Protein 9M26 (pdb70)

Secondary structure (DSSP, 8-state):
--B-THHHHHHHHHHHHHHHHS-TT-GGGHHHHHHHHTT-SGGG-SS--HHHHHHHHHT--HHHHHHHHHHHHSSTT-SS--BGGGTSTT--HHHHHHHHHHTT----SS-TTBHHHHHHHHHHHHH---HHHHHHHHHHHHTHHHHHHHHHHHHHH--SHHHHHHHHHHHHHHHHHHHHHHHHHT-/--B-THHHHHHHHHHHHHHHHS-TT-GGGHHHHHHHHTT-SGGG-SS--HHHHHHHHHT--HHHHHHHHHHHHSSTT-SS--BGGGTSTT--HHHHHHHHHHTT----SS-TTBHHHHHHHHHHHHH---HHHHHHHHHHHHTHHHHHHHHHHHHHH--SHHHHHHHHHHHHHHHHHHHHHHHHHT-/--GGGHHHHHHHHHHHHS-TT-GGGHHHHHHHHTT-SGGG-SB--HHHHHHHHHT--HHHHHHHHHHHHSSTT-SS--BGGGTSTT--HHHHHHHHHHTT----SS-TTBHHHHHHHHHHHHH---HHHHHHHHHHHHTHHHHHHHHHHHHHH--SHHHHHHHHHHHHHHHHHHHHHHH-/--GGGHHHHHHHHHHHHS-TT-GGGHHHHHHHHTT-SGGG-SB--HHHHHHHHHT--HHHHHHHHHHHHSSTT-SS--BGGGTSTT--HHHHHHHHHHTT----SS-TTBHHHHHHHHHHHHH---HHHHHHHHHHHTTTTHHHHHHHHHHH--STTHHHHHHHHHHHHHHHHHHHHHH-

B-factor: mean 25.74, std 10.4, range [3.56, 90.51]

Structure (mmCIF, N/CA/C/O backbone):
data_9M26
#
_entry.id   9M26
#
_cell.length_a   65.257
_cell.length_b   88.690
_cell.length_c   82.250
_cell.angle_alpha   90.000
_cell.angle_beta   103.685
_cell.angle_gamma   90.000
#
_symmetry.space_group_name_H-M   'P 1 21 1'
#
loop_
_entity.id
_entity.type
_entity.pdbx_description
1 polymer 'Cytoplasmic chaperone TorD family protein'
2 non-polymer 'CALCIUM ION'
3 water water
#
loop_
_atom_site.group_PDB
_atom_site.id
_atom_site.type_symbol
_atom_site.label_atom_id
_atom_site.label_alt_id
_atom_site.label_comp_id
_atom_site.label_asym_id
_atom_site.label_entity_id
_atom_site.label_seq_id
_atom_site.pdbx_PDB_ins_code
_atom_site.Cartn_x
_atom_site.Cartn_y
_atom_site.Cartn_z
_atom_site.occupancy
_atom_site.B_iso_or_equiv
_atom_site.auth_seq_id
_atom_site.auth_comp_id
_atom_site.auth_asym_id
_atom_site.auth_atom_id
_atom_site.pdbx_PDB_model_num
ATOM 1 N N . SER A 1 1 ? 14.57974 -4.39818 31.79324 1.000 22.53747 -4 SER A N 1
ATOM 2 C CA . SER A 1 1 ? 15.53184 -4.60910 32.87479 1.000 27.19439 -4 SER A CA 1
ATOM 3 C C . SER A 1 1 ? 15.45037 -3.45560 33.86357 1.000 28.52612 -4 SER A C 1
ATOM 4 O O . SER A 1 1 ? 15.43262 -2.29335 33.46851 1.000 32.70937 -4 SER A O 1
ATOM 6 N N . ALA A 1 2 ? 15.40265 -3.78380 35.15015 1.000 27.54313 -3 ALA A N 1
ATOM 7 C CA . ALA A 1 2 ? 15.24969 -2.77326 36.18512 1.000 23.42870 -3 ALA A CA 1
ATOM 8 C C . ALA A 1 2 ? 16.53858 -1.97371 36.39137 1.000 20.33802 -3 ALA A C 1
ATOM 9 O O . ALA A 1 2 ? 17.62998 -2.36123 35.96819 1.000 21.09397 -3 ALA A O 1
ATOM 11 N N . LYS A 1 3 ? 16.39538 -0.83654 37.05842 1.000 17.69378 -2 LYS A N 1
ATOM 12 C CA . LYS A 1 3 ? 17.54930 -0.06184 37.47651 1.000 19.21081 -2 LYS A CA 1
ATOM 13 C C . LYS A 1 3 ? 18.12163 -0.64922 38.76628 1.000 21.88878 -2 LYS A C 1
ATOM 14 O O . LYS A 1 3 ? 17.38176 -1.14183 39.62376 1.000 23.23867 -2 LYS A O 1
ATOM 20 N N . ASP A 1 4 ? 19.45001 -0.59959 38.89502 1.000 24.47413 -1 ASP A N 1
ATOM 21 C CA . ASP A 1 4 ? 20.16613 -0.94546 40.12245 1.000 27.54782 -1 ASP A CA 1
ATOM 22 C C . ASP A 1 4 ? 20.77958 0.33179 40.69724 1.000 25.37799 -1 ASP A C 1
ATOM 23 O O . ASP A 1 4 ? 21.97952 0.58087 40.51737 1.000 22.62337 -1 ASP A O 1
ATOM 28 N N . PRO A 1 5 ? 19.99601 1.18679 41.36139 1.000 23.13178 0 PRO A N 1
ATOM 29 C CA . PRO A 1 5 ? 20.54761 2.49009 41.76779 1.000 17.27446 0 PRO A CA 1
ATOM 30 C C . PRO A 1 5 ? 21.61747 2.36516 42.83351 1.000 16.69959 0 PRO A C 1
ATOM 31 O O . PRO A 1 5 ? 22.59448 3.12557 42.81067 1.000 13.83953 0 PRO A O 1
ATOM 35 N N . MET A 1 6 ? 21.47295 1.40592 43.75073 1.000 16.51741 1 MET A N 1
ATOM 36 C CA . MET A 1 6 ? 22.53392 1.10060 44.70653 1.000 17.26101 1 MET A CA 1
ATOM 37 C C . MET A 1 6 ? 23.88503 0.85044 44.04386 1.000 15.93270 1 MET A C 1
ATOM 38 O O . MET A 1 6 ? 24.91035 0.94174 44.72285 1.000 21.13746 1 MET A O 1
ATOM 43 N N . ASN A 1 7 ? 23.92984 0.54816 42.74454 1.000 16.51443 2 ASN A N 1
ATOM 44 C CA . ASN A 1 7 ? 25.23496 0.42419 42.10239 1.000 19.08702 2 ASN A CA 1
ATOM 45 C C . ASN A 1 7 ? 25.99711 1.73864 42.15343 1.000 19.41452 2 ASN A C 1
ATOM 46 O O . ASN A 1 7 ? 27.22241 1.74662 42.31720 1.000 24.31007 2 ASN A O 1
ATOM 51 N N . GLU A 1 8 ? 25.29111 2.86109 42.03381 1.000 16.25872 3 GLU A N 1
ATOM 52 C CA . GLU A 1 8 ? 25.94111 4.15769 42.13181 1.000 14.43781 3 GLU A CA 1
ATOM 53 C C . GLU A 1 8 ? 25.90925 4.72830 43.54302 1.000 18.69207 3 GLU A C 1
ATOM 54 O O . GLU A 1 8 ? 26.82149 5.47146 43.91903 1.000 21.63591 3 GLU A O 1
ATOM 60 N N . PHE A 1 9 ? 24.92572 4.34285 44.35924 1.000 20.20488 4 PHE A N 1
ATOM 61 C CA . PHE A 1 9 ? 24.75704 4.91933 45.69105 1.000 19.95379 4 PHE A CA 1
ATOM 62 C C . PHE A 1 9 ? 25.57382 4.21914 46.76555 1.000 19.00098 4 PHE A C 1
ATOM 63 O O . PHE A 1 9 ? 25.61256 4.70139 47.90425 1.000 17.40740 4 PHE A O 1
ATOM 71 N N . SER A 1 10 ? 26.21004 3.09669 46.43574 1.000 17.72721 5 SER A N 1
ATOM 72 C CA . SER A 1 10 ? 26.98668 2.35729 47.42197 1.000 19.98732 5 SER A CA 1
ATOM 73 C C . SER A 1 10 ? 28.06558 3.24036 48.04724 1.000 17.65356 5 SER A C 1
ATOM 74 O O . SER A 1 10 ? 28.16524 3.34629 49.27459 1.000 14.18040 5 SER A O 1
ATOM 77 N N . ILE A 1 11 ? 28.82988 3.94615 47.21347 1.000 16.94282 6 ILE A N 1
ATOM 78 C CA . ILE A 1 11 ? 29.95042 4.73112 47.72067 1.000 24.88296 6 ILE A CA 1
ATOM 79 C C . ILE A 1 11 ? 29.45722 5.87171 48.59936 1.000 24.51538 6 ILE A C 1
ATOM 80 O O . ILE A 1 11 ? 30.07829 6.19550 49.61832 1.000 23.52058 6 ILE A O 1
ATOM 85 N N . LEU A 1 12 ? 28.33278 6.49372 48.22860 1.000 23.96642 7 LEU A N 1
ATOM 86 C CA . LEU A 1 12 ? 27.78531 7.57844 49.03687 1.000 19.85686 7 LEU A CA 1
ATOM 87 C C . LEU A 1 12 ? 27.39308 7.08260 50.41987 1.000 16.28574 7 LEU A C 1
ATOM 88 O O . LEU A 1 12 ? 27.62808 7.76265 51.42935 1.000 14.56388 7 LEU A O 1
ATOM 93 N N . CYS A 1 13 ? 26.79304 5.89697 50.48434 1.000 15.34494 8 CYS A N 1
ATOM 94 C CA . CYS A 1 13 ? 26.42390 5.32688 51.77289 1.000 15.74408 8 CYS A CA 1
ATOM 95 C C . CYS A 1 13 ? 27.65621 5.00710 52.60658 1.000 16.07059 8 CYS A C 1
ATOM 96 O O . CYS A 1 13 ? 27.66473 5.21854 53.82476 1.000 14.94003 8 CYS A O 1
ATOM 99 N N . ARG A 1 14 ? 28.71802 4.52169 51.96474 1.000 16.56065 9 ARG A N 1
ATOM 100 C CA . ARG A 1 14 ? 29.93243 4.21613 52.70772 1.000 17.62806 9 ARG A CA 1
ATOM 101 C C . ARG A 1 14 ? 30.62555 5.48699 53.19343 1.000 13.70385 9 ARG A C 1
ATOM 102 O O . ARG A 1 14 ? 31.14489 5.52056 54.31406 1.000 12.88164 9 ARG A O 1
ATOM 110 N N . VAL A 1 15 ? 30.64102 6.53988 52.36811 1.000 12.18251 10 VAL A N 1
ATOM 111 C CA . VAL A 1 15 ? 31.24601 7.81199 52.76969 1.000 19.36870 10 VAL A CA 1
ATOM 112 C C . VAL A 1 15 ? 30.49045 8.41980 53.94889 1.000 18.01295 10 VAL A C 1
ATOM 113 O O . VAL A 1 15 ? 31.08883 8.79036 54.96626 1.000 18.72423 10 VAL A O 1
ATOM 117 N N . LEU A 1 16 ? 29.16247 8.53536 53.83225 1.000 18.66919 11 LEU A N 1
ATOM 118 C CA . LEU A 1 16 ? 28.39533 9.15801 54.90958 1.000 14.22195 11 LEU A CA 1
ATOM 119 C C . LEU A 1 16 ? 28.40691 8.29558 56.16729 1.000 10.44070 11 LEU A C 1
ATOM 120 O O . LEU A 1 16 ? 28.60130 8.80957 57.27756 1.000 9.71416 11 LEU A O 1
ATOM 125 N N . GLY A 1 17 ? 28.21198 6.98022 56.00872 1.000 10.74919 12 GLY A N 1
ATOM 126 C CA . GLY A 1 17 ? 28.26988 6.08220 57.15137 1.000 11.44043 12 GLY A CA 1
ATOM 127 C C . GLY A 1 17 ? 29.60137 6.14476 57.87519 1.000 13.16844 12 GLY A C 1
ATOM 128 O O . GLY A 1 17 ? 29.66140 6.01435 59.09729 1.000 23.91414 12 GLY A O 1
ATOM 129 N N . THR A 1 18 ? 30.68590 6.34647 57.13317 1.000 11.83247 13 THR A N 1
ATOM 130 C CA . THR A 1 18 ? 31.99456 6.45829 57.76418 1.000 14.06110 13 THR A CA 1
ATOM 131 C C . THR A 1 18 ? 32.09163 7.72066 58.61608 1.000 16.94776 13 THR A C 1
ATOM 132 O O . THR A 1 18 ? 32.66635 7.69632 59.71255 1.000 11.46950 13 THR A O 1
ATOM 136 N N . LEU A 1 19 ? 31.52524 8.82959 58.12365 1.000 18.87797 14 LEU A N 1
ATOM 137 C CA . LEU A 1 19 ? 31.62494 10.10576 58.81685 1.000 9.71282 14 LEU A CA 1
ATOM 138 C C . LEU A 1 19 ? 30.77306 10.13833 60.07570 1.000 9.45344 14 LEU A C 1
ATOM 139 O O . LEU A 1 19 ? 31.14605 10.80985 61.04430 1.000 17.36328 14 LEU A O 1
ATOM 144 N N . TYR A 1 20 ? 29.64872 9.40957 60.10853 1.000 9.63086 15 TYR A N 1
ATOM 145 C CA . TYR A 1 20 ? 28.88703 9.35338 61.35639 1.000 11.37058 15 TYR A CA 1
ATOM 146 C C . TYR A 1 20 ? 29.42447 8.32398 62.33415 1.000 11.76945 15 TYR A C 1
ATOM 147 O O . TYR A 1 20 ? 29.21838 8.48213 63.54170 1.000 10.60234 15 TYR A O 1
ATOM 156 N N . TYR A 1 21 ? 30.11495 7.28827 61.85150 1.000 13.96892 16 TYR A N 1
ATOM 157 C CA . TYR A 1 21 ? 30.49452 6.18858 62.72717 1.000 15.71974 16 TYR A CA 1
ATOM 158 C C . TYR A 1 21 ? 31.80719 6.41482 63.45891 1.000 12.49948 16 TYR A C 1
ATOM 159 O O . TYR A 1 21 ? 31.94588 5.96026 64.59683 1.000 13.14797 16 TYR A O 1
ATOM 168 N N . ARG A 1 22 ? 32.76187 7.12513 62.86743 1.000 17.45513 17 ARG A N 1
ATOM 169 C CA . ARG A 1 22 ? 34.12130 7.14562 63.38898 1.000 21.20123 17 ARG A CA 1
ATOM 170 C C . ARG A 1 22 ? 34.57736 8.56667 63.70293 1.000 23.09419 17 ARG A C 1
ATOM 171 O O . ARG A 1 22 ? 34.20682 9.52155 63.01916 1.000 17.66806 17 ARG A O 1
ATOM 179 N N . GLN A 1 23 ? 35.39590 8.68567 64.74677 1.000 26.11663 18 GLN A N 1
ATOM 180 C CA . GLN A 1 23 ? 36.03936 9.94570 65.08801 1.000 26.41753 18 GLN A CA 1
ATOM 181 C C . GLN A 1 23 ? 36.73286 10.55184 63.87526 1.000 22.30885 18 GLN A C 1
ATOM 182 O O . GLN A 1 23 ? 37.54005 9.87119 63.22668 1.000 23.88450 18 GLN A O 1
ATOM 188 N N . PRO A 1 24 ? 36.46594 11.81816 63.55159 1.000 18.80842 19 PRO A N 1
ATOM 189 C CA . PRO A 1 24 ? 37.11902 12.43577 62.38192 1.000 21.98824 19 PRO A CA 1
ATOM 190 C C . PRO A 1 24 ? 38.64093 12.38838 62.41587 1.000 19.35271 19 PRO A C 1
ATOM 191 O O . PRO A 1 24 ? 39.26359 12.34445 61.34920 1.000 19.31709 19 PRO A O 1
ATOM 195 N N . GLN A 1 25 ? 39.26654 12.39331 63.59312 1.000 20.05462 20 GLN A N 1
ATOM 196 C CA . GLN A 1 25 ? 40.72215 12.41510 63.66747 1.000 26.57661 20 GLN A CA 1
ATOM 197 C C . GLN A 1 25 ? 41.34505 11.02373 63.63537 1.000 29.26936 20 GLN A C 1
ATOM 198 O O . GLN A 1 25 ? 42.51970 10.87408 63.98010 1.000 31.14745 20 GLN A O 1
ATOM 204 N N . ASP A 1 26 ? 40.59557 10.02185 63.20485 1.000 30.90147 21 ASP A N 1
ATOM 205 C CA . ASP A 1 26 ? 41.15270 8.69731 62.97679 1.000 27.02098 21 ASP A CA 1
ATOM 206 C C . ASP A 1 26 ? 42.11659 8.76395 61.79832 1.000 26.66218 21 ASP A C 1
ATOM 207 O O . ASP A 1 26 ? 41.74285 9.26353 60.72603 1.000 19.89671 21 ASP A O 1
ATOM 212 N N . PRO A 1 27 ? 43.36341 8.29855 61.96228 1.000 25.83167 22 PRO A N 1
ATOM 213 C CA . PRO A 1 27 ? 44.31376 8.31021 60.83599 1.000 23.33256 22 PRO A CA 1
ATOM 214 C C . PRO A 1 27 ? 43.81551 7.56625 59.61112 1.000 20.75744 22 PRO A C 1
ATOM 215 O O . PRO A 1 27 ? 44.23182 7.88436 58.49194 1.000 20.97906 22 PRO A O 1
ATOM 219 N N . LEU A 1 28 ? 42.92947 6.58240 59.78474 1.000 20.37077 23 LEU A N 1
ATOM 220 C CA . LEU A 1 28 ? 42.35347 5.89028 58.63602 1.000 20.14670 23 LEU A CA 1
ATOM 221 C C . LEU A 1 28 ? 41.46916 6.79340 57.78622 1.000 19.66243 23 LEU A C 1
ATOM 222 O O . LEU A 1 28 ? 41.16137 6.42681 56.64975 1.000 19.95559 23 LEU A O 1
ATOM 227 N N . LEU A 1 29 ? 41.03764 7.94716 58.30308 1.000 19.36705 24 LEU A N 1
ATOM 228 C CA . LEU A 1 29 ? 40.15042 8.83442 57.56248 1.000 18.96478 24 LEU A CA 1
ATOM 229 C C . LEU A 1 29 ? 40.89630 9.94583 56.84268 1.000 26.18146 24 LEU A C 1
ATOM 230 O O . LEU A 1 29 ? 40.25389 10.74804 56.15491 1.000 26.46534 24 LEU A O 1
ATOM 235 N N . VAL A 1 30 ? 42.23327 10.00755 56.98156 1.000 24.07023 25 VAL A N 1
ATOM 236 C CA . VAL A 1 30 ? 42.99926 11.11209 56.39121 1.000 22.90235 25 VAL A CA 1
ATOM 237 C C . VAL A 1 30 ? 42.80243 11.21374 54.88217 1.000 23.15201 25 VAL A C 1
ATOM 238 O O . VAL A 1 30 ? 42.54670 12.32627 54.39062 1.000 25.80904 25 VAL A O 1
ATOM 242 N N . PRO A 1 31 ? 42.88043 10.12873 54.09892 1.000 23.76908 26 PRO A N 1
ATOM 243 C CA . PRO A 1 31 ? 42.62683 10.27070 52.65380 1.000 25.00797 26 PRO A CA 1
ATOM 244 C C . PRO A 1 31 ? 41.21255 10.71599 52.33595 1.000 28.23927 26 PRO A C 1
ATOM 245 O O . PRO A 1 31 ? 40.99111 11.33605 51.28544 1.000 31.43496 26 PRO A O 1
ATOM 249 N N . LEU A 1 32 ? 40.24516 10.41834 53.20816 1.000 25.45472 27 LEU A N 1
ATOM 250 C CA . LEU A 1 32 ? 38.88139 10.87636 52.96815 1.000 24.21981 27 LEU A CA 1
ATOM 251 C C . LEU A 1 32 ? 38.75523 12.38432 53.17839 1.000 24.86130 27 LEU A C 1
ATOM 252 O O . LEU A 1 32 ? 38.12490 13.07712 52.37462 1.000 19.55980 27 LEU A O 1
ATOM 257 N N . PHE A 1 33 ? 39.35434 12.91524 54.24383 1.000 25.74917 28 PHE A N 1
ATOM 258 C CA . PHE A 1 33 ? 39.28685 14.35254 54.48045 1.000 23.09160 28 PHE A CA 1
ATOM 259 C C . PHE A 1 33 ? 40.15564 15.12207 53.50810 1.000 23.57834 28 PHE A C 1
ATOM 260 O O . PHE A 1 33 ? 39.90590 16.30796 53.27815 1.000 24.26367 28 PHE A O 1
ATOM 268 N N . THR A 1 34 ? 41.17357 14.47084 52.94411 1.000 28.89783 29 THR A N 1
ATOM 269 C CA . THR A 1 34 ? 41.95182 15.08471 51.87398 1.000 27.47641 29 THR A CA 1
ATOM 270 C C . THR A 1 34 ? 41.10200 15.29337 50.62770 1.000 25.27277 29 THR A C 1
ATOM 271 O O . THR A 1 34 ? 41.19278 16.34189 49.97925 1.000 23.76235 29 THR A O 1
ATOM 275 N N . LEU A 1 35 ? 40.25517 14.31438 50.28508 1.000 25.03741 30 LEU A N 1
ATOM 276 C CA . LEU A 1 35 ? 39.33935 14.50144 49.16513 1.000 22.98237 30 LEU A CA 1
ATOM 277 C C . LEU A 1 35 ? 38.34636 15.61024 49.45065 1.000 24.41083 30 LEU A C 1
ATOM 278 O O . LEU A 1 35 ? 38.04452 16.42681 48.57281 1.000 24.99999 30 LEU A O 1
ATOM 283 N N . ILE A 1 36 ? 37.82650 15.65725 50.67498 1.000 25.16914 31 ILE A N 1
ATOM 284 C CA . ILE A 1 36 ? 36.85771 16.68736 51.01277 1.000 26.15683 31 ILE A CA 1
ATOM 285 C C . ILE A 1 36 ? 37.52403 18.05602 50.97587 1.000 27.05863 31 ILE A C 1
ATOM 286 O O . ILE A 1 36 ? 37.03596 18.98472 50.32040 1.000 27.22553 31 ILE A O 1
ATOM 291 N N . ARG A 1 37 ? 38.67695 18.18472 51.64137 1.000 24.11180 32 ARG A N 1
ATOM 292 C CA . ARG A 1 37 ? 39.33033 19.48480 51.76013 1.000 23.32248 32 ARG A CA 1
ATOM 293 C C . ARG A 1 37 ? 39.88490 19.96060 50.41855 1.000 28.63117 32 ARG A C 1
ATOM 294 O O . ARG A 1 37 ? 39.99900 21.16924 50.18817 1.000 33.61184 32 ARG A O 1
ATOM 297 N N . GLU A 1 38 ? 40.21433 19.03850 49.51916 1.000 26.37108 33 GLU A N 1
ATOM 298 C CA . GLU A 1 38 ? 40.65373 19.38631 48.17628 1.000 28.36752 33 GLU A CA 1
ATOM 299 C C . GLU A 1 38 ? 39.50983 19.46572 47.16908 1.000 28.88674 33 GLU A C 1
ATOM 300 O O . GLU A 1 38 ? 39.76417 19.70064 45.98332 1.000 31.46808 33 GLU A O 1
ATOM 306 N N . GLY A 1 39 ? 38.26651 19.26352 47.59789 1.000 27.14444 34 GLY A N 1
ATOM 307 C CA . GLY A 1 39 ? 37.15272 19.32623 46.67000 1.000 24.69267 34 GLY A CA 1
ATOM 308 C C . GLY A 1 39 ? 37.15902 18.23146 45.62634 1.000 26.11024 34 GLY A C 1
ATOM 309 O O . GLY A 1 39 ? 36.62595 18.42653 44.52922 1.000 28.89653 34 GLY A O 1
ATOM 310 N N . LYS A 1 40 ? 37.77519 17.09113 45.92803 1.000 28.55689 35 LYS A N 1
ATOM 311 C CA . LYS A 1 40 ? 37.86923 15.97122 45.00177 1.000 27.33426 35 LYS A CA 1
ATOM 312 C C . LYS A 1 40 ? 36.71974 14.98767 45.14730 1.000 23.80480 35 LYS A C 1
ATOM 313 O O . LYS A 1 40 ? 36.69102 13.98238 44.43759 1.000 26.51221 35 LYS A O 1
ATOM 316 N N . LEU A 1 41 ? 35.78336 15.24497 46.05379 1.000 24.44424 36 LEU A N 1
ATOM 317 C CA . LEU A 1 41 ? 34.68149 14.31879 46.29518 1.000 25.65659 36 LEU A CA 1
ATOM 318 C C . LEU A 1 41 ? 33.54277 14.49948 45.30008 1.000 30.18737 36 LEU A C 1
ATOM 319 O O . LEU A 1 41 ? 32.89561 13.51624 44.92617 1.000 30.53962 36 LEU A O 1
ATOM 324 N N . ALA A 1 42 ? 33.31704 15.72694 44.82596 1.000 32.61249 37 ALA A N 1
ATOM 325 C CA . ALA A 1 42 ? 32.15202 16.00437 43.99516 1.000 34.32852 37 ALA A CA 1
ATOM 326 C C . ALA A 1 42 ? 32.26931 15.42067 42.59360 1.000 37.47693 37 ALA A C 1
ATOM 327 O O . ALA A 1 42 ? 31.24649 15.20750 41.93512 1.000 38.91818 37 ALA A O 1
ATOM 329 N N . GLN A 1 43 ? 33.48519 15.13527 42.13513 1.000 40.75158 38 GLN A N 1
ATOM 330 C CA . GLN A 1 43 ? 33.66922 14.57428 40.80087 1.000 48.57998 38 GLN A CA 1
ATOM 331 C C . GLN A 1 43 ? 33.28122 13.10006 40.74493 1.000 54.98450 38 GLN A C 1
ATOM 332 O O . GLN A 1 43 ? 32.89679 12.59753 39.68294 1.000 57.84012 38 GLN A O 1
ATOM 338 N N . ASN A 1 44 ? 33.35167 12.40037 41.87262 1.000 55.99716 39 ASN A N 1
ATOM 339 C CA . ASN A 1 44 ? 32.88555 11.02544 41.93337 1.000 52.96631 39 ASN A CA 1
ATOM 340 C C . ASN A 1 44 ? 31.74194 10.94531 42.93546 1.000 52.26752 39 ASN A C 1
ATOM 341 O O . ASN A 1 44 ? 31.76288 10.12019 43.85428 1.000 57.22003 39 ASN A O 1
ATOM 343 N N . TRP A 1 45 ? 30.75116 11.81889 42.77963 1.000 37.15178 40 TRP A N 1
ATOM 344 C CA . TRP A 1 45 ? 29.61509 11.84488 43.67610 1.000 34.79923 40 TRP A CA 1
ATOM 345 C C . TRP A 1 45 ? 28.36347 11.48544 42.89268 1.000 30.53771 40 TRP A C 1
ATOM 346 O O . TRP A 1 45 ? 28.10333 12.08660 41.84309 1.000 32.02613 40 TRP A O 1
ATOM 357 N N . PRO A 1 46 ? 27.58404 10.50152 43.34713 1.000 27.12970 41 PRO A N 1
ATOM 358 C CA . PRO A 1 46 ? 26.42674 10.03507 42.57261 1.000 20.52297 41 PRO A CA 1
ATOM 359 C C . PRO A 1 46 ? 25.20389 10.93764 42.65742 1.000 24.71035 41 PRO A C 1
ATOM 360 O O . PRO A 1 46 ? 24.16470 10.59731 42.07772 1.000 22.63096 41 PRO A O 1
ATOM 364 N N . LEU A 1 47 ? 25.27331 12.02553 43.41934 1.000 24.98286 42 LEU A N 1
ATOM 365 C CA . LEU A 1 47 ? 24.23156 13.04079 43.47813 1.000 21.03791 42 LEU A CA 1
ATOM 366 C C . LEU A 1 47 ? 24.80678 14.36717 42.99708 1.000 22.89428 42 LEU A C 1
ATOM 367 O O . LEU A 1 47 ? 26.02295 14.52678 42.84311 1.000 24.29533 42 LEU A O 1
ATOM 372 N N . GLU A 1 48 ? 23.91288 15.32611 42.75084 1.000 21.81317 43 GLU A N 1
ATOM 373 C CA . GLU A 1 48 ? 24.30362 16.67668 42.35662 1.000 20.41794 43 GLU A CA 1
ATOM 374 C C . GLU A 1 48 ? 24.19620 17.57807 43.58481 1.000 21.63798 43 GLU A C 1
ATOM 375 O O . GLU A 1 48 ? 23.20705 18.28216 43.79440 1.000 25.02063 43 GLU A O 1
ATOM 377 N N . GLN A 1 49 ? 25.25152 17.56407 44.40060 1.000 20.48921 44 GLN A N 1
ATOM 378 C CA . GLN A 1 49 ? 25.28474 18.35800 45.62500 1.000 18.23042 44 GLN A CA 1
ATOM 379 C C . GLN A 1 49 ? 26.50956 19.26604 45.65373 1.000 19.11659 44 GLN A C 1
ATOM 380 O O . GLN A 1 49 ? 27.19747 19.35534 46.67438 1.000 20.61337 44 GLN A O 1
ATOM 386 N N . ASP A 1 50 ? 26.77560 19.95444 44.54194 1.000 27.56572 45 ASP A N 1
ATOM 387 C CA . ASP A 1 50 ? 28.03988 20.67149 44.38124 1.000 33.47065 45 ASP A CA 1
ATOM 388 C C . ASP A 1 50 ? 28.21695 21.78188 45.41849 1.000 27.00563 45 ASP A C 1
ATOM 389 O O . ASP A 1 50 ? 29.29601 21.92883 45.99804 1.000 27.03380 45 ASP A O 1
ATOM 394 N N . ASP A 1 51 ? 27.18513 22.59409 45.64858 1.000 28.33712 46 ASP A N 1
ATOM 395 C CA . ASP A 1 51 ? 27.34066 23.71098 46.58211 1.000 34.50529 46 ASP A CA 1
ATOM 396 C C . ASP A 1 51 ? 27.45925 23.25156 48.03506 1.000 30.75014 46 ASP A C 1
ATOM 397 O O . ASP A 1 51 ? 28.03825 23.96565 48.86414 1.000 32.93385 46 ASP A O 1
ATOM 402 N N . LEU A 1 52 ? 26.90640 22.09064 48.37337 1.000 21.71830 47 LEU A N 1
ATOM 403 C CA . LEU A 1 52 ? 27.08320 21.56606 49.71989 1.000 18.84676 47 LEU A CA 1
ATOM 404 C C . LEU A 1 52 ? 28.48177 20.98710 49.90943 1.000 18.47950 47 LEU A C 1
ATOM 405 O O . LEU A 1 52 ? 29.08662 21.14522 50.97740 1.000 16.96425 47 LEU A O 1
ATOM 410 N N . LEU A 1 53 ? 28.99091 20.27865 48.89858 1.000 18.73641 48 LEU A N 1
ATOM 411 C CA . LEU A 1 53 ? 30.33624 19.72563 48.98353 1.000 19.55514 48 LEU A CA 1
ATOM 412 C C . LEU A 1 53 ? 31.38686 20.82378 48.94017 1.000 22.61991 48 LEU A C 1
ATOM 413 O O . LEU A 1 53 ? 32.46514 20.66635 49.52145 1.000 22.60412 48 LEU A O 1
ATOM 418 N N . GLU A 1 54 ? 31.08169 21.94213 48.27088 1.000 24.78118 49 GLU A N 1
ATOM 419 C CA . GLU A 1 54 ? 31.97352 23.09895 48.28575 1.000 28.20037 49 GLU A CA 1
ATOM 420 C C . GLU A 1 54 ? 32.02979 23.72853 49.66796 1.000 27.09533 49 GLU A C 1
ATOM 421 O O . GLU A 1 54 ? 33.09947 24.14436 50.12465 1.000 29.73823 49 GLU A O 1
ATOM 427 N N . ARG A 1 55 ? 30.88775 23.80527 50.34896 1.000 22.94167 50 ARG A N 1
ATOM 428 C CA . ARG A 1 55 ? 30.88664 24.29762 51.71907 1.000 21.98130 50 ARG A CA 1
ATOM 429 C C . ARG A 1 55 ? 31.60451 23.32514 52.64154 1.000 19.52454 50 ARG A C 1
ATOM 430 O O . ARG A 1 55 ? 32.22421 23.74015 53.62359 1.000 20.17457 50 ARG A O 1
ATOM 438 N N . LEU A 1 56 ? 31.51778 22.03039 52.34457 1.000 21.82017 51 LEU A N 1
ATOM 439 C CA . LEU A 1 56 ? 32.25154 21.03174 53.10892 1.000 18.52150 51 LEU A CA 1
ATOM 440 C C . LEU A 1 56 ? 33.74961 21.21222 52.92404 1.000 17.10162 51 LEU A C 1
ATOM 441 O O . LEU A 1 56 ? 34.53119 21.02454 53.86067 1.000 16.79374 51 LEU A O 1
ATOM 446 N N . GLN A 1 57 ? 34.15175 21.59409 51.71228 1.000 18.84988 52 GLN A N 1
ATOM 447 C CA . GLN A 1 57 ? 35.55521 21.77698 51.38317 1.000 21.15065 52 GLN A CA 1
ATOM 448 C C . GLN A 1 57 ? 36.17118 22.91935 52.17785 1.000 27.33424 52 GLN A C 1
ATOM 449 O O . GLN A 1 57 ? 37.33236 22.83883 52.59406 1.000 32.52599 52 GLN A O 1
ATOM 455 N N . LYS A 1 58 ? 35.41623 23.99630 52.39110 1.000 29.05445 53 LYS A N 1
ATOM 456 C CA . LYS A 1 58 ? 35.94364 25.18684 53.04903 1.000 31.34666 53 LYS A CA 1
ATOM 457 C C . LYS A 1 58 ? 35.83081 25.13201 54.56167 1.000 30.35555 53 LYS A C 1
ATOM 458 O O . LYS A 1 58 ? 36.34295 26.03174 55.23640 1.000 36.84178 53 LYS A O 1
ATOM 464 N N . SER A 1 59 ? 35.18367 24.10903 55.11032 1.000 24.95801 54 SER A N 1
ATOM 465 C CA . SER A 1 59 ? 34.95089 24.02572 56.54600 1.000 25.55214 54 SER A CA 1
ATOM 466 C C . SER A 1 59 ? 35.75120 22.91480 57.21875 1.000 22.71922 54 SER A C 1
ATOM 467 O O . SER A 1 59 ? 35.43188 22.52752 58.34671 1.000 20.67258 54 SER A O 1
ATOM 470 N N . CYS A 1 60 ? 36.80124 22.41776 56.56385 1.000 21.55263 55 CYS A N 1
ATOM 471 C CA . CYS A 1 60 ? 37.59391 21.29294 57.07064 1.000 26.89452 55 CYS A CA 1
ATOM 472 C C . CYS A 1 60 ? 38.64834 21.73257 58.08922 1.000 24.39915 55 CYS A C 1
ATOM 473 O O . CYS A 1 60 ? 39.85363 21.68131 57.84345 1.000 23.61657 55 CYS A O 1
ATOM 476 N N . ASP A 1 61 ? 38.18247 22.17332 59.25694 1.000 21.98262 56 ASP A N 1
ATOM 477 C CA . ASP A 1 61 ? 39.07547 22.42569 60.38443 1.000 22.50224 56 ASP A CA 1
ATOM 478 C C . ASP A 1 61 ? 38.97026 21.21699 61.30696 1.000 21.22384 56 ASP A C 1
ATOM 479 O O . ASP A 1 61 ? 37.94249 21.00797 61.96256 1.000 18.92816 56 ASP A O 1
ATOM 484 N N . MET A 1 62 ? 40.02732 20.40833 61.33525 1.000 23.54467 57 MET A N 1
ATOM 485 C CA . MET A 1 62 ? 39.92832 19.09619 61.96346 1.000 25.48313 57 MET A CA 1
ATOM 486 C C . MET A 1 62 ? 39.69868 19.21286 63.46682 1.000 26.50694 57 MET A C 1
ATOM 487 O O . MET A 1 62 ? 38.99706 18.37821 64.05176 1.000 26.34556 57 MET A O 1
ATOM 492 N N . GLN A 1 63 ? 40.27045 20.23700 64.10499 1.000 28.11960 58 GLN A N 1
ATOM 493 C CA . GLN A 1 63 ? 40.02955 20.44476 65.52823 1.000 31.20363 58 GLN A CA 1
ATOM 494 C C . GLN A 1 63 ? 38.60348 20.92343 65.77189 1.000 26.00938 58 GLN A C 1
ATOM 495 O O . GLN A 1 63 ? 37.94526 20.48319 66.72400 1.000 19.78864 58 GLN A O 1
ATOM 501 N N . GLN A 1 64 ? 38.09402 21.78419 64.88673 1.000 25.57652 59 GLN A N 1
ATOM 502 C CA . GLN A 1 64 ? 36.70743 22.22538 64.98630 1.000 25.33923 59 GLN A CA 1
ATOM 503 C C . GLN A 1 64 ? 35.74565 21.07573 64.72292 1.000 23.91727 59 GLN A C 1
ATOM 504 O O . GLN A 1 64 ? 34.73842 20.92475 65.42180 1.000 21.59969 59 GLN A O 1
ATOM 510 N N . ILE A 1 65 ? 36.04724 20.25770 63.71542 1.000 26.55609 60 ILE A N 1
ATOM 511 C CA . ILE A 1 65 ? 35.20341 19.11864 63.37235 1.000 23.57035 60 ILE A CA 1
ATOM 512 C C . ILE A 1 65 ? 35.19421 18.09799 64.49785 1.000 20.84722 60 ILE A C 1
ATOM 513 O O . ILE A 1 65 ? 34.14127 17.55758 64.85790 1.000 16.58079 60 ILE A O 1
ATOM 518 N N . SER A 1 66 ? 36.36898 17.81567 65.06504 1.000 22.24785 61 SER A N 1
ATOM 519 C CA . SER A 1 66 ? 36.47530 16.79973 66.10428 1.000 15.92076 61 SER A CA 1
ATOM 520 C C . SER A 1 66 ? 35.70506 17.21269 67.34697 1.000 19.72319 61 SER A C 1
ATOM 521 O O . SER A 1 66 ? 34.97916 16.40526 67.94209 1.000 19.85811 61 SER A O 1
ATOM 524 N N . THR A 1 67 ? 35.84229 18.47761 67.74033 1.000 19.07696 62 THR A N 1
ATOM 525 C CA . THR A 1 67 ? 35.14080 18.97669 68.91043 1.000 17.34499 62 THR A CA 1
ATOM 526 C C . THR A 1 67 ? 33.63451 18.84757 68.73869 1.000 17.20170 62 THR A C 1
ATOM 527 O O . THR A 1 67 ? 32.93469 18.41086 69.65794 1.000 19.04343 62 THR A O 1
ATOM 531 N N . ASP A 1 68 ? 33.12065 19.20624 67.55839 1.000 14.51647 63 ASP A N 1
ATOM 532 C CA . ASP A 1 68 ? 31.68333 19.13287 67.31286 1.000 14.67712 63 ASP A CA 1
ATOM 533 C C . ASP A 1 68 ? 31.18914 17.68744 67.30763 1.000 17.18233 63 ASP A C 1
ATOM 534 O O . ASP A 1 68 ? 30.12726 17.38690 67.86437 1.000 18.57254 63 ASP A O 1
ATOM 539 N N . TYR A 1 69 ? 31.92838 16.78584 66.65791 1.000 16.13298 64 TYR A N 1
ATOM 540 C CA . TYR A 1 69 ? 31.54361 15.37981 66.63895 1.000 15.05497 64 TYR A CA 1
ATOM 541 C C . TYR A 1 69 ? 31.39564 14.82307 68.04912 1.000 18.54970 64 TYR A C 1
ATOM 542 O O . TYR A 1 69 ? 30.39212 14.17406 68.36954 1.000 13.94058 64 TYR A O 1
ATOM 551 N N . ASN A 1 70 ? 32.38713 15.07436 68.91091 1.000 21.65741 65 ASN A N 1
ATOM 552 C CA . ASN A 1 70 ? 32.36347 14.49402 70.24989 1.000 23.72552 65 ASN A CA 1
ATOM 553 C C . ASN A 1 70 ? 31.21037 15.03969 71.07184 1.000 24.11800 65 ASN A C 1
ATOM 554 O O . ASN A 1 70 ? 30.57365 14.29573 71.82922 1.000 26.65969 65 ASN A O 1
ATOM 559 N N . ALA A 1 71 ? 30.92508 16.33287 70.93598 1.000 19.80560 66 ALA A N 1
ATOM 560 C CA . ALA A 1 71 ? 29.81407 16.90653 71.67689 1.000 16.86779 66 ALA A CA 1
ATOM 561 C C . ALA A 1 71 ? 28.48138 16.34979 71.19219 1.000 14.35115 66 ALA A C 1
ATOM 562 O O . ALA A 1 71 ? 27.56116 16.14771 71.99679 1.000 15.04245 66 ALA A O 1
ATOM 564 N N . LEU A 1 72 ? 28.37899 16.05192 69.89590 1.000 12.88471 67 LEU A N 1
ATOM 565 C CA . LEU A 1 72 ? 27.12017 15.60220 69.31277 1.000 16.72522 67 LEU A CA 1
ATOM 566 C C . LEU A 1 72 ? 26.85678 14.12286 69.57446 1.000 17.70350 67 LEU A C 1
ATOM 567 O O . LEU A 1 72 ? 25.73436 13.74743 69.92217 1.000 17.96499 67 LEU A O 1
ATOM 572 N N . PHE A 1 73 ? 27.86095 13.25984 69.38353 1.000 19.89192 68 PHE A N 1
ATOM 573 C CA . PHE A 1 73 ? 27.60192 11.82717 69.25814 1.000 20.83985 68 PHE A CA 1
ATOM 574 C C . PHE A 1 73 ? 28.33474 10.90314 70.22037 1.000 23.59797 68 PHE A C 1
ATOM 575 O O . PHE A 1 73 ? 28.07739 9.69475 70.17542 1.000 27.24145 68 PHE A O 1
ATOM 583 N N . VAL A 1 74 ? 29.23324 11.38211 71.07183 1.000 27.26140 69 VAL A N 1
ATOM 584 C CA . VAL A 1 74 ? 30.10227 10.46431 71.80457 1.000 29.97847 69 VAL A CA 1
ATOM 585 C C . VAL A 1 74 ? 29.62699 10.33281 73.24499 1.000 34.12601 69 VAL A C 1
ATOM 586 O O . VAL A 1 74 ? 29.38671 11.33469 73.93444 1.000 39.48007 69 VAL A O 1
ATOM 590 N N . GLY A 1 75 ? 29.50455 9.08493 73.70076 1.000 32.37454 70 GLY A N 1
ATOM 591 C CA . GLY A 1 75 ? 29.14432 8.80385 75.06983 1.000 36.35891 70 GLY A CA 1
ATOM 592 C C . GLY A 1 75 ? 27.65091 8.74644 75.27492 1.000 40.57219 70 GLY A C 1
ATOM 593 O O . GLY A 1 75 ? 26.84091 8.92989 74.35878 1.000 41.41267 70 GLY A O 1
ATOM 594 N N . GLU A 1 76 ? 27.27865 8.48134 76.52718 1.000 43.89111 71 GLU A N 1
ATOM 595 C CA . GLU A 1 76 ? 25.87660 8.46345 76.91902 1.000 41.90043 71 GLU A CA 1
ATOM 596 C C . GLU A 1 76 ? 25.34608 9.87001 77.15970 1.000 49.71630 71 GLU A C 1
ATOM 597 O O . GLU A 1 76 ? 24.13024 10.06865 77.20648 1.000 51.40316 71 GLU A O 1
ATOM 599 N N . GLU A 1 77 ? 26.24363 10.84790 77.30626 1.000 53.11773 72 GLU A N 1
ATOM 600 C CA . GLU A 1 77 ? 25.88286 12.23631 77.55121 1.000 57.66721 72 GLU A CA 1
ATOM 601 C C . GLU A 1 77 ? 26.17868 13.11609 76.33744 1.000 55.58130 72 GLU A C 1
ATOM 602 O O . GLU A 1 77 ? 26.76504 14.19560 76.47295 1.000 59.70289 72 GLU A O 1
ATOM 608 N N . CYS A 1 78 ? 25.79502 12.66738 75.15165 1.000 45.95790 73 CYS A N 1
ATOM 609 C CA . CYS A 1 78 ? 25.97013 13.43152 73.92877 1.000 32.36003 73 CYS A CA 1
ATOM 610 C C . CYS A 1 78 ? 24.77232 14.35670 73.68771 1.000 29.19235 73 CYS A C 1
ATOM 611 O O . CYS A 1 78 ? 23.73695 14.27228 74.35652 1.000 28.25459 73 CYS A O 1
ATOM 614 N N . ARG A 1 79 ? 24.91890 15.25758 72.70561 1.000 25.54114 74 ARG A N 1
ATOM 615 C CA . ARG A 1 79 ? 23.86206 16.24184 72.47508 1.000 24.08749 74 ARG A CA 1
ATOM 616 C C . ARG A 1 79 ? 22.71371 15.66583 71.64769 1.000 22.56236 74 ARG A C 1
ATOM 617 O O . ARG A 1 79 ? 21.54766 16.00678 71.88695 1.000 20.66994 74 ARG A O 1
ATOM 625 N N . VAL A 1 80 ? 23.03054 14.81573 70.66242 1.000 19.02479 75 VAL A N 1
ATOM 626 C CA . VAL A 1 80 ? 22.05856 14.17824 69.77562 1.000 17.92577 75 VAL A CA 1
ATOM 627 C C . VAL A 1 80 ? 22.40030 12.69796 69.63352 1.000 17.80711 75 VAL A C 1
ATOM 628 O O . VAL A 1 80 ? 23.29810 12.32577 68.86687 1.000 16.53175 75 VAL A O 1
ATOM 632 N N . SER A 1 81 ? 21.67193 11.84589 70.34885 1.000 18.62180 76 SER A N 1
ATOM 633 C CA . SER A 1 81 ? 21.97322 10.42156 70.34725 1.000 17.35253 76 SER A CA 1
ATOM 634 C C . SER A 1 81 ? 21.85010 9.86263 68.93378 1.000 18.09197 76 SER A C 1
ATOM 635 O O . SER A 1 81 ? 20.83850 10.10575 68.26412 1.000 15.51129 76 SER A O 1
ATOM 638 N N . PRO A 1 82 ? 22.85324 9.12133 68.44099 1.000 19.70504 77 PRO A N 1
ATOM 639 C CA . PRO A 1 82 ? 22.83502 8.68960 67.03700 1.000 18.21740 77 PRO A CA 1
ATOM 640 C C . PRO A 1 82 ? 22.20648 7.32224 66.82031 1.000 16.08993 77 PRO A C 1
ATOM 641 O O . PRO A 1 82 ? 22.38461 6.72764 65.75042 1.000 13.66743 77 PRO A O 1
ATOM 645 N N . TYR A 1 83 ? 21.46493 6.81537 67.80339 1.000 14.57828 78 TYR A N 1
ATOM 646 C CA . TYR A 1 83 ? 20.89308 5.48200 67.71186 1.000 14.70418 78 TYR A CA 1
ATOM 647 C C . TYR A 1 83 ? 19.40951 5.54608 67.39611 1.000 17.37660 78 TYR A C 1
ATOM 648 O O . TYR A 1 83 ? 18.67689 6.36864 67.95049 1.000 19.32211 78 TYR A O 1
ATOM 657 N N . ARG A 1 84 ? 18.98090 4.65705 66.49645 1.000 20.62822 79 ARG A N 1
ATOM 658 C CA . ARG A 1 84 ? 17.57247 4.54330 66.14814 1.000 16.08327 79 ARG A CA 1
ATOM 659 C C . ARG A 1 84 ? 16.71289 4.39030 67.39215 1.000 18.11805 79 ARG A C 1
ATOM 660 O O . ARG A 1 84 ? 15.67222 5.04032 67.51845 1.000 23.88338 79 ARG A O 1
ATOM 668 N N . SER A 1 85 ? 17.15006 3.55480 68.33569 1.000 17.25403 80 SER A N 1
ATOM 669 C CA . SER A 1 85 ? 16.35260 3.26977 69.52238 1.000 18.91114 80 SER A CA 1
ATOM 670 C C . SER A 1 85 ? 16.12425 4.49759 70.39174 1.000 21.07768 80 SER A C 1
ATOM 671 O O . SER A 1 85 ? 15.19102 4.50291 71.19702 1.000 25.49368 80 SER A O 1
ATOM 674 N N . ALA A 1 86 ? 16.93932 5.54029 70.25434 1.000 19.00852 81 ALA A N 1
ATOM 675 C CA . ALA A 1 86 ? 16.67614 6.75698 71.00944 1.000 21.09044 81 ALA A CA 1
ATOM 676 C C . ALA A 1 86 ? 15.58439 7.61880 70.38123 1.000 22.24725 81 ALA A C 1
ATOM 677 O O . ALA A 1 86 ? 15.11001 8.55574 71.02892 1.000 20.24105 81 ALA A O 1
ATOM 679 N N . TRP A 1 87 ? 15.16294 7.31537 69.15749 1.000 24.17910 82 TRP A N 1
ATOM 680 C CA . TRP A 1 87 ? 14.24063 8.16918 68.42180 1.000 27.25426 82 TRP A CA 1
ATOM 681 C C . TRP A 1 87 ? 12.90732 7.51354 68.09286 1.000 28.92051 82 TRP A C 1
ATOM 682 O O . TRP A 1 87 ? 11.88416 8.19278 68.14558 1.000 28.74495 82 TRP A O 1
ATOM 693 N N . GLN A 1 88 ? 12.86946 6.21350 67.78873 1.000 31.65368 83 GLN A N 1
ATOM 694 C CA . GLN A 1 88 ? 11.61420 5.52359 67.49406 1.000 36.75081 83 GLN A CA 1
ATOM 695 C C . GLN A 1 88 ? 11.12671 4.78884 68.73568 1.000 38.02815 83 GLN A C 1
ATOM 696 O O . GLN A 1 88 ? 11.86167 3.98228 69.31561 1.000 36.63055 83 GLN A O 1
ATOM 702 N N . GLU A 1 89 ? 9.88274 5.05781 69.12590 1.000 40.84305 84 GLU A N 1
ATOM 703 C CA . GLU A 1 89 ? 9.29288 4.39897 70.28645 1.000 42.08369 84 GLU A CA 1
ATOM 704 C C . GLU A 1 89 ? 9.06939 2.91923 69.99903 1.000 36.41131 84 GLU A C 1
ATOM 705 O O . GLU A 1 89 ? 8.55566 2.55116 68.93952 1.000 37.06077 84 GLU A O 1
ATOM 711 N N . GLY A 1 90 ? 9.46879 2.07137 70.94294 1.000 33.18549 85 GLY A N 1
ATOM 712 C CA . GLY A 1 90 ? 9.38010 0.64324 70.79012 1.000 30.62545 85 GLY A CA 1
ATOM 713 C C . GLY A 1 90 ? 10.55726 0.00964 70.08148 1.000 41.63363 85 GLY A C 1
ATOM 714 O O . GLY A 1 90 ? 10.73918 -1.20742 70.18363 1.000 44.65262 85 GLY A O 1
ATOM 715 N N . ALA A 1 91 ? 11.34474 0.79404 69.34813 1.000 35.67820 86 ALA A N 1
ATOM 716 C CA . ALA A 1 91 ? 12.50522 0.25423 68.65182 1.000 37.22964 86 ALA A CA 1
ATOM 717 C C . ALA A 1 91 ? 13.51547 -0.31032 69.64728 1.000 34.40719 86 ALA A C 1
ATOM 718 O O . ALA A 1 91 ? 13.72723 0.24831 70.72717 1.000 32.10246 86 ALA A O 1
ATOM 720 N N . THR A 1 92 ? 14.12288 -1.44172 69.28879 1.000 33.99025 87 THR A N 1
ATOM 721 C CA . THR A 1 92 ? 15.18307 -2.05359 70.08153 1.000 33.77360 87 THR A CA 1
ATOM 722 C C . THR A 1 92 ? 16.40110 -2.29616 69.19363 1.000 30.41191 87 THR A C 1
ATOM 723 O O . THR A 1 92 ? 16.29385 -2.42919 67.97061 1.000 23.50460 87 THR A O 1
ATOM 727 N N . GLU A 1 93 ? 17.57558 -2.35430 69.82799 1.000 33.87725 88 GLU A N 1
ATOM 728 C CA . GLU A 1 93 ? 18.78687 -2.66212 69.07527 1.000 33.32218 88 GLU A CA 1
ATOM 729 C C . GLU A 1 93 ? 18.81303 -4.11535 68.62086 1.000 30.32253 88 GLU A C 1
ATOM 730 O O . GLU A 1 93 ? 19.36182 -4.41071 67.55317 1.000 27.60370 88 GLU A O 1
ATOM 736 N N . ALA A 1 94 ? 18.21238 -5.02463 69.39963 1.000 33.68342 89 ALA A N 1
ATOM 737 C CA . ALA A 1 94 ? 18.29459 -6.45001 69.08692 1.000 31.07301 89 ALA A CA 1
ATOM 738 C C . ALA A 1 94 ? 17.68369 -6.76277 67.72608 1.000 26.24544 89 ALA A C 1
ATOM 739 O O . ALA A 1 94 ? 18.21801 -7.58916 66.97668 1.000 24.76379 89 ALA A O 1
ATOM 741 N N . GLU A 1 95 ? 16.56905 -6.10674 67.38381 1.000 24.79699 90 GLU A N 1
ATOM 742 C CA . GLU A 1 95 ? 15.88533 -6.40645 66.12616 1.000 26.69902 90 GLU A CA 1
ATOM 743 C C . GLU A 1 95 ? 16.67647 -5.92350 64.90758 1.000 25.97022 90 GLU A C 1
ATOM 744 O O . GLU A 1 95 ? 16.59230 -6.54071 63.83640 1.000 24.35272 90 GLU A O 1
ATOM 750 N N . VAL A 1 96 ? 17.44627 -4.83657 65.04199 1.000 20.35415 91 VAL A N 1
ATOM 751 C CA . VAL A 1 96 ? 18.30031 -4.40153 63.93920 1.000 20.47290 91 VAL A CA 1
ATOM 752 C C . VAL A 1 96 ? 19.50961 -5.31708 63.81790 1.000 21.17844 91 VAL A C 1
ATOM 753 O O . VAL A 1 96 ? 19.91315 -5.69618 62.70880 1.000 19.09913 91 VAL A O 1
ATOM 757 N N . ARG A 1 97 ? 20.09409 -5.69934 64.95788 1.000 24.47655 92 ARG A N 1
ATOM 758 C CA . ARG A 1 97 ? 21.17848 -6.67670 64.96196 1.000 23.93602 92 ARG A CA 1
ATOM 759 C C . ARG A 1 97 ? 20.76580 -7.94874 64.23884 1.000 25.67906 92 ARG A C 1
ATOM 760 O O . ARG A 1 97 ? 21.46616 -8.41865 63.33498 1.000 26.68769 92 ARG A O 1
ATOM 768 N N . ALA A 1 98 ? 19.60515 -8.50203 64.60787 1.000 23.67225 93 ALA A N 1
ATOM 769 C CA . ALA A 1 98 ? 19.14925 -9.73994 63.98749 1.000 25.48735 93 ALA A CA 1
ATOM 770 C C . ALA A 1 98 ? 18.94772 -9.55413 62.49396 1.000 25.35691 93 ALA A C 1
ATOM 771 O O . ALA A 1 98 ? 19.34126 -10.41504 61.69838 1.000 23.89200 93 ALA A O 1
ATOM 773 N N . PHE A 1 99 ? 18.36342 -8.42136 62.09200 1.000 23.74802 94 PHE A N 1
ATOM 774 C CA . PHE A 1 99 ? 18.17739 -8.16112 60.66848 1.000 22.67588 94 PHE A CA 1
ATOM 775 C C . PHE A 1 99 ? 19.51689 -8.11645 59.94112 1.000 22.51816 94 PHE A C 1
ATOM 776 O O . PHE A 1 99 ? 19.66387 -8.71593 58.87171 1.000 24.81169 94 PHE A O 1
ATOM 784 N N . LEU A 1 100 ? 20.51087 -7.42657 60.51682 1.000 21.73240 95 LEU A N 1
ATOM 785 C CA . LEU A 1 100 ? 21.83210 -7.34672 59.89285 1.000 22.59455 95 LEU A CA 1
ATOM 786 C C . LEU A 1 100 ? 22.56476 -8.68930 59.94863 1.000 24.89586 95 LEU A C 1
ATOM 787 O O . LEU A 1 100 ? 23.28762 -9.04387 59.00860 1.000 24.67976 95 LEU A O 1
ATOM 792 N N . SER A 1 101 ? 22.40388 -9.44230 61.04301 1.000 25.88722 96 SER A N 1
ATOM 793 C CA . SER A 1 101 ? 23.04100 -10.75464 61.15157 1.000 25.90186 96 SER A CA 1
ATOM 794 C C . SER A 1 101 ? 22.57042 -11.70550 60.05419 1.000 27.58400 96 SER A C 1
ATOM 795 O O . SER A 1 101 ? 23.38725 -12.36463 59.39949 1.000 27.76046 96 SER A O 1
ATOM 798 N N . GLU A 1 102 ? 21.25175 -11.78561 59.83078 1.000 25.94549 97 GLU A N 1
ATOM 799 C CA . GLU A 1 102 ? 20.72863 -12.73286 58.85156 1.000 28.88444 97 GLU A CA 1
ATOM 800 C C . GLU A 1 102 ? 21.13295 -12.37625 57.43011 1.000 33.60856 97 GLU A C 1
ATOM 801 O O . GLU A 1 102 ? 21.14101 -13.25672 56.56450 1.000 39.30036 97 GLU A O 1
ATOM 803 N N . ARG A 1 103 ? 21.46808 -11.11521 57.16562 1.000 34.86515 98 ARG A N 1
ATOM 804 C CA . ARG A 1 103 ? 22.00852 -10.76593 55.86210 1.000 37.81552 98 ARG A CA 1
ATOM 805 C C . ARG A 1 103 ? 23.47174 -11.14122 55.72451 1.000 39.66410 98 ARG A C 1
ATOM 806 O O . ARG A 1 103 ? 24.01060 -11.06399 54.61668 1.000 44.05759 98 ARG A O 1
ATOM 814 N N . GLY A 1 104 ? 24.11511 -11.56180 56.80794 1.000 37.85045 99 GLY A N 1
ATOM 815 C CA . GLY A 1 104 ? 25.51197 -11.92743 56.76009 1.000 36.44092 99 GLY A CA 1
ATOM 816 C C . GLY A 1 104 ? 26.45093 -10.80631 57.12490 1.000 36.44673 99 GLY A C 1
ATOM 817 O O . GLY A 1 104 ? 27.65157 -10.90288 56.84694 1.000 42.70297 99 GLY A O 1
ATOM 818 N N . MET A 1 105 ? 25.95324 -9.75857 57.72930 1.000 32.93594 100 MET A N 1
ATOM 819 C CA . MET A 1 105 ? 26.79450 -8.59522 57.96498 1.000 38.15787 100 MET A CA 1
ATOM 820 C C . MET A 1 105 ? 27.57959 -8.76553 59.25962 1.000 42.28098 100 MET A C 1
ATOM 821 O O . MET A 1 105 ? 26.98510 -9.08760 60.30135 1.000 40.92250 100 MET A O 1
ATOM 826 N N . PRO A 1 106 ? 28.90145 -8.57882 59.22756 1.000 43.32683 101 PRO A N 1
ATOM 827 C CA . PRO A 1 106 ? 29.68064 -8.59452 60.47423 1.000 40.06062 101 PRO A CA 1
ATOM 828 C C . PRO A 1 106 ? 29.40642 -7.34893 61.30374 1.000 33.36200 101 PRO A C 1
ATOM 829 O O . PRO A 1 106 ? 29.40066 -6.22969 60.78620 1.000 36.72649 101 PRO A O 1
ATOM 833 N N . LEU A 1 107 ? 29.17590 -7.55333 62.59723 1.000 29.28028 102 LEU A N 1
ATOM 834 C CA . LEU A 1 107 ? 28.90664 -6.47732 63.53543 1.000 30.66899 102 LEU A CA 1
ATOM 835 C C . LEU A 1 107 ? 29.92077 -6.52525 64.67038 1.000 37.38137 102 LEU A C 1
ATOM 836 O O . LEU A 1 107 ? 30.64772 -7.50705 64.84118 1.000 44.48323 102 LEU A O 1
ATOM 841 N N . THR A 1 108 ? 29.97135 -5.43928 65.44228 1.000 36.80535 103 THR A N 1
ATOM 842 C CA . THR A 1 108 ? 30.82443 -5.31373 66.61613 1.000 38.74525 103 THR A CA 1
ATOM 843 C C . THR A 1 108 ? 29.97863 -5.40269 67.88123 1.000 39.11933 103 THR A C 1
ATOM 844 O O . THR A 1 108 ? 28.79585 -5.76583 67.83826 1.000 34.30475 103 THR A O 1
ATOM 846 N N . ASP A 1 109 ? 30.59985 -5.08136 69.02082 1.000 40.82294 104 ASP A N 1
ATOM 847 C CA . ASP A 1 109 ? 29.88372 -5.06006 70.28842 1.000 39.44563 104 ASP A CA 1
ATOM 848 C C . ASP A 1 109 ? 29.15817 -3.74373 70.51826 1.000 38.94801 104 ASP A C 1
ATOM 849 O O . ASP A 1 109 ? 28.33569 -3.66161 71.43935 1.000 40.01235 104 ASP A O 1
ATOM 851 N N . THR A 1 110 ? 29.41772 -2.72499 69.68510 1.000 28.45379 105 THR A N 1
ATOM 852 C CA . THR A 1 110 ? 28.65296 -1.49200 69.75070 1.000 34.64528 105 THR A CA 1
ATOM 853 C C . THR A 1 110 ? 27.27954 -1.69104 69.10529 1.000 30.84779 105 THR A C 1
ATOM 854 O O . THR A 1 110 ? 27.14794 -2.45750 68.14728 1.000 24.47218 105 THR A O 1
ATOM 858 N N . PRO A 1 111 ? 26.25143 -0.99701 69.60327 1.000 29.16460 106 PRO A N 1
ATOM 859 C CA . PRO A 1 111 ? 24.87695 -1.25151 69.13900 1.000 26.66236 106 PRO A CA 1
ATOM 860 C C . PRO A 1 111 ? 24.73161 -1.15300 67.62551 1.000 26.03397 106 PRO A C 1
ATOM 861 O O . PRO A 1 111 ? 25.23910 -0.22875 66.98691 1.000 26.89935 106 PRO A O 1
ATOM 865 N N . ALA A 1 112 ? 24.01876 -2.12828 67.05461 1.000 25.81241 107 ALA A N 1
ATOM 866 C CA . ALA A 1 112 ? 23.89752 -2.23990 65.60792 1.000 20.93048 107 ALA A CA 1
ATOM 867 C C . ALA A 1 112 ? 23.03827 -1.14424 64.98995 1.000 19.78235 107 ALA A C 1
ATOM 868 O O . ALA A 1 112 ? 23.10346 -0.94765 63.77230 1.000 26.74326 107 ALA A O 1
ATOM 870 N N . ASP A 1 113 ? 22.23382 -0.43233 65.77878 1.000 19.48716 108 ASP A N 1
ATOM 871 C CA . ASP A 1 113 ? 21.33238 0.58061 65.23552 1.000 19.40144 108 ASP A CA 1
ATOM 872 C C . ASP A 1 113 ? 21.95712 1.97604 65.20092 1.000 19.11725 108 ASP A C 1
ATOM 873 O O . ASP A 1 113 ? 21.22743 2.97232 65.16954 1.000 20.41385 108 ASP A O 1
ATOM 878 N N . HIS A 1 114 ? 23.28333 2.07159 65.22170 1.000 21.66725 109 HIS A N 1
ATOM 879 C CA . HIS A 1 114 ? 23.94483 3.35089 64.98603 1.000 23.94579 109 HIS A CA 1
ATOM 880 C C . HIS A 1 114 ? 23.70636 3.81264 63.54665 1.000 25.11689 109 HIS A C 1
ATOM 881 O O . HIS A 1 114 ? 23.69657 3.00406 62.60959 1.000 18.66894 109 HIS A O 1
ATOM 888 N N . ILE A 1 115 ? 23.50783 5.12603 63.37727 1.000 21.38930 110 ILE A N 1
ATOM 889 C CA . ILE A 1 115 ? 23.24786 5.69177 62.05164 1.000 18.50467 110 ILE A CA 1
ATOM 890 C C . ILE A 1 115 ? 24.36557 5.32882 61.07745 1.000 16.79717 110 ILE A C 1
ATOM 891 O O . ILE A 1 115 ? 24.11179 5.01944 59.90617 1.000 17.37787 110 ILE A O 1
ATOM 896 N N . GLY A 1 116 ? 25.61545 5.35182 61.54684 1.000 14.53690 111 GLY A N 1
ATOM 897 C CA . GLY A 1 116 ? 26.72854 4.97712 60.69101 1.000 12.11460 111 GLY A CA 1
ATOM 898 C C . GLY A 1 116 ? 26.63846 3.53862 60.23165 1.000 12.34071 111 GLY A C 1
ATOM 899 O O . GLY A 1 116 ? 26.79924 3.23913 59.04566 1.000 12.19296 111 GLY A O 1
ATOM 900 N N . THR A 1 117 ? 26.36881 2.62953 61.17053 1.000 12.93078 112 THR A N 1
ATOM 901 C CA . THR A 1 117 ? 26.26074 1.20826 60.84304 1.000 21.10562 112 THR A CA 1
ATOM 902 C C . THR A 1 117 ? 25.14956 0.93891 59.82299 1.000 24.45278 112 THR A C 1
ATOM 903 O O . THR A 1 117 ? 25.31518 0.11368 58.91327 1.000 19.10663 112 THR A O 1
ATOM 907 N N . LEU A 1 118 ? 23.99971 1.60129 59.97718 1.000 25.09659 113 LEU A N 1
ATOM 908 C CA . LEU A 1 118 ? 22.90279 1.40801 59.03392 1.000 20.97769 113 LEU A CA 1
ATOM 909 C C . LEU A 1 118 ? 23.30518 1.84258 57.63100 1.000 14.49307 113 LEU A C 1
ATOM 910 O O . LEU A 1 118 ? 22.98562 1.16275 56.64874 1.000 12.33726 113 LEU A O 1
ATOM 915 N N . LEU A 1 119 ? 24.02064 2.96911 57.52148 1.000 11.74495 114 LEU A N 1
ATOM 916 C CA . LEU A 1 119 ? 24.46161 3.44646 56.21471 1.000 11.49188 114 LEU A CA 1
ATOM 917 C C . LEU A 1 119 ? 25.54552 2.54938 55.63324 1.000 16.05498 114 LEU A C 1
ATOM 918 O O . LEU A 1 119 ? 25.54784 2.27592 54.42687 1.000 19.38027 114 LEU A O 1
ATOM 923 N N . LEU A 1 120 ? 26.47598 2.07913 56.47189 1.000 15.56887 115 LEU A N 1
ATOM 924 C CA . LEU A 1 120 ? 27.50095 1.16456 55.97655 1.000 18.54607 115 LEU A CA 1
ATOM 925 C C . LEU A 1 120 ? 26.89185 -0.14697 55.51271 1.000 18.59022 115 LEU A C 1
ATOM 926 O O . LEU A 1 120 ? 27.33955 -0.71528 54.50598 1.000 19.36203 115 LEU A O 1
ATOM 931 N N . ALA A 1 121 ? 25.83417 -0.60232 56.19282 1.000 16.94530 116 ALA A N 1
ATOM 932 C CA . ALA A 1 121 ? 25.16300 -1.83274 55.79019 1.000 17.86498 116 ALA A CA 1
ATOM 933 C C . ALA A 1 121 ? 24.58325 -1.71679 54.39289 1.000 19.54318 116 ALA A C 1
ATOM 934 O O . ALA A 1 121 ? 24.53262 -2.71232 53.65960 1.000 20.25405 116 ALA A O 1
ATOM 936 N N . ALA A 1 122 ? 24.14968 -0.51414 54.00400 1.000 20.86425 117 ALA A N 1
ATOM 937 C CA . ALA A 1 122 ? 23.56939 -0.34030 52.67849 1.000 20.40581 117 ALA A CA 1
ATOM 938 C C . ALA A 1 122 ? 24.59355 -0.62413 51.58746 1.000 20.06812 117 ALA A C 1
ATOM 939 O O . ALA A 1 122 ? 24.27916 -1.28357 50.59097 1.000 22.36897 117 ALA A O 1
ATOM 941 N N . SER A 1 123 ? 25.82565 -0.14266 51.75181 1.000 20.54090 118 SER A N 1
ATOM 942 C CA . SER A 1 123 ? 26.84526 -0.47275 50.76224 1.000 22.68881 118 SER A CA 1
ATOM 943 C C . SER A 1 123 ? 27.35075 -1.89964 50.92143 1.000 27.10325 118 SER A C 1
ATOM 944 O O . SER A 1 123 ? 27.70641 -2.53453 49.92063 1.000 32.72693 118 SER A O 1
ATOM 947 N N . TRP A 1 124 ? 27.37620 -2.43602 52.14566 1.000 25.35896 119 TRP A N 1
ATOM 948 C CA . TRP A 1 124 ? 27.76055 -3.83877 52.29627 1.000 26.09845 119 TRP A CA 1
ATOM 949 C C . TRP A 1 124 ? 26.74549 -4.75543 51.61699 1.000 27.80414 119 TRP A C 1
ATOM 950 O O . TRP A 1 124 ? 27.12760 -5.72486 50.94910 1.000 31.51440 119 TRP A O 1
ATOM 961 N N . ILE A 1 125 ? 25.44912 -4.46692 51.77894 1.000 23.39432 120 ILE A N 1
ATOM 962 C CA . ILE A 1 125 ? 24.41233 -5.27214 51.13592 1.000 18.47772 120 ILE A CA 1
ATOM 963 C C . ILE A 1 125 ? 24.51298 -5.15739 49.61955 1.000 19.34691 120 ILE A C 1
ATOM 964 O O . ILE A 1 125 ? 24.28487 -6.12950 48.89032 1.000 20.30108 120 ILE A O 1
ATOM 969 N N . GLU A 1 126 ? 24.86814 -3.97286 49.11918 1.000 18.00652 121 GLU A N 1
ATOM 970 C CA . GLU A 1 126 ? 25.02866 -3.80524 47.68091 1.000 22.40884 121 GLU A CA 1
ATOM 971 C C . GLU A 1 126 ? 26.17301 -4.65506 47.15076 1.000 31.06119 121 GLU A C 1
ATOM 972 O O . GLU A 1 126 ? 26.14328 -5.08744 45.99120 1.000 35.68786 121 GLU A O 1
ATOM 974 N N . ASP A 1 127 ? 27.17182 -4.93188 47.98809 1.000 33.11662 122 ASP A N 1
ATOM 975 C CA . ASP A 1 127 ? 28.38180 -5.59103 47.52163 1.000 38.29894 122 ASP A CA 1
ATOM 976 C C . ASP A 1 127 ? 28.35961 -7.10447 47.68206 1.000 44.49111 122 ASP A C 1
ATOM 977 O O . ASP A 1 127 ? 29.07856 -7.79189 46.94897 1.000 48.72394 122 ASP A O 1
ATOM 979 N N . HIS A 1 128 ? 27.55793 -7.65043 48.61113 1.000 52.71449 123 HIS A N 1
ATOM 980 C CA . HIS A 1 128 ? 27.54821 -9.08823 48.87394 1.000 56.83070 123 HIS A CA 1
ATOM 981 C C . HIS A 1 128 ? 26.11361 -9.56134 49.12121 1.000 57.87021 123 HIS A C 1
ATOM 982 O O . HIS A 1 128 ? 25.74075 -9.92912 50.23321 1.000 60.12210 123 HIS A O 1
ATOM 989 N N . ALA A 1 129 ? 25.30939 -9.60324 48.06135 1.000 56.25082 124 ALA A N 1
ATOM 990 C CA . ALA A 1 129 ? 23.94615 -10.12797 48.17284 1.000 49.50034 124 ALA A CA 1
ATOM 991 C C . ALA A 1 129 ? 23.36876 -10.53928 46.81832 1.000 43.82184 124 ALA A C 1
ATOM 992 O O . ALA A 1 129 ? 22.35791 -11.24328 46.75140 1.000 40.19756 124 ALA A O 1
ATOM 994 N N . ASP A 1 132 ? 18.41533 -11.17095 46.12461 1.000 37.81182 127 ASP A N 1
ATOM 995 C CA . ASP A 1 132 ? 17.80982 -10.71263 47.37807 1.000 37.14963 127 ASP A CA 1
ATOM 996 C C . ASP A 1 132 ? 18.26109 -9.29554 47.82180 1.000 42.93546 127 ASP A C 1
ATOM 997 O O . ASP A 1 132 ? 17.68217 -8.71414 48.74452 1.000 38.64841 127 ASP A O 1
ATOM 999 N N . GLU A 1 133 ? 19.28298 -8.74688 47.15238 1.000 47.17169 128 GLU A N 1
ATOM 1000 C CA . GLU A 1 133 ? 19.85646 -7.45877 47.54775 1.000 48.41230 128 GLU A CA 1
ATOM 1001 C C . GLU A 1 133 ? 18.80260 -6.36396 47.67193 1.000 48.32790 128 GLU A C 1
ATOM 1002 O O . GLU A 1 133 ? 18.75304 -5.64030 48.67413 1.000 50.15369 128 GLU A O 1
ATOM 1008 N N . ASN A 1 134 ? 17.94419 -6.23265 46.66126 1.000 47.59671 129 ASN A N 1
ATOM 1009 C CA . ASN A 1 134 ? 16.99941 -5.12184 46.64538 1.000 45.25637 129 ASN A CA 1
ATOM 1010 C C . ASN A 1 134 ? 15.90461 -5.30249 47.68525 1.000 40.76388 129 ASN A C 1
ATOM 1011 O O . ASN A 1 134 ? 15.40651 -4.31544 48.24056 1.000 39.48513 129 ASN A O 1
ATOM 1016 N N . GLU A 1 135 ? 15.51916 -6.54335 47.96649 1.000 38.26081 130 GLU A N 1
ATOM 1017 C CA . GLU A 1 135 ? 14.54626 -6.75949 49.02516 1.000 36.90901 130 GLU A CA 1
ATOM 1018 C C . GLU A 1 135 ? 15.15285 -6.38998 50.37552 1.000 30.69534 130 GLU A C 1
ATOM 1019 O O . GLU A 1 135 ? 14.44920 -5.88711 51.25920 1.000 27.98501 130 GLU A O 1
ATOM 1025 N N . ALA A 1 136 ? 16.46374 -6.60584 50.53500 1.000 29.61472 131 ALA A N 1
ATOM 1026 C CA . ALA A 1 136 ? 17.15371 -6.21881 51.76218 1.000 25.84592 131 ALA A CA 1
ATOM 1027 C C . ALA A 1 136 ? 17.27587 -4.70624 51.86929 1.000 22.67841 131 ALA A C 1
ATOM 1028 O O . ALA A 1 136 ? 17.17650 -4.14887 52.97018 1.000 21.88128 131 ALA A O 1
ATOM 1030 N N . ILE A 1 137 ? 17.49887 -4.02883 50.73480 1.000 22.23891 132 ILE A N 1
ATOM 1031 C CA . ILE A 1 137 ? 17.64569 -2.57323 50.73695 1.000 24.53897 132 ILE A CA 1
ATOM 1032 C C . ILE A 1 137 ? 16.33892 -1.89181 51.12573 1.000 25.18970 132 ILE A C 1
ATOM 1033 O O . ILE A 1 137 ? 16.33828 -0.92856 51.90343 1.000 19.02294 132 ILE A O 1
ATOM 1038 N N . GLU A 1 138 ? 15.20600 -2.38525 50.60653 1.000 22.92502 133 GLU A N 1
ATOM 1039 C CA . GLU A 1 138 ? 13.91923 -1.75760 50.90339 1.000 21.38261 133 GLU A CA 1
ATOM 1040 C C . GLU A 1 138 ? 13.57464 -1.87270 52.38030 1.000 21.72649 133 GLU A C 1
ATOM 1041 O O . GLU A 1 138 ? 13.06994 -0.91821 52.98400 1.000 21.80958 133 GLU A O 1
ATOM 1047 N N . THR A 1 139 ? 13.85374 -3.02806 52.98379 1.000 21.06427 134 THR A N 1
ATOM 1048 C CA . THR A 1 139 ? 13.56574 -3.19562 54.40012 1.000 21.29342 134 THR A CA 1
ATOM 1049 C C . THR A 1 139 ? 14.48366 -2.33046 55.26397 1.000 26.25592 134 THR A C 1
ATOM 1050 O O . THR A 1 139 ? 14.02692 -1.71576 56.23531 1.000 25.93401 134 THR A O 1
ATOM 1054 N N . LEU A 1 140 ? 15.77428 -2.25069 54.92474 1.000 19.99002 135 LEU A N 1
ATOM 1055 C CA . LEU A 1 140 ? 16.66762 -1.38538 55.68890 1.000 23.11022 135 LEU A CA 1
ATOM 1056 C C . LEU A 1 140 ? 16.15750 0.05495 55.72663 1.000 19.01509 135 LEU A C 1
ATOM 1057 O O . LEU A 1 140 ? 16.07496 0.66624 56.79765 1.000 17.86667 135 LEU A O 1
ATOM 1062 N N . PHE A 1 141 ? 15.74471 0.58882 54.57634 1.000 18.41889 136 PHE A N 1
ATOM 1063 C CA . PHE A 1 141 ? 15.27770 1.97323 54.51073 1.000 16.88405 136 PHE A CA 1
ATOM 1064 C C . PHE A 1 141 ? 13.88226 2.13806 55.10653 1.000 17.04621 136 PHE A C 1
ATOM 1065 O O . PHE A 1 141 ? 13.65730 3.02869 55.93178 1.000 18.47477 136 PHE A O 1
ATOM 1073 N N . GLU A 1 142 ? 12.93136 1.29165 54.69722 1.000 17.74644 137 GLU A N 1
ATOM 1074 C CA . GLU A 1 142 ? 11.54088 1.48672 55.10536 1.000 24.49039 137 GLU A CA 1
ATOM 1075 C C . GLU A 1 142 ? 11.35139 1.25036 56.59779 1.000 28.30157 137 GLU A C 1
ATOM 1076 O O . GLU A 1 142 ? 10.55248 1.94029 57.24270 1.000 31.77655 137 GLU A O 1
ATOM 1082 N N . MET A 1 143 ? 12.03927 0.26120 57.15837 1.000 26.13483 138 MET A N 1
ATOM 1083 C CA . MET A 1 143 ? 11.82615 -0.10255 58.55086 1.000 24.43815 138 MET A CA 1
ATOM 1084 C C . MET A 1 143 ? 12.81975 0.54225 59.51560 1.000 20.08801 138 MET A C 1
ATOM 1085 O O . MET A 1 143 ? 12.44007 0.86490 60.64452 1.000 21.83648 138 MET A O 1
ATOM 1090 N N . TYR A 1 144 ? 14.07285 0.76540 59.11282 1.000 19.19357 139 TYR A N 1
ATOM 1091 C CA . TYR A 1 144 ? 15.11885 1.11897 60.07156 1.000 20.11482 139 TYR A CA 1
ATOM 1092 C C . TYR A 1 144 ? 15.83548 2.43318 59.78417 1.000 18.33553 139 TYR A C 1
ATOM 1093 O O . TYR A 1 144 ? 16.84737 2.71913 60.42857 1.000 20.94470 139 TYR A O 1
ATOM 1102 N N . LEU A 1 145 ? 15.33361 3.25173 58.86595 1.000 19.82411 140 LEU A N 1
ATOM 1103 C CA . LEU A 1 145 ? 15.96978 4.52379 58.54280 1.000 17.91185 140 LEU A CA 1
ATOM 1104 C C . LEU A 1 145 ? 14.93629 5.63395 58.37195 1.000 20.76921 140 LEU A C 1
ATOM 1105 O O . LEU A 1 145 ? 14.82276 6.52929 59.21749 1.000 19.79817 140 LEU A O 1
ATOM 1110 N N . LEU A 1 146 ? 14.16872 5.57033 57.28833 1.000 19.27346 141 LEU A N 1
ATOM 1111 C CA . LEU A 1 146 ? 13.18111 6.60810 56.99187 1.000 18.40963 141 LEU A CA 1
ATOM 1112 C C . LEU A 1 146 ? 12.24531 6.97658 58.14192 1.000 13.93324 141 LEU A C 1
ATOM 1113 O O . LEU A 1 146 ? 11.93286 8.16681 58.27612 1.000 14.54349 141 LEU A O 1
ATOM 1118 N N . PRO A 1 147 ? 11.72803 6.05604 58.95576 1.000 16.64987 142 PRO A N 1
ATOM 1119 C CA . PRO A 1 147 ? 10.80599 6.48932 60.02258 1.000 13.77520 142 PRO A CA 1
ATOM 1120 C C . PRO A 1 147 ? 11.38547 7.50105 61.00790 1.000 18.87969 142 PRO A C 1
ATOM 1121 O O . PRO A 1 147 ? 10.62445 8.31178 61.54799 1.000 20.48325 142 PRO A O 1
ATOM 1125 N N . TRP A 1 148 ? 12.69449 7.48597 61.27956 1.000 13.81667 143 TRP A N 1
ATOM 1126 C CA . TRP A 1 148 ? 13.25710 8.30118 62.34850 1.000 13.85299 143 TRP A CA 1
ATOM 1127 C C . TRP A 1 148 ? 14.39131 9.23503 61.93193 1.000 17.29719 143 TRP A C 1
ATOM 1128 O O . TRP A 1 148 ? 14.66865 10.19578 62.66309 1.000 17.33734 143 TRP A O 1
ATOM 1139 N N . VAL A 1 149 ? 15.07075 8.96586 60.81219 1.000 14.77638 144 VAL A N 1
ATOM 1140 C CA . VAL A 1 149 ? 16.32756 9.63914 60.49361 1.000 17.87186 144 VAL A CA 1
ATOM 1141 C C . VAL A 1 149 ? 16.12933 11.11979 60.18917 1.000 20.24804 144 VAL A C 1
ATOM 1142 O O . VAL A 1 149 ? 17.04485 11.92553 60.39441 1.000 23.25676 144 VAL A O 1
ATOM 1146 N N . GLY A 1 150 ? 14.95724 11.51339 59.69191 1.000 18.86001 145 GLY A N 1
ATOM 1147 C CA . GLY A 1 150 ? 14.71159 12.93021 59.47004 1.000 14.65061 145 GLY A CA 1
ATOM 1148 C C . GLY A 1 150 ? 14.67419 13.72543 60.76434 1.000 16.78655 145 GLY A C 1
ATOM 1149 O O . GLY A 1 150 ? 15.15628 14.86146 60.82545 1.000 16.25223 145 GLY A O 1
ATOM 1150 N N . THR A 1 151 ? 14.12392 13.13632 61.82469 1.000 17.44582 146 THR A N 1
ATOM 1151 C CA . THR A 1 151 ? 14.08811 13.83990 63.09991 1.000 20.10269 146 THR A CA 1
ATOM 1152 C C . THR A 1 151 ? 15.49302 13.99496 63.66657 1.000 20.68600 146 THR A C 1
ATOM 1153 O O . THR A 1 151 ? 15.88221 15.08840 64.09739 1.000 18.71299 146 THR A O 1
ATOM 1157 N N . PHE A 1 152 ? 16.28132 12.91205 63.62703 1.000 19.75855 147 PHE A N 1
ATOM 1158 C CA . PHE A 1 152 ? 17.64636 12.93403 64.14380 1.000 14.55612 147 PHE A CA 1
ATOM 1159 C C . PHE A 1 152 ? 18.49491 13.96019 63.40470 1.000 14.00945 147 PHE A C 1
ATOM 1160 O O . PHE A 1 152 ? 19.16347 14.79443 64.02677 1.000 14.16834 147 PHE A O 1
ATOM 1168 N N . LEU A 1 153 ? 18.47136 13.91703 62.06755 1.000 14.86159 148 LEU A N 1
ATOM 1169 C CA . LEU A 1 153 ? 19.29201 14.83174 61.28083 1.000 15.40457 148 LEU A CA 1
ATOM 1170 C C . LEU A 1 153 ? 18.90395 16.28550 61.50562 1.000 19.99516 148 LEU A C 1
ATOM 1171 O O . LEU A 1 153 ? 19.76880 17.16894 61.45769 1.000 19.45469 148 LEU A O 1
ATOM 1176 N N . GLY A 1 154 ? 17.61998 16.55233 61.76177 1.000 22.05384 149 GLY A N 1
ATOM 1177 C CA . GLY A 1 154 ? 17.20694 17.91268 62.05400 1.000 14.57646 149 GLY A CA 1
ATOM 1178 C C . GLY A 1 154 ? 17.75393 18.39412 63.38154 1.000 14.78726 149 GLY A C 1
ATOM 1179 O O . GLY A 1 154 ? 18.14167 19.55782 63.51960 1.000 18.46959 149 GLY A O 1
ATOM 1180 N N . LYS A 1 155 ? 17.80654 17.50419 64.37325 1.000 18.33871 150 LYS A N 1
ATOM 1181 C CA . LYS A 1 155 ? 18.40068 17.87037 65.65519 1.000 19.78632 150 LYS A CA 1
ATOM 1182 C C . LYS A 1 155 ? 19.91051 18.02313 65.53869 1.000 20.81285 150 LYS A C 1
ATOM 1183 O O . LYS A 1 155 ? 20.50315 18.83288 66.26303 1.000 18.67978 150 LYS A O 1
ATOM 1185 N N . VAL A 1 156 ? 20.54378 17.25579 64.64024 1.000 22.19270 151 VAL A N 1
ATOM 1186 C CA . VAL A 1 156 ? 21.97973 17.40711 64.39891 1.000 23.02473 151 VAL A CA 1
ATOM 1187 C C . VAL A 1 156 ? 22.28262 18.80305 63.87075 1.000 21.35300 151 VAL A C 1
ATOM 1188 O O . VAL A 1 156 ? 23.23151 19.46101 64.31090 1.000 20.02835 151 VAL A O 1
ATOM 1192 N N . GLU A 1 157 ? 21.49382 19.25996 62.89332 1.000 18.51529 152 GLU A N 1
ATOM 1193 C CA . GLU A 1 157 ? 21.70319 20.58264 62.31840 1.000 17.93102 152 GLU A CA 1
ATOM 1194 C C . GLU A 1 157 ? 21.49383 21.68249 63.35250 1.000 16.17444 152 GLU A C 1
ATOM 1195 O O . GLU A 1 157 ? 22.16299 22.71969 63.30047 1.000 15.71672 152 GLU A O 1
ATOM 1201 N N . ALA A 1 158 ? 20.57755 21.48439 64.29806 1.000 15.53731 153 ALA A N 1
ATOM 1202 C CA . ALA A 1 158 ? 20.33280 22.54374 65.26729 1.000 18.44602 153 ALA A CA 1
ATOM 1203 C C . ALA A 1 158 ? 21.40644 22.58286 66.34852 1.000 17.26490 153 ALA A C 1
ATOM 1204 O O . ALA A 1 158 ? 21.75015 23.67104 66.82384 1.000 16.42628 153 ALA A O 1
ATOM 1206 N N . HIS A 1 159 ? 21.99020 21.42764 66.69511 1.000 18.90247 154 HIS A N 1
ATOM 1207 C CA . HIS A 1 159 ? 22.97677 21.32053 67.76444 1.000 15.87270 154 HIS A CA 1
ATOM 1208 C C . HIS A 1 159 ? 24.41633 21.37095 67.27758 1.000 21.21043 154 HIS A C 1
ATOM 1209 O O . HIS A 1 159 ? 25.32456 21.49409 68.10316 1.000 15.94014 154 HIS A O 1
ATOM 1216 N N . ALA A 1 160 ? 24.66327 21.23942 65.97910 1.000 26.85368 155 ALA A N 1
ATOM 1217 C CA . ALA A 1 160 ? 26.03760 21.30559 65.50510 1.000 15.53858 155 ALA A CA 1
ATOM 1218 C C . ALA A 1 160 ? 26.51053 22.74785 65.55935 1.000 23.34601 155 ALA A C 1
ATOM 1219 O O . ALA A 1 160 ? 25.84486 23.65056 65.04315 1.000 30.17187 155 ALA A O 1
ATOM 1221 N N . THR A 1 161 ? 27.66372 22.96313 66.18221 1.000 21.76477 156 THR A N 1
ATOM 1222 C CA . THR A 1 161 ? 28.23439 24.29757 66.26182 1.000 23.42487 156 THR A CA 1
ATOM 1223 C C . THR A 1 161 ? 29.20843 24.56432 65.13103 1.000 26.06846 156 THR A C 1
ATOM 1224 O O . THR A 1 161 ? 29.50989 25.72990 64.85247 1.000 26.45202 156 THR A O 1
ATOM 1228 N N . SER A 1 162 ? 29.66551 23.51573 64.44785 1.000 25.79374 157 SER A N 1
ATOM 1229 C CA . SER A 1 162 ? 30.66680 23.65845 63.40220 1.000 22.82336 157 SER A CA 1
ATOM 1230 C C . SER A 1 162 ? 29.99253 23.77910 62.04031 1.000 22.15958 157 SER A C 1
ATOM 1231 O O . SER A 1 162 ? 28.95237 23.15232 61.80354 1.000 21.95264 157 SER A O 1
ATOM 1234 N N . PRO A 1 163 ? 30.55656 24.57254 61.12808 1.000 21.79620 158 PRO A N 1
ATOM 1235 C CA . PRO A 1 163 ? 29.96719 24.64300 59.77936 1.000 21.87836 158 PRO A CA 1
ATOM 1236 C C . PRO A 1 163 ? 30.03751 23.32006 59.04077 1.000 23.15330 158 PRO A C 1
ATOM 1237 O O . PRO A 1 163 ? 29.18814 23.06275 58.17832 1.000 24.13603 158 PRO A O 1
ATOM 1241 N N . PHE A 1 164 ? 31.00617 22.46105 59.38580 1.000 22.12344 159 PHE A N 1
ATOM 1242 C CA . PHE A 1 164 ? 31.12848 21.15082 58.75108 1.000 18.93107 159 PHE A CA 1
ATOM 1243 C C . PHE A 1 164 ? 29.90753 20.27979 59.03718 1.000 18.59381 159 PHE A C 1
ATOM 1244 O O . PHE A 1 164 ? 29.28774 19.73072 58.11681 1.000 15.55589 159 PHE A O 1
ATOM 1252 N N . TRP A 1 165 ? 29.57655 20.10010 60.31322 1.000 15.15897 160 TRP A N 1
ATOM 1253 C CA . TRP A 1 165 ? 28.39640 19.32125 60.65548 1.000 14.88223 160 TRP A CA 1
ATOM 1254 C C . TRP A 1 165 ? 27.10930 20.08626 60.42451 1.000 17.43848 160 TRP A C 1
ATOM 1255 O O . TRP A 1 165 ? 26.05517 19.45797 60.28680 1.000 21.25723 160 TRP A O 1
ATOM 1266 N N . ARG A 1 166 ? 27.16172 21.41884 60.35672 1.000 16.63892 161 ARG A N 1
ATOM 1267 C CA . ARG A 1 166 ? 25.96692 22.13549 59.93930 1.000 18.65112 161 ARG A CA 1
ATOM 1268 C C . ARG A 1 166 ? 25.67839 21.92050 58.46664 1.000 19.21138 161 ARG A C 1
ATOM 1269 O O . ARG A 1 166 ? 24.53637 22.11623 58.04359 1.000 20.03849 161 ARG A O 1
ATOM 1277 N N . THR A 1 167 ? 26.67955 21.50050 57.68702 1.000 15.37445 162 THR A N 1
ATOM 1278 C CA . THR A 1 167 ? 26.49693 21.19562 56.27132 1.000 20.26742 162 THR A CA 1
ATOM 1279 C C . THR A 1 167 ? 26.20398 19.71660 56.05408 1.000 21.57341 162 THR A C 1
ATOM 1280 O O . THR A 1 167 ? 25.30985 19.36871 55.27166 1.000 20.25972 162 THR A O 1
ATOM 1284 N N . LEU A 1 168 ? 26.92504 18.84626 56.76956 1.000 17.40159 163 LEU A N 1
ATOM 1285 C CA . LEU A 1 168 ? 26.79335 17.40842 56.56186 1.000 18.30146 163 LEU A CA 1
ATOM 1286 C C . LEU A 1 168 ? 25.38918 16.91604 56.90074 1.000 14.23903 163 LEU A C 1
ATOM 1287 O O . LEU A 1 168 ? 24.84182 16.06027 56.19689 1.000 14.08169 163 LEU A O 1
ATOM 1292 N N . ALA A 1 169 ? 24.80191 17.42195 57.98895 1.000 14.27100 164 ALA A N 1
ATOM 1293 C CA . ALA A 1 169 ? 23.46555 16.97708 58.38085 1.000 14.12552 164 ALA A CA 1
ATOM 1294 C C . ALA A 1 169 ? 22.42446 17.18623 57.27794 1.000 14.34298 164 ALA A C 1
ATOM 1295 O O . ALA A 1 169 ? 21.76039 16.20460 56.89668 1.000 13.95700 164 ALA A O 1
ATOM 1297 N N . PRO A 1 170 ? 22.24814 18.38339 56.70128 1.000 14.42250 165 PRO A N 1
ATOM 1298 C CA . PRO A 1 170 ? 21.29586 18.49805 55.58167 1.000 15.56699 165 PRO A CA 1
ATOM 1299 C C . PRO A 1 170 ? 21.79370 17.81616 54.32256 1.000 16.83287 165 PRO A C 1
ATOM 1300 O O . PRO A 1 170 ? 20.97735 17.35046 53.51454 1.000 16.25680 165 PRO A O 1
ATOM 1304 N N . LEU A 1 171 ? 23.11250 17.74452 54.12110 1.000 17.62176 166 LEU A N 1
ATOM 1305 C CA . LEU A 1 171 ? 23.61572 16.98159 52.98653 1.000 18.21066 166 LEU A CA 1
ATOM 1306 C C . LEU A 1 171 ? 23.15464 15.53405 53.08233 1.000 20.93939 166 LEU A C 1
ATOM 1307 O O . LEU A 1 171 ? 22.74723 14.93588 52.07613 1.000 14.11667 166 LEU A O 1
ATOM 1312 N N . THR A 1 172 ? 23.23197 14.95494 54.28857 1.000 20.83023 167 THR A N 1
ATOM 1313 C CA . THR A 1 172 ? 22.75309 13.59391 54.50924 1.000 17.67024 167 THR A CA 1
ATOM 1314 C C . THR A 1 172 ? 21.25180 13.50986 54.28029 1.000 15.62115 167 THR A C 1
ATOM 1315 O O . THR A 1 172 ? 20.76731 12.59786 53.60022 1.000 13.54553 167 THR A O 1
ATOM 1319 N N . ARG A 1 173 ? 20.50369 14.47471 54.82936 1.000 17.29320 168 ARG A N 1
ATOM 1320 C CA . ARG A 1 173 ? 19.05341 14.51881 54.65613 1.000 16.49017 168 ARG A CA 1
ATOM 1321 C C . ARG A 1 173 ? 18.66009 14.50519 53.17975 1.000 18.13473 168 ARG A C 1
ATOM 1322 O O . ARG A 1 173 ? 17.83342 13.68865 52.75615 1.000 17.76469 168 ARG A O 1
ATOM 1330 N N . ASP A 1 174 ? 19.26302 15.38785 52.37225 1.000 18.84538 169 ASP A N 1
ATOM 1331 C CA . ASP A 1 174 ? 18.92918 15.42610 50.95000 1.000 15.76966 169 ASP A CA 1
ATOM 1332 C C . ASP A 1 174 ? 19.36326 14.14911 50.24722 1.000 14.07668 169 ASP A C 1
ATOM 1333 O O . ASP A 1 174 ? 18.66062 13.65852 49.35623 1.000 15.18112 169 ASP A O 1
ATOM 1338 N N . ALA A 1 175 ? 20.50331 13.58209 50.65290 1.000 13.97055 170 ALA A N 1
ATOM 1339 C CA . ALA A 1 175 ? 21.01796 12.39205 49.98653 1.000 13.92277 170 ALA A CA 1
ATOM 1340 C C . ALA A 1 175 ? 20.12792 11.18642 50.23538 1.000 16.80355 170 ALA A C 1
ATOM 1341 O O . ALA A 1 175 ? 19.87228 10.40106 49.31759 1.000 13.75227 170 ALA A O 1
ATOM 1343 N N . ILE A 1 176 ? 19.63752 11.02981 51.46555 1.000 14.70656 171 ILE A N 1
ATOM 1344 C CA . ILE A 1 176 ? 18.79973 9.88263 51.78340 1.000 15.23461 171 ILE A CA 1
ATOM 1345 C C . ILE A 1 176 ? 17.46332 9.97685 51.05688 1.000 22.64146 171 ILE A C 1
ATOM 1346 O O . ILE A 1 176 ? 16.96507 8.98600 50.50935 1.000 25.70374 171 ILE A O 1
ATOM 1351 N N . ALA A 1 177 ? 16.87071 11.16759 51.02000 1.000 23.24098 172 ALA A N 1
ATOM 1352 C CA . ALA A 1 177 ? 15.58816 11.31887 50.34353 1.000 20.96551 172 ALA A CA 1
ATOM 1353 C C . ALA A 1 177 ? 15.73874 11.14465 48.84022 1.000 17.78640 172 ALA A C 1
ATOM 1354 O O . ALA A 1 177 ? 14.84948 10.59541 48.18031 1.000 21.19451 172 ALA A O 1
ATOM 1356 N N . ALA A 1 178 ? 16.86147 11.60230 48.28296 1.000 16.09375 173 ALA A N 1
ATOM 1357 C CA . ALA A 1 178 ? 17.08754 11.46777 46.84838 1.000 16.56074 173 ALA A CA 1
ATOM 1358 C C . ALA A 1 178 ? 17.36395 10.01835 46.46634 1.000 21.15511 173 ALA A C 1
ATOM 1359 O O . ALA A 1 178 ? 16.92126 9.55183 45.40972 1.000 23.23190 173 ALA A O 1
ATOM 1361 N N . MET A 1 179 ? 18.08681 9.28848 47.31851 1.000 22.74925 174 MET A N 1
ATOM 1362 C CA . MET A 1 179 ? 18.31490 7.87373 47.05849 1.000 20.97591 174 MET A CA 1
ATOM 1363 C C . MET A 1 179 ? 17.02039 7.08510 47.15533 1.000 19.98995 174 MET A C 1
ATOM 1364 O O . MET A 1 179 ? 16.73911 6.23610 46.30141 1.000 17.28379 174 MET A O 1
ATOM 1369 N N . TRP A 1 180 ? 16.21608 7.37513 48.18360 1.000 20.15249 175 TRP A N 1
ATOM 1370 C CA . TRP A 1 180 ? 14.97980 6.63905 48.41539 1.000 19.95870 175 TRP A CA 1
ATOM 1371 C C . TRP A 1 180 ? 14.00396 6.79244 47.26072 1.000 23.22051 175 TRP A C 1
ATOM 1372 O O . TRP A 1 180 ? 13.33380 5.82212 46.87844 1.000 23.25928 175 TRP A O 1
ATOM 1383 N N . ASP A 1 181 ? 13.90344 8.00029 46.69583 1.000 19.01025 176 ASP A N 1
ATOM 1384 C CA . ASP A 1 181 ? 13.02465 8.19479 45.54801 1.000 14.09148 176 ASP A CA 1
ATOM 1385 C C . ASP A 1 181 ? 13.42587 7.29593 44.38788 1.000 14.25909 176 ASP A C 1
ATOM 1386 O O . ASP A 1 181 ? 12.56524 6.72466 43.71083 1.000 17.92150 176 ASP A O 1
ATOM 1391 N N . GLU A 1 182 ? 14.72827 7.12951 44.16577 1.000 14.30623 177 GLU A N 1
ATOM 1392 C CA . GLU A 1 182 ? 15.18747 6.33065 43.03495 1.000 21.87677 177 GLU A CA 1
ATOM 1393 C C . GLU A 1 182 ? 14.96590 4.83202 43.27432 1.000 20.11815 177 GLU A C 1
ATOM 1394 O O . GLU A 1 182 ? 14.60584 4.09102 42.34622 1.000 16.56809 177 GLU A O 1
ATOM 1400 N N . LEU A 1 183 ? 15.19806 4.37002 44.50885 1.000 14.20672 178 LEU A N 1
ATOM 1401 C CA . LEU A 1 183 ? 14.93010 2.97954 44.87647 1.000 14.17481 178 LEU A CA 1
ATOM 1402 C C . LEU A 1 183 ? 13.43687 2.66456 44.82264 1.000 14.82069 178 LEU A C 1
ATOM 1403 O O . LEU A 1 183 ? 13.02841 1.63876 44.26109 1.000 14.34169 178 LEU A O 1
ATOM 1408 N N . GLU A 1 184 ? 12.60684 3.51834 45.43357 1.000 17.65220 179 GLU A N 1
ATOM 1409 C CA . GLU A 1 184 ? 11.16966 3.26881 45.43518 1.000 14.07227 179 GLU A CA 1
ATOM 1410 C C . GLU A 1 184 ? 10.60849 3.22814 44.02894 1.000 14.32756 179 GLU A C 1
ATOM 1411 O O . GLU A 1 184 ? 9.67424 2.46461 43.76662 1.000 14.43185 179 GLU A O 1
ATOM 1417 N N . GLU A 1 185 ? 11.17238 4.01821 43.10470 1.000 14.70978 180 GLU A N 1
ATOM 1418 C CA . GLU A 1 185 ? 10.66069 4.00059 41.73821 1.000 17.02093 180 GLU A CA 1
ATOM 1419 C C . GLU A 1 185 ? 10.89365 2.64280 41.09258 1.000 17.96527 180 GLU A C 1
ATOM 1420 O O . GLU A 1 185 ? 10.13539 2.24231 40.20264 1.000 22.43395 180 GLU A O 1
ATOM 1426 N N . GLU A 1 186 ? 11.90423 1.90893 41.55779 1.000 14.88517 181 GLU A N 1
ATOM 1427 C CA . GLU A 1 186 ? 12.14348 0.54883 41.10318 1.000 15.16138 181 GLU A CA 1
ATOM 1428 C C . GLU A 1 186 ? 11.43568 -0.48428 41.97283 1.000 16.35691 181 GLU A C 1
ATOM 1429 O O . GLU A 1 186 ? 11.02010 -1.53006 41.46235 1.000 15.21250 181 GLU A O 1
ATOM 1435 N N . ASN A 1 187 ? 11.29650 -0.21063 43.27638 1.000 16.71729 182 ASN A N 1
ATOM 1436 C CA . ASN A 1 187 ? 10.60244 -1.13085 44.17086 1.000 14.64409 182 ASN A CA 1
ATOM 1437 C C . ASN A 1 187 ? 9.13772 -1.24965 43.80054 1.000 16.50777 182 ASN A C 1
ATOM 1438 O O . ASN A 1 187 ? 8.57513 -2.35104 43.78489 1.000 19.58915 182 ASN A O 1
ATOM 1443 N N . GLU A 1 188 ? 8.49869 -0.11445 43.53324 1.000 17.25978 183 GLU A N 1
ATOM 1444 C CA . GLU A 1 188 ? 7.07629 -0.03670 43.25435 1.000 17.41109 183 GLU A CA 1
ATOM 1445 C C . GLU A 1 188 ? 6.79428 0.11625 41.77239 1.000 15.08726 183 GLU A C 1
ATOM 1446 O O . GLU A 1 188 ? 5.70448 0.56178 41.40120 1.000 15.19347 183 GLU A O 1
ATOM 1452 N N . GLU A 1 189 ? 7.76107 -0.21492 40.92096 1.000 15.24987 184 GLU A N 1
ATOM 1453 C CA . GLU A 1 189 ? 7.55534 -0.12657 39.48287 1.000 15.58616 184 GLU A CA 1
ATOM 1454 C C . GLU A 1 189 ? 6.60831 -1.21030 39.00907 1.000 20.25198 184 GLU A C 1
ATOM 1455 O O . GLU A 1 189 ? 5.57209 -0.90935 38.42805 1.000 24.25444 184 GLU A O 1
ATOM 1461 N N . SER B 1 1 ? 63.77169 10.30188 31.62867 1.000 30.67003 -4 SER B N 1
ATOM 1462 C CA . SER B 1 1 ? 63.27045 10.81517 32.89870 1.000 34.80457 -4 SER B CA 1
ATOM 1463 C C . SER B 1 1 ? 63.16018 9.68056 33.90261 1.000 33.85968 -4 SER B C 1
ATOM 1464 O O . SER B 1 1 ? 63.20842 8.51154 33.52718 1.000 37.32582 -4 SER B O 1
ATOM 1467 N N . ALA B 1 2 ? 62.98667 10.02821 35.17379 1.000 33.32548 -3 ALA B N 1
ATOM 1468 C CA . ALA B 1 2 ? 63.08375 9.05144 36.24799 1.000 30.92182 -3 ALA B CA 1
ATOM 1469 C C . ALA B 1 2 ? 61.80464 8.23155 36.39187 1.000 29.01204 -3 ALA B C 1
ATOM 1470 O O . ALA B 1 2 ? 60.71336 8.63577 35.98847 1.000 25.07002 -3 ALA B O 1
ATOM 1472 N N . LYS B 1 3 ? 61.95754 7.06263 36.99497 1.000 24.39372 -2 LYS B N 1
ATOM 1473 C CA . LYS B 1 3 ? 60.80955 6.28729 37.42303 1.000 28.80442 -2 LYS B CA 1
ATOM 1474 C C . LYS B 1 3 ? 60.30636 6.81557 38.76242 1.000 25.34108 -2 LYS B C 1
ATOM 1475 O O . LYS B 1 3 ? 61.09312 7.26053 39.60519 1.000 22.66444 -2 LYS B O 1
ATOM 1481 N N . ASP B 1 4 ? 58.98604 6.75744 38.95045 1.000 22.67046 -1 ASP B N 1
ATOM 1482 C CA . ASP B 1 4 ? 58.28215 7.10314 40.18225 1.000 22.97783 -1 ASP B CA 1
ATOM 1483 C C . ASP B 1 4 ? 57.70586 5.81643 40.77587 1.000 23.47808 -1 ASP B C 1
ATOM 1484 O O . ASP B 1 4 ? 56.50778 5.54510 40.61375 1.000 22.95092 -1 ASP B O 1
ATOM 1489 N N . PRO B 1 5 ? 58.51673 4.98289 41.44314 1.000 24.97755 0 PRO B N 1
ATOM 1490 C CA . PRO B 1 5 ? 57.99076 3.68785 41.92447 1.000 21.07890 0 PRO B CA 1
ATOM 1491 C C . PRO B 1 5 ? 56.92492 3.81595 43.00394 1.000 19.41629 0 PRO B C 1
ATOM 1492 O O . PRO B 1 5 ? 56.01869 2.97079 43.06201 1.000 17.83881 0 PRO B O 1
ATOM 1496 N N . MET B 1 6 ? 56.98454 4.85373 43.84785 1.000 19.75988 1 MET B N 1
ATOM 1497 C CA . MET B 1 6 ? 55.91810 5.07389 44.82660 1.000 19.15984 1 MET B CA 1
ATOM 1498 C C . MET B 1 6 ? 54.54889 5.25003 44.17960 1.000 19.96564 1 MET B C 1
ATOM 1499 O O . MET B 1 6 ? 53.53201 5.08952 44.86255 1.000 17.16564 1 MET B O 1
ATOM 1504 N N . ASN B 1 7 ? 54.48897 5.54601 42.87994 1.000 18.13748 2 ASN B N 1
ATOM 1505 C CA . ASN B 1 7 ? 53.18331 5.66081 42.24475 1.000 23.19536 2 ASN B CA 1
ATOM 1506 C C . ASN B 1 7 ? 52.44009 4.32754 42.24885 1.000 20.83951 2 ASN B C 1
ATOM 1507 O O . ASN B 1 7 ? 51.20756 4.30596 42.36167 1.000 21.14198 2 ASN B O 1
ATOM 1512 N N . GLU B 1 8 ? 53.15562 3.20734 42.13662 1.000 18.68254 3 GLU B N 1
ATOM 1513 C CA . GLU B 1 8 ? 52.47888 1.91786 42.23092 1.000 16.74829 3 GLU B CA 1
ATOM 1514 C C . GLU B 1 8 ? 52.48665 1.33732 43.63633 1.000 21.26621 3 GLU B C 1
ATOM 1515 O O . GLU B 1 8 ? 51.54295 0.63065 43.99845 1.000 23.98195 3 GLU B O 1
ATOM 1521 N N . PHE B 1 9 ? 53.49420 1.66828 44.45709 1.000 23.18812 4 PHE B N 1
ATOM 1522 C CA . PHE B 1 9 ? 53.67116 1.04756 45.76966 1.000 18.61412 4 PHE B CA 1
ATOM 1523 C C . PHE B 1 9 ? 52.89033 1.75057 46.86492 1.000 15.44085 4 PHE B C 1
ATOM 1524 O O . PHE B 1 9 ? 52.77011 1.20439 47.96763 1.000 15.00663 4 PHE B O 1
ATOM 1532 N N . SER B 1 10 ? 52.32138 2.91493 46.56094 1.000 15.76910 5 SER B N 1
ATOM 1533 C CA . SER B 1 10 ? 51.56161 3.67869 47.54252 1.000 18.04784 5 SER B CA 1
ATOM 1534 C C . SER B 1 10 ? 50.42618 2.85327 48.14159 1.000 15.35273 5 SER B C 1
ATOM 1535 O O . SER B 1 10 ? 50.26125 2.80198 49.36538 1.000 15.15890 5 SER B O 1
ATOM 1538 N N . ILE B 1 11 ? 49.63947 2.18359 47.29754 1.00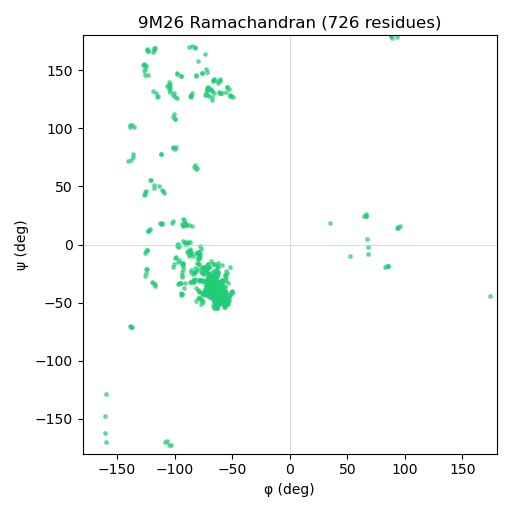0 15.29164 6 ILE B N 1
ATOM 1539 C CA . ILE B 1 11 ? 48.48791 1.45432 47.81870 1.000 18.11234 6 ILE B CA 1
ATOM 1540 C C . ILE B 1 11 ? 48.93741 0.27366 48.66739 1.000 20.58978 6 ILE B C 1
ATOM 1541 O O . ILE B 1 11 ? 48.32250 -0.02993 49.69624 1.000 25.79781 6 ILE B O 1
ATOM 1546 N N . LEU B 1 12 ? 50.01542 -0.40445 48.26057 1.000 17.12992 7 LEU B N 1
ATOM 1547 C CA . LEU B 1 12 ? 50.54518 -1.50813 49.05806 1.000 16.36406 7 LEU B CA 1
ATOM 1548 C C . LEU B 1 12 ? 50.97186 -1.01950 50.43716 1.000 15.61737 7 LEU B C 1
ATOM 1549 O O . LEU B 1 12 ? 50.70765 -1.67878 51.44959 1.000 13.88109 7 LEU B O 1
ATOM 1554 N N . CYS B 1 13 ? 51.61201 0.15238 50.49700 1.000 14.59984 8 CYS B N 1
ATOM 1555 C CA . CYS B 1 13 ? 51.98986 0.72400 51.78725 1.000 18.31204 8 CYS B CA 1
ATOM 1556 C C . CYS B 1 13 ? 50.76217 1.07868 52.61692 1.000 17.79196 8 CYS B C 1
ATOM 1557 O O . CYS B 1 13 ? 50.78412 0.97300 53.84945 1.000 14.24230 8 CYS B O 1
ATOM 1560 N N . ARG B 1 14 ? 49.69241 1.53491 51.96346 1.000 19.12412 9 ARG B N 1
ATOM 1561 C CA . ARG B 1 14 ? 48.47815 1.86792 52.70008 1.000 15.73510 9 ARG B CA 1
ATOM 1562 C C . ARG B 1 14 ? 47.78586 0.61395 53.21877 1.000 16.99115 9 ARG B C 1
ATOM 1563 O O . ARG B 1 14 ? 47.27929 0.59989 54.34743 1.000 14.74329 9 ARG B O 1
ATOM 1571 N N . VAL B 1 15 ? 47.75169 -0.44773 52.40645 1.000 14.37270 10 VAL B N 1
ATOM 1572 C CA . VAL B 1 15 ? 47.14834 -1.70776 52.83761 1.000 18.53019 10 VAL B CA 1
ATOM 1573 C C . VAL B 1 15 ? 47.93685 -2.30830 54.00240 1.000 16.43168 10 VAL B C 1
ATOM 1574 O O . VAL B 1 15 ? 47.37039 -2.64803 55.04972 1.000 14.14624 10 VAL B O 1
ATOM 1578 N N . LEU B 1 16 ? 49.26104 -2.42000 53.85296 1.000 13.85922 11 LEU B N 1
ATOM 1579 C CA . LEU B 1 16 ? 50.05763 -3.04194 54.91027 1.000 18.44491 11 LEU B CA 1
ATOM 1580 C C . LEU B 1 16 ? 50.05126 -2.20298 56.18384 1.000 16.75537 11 LEU B C 1
ATOM 1581 O O . LEU B 1 16 ? 49.88240 -2.74607 57.28314 1.000 13.85582 11 LEU B O 1
ATOM 1586 N N . GLY B 1 17 ? 50.21541 -0.87599 56.05466 1.000 14.37259 12 GLY B N 1
ATOM 1587 C CA . GLY B 1 17 ? 50.13655 -0.00009 57.21466 1.000 14.29382 12 GLY B CA 1
ATOM 1588 C C . GLY B 1 17 ? 48.79603 -0.07233 57.92343 1.000 23.48891 12 GLY B C 1
ATOM 1589 O O . GLY B 1 17 ? 48.72184 0.05951 59.14887 1.000 21.73178 12 GLY B O 1
ATOM 1590 N N . THR B 1 18 ? 47.71675 -0.26192 57.17002 1.000 14.65891 13 THR B N 1
ATOM 1591 C CA . THR B 1 18 ? 46.40650 -0.36457 57.79753 1.000 17.99162 13 THR B CA 1
ATOM 1592 C C . THR B 1 18 ? 46.28603 -1.64162 58.61831 1.000 18.08545 13 THR B C 1
ATOM 1593 O O . THR B 1 18 ? 45.67674 -1.63895 59.69623 1.000 16.31926 13 THR B O 1
ATOM 1597 N N . LEU B 1 19 ? 46.86249 -2.74146 58.12132 1.000 18.02860 14 LEU B N 1
ATOM 1598 C CA . LEU B 1 19 ? 46.76405 -4.02150 58.80949 1.000 14.36959 14 LEU B CA 1
ATOM 1599 C C . LEU B 1 19 ? 47.59189 -4.04717 60.08757 1.000 14.33124 14 LEU B C 1
ATOM 1600 O O . LEU B 1 19 ? 47.20338 -4.72340 61.04797 1.000 20.21329 14 LEU B O 1
ATOM 1605 N N . TYR B 1 20 ? 48.70788 -3.29960 60.14422 1.000 14.22044 15 TYR B N 1
ATOM 1606 C CA . TYR B 1 20 ? 49.48068 -3.23773 61.38800 1.000 15.13010 15 TYR B CA 1
ATOM 1607 C C . TYR B 1 20 ? 48.93882 -2.20211 62.36233 1.000 18.98889 15 TYR B C 1
ATOM 1608 O O . TYR B 1 20 ? 49.11618 -2.35726 63.57709 1.000 23.80399 15 TYR B O 1
ATOM 1617 N N . TYR B 1 21 ? 48.24651 -1.17073 61.86829 1.000 19.12633 16 TYR B N 1
ATOM 1618 C CA . TYR B 1 21 ? 47.85930 -0.05993 62.72948 1.000 18.07673 16 TYR B CA 1
ATOM 1619 C C . TYR B 1 21 ? 46.55377 -0.29190 63.47916 1.000 19.54138 16 TYR B C 1
ATOM 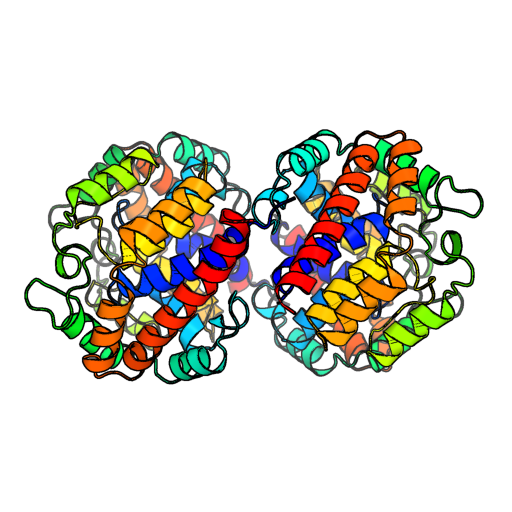1620 O O . TYR B 1 21 ? 46.41002 0.19134 64.60715 1.000 16.37430 16 TYR B O 1
ATOM 1629 N N . ARG B 1 22 ? 45.59851 -1.01567 62.89616 1.000 15.88194 17 ARG B N 1
ATOM 1630 C CA . ARG B 1 22 ? 44.25023 -1.06567 63.44838 1.000 21.35794 17 ARG B CA 1
ATOM 1631 C C . ARG B 1 22 ? 43.78502 -2.49823 63.69992 1.000 21.53012 17 ARG B C 1
ATOM 1632 O O . ARG B 1 22 ? 44.08780 -3.41805 62.93051 1.000 21.45507 17 ARG B O 1
ATOM 1640 N N . GLN B 1 23 ? 42.98781 -2.64839 64.75847 1.000 21.20291 18 GLN B N 1
ATOM 1641 C CA . GLN B 1 23 ? 42.30946 -3.89793 65.07104 1.000 23.50990 18 GLN B CA 1
ATOM 1642 C C . GLN B 1 23 ? 41.58324 -4.44450 63.84144 1.000 21.70707 18 GLN B C 1
ATOM 1643 O O . GLN B 1 23 ? 40.76395 -3.73036 63.24708 1.000 16.30172 18 GLN B O 1
ATOM 1649 N N . PRO B 1 24 ? 41.81916 -5.70325 63.45933 1.000 20.44637 19 PRO B N 1
ATOM 1650 C CA . PRO B 1 24 ? 41.12168 -6.27482 62.28685 1.000 19.28279 19 PRO B CA 1
ATOM 1651 C C . PRO B 1 24 ? 39.59588 -6.20148 62.34418 1.000 18.08318 19 PRO B C 1
ATOM 1652 O O . PRO B 1 24 ? 38.95629 -6.12950 61.28611 1.000 18.36252 19 PRO B O 1
ATOM 1656 N N . GLN B 1 25 ? 38.98151 -6.19347 63.52818 1.000 19.23598 20 GLN B N 1
ATOM 1657 C CA . GLN B 1 25 ? 37.52902 -6.18630 63.61089 1.000 20.62176 20 GLN B CA 1
ATOM 1658 C C . GLN B 1 25 ? 36.93070 -4.78183 63.51729 1.000 22.55353 20 GLN B C 1
ATOM 1659 O O . GLN B 1 25 ? 35.73228 -4.60830 63.77877 1.000 21.48766 20 GLN B O 1
ATOM 1665 N N . ASP B 1 26 ? 37.70942 -3.80236 63.06095 1.000 24.67928 21 ASP B N 1
ATOM 1666 C CA . ASP B 1 26 ? 37.18811 -2.46394 62.80746 1.000 19.96361 21 ASP B CA 1
ATOM 1667 C C . ASP B 1 26 ? 36.22505 -2.54810 61.63927 1.000 18.06890 21 ASP B C 1
ATOM 1668 O O . ASP B 1 26 ? 36.62594 -2.99634 60.55541 1.000 17.24615 21 ASP B O 1
ATOM 1673 N N . PRO B 1 27 ? 34.96983 -2.10879 61.79977 1.000 20.93487 22 PRO B N 1
ATOM 1674 C CA . PRO B 1 27 ? 34.01623 -2.16529 60.67759 1.000 18.60531 22 PRO B CA 1
ATOM 1675 C C . PRO B 1 27 ? 34.50709 -1.44021 59.44473 1.000 19.94075 22 PRO B C 1
ATOM 1676 O O . PRO B 1 27 ? 34.10848 -1.78777 58.32569 1.000 24.33915 22 PRO B O 1
ATOM 1680 N N . LEU B 1 28 ? 35.38074 -0.44738 59.61634 1.000 20.03241 23 LEU B N 1
ATOM 1681 C CA . LEU B 1 28 ? 35.96755 0.23611 58.47500 1.000 19.44062 23 LEU B CA 1
ATOM 1682 C C . LEU B 1 28 ? 36.88350 -0.67234 57.66783 1.000 18.91917 23 LEU B C 1
ATOM 1683 O O . LEU B 1 28 ? 37.25234 -0.30893 56.54994 1.000 21.15450 23 LEU B O 1
ATOM 1688 N N . LEU B 1 29 ? 37.31190 -1.80692 58.22746 1.000 20.01703 24 LEU B N 1
ATOM 1689 C CA . LEU B 1 29 ? 38.20990 -2.72638 57.53766 1.000 19.99371 24 LEU B CA 1
ATOM 1690 C C . LEU B 1 29 ? 37.47100 -3.87948 56.88410 1.000 25.63476 24 LEU B C 1
ATOM 1691 O O . LEU B 1 29 ? 38.11294 -4.73731 56.26010 1.000 29.42481 24 LEU B O 1
ATOM 1696 N N . VAL B 1 30 ? 36.14249 -3.92104 57.02380 1.000 22.62773 25 VAL B N 1
ATOM 1697 C CA . VAL B 1 30 ? 35.36718 -5.02621 56.46003 1.000 21.41115 25 VAL B CA 1
ATOM 1698 C C . VAL B 1 30 ? 35.58963 -5.15233 54.95705 1.000 18.91685 25 VAL B C 1
ATOM 1699 O O . VAL B 1 30 ? 35.79638 -6.28109 54.47903 1.000 19.55227 25 VAL B O 1
ATOM 1703 N N . PRO B 1 31 ? 35.56049 -4.07171 54.15940 1.000 18.91960 26 PRO B N 1
ATOM 1704 C CA . PRO B 1 31 ? 35.85191 -4.22456 52.72405 1.000 19.25354 26 PRO B CA 1
ATOM 1705 C C . PRO B 1 31 ? 37.26848 -4.67558 52.41894 1.000 19.14871 26 PRO B C 1
ATOM 1706 O O . PRO B 1 31 ? 37.48307 -5.32697 51.38877 1.000 23.04679 26 PRO B O 1
ATOM 1710 N N . LEU B 1 32 ? 38.24858 -4.35753 53.26907 1.000 17.46898 27 LEU B N 1
ATOM 1711 C CA . LEU B 1 32 ? 39.60451 -4.82403 52.99351 1.000 17.78724 27 LEU B CA 1
ATOM 1712 C C . LEU B 1 32 ? 39.72810 -6.32787 53.21948 1.000 17.30125 27 LEU B C 1
ATOM 1713 O O . LEU B 1 32 ? 40.32975 -7.03317 52.40788 1.000 16.86948 27 LEU B O 1
ATOM 1718 N N . PHE B 1 33 ? 39.13830 -6.84501 54.29467 1.000 22.98427 28 PHE B N 1
ATOM 1719 C CA . PHE B 1 33 ? 39.17557 -8.28461 54.52964 1.000 22.54822 28 PHE B CA 1
ATOM 1720 C C . PHE B 1 33 ? 38.31272 -9.04746 53.53428 1.000 27.20042 28 PHE B C 1
ATOM 1721 O O . PHE B 1 33 ? 38.57038 -10.22682 53.27448 1.000 27.75599 28 PHE B O 1
ATOM 1729 N N . THR B 1 34 ? 37.29924 -8.39574 52.97404 1.000 28.24515 29 THR B N 1
ATOM 1730 C CA . THR B 1 34 ? 36.52347 -9.00087 51.90054 1.000 27.61103 29 THR B CA 1
ATOM 1731 C C . THR B 1 34 ? 37.35604 -9.17163 50.63605 1.000 29.82434 29 THR B C 1
ATOM 1732 O O . THR B 1 34 ? 37.25141 -10.19760 49.95093 1.000 32.00382 29 THR B O 1
ATOM 1736 N N . LEU B 1 35 ? 38.18719 -8.17769 50.30907 1.000 27.14330 30 LEU B N 1
ATOM 1737 C CA . LEU B 1 35 ? 39.09062 -8.31638 49.17238 1.000 19.19852 30 LEU B CA 1
ATOM 1738 C C . LEU B 1 35 ? 40.09638 -9.43569 49.40564 1.000 24.95657 30 LEU B C 1
ATOM 1739 O O . LEU B 1 35 ? 40.41458 -10.20671 48.48961 1.000 26.38168 30 LEU B O 1
ATOM 1744 N N . ILE B 1 36 ? 40.61580 -9.52870 50.62759 1.000 22.32066 31 ILE B N 1
ATOM 1745 C CA . ILE B 1 36 ? 41.58230 -10.56613 50.95519 1.000 21.23306 31 ILE B CA 1
ATOM 1746 C C . ILE B 1 36 ? 40.92150 -11.93410 50.86346 1.000 24.06797 31 ILE B C 1
ATOM 1747 O O . ILE B 1 36 ? 41.41081 -12.84432 50.18292 1.000 22.74287 31 ILE B O 1
ATOM 1752 N N . ARG B 1 37 ? 39.76668 -12.07475 51.51567 1.000 23.02306 32 ARG B N 1
ATOM 1753 C CA . ARG B 1 37 ? 39.10197 -13.36342 51.63228 1.000 23.07557 32 ARG B CA 1
ATOM 1754 C C . ARG B 1 37 ? 38.54074 -13.83315 50.29711 1.000 28.42014 32 ARG B C 1
ATOM 1755 O O . ARG B 1 37 ? 38.42827 -15.04094 50.06060 1.000 27.76521 32 ARG B O 1
ATOM 1763 N N . GLU B 1 38 ? 38.20560 -12.90275 49.41065 1.000 30.21132 33 GLU B N 1
ATOM 1764 C CA . GLU B 1 38 ? 37.72538 -13.24384 48.08279 1.000 29.89141 33 GLU B CA 1
ATOM 1765 C C . GLU B 1 38 ? 38.85106 -13.36708 47.07309 1.000 26.24278 33 GLU B C 1
ATOM 1766 O O . GLU B 1 38 ? 38.58236 -13.63048 45.89717 1.000 28.20559 33 GLU B O 1
ATOM 1772 N N . GLY B 1 39 ? 40.09742 -13.17937 47.50069 1.000 21.48995 34 GLY B N 1
ATOM 1773 C CA . GLY B 1 39 ? 41.21079 -13.28332 46.58110 1.000 20.68151 34 GLY B CA 1
ATOM 1774 C C . GLY B 1 39 ? 41.20704 -12.23801 45.49427 1.000 22.42954 34 GLY B C 1
ATOM 1775 O O . GLY B 1 39 ? 41.79124 -12.46406 44.43049 1.000 21.89083 34 GLY B O 1
ATOM 1776 N N . LYS B 1 40 ? 40.55619 -11.09464 45.73116 1.000 20.81836 35 LYS B N 1
ATOM 1777 C CA . LYS B 1 40 ? 40.44745 -10.01405 44.76209 1.000 22.25184 35 LYS B CA 1
ATOM 1778 C C . LYS B 1 40 ? 41.55190 -8.97396 44.90402 1.000 24.38575 35 LYS B C 1
ATOM 1779 O O . LYS B 1 40 ? 41.52148 -7.96201 44.19570 1.000 28.14539 35 LYS B O 1
ATOM 1781 N N . LEU B 1 41 ? 42.49924 -9.18271 45.82211 1.000 19.03166 36 LEU B N 1
ATOM 1782 C CA . LEU B 1 41 ? 43.54725 -8.20489 46.10348 1.000 21.85620 36 LEU B CA 1
ATOM 1783 C C . LEU B 1 41 ? 44.73208 -8.30633 45.15086 1.000 27.87075 36 LEU B C 1
ATOM 1784 O O . LEU B 1 41 ? 45.38306 -7.29206 44.87655 1.000 30.87404 36 LEU B O 1
ATOM 1789 N N . ALA B 1 42 ? 45.03229 -9.51010 44.65019 1.000 30.84380 37 ALA B N 1
ATOM 1790 C CA . ALA B 1 42 ? 46.26317 -9.74829 43.89804 1.000 34.29203 37 ALA B CA 1
ATOM 1791 C C . ALA B 1 42 ? 46.25323 -9.14546 42.49680 1.000 33.37804 37 ALA B C 1
ATOM 1792 O O . ALA B 1 42 ? 47.32405 -8.93349 41.91525 1.000 27.72259 37 ALA B O 1
ATOM 1794 N N . GLN B 1 43 ? 45.07528 -8.86917 41.94783 1.000 38.92566 38 GLN B N 1
ATOM 1795 C CA . GLN B 1 43 ? 44.95082 -8.30941 40.60983 1.000 44.86467 38 GLN B CA 1
ATOM 1796 C C . GLN B 1 43 ? 45.29746 -6.82732 40.54328 1.000 48.27230 38 GLN B C 1
ATOM 1797 O O . GLN B 1 43 ? 45.68634 -6.34082 39.47614 1.000 52.52980 38 GLN B O 1
ATOM 1803 N N . ASN B 1 44 ? 45.18006 -6.09859 41.64620 1.000 48.57358 39 ASN B N 1
ATOM 1804 C CA . ASN B 1 44 ? 45.64779 -4.72111 41.65639 1.000 47.97533 39 ASN B CA 1
ATOM 1805 C C . ASN B 1 44 ? 46.76023 -4.59296 42.68910 1.000 43.79360 39 ASN B C 1
ATOM 1806 O O . ASN B 1 44 ? 46.77136 -3.65932 43.49803 1.000 51.13408 39 ASN B O 1
ATOM 1808 N N . TRP B 1 45 ? 47.72744 -5.50797 42.62886 1.000 38.12926 40 TRP B N 1
ATOM 1809 C CA . TRP B 1 45 ? 48.83279 -5.56363 43.56533 1.000 30.57600 40 TRP B CA 1
ATOM 1810 C C . TRP B 1 45 ? 50.11541 -5.27207 42.82370 1.000 25.09090 40 TRP B C 1
ATOM 1811 O O . TRP B 1 45 ? 50.41099 -5.93448 41.82082 1.000 18.05289 40 TRP B O 1
ATOM 1822 N N . PRO B 1 46 ? 50.91163 -4.31614 43.30373 1.000 22.80570 41 PRO B N 1
ATOM 1823 C CA . PRO B 1 46 ? 52.10348 -3.89215 42.56317 1.000 23.68878 41 PRO B CA 1
ATOM 1824 C C . PRO B 1 46 ? 53.28281 -4.85141 42.66039 1.000 28.33727 41 PRO B C 1
ATOM 1825 O O . PRO B 1 46 ? 54.31664 -4.58206 42.03654 1.000 31.54129 41 PRO B O 1
ATOM 1829 N N . LEU B 1 47 ? 53.17732 -5.93106 43.44135 1.000 27.12069 42 LEU B N 1
ATOM 1830 C CA . LEU B 1 47 ? 54.19821 -6.97154 43.51755 1.000 25.01887 42 LEU B CA 1
ATOM 1831 C C . LEU B 1 47 ? 53.61028 -8.30825 43.07277 1.000 27.72676 42 LEU B C 1
ATOM 1832 O O . LEU B 1 47 ? 52.39150 -8.49094 42.99900 1.000 30.89557 42 LEU B O 1
ATOM 1837 N N . GLU B 1 48 ? 54.49990 -9.26556 42.80643 1.000 25.53237 43 GLU B N 1
ATOM 1838 C CA . GLU B 1 48 ? 54.10946 -10.61518 42.39966 1.000 17.33076 43 GLU B CA 1
ATOM 1839 C C . GLU B 1 48 ? 54.22827 -11.53083 43.61613 1.000 17.42107 43 GLU B C 1
ATOM 1840 O O . GLU B 1 48 ? 55.22226 -12.22839 43.81188 1.000 24.04698 43 GLU B O 1
ATOM 1842 N N . GLN B 1 49 ? 53.18615 -11.52557 44.44376 1.000 16.01421 44 GLN B N 1
ATOM 1843 C CA . GLN B 1 49 ? 53.13780 -12.29790 45.67866 1.000 15.46946 44 GLN B CA 1
ATOM 1844 C C . GLN B 1 49 ? 51.89507 -13.18482 45.71875 1.000 20.86014 44 GLN B C 1
ATOM 1845 O O . GLN B 1 49 ? 51.20721 -13.28997 46.73665 1.000 15.67900 44 GLN B O 1
ATOM 1851 N N . ASP B 1 50 ? 51.61823 -13.86604 44.60037 1.000 27.80321 45 ASP B N 1
ATOM 1852 C CA . ASP B 1 50 ? 50.35462 -14.58367 44.44223 1.000 31.62142 45 ASP B CA 1
ATOM 1853 C C . ASP B 1 50 ? 50.19780 -15.71102 45.46294 1.000 29.04766 45 ASP B C 1
ATOM 1854 O O . ASP B 1 50 ? 49.12892 -15.86652 46.06404 1.000 27.45847 45 ASP B O 1
ATOM 1859 N N . ASP B 1 51 ? 51.23945 -16.52263 45.66727 1.000 28.59776 46 ASP B N 1
ATOM 1860 C CA . ASP B 1 51 ? 51.07908 -17.64083 46.59644 1.000 32.44184 46 ASP B CA 1
ATOM 1861 C C . ASP B 1 51 ? 50.93993 -17.17090 48.03985 1.000 26.36548 46 ASP B C 1
ATOM 1862 O O . ASP B 1 51 ? 50.23056 -17.81051 48.82708 1.000 26.91344 46 ASP B O 1
ATOM 1867 N N . LEU B 1 52 ? 51.53538 -16.02617 48.38471 1.000 23.49523 47 LEU B N 1
ATOM 1868 C CA . LEU B 1 52 ? 51.38141 -15.49130 49.73315 1.000 24.97809 47 LEU B CA 1
ATOM 1869 C C . LEU B 1 52 ? 49.98752 -14.91402 49.93908 1.000 20.92365 47 LEU B C 1
ATOM 1870 O O . LEU B 1 52 ? 49.37603 -15.12333 50.99343 1.000 20.87747 47 LEU B O 1
ATOM 1875 N N . LEU B 1 53 ? 49.47504 -14.17976 48.94325 1.000 21.47301 48 LEU B N 1
ATOM 1876 C CA . LEU B 1 53 ? 48.12096 -13.63556 49.02929 1.000 26.52106 48 LEU B CA 1
ATOM 1877 C C . LEU B 1 53 ? 47.07483 -14.74032 48.98662 1.000 24.46072 48 LEU B C 1
ATOM 1878 O O . LEU B 1 53 ? 45.99708 -14.60043 49.57468 1.000 25.57594 48 LEU B O 1
ATOM 1883 N N . GLU B 1 54 ? 47.38718 -15.84916 48.32280 1.000 23.66658 49 GLU B N 1
ATOM 1884 C CA . GLU B 1 54 ? 46.48270 -16.99090 48.31165 1.000 27.32239 49 GLU B CA 1
ATOM 1885 C C . GLU B 1 54 ? 46.37168 -17.61338 49.69293 1.000 29.93199 49 GLU B C 1
ATOM 1886 O O . GLU B 1 54 ? 45.28133 -18.01088 50.11573 1.000 37.44965 49 GLU B O 1
ATOM 1892 N N . ARG B 1 55 ? 47.48774 -17.70006 50.41136 1.000 27.34956 50 ARG B N 1
ATOM 1893 C CA . ARG B 1 55 ? 47.45794 -18.24764 51.76203 1.000 27.99864 50 ARG B CA 1
ATOM 1894 C C . ARG B 1 55 ? 46.73879 -17.31311 52.72693 1.000 23.45635 50 ARG B C 1
ATOM 1895 O O . ARG B 1 55 ? 46.04496 -17.76670 53.64458 1.000 25.87043 50 ARG B O 1
ATOM 1903 N N . LEU B 1 56 ? 46.88015 -16.00537 52.52398 1.000 22.18371 51 LEU B N 1
ATOM 1904 C CA . LEU B 1 56 ? 46.16945 -15.04140 53.34940 1.000 21.54354 51 LEU B CA 1
ATOM 1905 C C . LEU B 1 56 ? 44.67334 -15.17515 53.13137 1.000 25.81097 51 LEU B C 1
ATOM 1906 O O . LEU B 1 56 ? 43.88496 -15.04939 54.07451 1.000 22.75367 51 LEU B O 1
ATOM 1911 N N . GLN B 1 57 ? 44.28452 -15.48745 51.89522 1.000 24.35250 52 GLN B N 1
ATOM 1912 C CA . GLN B 1 57 ? 42.88287 -15.63781 51.53732 1.000 24.81889 52 GLN B CA 1
ATOM 1913 C C . GLN B 1 57 ? 42.23552 -16.78026 52.30549 1.000 30.43760 52 GLN B C 1
ATOM 1914 O O . GLN B 1 57 ? 41.08718 -16.66836 52.75453 1.000 31.65313 52 GLN B O 1
ATOM 1920 N N . LYS B 1 58 ? 42.96519 -17.87526 52.48969 1.000 30.17890 53 LYS B N 1
ATOM 1921 C CA . LYS B 1 58 ? 42.42796 -19.07685 53.11080 1.000 31.69020 53 LYS B CA 1
ATOM 1922 C C . LYS B 1 58 ? 42.53539 -19.05597 54.62797 1.000 30.71490 53 LYS B C 1
ATOM 1923 O O . LYS B 1 58 ? 42.06491 -19.99414 55.27778 1.000 32.13055 53 LYS B O 1
ATOM 1929 N N . SER B 1 59 ? 43.15846 -18.02429 55.20314 1.000 31.33936 54 SER B N 1
ATOM 1930 C CA . SER B 1 59 ? 43.32116 -17.90687 56.64730 1.000 35.92029 54 SER B CA 1
ATOM 1931 C C . SER B 1 59 ? 42.51780 -16.74986 57.24711 1.000 35.09429 54 SER B C 1
ATOM 1932 O O . SER B 1 59 ? 42.78926 -16.33485 58.37630 1.000 34.40392 54 SER B O 1
ATOM 1935 N N . CYS B 1 60 ? 41.51105 -16.24306 56.53714 1.000 35.62889 55 CYS B N 1
ATOM 1936 C CA . CYS B 1 60 ? 40.73272 -15.09539 57.01126 1.000 36.80750 55 CYS B CA 1
ATOM 1937 C C . CYS B 1 60 ? 39.67267 -15.52109 58.02790 1.000 41.14559 55 CYS B C 1
ATOM 1938 O O . CYS B 1 60 ? 38.46653 -15.38584 57.81657 1.000 45.38540 55 CYS B O 1
ATOM 1941 N N . ASP B 1 61 ? 40.13285 -16.00101 59.17421 1.000 37.95807 56 ASP B N 1
ATOM 1942 C CA . ASP B 1 61 ? 39.23154 -16.27428 60.28519 1.000 34.99586 56 ASP B CA 1
ATOM 1943 C C . ASP B 1 61 ? 39.33131 -15.09110 61.23489 1.000 31.71426 56 ASP B C 1
ATOM 1944 O O . ASP B 1 61 ? 40.34746 -14.91403 61.91539 1.000 28.55736 56 ASP B O 1
ATOM 1949 N N . MET B 1 62 ? 38.28044 -14.27149 61.26253 1.000 32.30454 57 MET B N 1
ATOM 1950 C CA . MET B 1 62 ? 38.37258 -12.98452 61.94200 1.000 31.18315 57 MET B CA 1
ATOM 1951 C C . MET B 1 62 ? 38.56144 -13.16145 63.44299 1.000 31.18748 57 MET B C 1
ATOM 1952 O O . MET B 1 62 ? 39.23634 -12.34593 64.08281 1.000 29.49135 57 MET B O 1
ATOM 1957 N N . GLN B 1 63 ? 37.98077 -14.21554 64.01737 1.000 35.00600 58 GLN B N 1
ATOM 1958 C CA . GLN B 1 63 ? 38.16281 -14.47755 65.43988 1.000 39.77409 58 GLN B CA 1
ATOM 1959 C C . GLN B 1 63 ? 39.58924 -14.92531 65.73334 1.000 35.21996 58 GLN B C 1
ATOM 1960 O O . GLN B 1 63 ? 40.17544 -14.52837 66.74691 1.000 31.41252 58 GLN B O 1
ATOM 1966 N N . GLN B 1 64 ? 40.16814 -15.73764 64.84693 1.000 35.79025 59 GLN B N 1
ATOM 1967 C CA . GLN B 1 64 ? 41.56705 -16.13135 64.98987 1.000 35.94604 59 GLN B CA 1
ATOM 1968 C C . GLN B 1 64 ? 42.51129 -14.95833 64.74771 1.000 34.31228 59 GLN B C 1
ATOM 1969 O O . GLN B 1 64 ? 43.47856 -14.76923 65.49586 1.000 32.89488 59 GLN B O 1
ATOM 1975 N N . ILE B 1 65 ? 42.23293 -14.14941 63.71932 1.000 32.35030 60 ILE B N 1
ATOM 1976 C CA . ILE B 1 65 ? 43.08828 -13.00884 63.39378 1.000 28.42612 60 ILE B CA 1
ATOM 1977 C C . ILE B 1 65 ? 43.08330 -11.98955 64.52150 1.000 27.06150 60 ILE B C 1
ATOM 1978 O O . ILE B 1 65 ? 44.13901 -11.48079 64.92270 1.000 25.79208 60 ILE B O 1
ATOM 1983 N N . SER B 1 66 ? 41.89691 -11.69323 65.06332 1.000 25.52435 61 SER B N 1
ATOM 1984 C CA . SER B 1 66 ? 41.77219 -10.67753 66.10369 1.000 23.80651 61 SER B CA 1
ATOM 1985 C C . SER B 1 66 ? 42.54007 -11.07331 67.35238 1.000 24.03504 61 SER B C 1
ATOM 1986 O O . SER B 1 66 ? 43.23939 -10.24666 67.94900 1.000 21.83755 61 SER B O 1
ATOM 1989 N N . THR B 1 67 ? 42.41092 -12.33495 67.76483 1.000 23.29864 62 THR B N 1
ATOM 1990 C CA . THR B 1 67 ? 43.13892 -12.82112 68.92560 1.000 23.72652 62 THR B CA 1
ATOM 1991 C C . THR B 1 67 ? 44.64140 -12.72875 68.70920 1.000 24.37697 62 THR B C 1
ATOM 1992 O O . THR B 1 67 ? 45.37661 -12.28259 69.59759 1.000 22.64415 62 THR B O 1
ATOM 1996 N N . ASP B 1 68 ? 45.11453 -13.11846 67.52341 1.000 22.12106 63 ASP B N 1
ATOM 1997 C CA . ASP B 1 68 ? 46.54647 -13.06767 67.25986 1.000 21.31597 63 ASP B CA 1
ATOM 1998 C C . ASP B 1 68 ? 47.05802 -11.63205 67.26136 1.000 24.50216 63 ASP B C 1
ATOM 1999 O O . ASP B 1 68 ? 48.11346 -11.34912 67.84167 1.000 26.37382 63 ASP B O 1
ATOM 2004 N N . TYR B 1 69 ? 46.33041 -10.71759 66.60895 1.000 19.87590 64 TYR B N 1
ATOM 2005 C CA . TYR B 1 69 ? 46.72662 -9.31203 66.58590 1.000 19.30949 64 TYR B CA 1
ATOM 2006 C C . TYR B 1 69 ? 46.87614 -8.75291 67.99979 1.000 23.03863 64 TYR B C 1
ATOM 2007 O O . TYR B 1 69 ? 47.86153 -8.07547 68.31700 1.000 19.20320 64 TYR B O 1
ATOM 2016 N N . ASN B 1 70 ? 45.89149 -9.00644 68.86069 1.000 27.37825 65 ASN B N 1
ATOM 2017 C CA . ASN B 1 70 ? 45.93101 -8.39841 70.18495 1.000 28.50157 65 ASN B CA 1
ATOM 2018 C C . ASN B 1 70 ? 47.05716 -8.97469 71.02604 1.000 26.54318 65 ASN B C 1
ATOM 2019 O O . ASN B 1 70 ? 47.67081 -8.25507 71.82126 1.000 28.02597 65 ASN B O 1
ATOM 2024 N N . ALA B 1 71 ? 47.32146 -10.27572 70.88978 1.000 24.01862 66 ALA B N 1
ATOM 2025 C CA . ALA B 1 71 ? 48.43277 -10.88088 71.61547 1.000 22.44187 66 ALA B CA 1
ATOM 2026 C C . ALA B 1 71 ? 49.77283 -10.34639 71.12570 1.000 22.24577 66 ALA B C 1
ATOM 2027 O O . ALA B 1 71 ? 50.72830 -10.26730 71.90537 1.000 23.27135 66 ALA B O 1
ATOM 2029 N N . LEU B 1 72 ? 49.85845 -9.98223 69.84154 1.000 22.94689 67 LEU B N 1
ATOM 2030 C CA . LEU B 1 72 ? 51.10845 -9.53354 69.23675 1.000 22.02567 67 LEU B CA 1
ATOM 2031 C C . LEU B 1 72 ? 51.41980 -8.06357 69.52525 1.000 22.77716 67 LEU B C 1
ATOM 2032 O O . LEU B 1 72 ? 52.53723 -7.72899 69.93385 1.000 19.32713 67 LEU B O 1
ATOM 2037 N N . PHE B 1 73 ? 50.45563 -7.16400 69.32288 1.000 23.50880 68 PHE B N 1
ATOM 2038 C CA . PHE B 1 73 ? 50.78704 -5.74690 69.21910 1.000 22.80385 68 PHE B CA 1
ATOM 2039 C C . PHE B 1 73 ? 50.06603 -4.82053 70.18195 1.000 25.55720 68 PHE B C 1
ATOM 2040 O O . PHE B 1 73 ? 50.35815 -3.62114 70.17925 1.000 27.90361 68 PHE B O 1
ATOM 2048 N N . VAL B 1 74 ? 49.12850 -5.30514 70.98210 1.000 28.44082 69 VAL B N 1
ATOM 2049 C CA . VAL B 1 74 ? 48.24620 -4.42710 71.74060 1.000 32.00508 69 VAL B CA 1
ATOM 2050 C C . VAL B 1 74 ? 48.67101 -4.43036 73.19956 1.000 33.63765 69 VAL B C 1
ATOM 2051 O O . VAL B 1 74 ? 48.93764 -5.49152 73.77765 1.000 34.69463 69 VAL B O 1
ATOM 2055 N N . GLY B 1 75 ? 48.76289 -3.23417 73.78039 1.000 34.05893 70 GLY B N 1
ATOM 2056 C CA . GLY B 1 75 ? 49.07765 -3.08241 75.18434 1.000 41.35957 70 GLY B CA 1
ATOM 2057 C C . GLY B 1 75 ? 50.56540 -3.01443 75.45848 1.000 47.49236 70 GLY B C 1
ATOM 2058 O O . GLY B 1 75 ? 51.41628 -3.09375 74.56725 1.000 45.89412 70 GLY B O 1
ATOM 2059 N N . GLU B 1 76 ? 50.87587 -2.85538 76.74717 1.000 52.81726 71 GLU B N 1
ATOM 2060 C CA . GLU B 1 76 ? 52.25927 -2.81798 77.19814 1.000 53.51145 71 GLU B CA 1
ATOM 2061 C C . GLU B 1 76 ? 52.85476 -4.21226 77.37448 1.000 53.05489 71 GLU B C 1
ATOM 2062 O O . GLU B 1 76 ? 54.08150 -4.34945 77.37893 1.000 52.35019 71 GLU B O 1
ATOM 2064 N N . GLU B 1 77 ? 52.02626 -5.24509 77.51318 1.000 52.55204 72 GLU B N 1
ATOM 2065 C CA . GLU B 1 77 ? 52.50366 -6.60955 77.69365 1.000 54.98250 72 GLU B CA 1
ATOM 2066 C C . GLU B 1 77 ? 52.23376 -7.44614 76.44734 1.000 53.14782 72 GLU B C 1
ATOM 2067 O O . GLU B 1 77 ? 51.81307 -8.60295 76.52817 1.000 60.36537 72 GLU B O 1
ATOM 2073 N N . CYS B 1 78 ? 52.50874 -6.87563 75.27940 1.000 42.87071 73 CYS B N 1
ATOM 2074 C CA . CYS B 1 78 ? 52.32223 -7.60860 74.04378 1.000 31.11471 73 CYS B CA 1
ATOM 2075 C C . CYS B 1 78 ? 53.56000 -8.44933 73.73375 1.000 29.60442 73 CYS B C 1
ATOM 2076 O O . CYS B 1 78 ? 54.60739 -8.33888 74.37519 1.000 31.36234 73 CYS B O 1
ATOM 2079 N N . ARG B 1 79 ? 53.42229 -9.31013 72.73172 1.000 27.27684 74 ARG B N 1
ATOM 2080 C CA . ARG B 1 79 ? 54.48992 -10.23988 72.38040 1.000 25.93516 74 ARG B CA 1
ATOM 2081 C C . ARG B 1 79 ? 55.57919 -9.57551 71.54934 1.000 26.09306 74 ARG B C 1
ATOM 2082 O O . ARG B 1 79 ? 56.76441 -9.86353 71.74761 1.000 26.29967 74 ARG B O 1
ATOM 2090 N N . VAL B 1 80 ? 55.20578 -8.69354 70.61791 1.000 20.15908 75 VAL B N 1
ATOM 2091 C CA . VAL B 1 80 ? 56.16864 -8.03685 69.73598 1.000 27.52555 75 VAL B CA 1
ATOM 2092 C C . VAL B 1 80 ? 55.81302 -6.55987 69.62818 1.000 26.72257 75 VAL B C 1
ATOM 2093 O O . VAL B 1 80 ? 54.87383 -6.18690 68.91478 1.000 26.90347 75 VAL B O 1
ATOM 2097 N N . SER B 1 81 ? 56.55181 -5.71550 70.33854 1.000 23.29239 76 SER B N 1
ATOM 2098 C CA . SER B 1 81 ? 56.24727 -4.29578 70.34247 1.000 19.45190 76 SER B CA 1
ATOM 2099 C C . SER B 1 81 ? 56.35500 -3.74385 68.92194 1.000 26.40782 76 SER B C 1
ATOM 2100 O O . SER B 1 81 ? 57.35046 -4.00885 68.22925 1.000 23.44336 76 SER B O 1
ATOM 2103 N N . PRO B 1 82 ? 55.35706 -3.00267 68.44496 1.000 17.96735 77 PRO B N 1
ATOM 2104 C CA . PRO B 1 82 ? 55.37470 -2.54341 67.04766 1.000 21.33821 77 PRO B CA 1
ATOM 2105 C C . PRO B 1 82 ? 55.99971 -1.16772 66.81131 1.000 22.64288 77 PRO B C 1
ATOM 2106 O O . PRO B 1 82 ? 55.79475 -0.57926 65.74351 1.000 22.37088 77 PRO B O 1
ATOM 2110 N N . TYR B 1 83 ? 56.75982 -0.64204 67.76941 1.000 18.01524 78 TYR B N 1
ATOM 2111 C CA . TYR B 1 83 ? 57.33509 0.69405 67.65712 1.000 21.18876 78 TYR B CA 1
ATOM 2112 C C . TYR B 1 83 ? 58.82506 0.64095 67.33898 1.000 19.72238 78 TYR B C 1
ATOM 2113 O O . TYR B 1 83 ? 59.55720 -0.19558 67.86948 1.000 21.02690 78 TYR B O 1
ATOM 2122 N N . ARG B 1 84 ? 59.26105 1.54579 66.46241 1.000 19.51360 79 ARG B N 1
ATOM 2123 C CA . ARG B 1 84 ? 60.66906 1.63224 66.10055 1.000 19.45729 79 ARG B CA 1
ATOM 2124 C C . ARG B 1 84 ? 61.55663 1.74080 67.32832 1.000 24.12045 79 ARG B C 1
ATOM 2125 O O . ARG B 1 84 ? 62.55068 1.01658 67.45017 1.000 20.35697 79 ARG B O 1
ATOM 2133 N N . SER B 1 85 ? 61.17768 2.60335 68.27743 1.000 27.10613 80 SER B N 1
ATOM 2134 C CA . SER B 1 85 ? 61.99666 2.85273 69.46145 1.000 27.75249 80 SER B CA 1
ATOM 2135 C C . SER B 1 85 ? 62.17707 1.60469 70.32314 1.000 26.44566 80 SER B C 1
ATOM 2136 O O . SER B 1 85 ? 63.04400 1.59218 71.19844 1.000 24.52981 80 SER B O 1
ATOM 2139 N N . ALA B 1 86 ? 61.36680 0.56821 70.12855 1.000 28.03397 81 ALA B N 1
ATOM 2140 C CA . ALA B 1 86 ? 61.60460 -0.66890 70.85688 1.000 24.69491 81 ALA B CA 1
ATOM 2141 C C . ALA B 1 86 ? 62.71636 -1.50870 70.24621 1.000 25.13010 81 ALA B C 1
ATOM 2142 O O . ALA B 1 86 ? 63.18456 -2.44792 70.89612 1.000 22.63681 81 ALA B O 1
ATOM 2144 N N . TRP B 1 87 ? 63.16648 -1.18711 69.03333 1.000 25.44594 82 TRP B N 1
ATOM 2145 C CA . TRP B 1 87 ? 64.10190 -2.04629 68.31941 1.000 26.02933 82 TRP B CA 1
ATOM 2146 C C . TRP B 1 87 ? 65.44142 -1.39747 67.97963 1.000 30.91184 82 TRP B C 1
ATOM 2147 O O . TRP B 1 87 ? 66.43848 -2.11492 67.90845 1.000 34.00118 82 TRP B O 1
ATOM 2158 N N . GLN B 1 88 ? 65.49338 -0.09133 67.71664 1.000 34.70837 83 GLN B N 1
ATOM 2159 C CA . GLN B 1 88 ? 66.74835 0.60147 67.42754 1.000 37.76949 83 GLN B CA 1
ATOM 2160 C C . GLN B 1 88 ? 67.24091 1.32272 68.67419 1.000 39.39478 83 GLN B C 1
ATOM 2161 O O . GLN B 1 88 ? 66.50220 2.11579 69.26672 1.000 41.83498 83 GLN B O 1
ATOM 2167 N N . GLU B 1 89 ? 68.49231 1.07152 69.05348 1.000 38.47075 84 GLU B N 1
ATOM 2168 C CA . GLU B 1 89 ? 69.06742 1.74249 70.21489 1.000 38.57987 84 GLU B CA 1
ATOM 2169 C C . GLU B 1 89 ? 69.25761 3.22893 69.93774 1.000 34.99911 84 GLU B C 1
ATOM 2170 O O . GLU B 1 89 ? 69.77077 3.61720 68.88449 1.000 30.59651 84 GLU B O 1
ATOM 2176 N N . GLY B 1 90 ? 68.84138 4.06209 70.88681 1.000 33.67694 85 GLY B N 1
ATOM 2177 C CA . GLY B 1 90 ? 68.90981 5.48948 70.73086 1.000 33.68443 85 GLY B CA 1
ATOM 2178 C C . GLY B 1 90 ? 67.72587 6.09173 70.00906 1.000 37.80201 85 GLY B C 1
ATOM 2179 O O . GLY B 1 90 ? 67.51474 7.30741 70.09839 1.000 41.98906 85 GLY B O 1
ATOM 2180 N N . ALA B 1 91 ? 66.96345 5.27991 69.27864 1.000 33.66799 86 ALA B N 1
ATOM 2181 C CA . ALA B 1 91 ? 65.79768 5.78543 68.57262 1.000 31.92557 86 ALA B CA 1
ATOM 2182 C C . ALA B 1 91 ? 64.78622 6.34418 69.56310 1.000 31.67364 86 ALA B C 1
ATOM 2183 O O . ALA B 1 91 ? 64.53207 5.75415 70.61666 1.000 33.21010 86 ALA B O 1
ATOM 2185 N N . THR B 1 92 ? 64.18213 7.47200 69.20453 1.000 30.04184 87 THR B N 1
ATOM 2186 C CA . THR B 1 92 ? 63.13369 8.07862 70.00662 1.000 28.20770 87 THR B CA 1
ATOM 2187 C C . THR B 1 92 ? 61.90039 8.26792 69.14593 1.000 25.79396 87 THR B C 1
ATOM 2188 O O . THR B 1 92 ? 61.98915 8.38646 67.92202 1.000 25.34822 87 THR B O 1
ATOM 2192 N N . GLU B 1 93 ? 60.74282 8.28648 69.80371 1.000 27.26830 88 GLU B N 1
ATOM 2193 C CA . GLU B 1 93 ? 59.50132 8.58940 69.10154 1.000 25.16645 88 GLU B CA 1
ATOM 2194 C C . GLU B 1 93 ? 59.43347 10.05951 68.70594 1.000 26.57456 88 GLU B C 1
ATOM 2195 O O . GLU B 1 93 ? 58.82250 10.39487 67.68391 1.000 25.54392 88 GLU B O 1
ATOM 2201 N N . ALA B 1 94 ? 60.04690 10.94552 69.50015 1.000 28.61864 89 ALA B N 1
ATOM 2202 C CA . ALA B 1 94 ? 59.95252 12.37654 69.22499 1.000 29.19529 89 ALA B CA 1
ATOM 2203 C C . ALA B 1 94 ? 60.56000 12.71993 67.87436 1.000 28.53861 89 ALA B C 1
ATOM 2204 O O . ALA B 1 94 ? 59.99680 13.52633 67.11992 1.000 26.92927 89 ALA B O 1
ATOM 2206 N N . GLU B 1 95 ? 61.69118 12.08710 67.53482 1.000 26.71074 90 GLU B N 1
ATOM 2207 C CA . GLU B 1 95 ? 62.38992 12.43138 66.30146 1.000 27.64084 90 GLU B CA 1
ATOM 2208 C C . GLU B 1 95 ? 61.60928 12.00076 65.06381 1.000 26.50247 90 GLU B C 1
ATOM 2209 O O . GLU B 1 95 ? 61.66663 12.68529 64.03492 1.000 28.46031 90 GLU B O 1
ATOM 2215 N N . VAL B 1 96 ? 60.84326 10.90769 65.15619 1.000 23.65170 91 VAL B N 1
ATOM 2216 C CA . VAL B 1 96 ? 60.02079 10.46369 64.03254 1.000 23.02790 91 VAL B CA 1
ATOM 2217 C C . VAL B 1 96 ? 58.81902 11.38360 63.86255 1.000 23.76933 91 VAL B C 1
ATOM 2218 O O . VAL B 1 96 ? 58.44394 11.73932 62.73762 1.000 22.12075 91 VAL B O 1
ATOM 2222 N N . ARG B 1 97 ? 58.21019 11.79523 64.97680 1.000 24.23847 92 ARG B N 1
ATOM 2223 C CA . ARG B 1 97 ? 57.13309 12.78056 64.93518 1.000 25.09505 92 ARG B CA 1
ATOM 2224 C C . ARG B 1 97 ? 57.56819 14.04785 64.20976 1.000 30.01942 92 ARG B C 1
ATOM 2225 O O . ARG B 1 97 ? 56.88549 14.51743 63.28887 1.00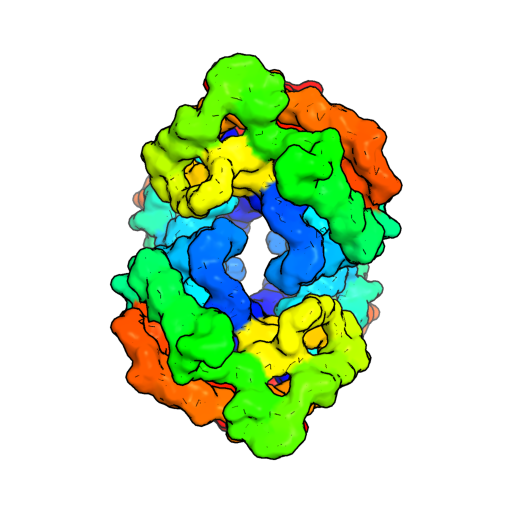0 32.62809 92 ARG B O 1
ATOM 2233 N N . ALA B 1 98 ? 58.71582 14.60864 64.60354 1.000 27.29486 93 ALA B N 1
ATOM 2234 C CA . ALA B 1 98 ? 59.16709 15.85514 63.99471 1.000 30.25699 93 ALA B CA 1
ATOM 2235 C C . ALA B 1 98 ? 59.38380 15.68433 62.50120 1.000 26.19840 93 ALA B C 1
ATOM 2236 O O . ALA B 1 98 ? 59.05712 16.57988 61.71393 1.000 28.28482 93 ALA B O 1
ATOM 2238 N N . PHE B 1 99 ? 59.94833 14.54703 62.09256 1.000 25.04828 94 PHE B N 1
ATOM 2239 C CA . PHE B 1 99 ? 60.14130 14.29553 60.66904 1.000 24.30414 94 PHE B CA 1
ATOM 2240 C C . PHE B 1 99 ? 58.81101 14.25844 59.93430 1.000 23.50841 94 PHE B C 1
ATOM 2241 O O . PHE B 1 99 ? 58.65994 14.87286 58.87186 1.000 23.77285 94 PHE B O 1
ATOM 2249 N N . LEU B 1 100 ? 57.83019 13.54592 60.49838 1.000 22.68710 95 LEU B N 1
ATOM 2250 C CA . LEU B 1 100 ? 56.51955 13.43176 59.86638 1.000 25.50554 95 LEU B CA 1
ATOM 2251 C C . LEU B 1 100 ? 55.76229 14.75680 59.93794 1.000 25.93841 95 LEU B C 1
ATOM 2252 O O . LEU B 1 100 ? 55.07240 15.13638 58.98280 1.000 23.22250 95 LEU B O 1
ATOM 2257 N N . SER B 1 101 ? 55.87789 15.47124 61.06372 1.000 26.32170 96 SER B N 1
ATOM 2258 C CA . SER B 1 101 ? 55.25831 16.78908 61.17759 1.000 26.03060 96 SER B CA 1
ATOM 2259 C C . SER B 1 101 ? 55.81170 17.74909 60.13657 1.000 28.29931 96 SER B C 1
ATOM 2260 O O . SER B 1 101 ? 55.05300 18.48582 59.49120 1.000 28.40586 96 SER B O 1
ATOM 2263 N N . GLU B 1 102 ? 57.13733 17.76192 59.96731 1.000 28.98961 97 GLU B N 1
ATOM 2264 C CA . GLU B 1 102 ? 57.76039 18.68770 59.03198 1.000 30.32895 97 GLU B CA 1
ATOM 2265 C C . GLU 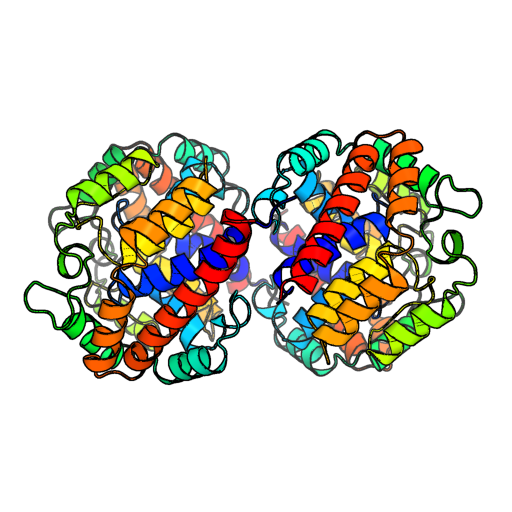B 1 102 ? 57.37522 18.38478 57.59373 1.000 31.65752 97 GLU B C 1
ATOM 2266 O O . GLU B 1 102 ? 57.42150 19.28492 56.75188 1.000 38.16922 97 GLU B O 1
ATOM 2268 N N . ARG B 1 103 ? 56.97647 17.14865 57.30009 1.000 34.32734 98 ARG B N 1
ATOM 2269 C CA . ARG B 1 103 ? 56.44237 16.79870 55.99374 1.000 33.23750 98 ARG B CA 1
ATOM 2270 C C . ARG B 1 103 ? 54.99299 17.22029 55.82132 1.000 40.14276 98 ARG B C 1
ATOM 2271 O O . ARG B 1 103 ? 54.47320 17.14039 54.70408 1.000 43.54005 98 ARG B O 1
ATOM 2279 N N . GLY B 1 104 ? 54.33574 17.66398 56.89171 1.000 42.51150 99 GLY B N 1
ATOM 2280 C CA . GLY B 1 104 ? 52.95083 18.08071 56.84464 1.000 42.09175 99 GLY B CA 1
ATOM 2281 C C . GLY B 1 104 ? 51.95009 16.99486 57.17813 1.000 42.86362 99 GLY B C 1
ATOM 2282 O O . GLY B 1 104 ? 50.74926 17.18916 56.94794 1.000 47.56782 99 GLY B O 1
ATOM 2283 N N . MET B 1 105 ? 52.39396 15.87908 57.74332 1.000 38.70672 100 MET B N 1
ATOM 2284 C CA . MET B 1 105 ? 51.51394 14.73352 57.94730 1.000 39.72682 100 MET B CA 1
ATOM 2285 C C . MET B 1 105 ? 50.73452 14.89243 59.24671 1.000 40.99109 100 MET B C 1
ATOM 2286 O O . MET B 1 105 ? 51.32657 15.22166 60.28036 1.000 44.47050 100 MET B O 1
ATOM 2291 N N . PRO B 1 106 ? 49.41257 14.71681 59.22560 1.000 39.32712 101 PRO B N 1
ATOM 2292 C CA . PRO B 1 106 ? 48.64993 14.71927 60.48043 1.000 38.17831 101 PRO B CA 1
ATOM 2293 C C . PRO B 1 106 ? 48.92886 13.45733 61.28387 1.000 31.68620 101 PRO B C 1
ATOM 2294 O O . PRO B 1 106 ? 48.94858 12.35157 60.73986 1.000 28.21722 101 PRO B O 1
ATOM 2298 N N . LEU B 1 107 ? 49.15471 13.63396 62.58251 1.000 30.10611 102 LEU B N 1
ATOM 2299 C CA . LEU B 1 107 ? 49.41858 12.54099 63.50328 1.000 28.50317 102 LEU B CA 1
ATOM 2300 C C . LEU B 1 107 ? 48.38964 12.57618 64.62184 1.000 42.47974 102 LEU B C 1
ATOM 2301 O O . LEU B 1 107 ? 47.64577 13.54960 64.77930 1.000 42.64225 102 LEU B O 1
ATOM 2306 N N . THR B 1 108 ? 48.32661 11.48349 65.38258 1.000 41.95364 103 THR B N 1
ATOM 2307 C CA . THR B 1 108 ? 47.46968 11.38344 66.55674 1.000 41.62004 103 THR B CA 1
ATOM 2308 C C . THR B 1 108 ? 48.31778 11.40903 67.82244 1.000 41.36078 103 THR B C 1
ATOM 2309 O O . THR B 1 108 ? 49.52828 11.66389 67.78171 1.000 34.96698 103 THR B O 1
ATOM 2311 N N . ASP B 1 109 ? 47.67169 11.11063 68.95266 1.000 45.33848 104 ASP B N 1
ATOM 2312 C CA . ASP B 1 109 ? 48.34991 11.00721 70.23474 1.000 47.14158 104 ASP B CA 1
ATOM 2313 C C . ASP B 1 109 ? 49.02783 9.65858 70.39662 1.000 45.50269 104 ASP B C 1
ATOM 2314 O O . ASP B 1 109 ? 49.74306 9.45291 71.38154 1.000 48.27818 104 ASP B O 1
ATOM 2319 N N . THR B 1 110 ? 48.80504 8.72980 69.45970 1.000 41.87542 105 THR B N 1
ATOM 2320 C CA . THR B 1 110 ? 49.52792 7.47415 69.48866 1.000 36.45135 105 THR B CA 1
ATOM 2321 C C . THR B 1 110 ? 50.95547 7.69795 68.99088 1.000 34.57020 105 THR B C 1
ATOM 2322 O O . THR B 1 110 ? 51.19489 8.58106 68.16149 1.000 33.03975 105 THR B O 1
ATOM 2326 N N . PRO B 1 111 ? 51.91988 6.93778 69.51341 1.000 32.73930 106 PRO B N 1
ATOM 2327 C CA . PRO B 1 111 ? 53.32741 7.18023 69.16791 1.000 30.31865 106 PRO B CA 1
ATOM 2328 C C . PRO B 1 111 ? 53.54117 7.15964 67.66026 1.000 26.24485 106 PRO B C 1
ATOM 2329 O O . PRO B 1 111 ? 53.02768 6.29112 66.94952 1.000 21.16162 106 PRO B O 1
ATOM 2333 N N . ALA B 1 112 ? 54.30560 8.13702 67.16829 1.000 22.33214 107 ALA B N 1
ATOM 2334 C CA . ALA B 1 112 ? 54.43654 8.29821 65.72727 1.000 21.58383 107 ALA B CA 1
ATOM 2335 C C . ALA B 1 112 ? 55.25453 7.19683 65.06557 1.000 23.85851 107 ALA B C 1
ATOM 2336 O O . ALA B 1 112 ? 55.13007 7.01190 63.85089 1.000 23.17217 107 ALA B O 1
ATOM 2338 N N . ASP B 1 113 ? 56.07238 6.46169 65.82712 1.000 23.49329 108 ASP B N 1
ATOM 2339 C CA . ASP B 1 113 ? 56.97312 5.44481 65.28889 1.000 21.80396 108 ASP B CA 1
ATOM 2340 C C . ASP B 1 113 ? 56.36060 4.04122 65.26664 1.000 19.32859 108 ASP B C 1
ATOM 2341 O O . ASP B 1 113 ? 57.09864 3.05398 65.24735 1.000 22.95863 108 ASP B O 1
ATOM 2346 N N . HIS B 1 114 ? 55.03750 3.93453 65.28269 1.000 20.43877 109 HIS B N 1
ATOM 2347 C CA . HIS B 1 114 ? 54.37349 2.65599 65.05173 1.000 18.10912 109 HIS B CA 1
ATOM 2348 C C . HIS B 1 114 ? 54.62973 2.18682 63.62046 1.000 17.97393 109 HIS B C 1
ATOM 2349 O O . HIS B 1 114 ? 54.69680 3.00076 62.69362 1.000 15.45065 109 HIS B O 1
ATOM 2356 N N . ILE B 1 115 ? 54.81266 0.87018 63.44387 1.000 20.41648 110 ILE B N 1
ATOM 2357 C CA . ILE B 1 115 ? 55.07557 0.33115 62.10669 1.000 17.89256 110 ILE B CA 1
ATOM 2358 C C . ILE B 1 115 ? 53.96284 0.72707 61.14362 1.000 14.63179 110 ILE B C 1
ATOM 2359 O O . ILE B 1 115 ? 54.22186 1.09639 59.98989 1.000 14.50092 110 ILE B O 1
ATOM 2364 N N . GLY B 1 116 ? 52.71752 0.70190 61.61551 1.000 14.91101 111 GLY B N 1
ATOM 2365 C CA . GLY B 1 116 ? 51.60291 1.11165 60.77672 1.000 19.67911 111 GLY B CA 1
ATOM 2366 C C . GLY B 1 116 ? 51.70762 2.55691 60.33010 1.000 20.01461 111 GLY B C 1
ATOM 2367 O O . GLY B 1 116 ? 51.51956 2.86314 59.15138 1.000 20.73422 111 GLY B O 1
ATOM 2368 N N . THR B 1 117 ? 52.00913 3.46549 61.27144 1.000 16.08460 112 THR B N 1
ATOM 2369 C CA . THR B 1 117 ? 52.11918 4.88617 60.94331 1.000 16.82710 112 THR B CA 1
ATOM 2370 C C . THR B 1 117 ? 53.20042 5.13399 59.89940 1.000 19.14399 112 THR B C 1
ATOM 2371 O O . THR B 1 117 ? 52.99830 5.88966 58.93975 1.000 22.87909 112 THR B O 1
ATOM 2375 N N . LEU B 1 118 ? 54.35122 4.49355 60.06457 1.000 16.54312 113 LEU B N 1
ATOM 2376 C CA . LEU B 1 118 ? 55.44881 4.69376 59.13345 1.000 16.92546 113 LEU B CA 1
ATOM 2377 C C . LEU B 1 118 ? 55.05875 4.24836 57.72747 1.000 20.60108 113 LEU B C 1
ATOM 2378 O O . LEU B 1 118 ? 55.39481 4.92025 56.74080 1.000 18.21826 113 LEU B O 1
ATOM 2383 N N . LEU B 1 119 ? 54.33541 3.12080 57.61913 1.000 17.80634 114 LEU B N 1
ATOM 2384 C CA . LEU B 1 119 ? 53.88789 2.63657 56.31372 1.000 16.75481 114 LEU B CA 1
ATOM 2385 C C . LEU B 1 119 ? 52.79047 3.53227 55.73631 1.000 20.88133 114 LEU B C 1
ATOM 2386 O O . LEU B 1 119 ? 52.78535 3.82265 54.53398 1.000 16.29289 114 LEU B O 1
ATOM 2391 N N . LEU B 1 120 ? 51.86017 3.99389 56.58001 1.000 16.33629 115 LEU B N 1
ATOM 2392 C CA . LEU B 1 120 ? 50.85087 4.93125 56.10835 1.000 21.36444 115 LEU B CA 1
ATOM 2393 C C . LEU B 1 120 ? 51.48590 6.23107 55.64658 1.000 21.07745 115 LEU B C 1
ATOM 2394 O O . LEU B 1 120 ? 51.01466 6.84243 54.67933 1.000 18.67870 115 LEU B O 1
ATOM 2399 N N . ALA B 1 121 ? 52.57820 6.64119 56.29833 1.000 18.14765 116 ALA B N 1
ATOM 2400 C CA . ALA B 1 121 ? 53.28242 7.84883 55.88807 1.000 20.53569 116 ALA B CA 1
ATOM 2401 C C . ALA B 1 121 ? 53.84142 7.72524 54.47534 1.000 19.80611 116 ALA B C 1
ATOM 2402 O O . ALA B 1 121 ? 53.87893 8.71829 53.73801 1.000 21.65590 116 ALA B O 1
ATOM 2404 N N . ALA B 1 122 ? 54.25263 6.52122 54.06877 1.000 21.84832 117 ALA B N 1
ATOM 2405 C CA . ALA B 1 122 ? 54.80793 6.34349 52.72689 1.000 22.20830 117 ALA B CA 1
ATOM 2406 C C . ALA B 1 122 ? 53.77517 6.64174 51.64204 1.000 22.12324 117 ALA B C 1
ATOM 2407 O O . ALA B 1 122 ? 54.08934 7.29766 50.64639 1.000 18.98762 117 ALA B O 1
ATOM 2409 N N . SER B 1 123 ? 52.53638 6.16871 51.80618 1.000 21.84569 118 SER B N 1
ATOM 2410 C CA . SER B 1 123 ? 51.52416 6.50314 50.80822 1.000 24.82670 118 SER B CA 1
ATOM 2411 C C . SER B 1 123 ? 51.03193 7.93357 50.96645 1.000 28.30411 118 SER B C 1
ATOM 2412 O O . SER B 1 123 ? 50.64704 8.55800 49.97239 1.000 31.65053 118 SER B O 1
ATOM 2415 N N . TRP B 1 124 ? 51.02045 8.46372 52.19586 1.000 27.83149 119 TRP B N 1
ATOM 2416 C CA . TRP B 1 124 ? 50.63384 9.86121 52.38379 1.000 28.82266 119 TRP B CA 1
ATOM 2417 C C . TRP B 1 124 ? 51.64422 10.79433 51.72286 1.000 29.12286 119 TRP B C 1
ATOM 2418 O O . TRP B 1 124 ? 51.26061 11.78756 51.09277 1.000 28.46129 119 TRP B O 1
ATOM 2429 N N . ILE B 1 125 ? 52.93974 10.49781 51.87337 1.000 25.59525 120 ILE B N 1
ATOM 2430 C CA . ILE B 1 125 ? 53.98021 11.30462 51.24026 1.000 24.62766 120 ILE B CA 1
ATOM 2431 C C . ILE B 1 125 ? 53.90612 11.18947 49.72247 1.000 23.72793 120 ILE B C 1
ATOM 2432 O O . ILE B 1 125 ? 54.12474 12.16826 48.99904 1.000 24.25970 120 ILE B O 1
ATOM 2437 N N . GLU B 1 126 ? 53.60149 9.99444 49.21467 1.000 21.87010 121 GLU B N 1
ATOM 2438 C CA . GLU B 1 126 ? 53.50637 9.80893 47.77238 1.000 25.45112 121 GLU B CA 1
ATOM 2439 C C . GLU B 1 126 ? 52.36069 10.62281 47.18628 1.000 32.80556 121 GLU B C 1
ATOM 2440 O O . GLU B 1 126 ? 52.43072 11.05754 46.02946 1.000 37.64609 121 GLU B O 1
ATOM 2442 N N . ASP B 1 127 ? 51.32099 10.87386 47.97723 1.000 32.61571 122 ASP B N 1
ATOM 2443 C CA . ASP B 1 127 ? 50.12088 11.51804 47.47062 1.000 38.97397 122 ASP B CA 1
ATOM 2444 C C . ASP B 1 127 ? 50.13881 13.03330 47.63316 1.000 44.36622 122 ASP B C 1
ATOM 2445 O O . ASP B 1 127 ? 49.39483 13.71768 46.92383 1.000 45.04426 122 ASP B O 1
ATOM 2447 N N . HIS B 1 128 ? 50.96953 13.57991 48.55031 1.000 47.24497 123 HIS B N 1
ATOM 2448 C CA . HIS B 1 128 ? 50.98753 15.01154 48.85357 1.000 51.94236 123 HIS B CA 1
ATOM 2449 C C . HIS B 1 128 ? 52.44172 15.48106 48.99829 1.000 55.11774 123 HIS B C 1
ATOM 2450 O O . HIS B 1 128 ? 52.90752 15.80837 50.08753 1.000 60.71542 123 HIS B O 1
ATOM 2457 N N . ALA B 1 129 ? 53.16865 15.56706 47.88595 1.000 52.10505 124 ALA B N 1
ATOM 2458 C CA . ALA B 1 129 ? 54.53428 16.10459 47.93792 1.000 43.59819 124 ALA B CA 1
ATOM 2459 C C . ALA B 1 129 ? 55.02699 16.58138 46.57732 1.000 39.25654 124 ALA B C 1
ATOM 2460 O O . ALA B 1 129 ? 56.08128 17.21151 46.47757 1.000 37.71371 124 ALA B O 1
ATOM 2462 N N . ASP B 1 132 ? 59.76991 17.60001 46.63733 1.000 38.38170 127 ASP B N 1
ATOM 2463 C CA . ASP B 1 132 ? 60.62781 16.96990 47.64295 1.000 38.07234 127 ASP B CA 1
ATOM 2464 C C . ASP B 1 132 ? 60.20937 15.52636 48.00166 1.000 36.10520 127 ASP B C 1
ATOM 2465 O O . ASP B 1 132 ? 60.62348 14.99467 49.02958 1.000 27.93617 127 ASP B O 1
ATOM 2467 N N . GLU B 1 133 ? 59.40955 14.89209 47.13534 1.000 36.68903 128 GLU B N 1
ATOM 2468 C CA . GLU B 1 133 ? 58.81942 13.59314 47.46570 1.000 35.27530 128 GLU B CA 1
ATOM 2469 C C . GLU B 1 133 ? 59.89035 12.51497 47.62413 1.000 27.18811 128 GLU B C 1
ATOM 2470 O O . GLU B 1 133 ? 59.85209 11.72861 48.58001 1.000 23.65097 128 GLU B O 1
ATOM 2476 N N . ASN B 1 134 ? 60.86953 12.47809 46.71776 1.000 30.80612 129 ASN B N 1
ATOM 2477 C CA . ASN B 1 134 ? 61.83914 11.38585 46.73035 1.000 32.03569 129 ASN B CA 1
ATOM 2478 C C . ASN B 1 134 ? 62.77665 11.46468 47.93011 1.000 32.83939 129 ASN B C 1
ATOM 2479 O O . ASN B 1 134 ? 63.12759 10.43194 48.51539 1.000 32.07885 129 ASN B O 1
ATOM 2484 N N . GLU B 1 135 ? 63.17420 12.67484 48.33020 1.000 32.76176 130 GLU B N 1
ATOM 2485 C CA . GLU B 1 135 ? 64.07835 12.80100 49.46934 1.000 31.09757 130 GLU B CA 1
ATOM 2486 C C . GLU B 1 135 ? 63.38276 12.42104 50.76748 1.000 28.80575 130 GLU B C 1
ATOM 2487 O O . GLU B 1 135 ? 64.02970 11.92338 51.69561 1.000 28.94005 130 GLU B O 1
ATOM 2493 N N . ALA B 1 136 ? 62.07481 12.66698 50.85732 1.000 29.11586 131 ALA B N 1
ATOM 2494 C CA . ALA B 1 136 ? 61.32525 12.27898 52.04652 1.000 27.40932 131 ALA B CA 1
ATOM 2495 C C . ALA B 1 136 ? 61.17635 10.76635 52.12304 1.000 26.22821 131 ALA B C 1
ATOM 2496 O O . ALA B 1 136 ? 61.18727 10.19179 53.21812 1.000 20.40750 131 ALA B O 1
ATOM 2498 N N . ILE B 1 137 ? 60.99314 10.11262 50.96933 1.000 26.31799 132 ILE B N 1
ATOM 2499 C CA . ILE B 1 137 ? 60.85072 8.65885 50.93997 1.000 20.60473 132 ILE B CA 1
ATOM 2500 C C . ILE B 1 137 ? 62.16713 7.97582 51.29618 1.000 21.31222 132 ILE B C 1
ATOM 2501 O O . ILE B 1 137 ? 62.18468 6.99334 52.05080 1.000 19.70933 132 ILE B O 1
ATOM 2506 N N . GLU B 1 138 ? 63.29282 8.48570 50.78283 1.000 26.57797 133 GLU B N 1
ATOM 2507 C CA . GLU B 1 138 ? 64.57335 7.85331 51.09525 1.000 28.40584 133 GLU B CA 1
ATOM 2508 C C . GLU B 1 138 ? 64.88449 7.96015 52.58199 1.000 23.65261 133 GLU B C 1
ATOM 2509 O O . GLU B 1 138 ? 65.37614 7.00038 53.19152 1.000 18.90185 133 GLU B O 1
ATOM 2515 N N . THR B 1 139 ? 64.57480 9.10956 53.19130 1.000 19.84847 134 THR B N 1
ATOM 2516 C CA . THR B 1 139 ? 64.81418 9.25657 54.62116 1.000 23.08951 134 THR B CA 1
ATOM 2517 C C . THR B 1 139 ? 63.88537 8.35263 55.42826 1.000 23.05775 134 THR B C 1
ATOM 2518 O O . THR B 1 139 ? 64.31736 7.71731 56.39729 1.000 21.78122 134 THR B O 1
ATOM 2522 N N . LEU B 1 140 ? 62.61534 8.25521 55.02713 1.000 20.82988 135 LEU B N 1
ATOM 2523 C CA . LEU B 1 140 ? 61.68597 7.37556 55.72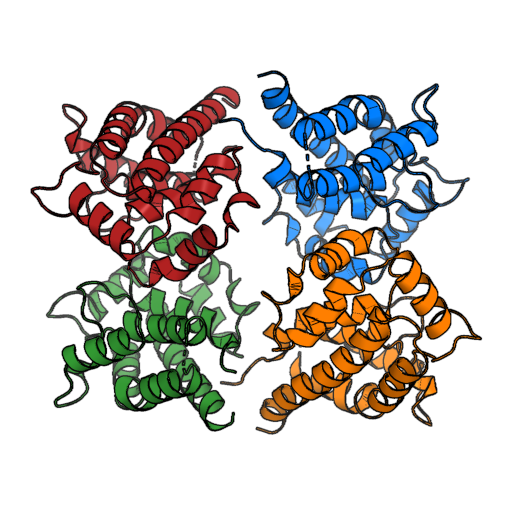932 1.000 17.29924 135 LEU B CA 1
ATOM 2524 C C . LEU B 1 140 ? 62.19999 5.93921 55.77200 1.000 16.08726 135 LEU B C 1
ATOM 2525 O O . LEU B 1 140 ? 62.21623 5.30768 56.83184 1.000 15.61584 135 LEU B O 1
ATOM 2530 N N . PHE B 1 141 ? 62.68491 5.42902 54.63867 1.000 16.82466 136 PHE B N 1
ATOM 2531 C CA . PHE B 1 141 ? 63.14434 4.04242 54.56726 1.000 14.77378 136 PHE B CA 1
ATOM 2532 C C . PHE B 1 141 ? 64.51466 3.85185 55.20769 1.000 20.14025 136 PHE B C 1
ATOM 2533 O O . PHE B 1 141 ? 64.70448 2.94874 56.02826 1.000 23.91728 136 PHE B O 1
ATOM 2541 N N . GLU B 1 142 ? 65.48800 4.67880 54.82428 1.000 21.99752 137 GLU B N 1
ATOM 2542 C CA . GLU B 1 142 ? 66.86489 4.46199 55.26178 1.000 20.85499 137 GLU B CA 1
ATOM 2543 C C . GLU B 1 142 ? 67.02257 4.73237 56.75110 1.000 22.44051 137 GLU B C 1
ATOM 2544 O O . GLU B 1 142 ? 67.73294 3.99914 57.45095 1.000 23.93600 137 GLU B O 1
ATOM 2550 N N . MET B 1 143 ? 66.36467 5.77395 57.25708 1.000 22.30652 138 MET B N 1
ATOM 2551 C CA . MET B 1 143 ? 66.57098 6.18882 58.63955 1.000 22.68393 138 MET B CA 1
ATOM 2552 C C . MET B 1 143 ? 65.55450 5.58910 59.61098 1.000 17.12717 138 MET B C 1
ATOM 2553 O O . MET B 1 143 ? 65.90793 5.29218 60.75609 1.000 19.85238 138 MET B O 1
ATOM 2558 N N . TYR B 1 144 ? 64.30724 5.37117 59.19827 1.000 16.48637 139 TYR B N 1
ATOM 2559 C CA . TYR B 1 144 ? 63.27251 4.98576 60.15224 1.000 16.14151 139 TYR B CA 1
ATOM 2560 C C . TYR B 1 144 ? 62.60517 3.65594 59.81661 1.000 14.94582 139 TYR B C 1
ATOM 2561 O O . TYR B 1 144 ? 61.60027 3.30770 60.44547 1.000 14.64881 139 TYR B O 1
ATOM 2570 N N . LEU B 1 145 ? 63.15671 2.87099 58.89253 1.000 16.04559 140 LEU B N 1
ATOM 2571 C CA . LEU B 1 145 ? 62.48525 1.63064 58.53743 1.000 17.45209 140 LEU B CA 1
ATOM 2572 C C . LEU B 1 145 ? 63.44888 0.45712 58.39110 1.000 16.21209 140 LEU B C 1
ATOM 2573 O O . LEU B 1 145 ? 63.46304 -0.45102 59.22522 1.000 18.39850 140 LEU B O 1
ATOM 2578 N N . LEU B 1 146 ? 64.25069 0.47033 57.33467 1.000 20.38040 141 LEU B N 1
ATOM 2579 C CA . LEU B 1 146 ? 65.18389 -0.62122 57.05815 1.000 18.81779 141 LEU B CA 1
ATOM 2580 C C . LEU B 1 146 ? 66.08057 -1.04039 58.22264 1.000 20.97042 141 LEU B C 1
ATOM 2581 O O . LEU B 1 146 ? 66.29587 -2.25169 58.38194 1.000 24.06776 141 LEU B O 1
ATOM 2586 N N . PRO B 1 147 ? 66.64853 -0.14062 59.03458 1.000 21.14908 142 PRO B N 1
ATOM 2587 C CA . PRO B 1 147 ? 67.55702 -0.60572 60.09666 1.000 22.86430 142 PRO B CA 1
ATOM 2588 C C . PRO B 1 147 ? 66.94263 -1.59391 61.07873 1.000 26.34009 142 PRO B C 1
ATOM 2589 O O . PRO B 1 147 ? 67.66882 -2.45689 61.59139 1.000 29.09824 142 PRO B O 1
ATOM 2593 N N . TRP B 1 148 ? 65.63501 -1.51299 61.35265 1.000 20.91797 143 TRP B N 1
ATOM 2594 C CA . TRP B 1 148 ? 65.02235 -2.28549 62.42600 1.000 15.15820 143 TRP B CA 1
ATOM 2595 C C . TRP B 1 148 ? 63.86238 -3.17949 62.00161 1.000 23.65650 143 TRP B C 1
ATOM 2596 O O . TRP B 1 148 ? 63.52756 -4.11065 62.74407 1.000 23.55187 143 TRP B O 1
ATOM 2607 N N . VAL B 1 149 ? 63.22139 -2.90717 60.86323 1.000 13.93001 144 VAL B N 1
ATOM 2608 C CA . VAL B 1 149 ? 61.97137 -3.57553 60.51300 1.000 20.33142 144 VAL B CA 1
ATOM 2609 C C . VAL B 1 149 ? 62.18250 -5.06674 60.24237 1.000 18.79649 144 VAL B C 1
ATOM 2610 O O . VAL B 1 149 ? 61.26275 -5.87469 60.42794 1.000 19.15562 144 VAL B O 1
ATOM 2614 N N . GLY B 1 150 ? 63.37508 -5.46008 59.79180 1.000 18.94700 145 GLY B N 1
ATOM 2615 C CA . GLY B 1 150 ? 63.63864 -6.87277 59.56500 1.000 13.99408 145 GLY B CA 1
ATOM 2616 C C . GLY B 1 150 ? 63.65590 -7.67975 60.84674 1.000 16.56129 145 GLY B C 1
ATOM 2617 O O . GLY B 1 150 ? 63.14974 -8.80707 60.89417 1.000 21.55834 145 GLY B O 1
ATOM 2618 N N . THR B 1 151 ? 64.20923 -7.11035 61.91233 1.000 17.02426 146 THR B N 1
ATOM 2619 C CA . THR B 1 151 ? 64.20226 -7.82648 63.17776 1.000 15.63092 146 THR B CA 1
ATOM 2620 C C . THR B 1 151 ? 62.78827 -7.92730 63.71284 1.000 15.25837 146 THR B C 1
ATOM 2621 O O . THR B 1 151 ? 62.37145 -8.99221 64.18402 1.000 17.37379 146 THR B O 1
ATOM 2625 N N . PHE B 1 152 ? 62.02939 -6.83139 63.61509 1.000 17.27113 147 PHE B N 1
ATOM 2626 C CA . PHE B 1 152 ? 60.64672 -6.82511 64.08050 1.000 18.28809 147 PHE B CA 1
ATOM 2627 C C . PHE B 1 152 ? 59.81608 -7.86967 63.34821 1.000 13.97976 147 PHE B C 1
ATOM 2628 O O . PHE B 1 152 ? 59.13213 -8.68663 63.97413 1.000 14.12931 147 PHE B O 1
ATOM 2636 N N . LEU B 1 153 ? 59.88696 -7.87129 62.01676 1.000 13.53076 148 LEU B N 1
ATOM 2637 C CA . LEU B 1 153 ? 59.07353 -8.78960 61.22576 1.000 17.30633 148 LEU B CA 1
ATOM 2638 C C . LEU B 1 153 ? 59.43368 -10.24655 61.48848 1.000 18.45485 148 LEU B C 1
ATOM 2639 O O . LEU B 1 153 ? 58.54601 -11.11221 61.50032 1.000 14.94560 148 LEU B O 1
ATOM 2644 N N . GLY B 1 154 ? 60.71339 -10.52877 61.75705 1.000 21.23462 149 GLY B N 1
ATOM 2645 C CA . GLY B 1 154 ? 61.10532 -11.89106 62.07892 1.000 16.76997 149 GLY B CA 1
ATOM 2646 C C . GLY B 1 154 ? 60.54118 -12.35708 63.40791 1.000 17.27231 149 GLY B C 1
ATOM 2647 O O . GLY B 1 154 ? 60.17642 -13.52978 63.56201 1.000 17.49206 149 GLY B O 1
ATOM 2648 N N . LYS B 1 155 ? 60.47508 -11.45291 64.39207 1.000 19.49031 150 LYS B N 1
ATOM 2649 C CA . LYS B 1 155 ? 59.84778 -11.79415 65.66345 1.000 15.96619 150 LYS B CA 1
ATOM 2650 C C . LYS B 1 155 ? 58.33138 -11.90867 65.52597 1.000 24.50266 150 LYS B C 1
ATOM 2651 O O . LYS B 1 155 ? 57.71298 -12.72911 66.21666 1.000 24.33408 150 LYS B O 1
ATOM 2653 N N . VAL B 1 156 ? 57.71572 -11.12071 64.63261 1.000 20.52508 151 VAL B N 1
ATOM 2654 C CA . VAL B 1 156 ? 56.28463 -11.27661 64.37242 1.000 16.24516 151 VAL B CA 1
ATOM 2655 C C . VAL B 1 156 ? 56.00216 -12.67274 63.82930 1.000 17.47493 151 VAL B C 1
ATOM 2656 O O . VAL B 1 156 ? 55.08574 -13.36195 64.28687 1.000 19.85423 151 VAL B O 1
ATOM 2660 N N . GLU B 1 157 ? 56.79160 -13.11051 62.84295 1.000 16.78667 152 GLU B N 1
ATOM 2661 C CA . GLU B 1 157 ? 56.58271 -14.43276 62.26322 1.000 19.80851 152 GLU B CA 1
ATOM 2662 C C . GLU B 1 157 ? 56.80438 -15.53681 63.28831 1.000 18.58116 152 GLU B C 1
ATOM 2663 O O . GLU B 1 157 ? 56.11325 -16.56097 63.25086 1.000 18.55213 152 GLU B O 1
ATOM 2669 N N . ALA B 1 158 ? 57.75000 -15.34384 64.21495 1.000 15.85490 153 ALA B N 1
ATOM 2670 C CA . ALA B 1 158 ? 58.05638 -16.37759 65.19824 1.000 18.97430 153 ALA B CA 1
ATOM 2671 C C . ALA B 1 158 ? 57.03413 -16.42568 66.33062 1.000 19.20263 153 ALA B C 1
ATOM 2672 O O . ALA B 1 158 ? 56.78137 -17.50606 66.87288 1.000 20.69672 153 ALA B O 1
ATOM 2674 N N . HIS B 1 159 ? 56.42340 -15.28838 66.69070 1.000 19.17779 154 HIS B N 1
ATOM 2675 C CA . HIS B 1 159 ? 55.47240 -15.25064 67.79884 1.000 16.64124 154 HIS B CA 1
ATOM 2676 C C . HIS B 1 159 ? 54.01693 -15.33432 67.36644 1.000 15.78957 154 HIS B C 1
ATOM 2677 O O . HIS B 1 159 ? 53.16231 -15.61110 68.20823 1.000 15.99066 154 HIS B O 1
ATOM 2684 N N . ALA B 1 160 ? 53.70861 -15.12664 66.09135 1.000 17.64752 155 ALA B N 1
ATOM 2685 C CA . ALA B 1 160 ? 52.31750 -15.17636 65.65713 1.000 17.29228 155 ALA B CA 1
ATOM 2686 C C . ALA B 1 160 ? 51.82921 -16.61385 65.64334 1.000 19.29746 155 ALA B C 1
ATOM 2687 O O . ALA B 1 160 ? 52.47735 -17.49651 65.07395 1.000 25.13435 155 ALA B O 1
ATOM 2689 N N . THR B 1 161 ? 50.67264 -16.84091 66.25735 1.000 16.38806 156 THR B N 1
ATOM 2690 C CA . THR B 1 161 ? 50.07182 -18.16373 66.28061 1.000 19.67027 156 THR B CA 1
ATOM 2691 C C . THR B 1 161 ? 49.09014 -18.38570 65.14073 1.000 20.19536 156 THR B C 1
ATOM 2692 O O . THR B 1 161 ? 48.76246 -19.54089 64.84108 1.000 18.34356 156 THR B O 1
ATOM 2696 N N . SER B 1 162 ? 48.63747 -17.29062 64.45650 1.000 22.01294 157 SER B N 1
ATOM 2697 C CA . SER B 1 162 ? 47.65934 -17.49088 63.39829 1.000 23.08619 157 SER B CA 1
ATOM 2698 C C . SER B 1 162 ? 48.35644 -17.60663 62.04721 1.000 20.72539 157 SER B C 1
ATOM 2699 O O . SER B 1 162 ? 49.37157 -16.94205 61.80454 1.000 19.17879 157 SER B O 1
ATOM 2702 N N . PRO B 1 163 ? 47.82036 -18.44556 61.15474 1.000 13.15131 158 PRO B N 1
ATOM 2703 C CA . PRO B 1 163 ? 48.40453 -18.55465 59.80743 1.000 15.40733 158 PRO B CA 1
ATOM 2704 C C . PRO B 1 163 ? 48.28647 -17.26901 59.01159 1.000 19.09333 158 PRO B C 1
ATOM 2705 O O . PRO B 1 163 ? 49.08572 -17.05628 58.08851 1.000 19.08079 158 PRO B O 1
ATOM 2709 N N . PHE B 1 164 ? 47.30772 -16.41406 59.33603 1.000 18.37767 159 PHE B N 1
ATOM 2710 C CA . PHE B 1 164 ? 47.19398 -15.11320 58.68261 1.000 18.32165 159 PHE B CA 1
ATOM 2711 C C . PHE B 1 164 ? 48.41414 -14.24792 58.98204 1.000 10.83743 159 PHE B C 1
ATOM 2712 O O . PHE B 1 164 ? 49.07049 -13.73543 58.06808 1.000 9.69958 159 PHE B O 1
ATOM 2720 N N . TRP B 1 165 ? 48.72226 -14.05436 60.25948 1.000 7.60662 160 TRP B N 1
ATOM 2721 C CA . TRP B 1 165 ? 49.89554 -13.26435 60.60526 1.000 10.15757 160 TRP B CA 1
ATOM 2722 C C . TRP B 1 165 ? 51.19559 -14.02921 60.40122 1.000 10.98159 160 TRP B C 1
ATOM 2723 O O . TRP B 1 165 ? 52.25640 -13.40636 60.27601 1.000 7.98868 160 TRP B O 1
ATOM 2734 N N . ARG B 1 166 ? 51.14940 -15.35832 60.34313 1.000 14.59345 161 ARG B N 1
ATOM 2735 C CA . ARG B 1 166 ? 52.35515 -16.06489 59.93610 1.000 14.68742 161 ARG B CA 1
ATOM 2736 C C . ARG B 1 166 ? 52.65017 -15.83613 58.46614 1.000 14.96999 161 ARG B C 1
ATOM 2737 O O . ARG B 1 166 ? 53.79493 -16.01998 58.04514 1.000 19.76748 161 ARG B O 1
ATOM 2745 N N . THR B 1 167 ? 51.65241 -15.40451 57.68831 1.000 14.89093 162 THR B N 1
ATOM 2746 C CA . THR B 1 167 ? 51.84599 -15.06810 56.27935 1.000 17.24840 162 THR B CA 1
ATOM 2747 C C . THR B 1 167 ? 52.13456 -13.58747 56.06281 1.000 15.10255 162 THR B C 1
ATOM 2748 O O . THR B 1 167 ? 53.02126 -13.23976 55.27651 1.000 13.98762 162 THR B O 1
ATOM 2752 N N . LEU B 1 168 ? 51.40648 -12.71088 56.75688 1.000 14.41832 163 LEU B N 1
ATOM 2753 C CA . LEU B 1 168 ? 51.55207 -11.27247 56.53545 1.000 16.69516 163 LEU B CA 1
ATOM 2754 C C . LEU B 1 168 ? 52.95714 -10.78035 56.88896 1.000 14.70435 163 LEU B C 1
ATOM 2755 O O . LEU B 1 168 ? 53.51675 -9.93274 56.18637 1.000 8.12260 163 LEU B O 1
ATOM 2760 N N . ALA B 1 169 ? 53.53015 -11.27590 57.98834 1.000 13.39552 164 ALA B N 1
ATOM 2761 C CA . ALA B 1 169 ? 54.86798 -10.83398 58.38063 1.000 14.02722 164 ALA B CA 1
ATOM 2762 C C . ALA B 1 169 ? 55.90402 -11.05184 57.28199 1.000 12.67608 164 ALA B C 1
ATOM 2763 O O . ALA B 1 169 ? 56.57513 -10.07682 56.90347 1.000 13.88161 164 ALA B O 1
ATOM 2765 N N . PRO B 1 170 ? 56.07577 -12.24945 56.70841 1.000 10.63475 165 PRO B N 1
ATOM 2766 C CA . PRO B 1 170 ? 57.05498 -12.37178 55.61704 1.000 12.78875 165 PRO B CA 1
ATOM 2767 C C . PRO B 1 170 ? 56.62092 -11.69065 54.33199 1.000 17.22085 165 PRO B C 1
ATOM 2768 O O . PRO B 1 170 ? 57.48441 -11.21967 53.57866 1.000 19.51044 165 PRO B O 1
ATOM 2772 N N . LEU B 1 171 ? 55.31527 -11.60840 54.05678 1.000 16.08249 166 LEU B N 1
ATOM 2773 C CA . LEU B 1 171 ? 54.86597 -10.82727 52.90911 1.000 10.28607 166 LEU B CA 1
ATOM 2774 C C . LEU B 1 171 ? 55.33338 -9.38228 53.03199 1.000 11.81071 166 LEU B C 1
ATOM 2775 O O . LEU B 1 171 ? 55.80154 -8.78220 52.05480 1.000 8.60352 166 LEU B O 1
ATOM 2780 N N . THR B 1 172 ? 55.20226 -8.81329 54.23117 1.000 8.38470 167 THR B N 1
ATOM 2781 C CA . THR B 1 172 ? 55.65653 -7.45432 54.49132 1.000 9.97774 167 THR B CA 1
ATOM 2782 C C . THR B 1 172 ? 57.16181 -7.35170 54.30634 1.000 10.47232 167 THR B C 1
ATOM 2783 O O . THR B 1 172 ? 57.65338 -6.45239 53.61812 1.000 10.85410 167 THR B O 1
ATOM 2787 N N . ARG B 1 173 ? 57.90379 -8.29646 54.89580 1.000 11.36658 168 ARG B N 1
ATOM 2788 C CA . ARG B 1 173 ? 59.35642 -8.33652 54.75702 1.000 11.26403 168 ARG B CA 1
ATOM 2789 C C . ARG B 1 173 ? 59.75701 -8.36481 53.28602 1.000 16.50822 168 ARG B C 1
ATOM 2790 O O . ARG B 1 173 ? 60.59425 -7.57104 52.84214 1.000 24.18753 168 ARG B O 1
ATOM 2798 N N . ASP B 1 174 ? 59.13928 -9.25492 52.50235 1.000 15.64037 169 ASP B N 1
ATOM 2799 C CA . ASP B 1 174 ? 59.45159 -9.30863 51.07749 1.000 17.10762 169 ASP B CA 1
ATOM 2800 C C . ASP B 1 174 ? 59.02904 -8.02271 50.37419 1.000 15.73028 169 ASP B C 1
ATOM 2801 O O . ASP B 1 174 ? 59.76058 -7.50932 49.51902 1.000 14.67136 169 ASP B O 1
ATOM 2806 N N . ALA B 1 175 ? 57.88086 -7.45575 50.76520 1.000 14.25015 170 ALA B N 1
ATOM 2807 C CA . ALA B 1 175 ? 57.37632 -6.26350 50.09431 1.000 9.58426 170 ALA B CA 1
ATOM 2808 C C . ALA B 1 175 ? 58.27634 -5.06851 50.34438 1.000 12.81922 170 ALA B C 1
ATOM 2809 O O . ALA B 1 175 ? 58.54326 -4.28798 49.42667 1.000 16.00462 170 ALA B O 1
ATOM 2811 N N . ILE B 1 176 ? 58.77279 -4.92233 51.57361 1.000 14.02843 171 ILE B N 1
ATOM 2812 C CA . ILE B 1 176 ? 59.63405 -3.79312 51.90037 1.000 13.40338 171 ILE B CA 1
ATOM 2813 C C . ILE B 1 176 ? 60.96463 -3.90138 51.16926 1.000 19.85664 171 ILE B C 1
ATOM 2814 O O . ILE B 1 176 ? 61.49936 -2.90207 50.67493 1.000 26.31847 171 ILE B O 1
ATOM 2819 N N . ALA B 1 177 ? 61.53111 -5.10246 51.09614 1.000 20.78664 172 ALA B N 1
ATOM 2820 C CA . ALA B 1 177 ? 62.80986 -5.24811 50.40859 1.000 19.32821 172 ALA B CA 1
ATOM 2821 C C . ALA B 1 177 ? 62.65583 -5.06325 48.90642 1.000 20.22610 172 ALA B C 1
ATOM 2822 O O . ALA B 1 177 ? 63.51996 -4.46379 48.25847 1.000 27.88879 172 ALA B O 1
ATOM 2824 N N . ALA B 1 178 ? 61.54754 -5.54396 48.33963 1.000 18.51086 173 ALA B N 1
ATOM 2825 C CA . ALA B 1 178 ? 61.32910 -5.40968 46.90272 1.000 14.64076 173 ALA B CA 1
ATOM 2826 C C . ALA B 1 178 ? 61.04560 -3.96548 46.51477 1.000 12.86568 173 ALA B C 1
ATOM 2827 O O . ALA B 1 178 ? 61.52041 -3.49437 45.47444 1.000 17.30824 173 ALA B O 1
ATOM 2829 N N . MET B 1 179 ? 60.29836 -3.23965 47.35100 1.000 11.22922 174 MET B N 1
ATOM 2830 C CA . MET B 1 179 ? 60.05483 -1.82830 47.07840 1.000 16.67558 174 MET B CA 1
ATOM 2831 C C . MET B 1 179 ? 61.34131 -1.02587 47.18708 1.000 22.33211 174 MET B C 1
ATOM 2832 O O . MET B 1 179 ? 61.63527 -0.18897 46.32199 1.000 27.27265 174 MET B O 1
ATOM 2837 N N . TRP B 1 180 ? 62.12871 -1.29803 48.23353 1.000 18.61988 175 TRP B N 1
ATOM 2838 C CA . TRP B 1 180 ? 63.36851 -0.56745 48.47241 1.000 17.49312 175 TRP B CA 1
ATOM 2839 C C . TRP B 1 180 ? 64.36087 -0.73604 47.33169 1.000 15.19599 175 TRP B C 1
ATOM 2840 O O . TRP B 1 180 ? 65.02616 0.22854 46.93508 1.000 13.36305 175 TRP B O 1
ATOM 2851 N N . ASP B 1 181 ? 64.47580 -1.94724 46.78745 1.000 12.46742 176 ASP B N 1
ATOM 2852 C CA . ASP B 1 181 ? 65.36541 -2.13800 45.64852 1.000 13.19940 176 ASP B CA 1
ATOM 2853 C C . ASP B 1 181 ? 64.96218 -1.24566 44.48695 1.000 17.35385 176 ASP B C 1
ATOM 2854 O O . ASP B 1 181 ? 65.82077 -0.67490 43.80863 1.000 21.19604 176 ASP B O 1
ATOM 2859 N N . GLU B 1 182 ? 63.65878 -1.09298 44.25611 1.000 15.37617 177 GLU B N 1
ATOM 2860 C CA . GLU B 1 182 ? 63.21223 -0.31255 43.11081 1.000 17.52965 177 GLU B CA 1
ATOM 2861 C C . GLU B 1 182 ? 63.42532 1.18202 43.35243 1.000 13.88695 177 GLU B C 1
ATOM 2862 O O . GLU B 1 182 ? 63.80282 1.91894 42.43306 1.000 16.31004 177 GLU B O 1
ATOM 2868 N N . LEU B 1 183 ? 63.19210 1.64379 44.58611 1.000 13.34764 178 LEU B N 1
ATOM 2869 C CA . LEU B 1 183 ? 63.45321 3.03579 44.94370 1.000 13.49797 178 LEU B CA 1
ATOM 2870 C C . LEU B 1 183 ? 64.94414 3.36207 44.85631 1.000 22.98200 178 LEU B C 1
ATOM 2871 O O . LEU B 1 183 ? 65.34053 4.35629 44.23196 1.000 14.32234 178 LEU B O 1
ATOM 2876 N N . GLU B 1 184 ? 65.79098 2.52162 45.47018 1.000 23.67711 179 GLU B N 1
ATOM 2877 C CA . GLU B 1 184 ? 67.23124 2.77050 45.45581 1.000 16.52392 179 GLU B CA 1
ATOM 2878 C C . GLU B 1 184 ? 67.78030 2.80583 44.04438 1.000 14.76303 179 GLU B C 1
ATOM 2879 O O . GLU B 1 184 ? 68.70708 3.57873 43.76501 1.000 15.24275 179 GLU B O 1
ATOM 2885 N N . GLU B 1 185 ? 67.21008 1.99857 43.13845 1.000 14.90018 180 GLU B N 1
ATOM 2886 C CA . GLU B 1 185 ? 67.67301 1.99895 41.75534 1.000 22.60401 180 GLU B CA 1
ATOM 2887 C C . GLU B 1 185 ? 67.40398 3.34136 41.08531 1.000 21.97783 180 GLU B C 1
ATOM 2888 O O . GLU B 1 185 ? 68.09873 3.69452 40.12858 1.000 23.42115 180 GLU B O 1
ATOM 2894 N N . GLU B 1 186 ? 66.42990 4.10441 41.58105 1.000 15.61607 181 GLU B N 1
ATOM 2895 C CA . GLU B 1 186 ? 66.22788 5.46759 41.12028 1.000 16.01242 181 GLU B CA 1
ATOM 2896 C C . GLU B 1 186 ? 67.00364 6.47252 41.98128 1.000 18.15709 181 GLU B C 1
ATOM 2897 O O . GLU B 1 186 ? 67.55042 7.44719 41.45064 1.000 16.48262 181 GLU B O 1
ATOM 2903 N N . ASN B 1 187 ? 67.08094 6.24245 43.30052 1.000 15.39949 182 ASN B N 1
ATOM 2904 C CA . ASN B 1 187 ? 67.80621 7.15595 44.18493 1.000 26.09107 182 ASN B CA 1
ATOM 2905 C C . ASN B 1 187 ? 69.26177 7.28925 43.76760 1.000 20.30913 182 ASN B C 1
ATOM 2906 O O . ASN B 1 187 ? 69.78453 8.39987 43.64356 1.000 25.47105 182 ASN B O 1
ATOM 2911 N N . GLU B 1 188 ? 69.92837 6.15913 43.54883 1.000 16.06908 183 GLU B N 1
ATOM 2912 C CA . GLU B 1 188 ? 71.35221 6.09772 43.25834 1.000 16.67580 183 GLU B CA 1
ATOM 2913 C C . GLU B 1 188 ? 71.62871 5.89768 41.77523 1.000 17.27629 183 GLU B C 1
ATOM 2914 O O . GLU B 1 188 ? 72.71684 5.44652 41.40186 1.000 17.86577 183 GLU B O 1
ATOM 2920 N N . GLU B 1 189 ? 70.65989 6.21297 40.92986 1.000 17.29328 184 GLU B N 1
ATOM 2921 C CA . GLU B 1 189 ? 70.85181 6.15813 39.49817 1.000 18.03312 184 GLU B CA 1
ATOM 2922 C C . GLU B 1 189 ? 71.99131 7.09574 39.08996 1.000 25.51435 184 GLU B C 1
ATOM 2923 O O . GLU B 1 189 ? 72.76527 6.79816 38.17922 1.000 27.25220 184 GLU B O 1
ATOM 2929 N N . PRO C 1 5 ? 58.05605 -7.63492 36.15799 1.000 46.06073 0 PRO C N 1
ATOM 2930 C CA . PRO C 1 5 ? 58.65211 -6.33919 35.81742 1.000 24.84185 0 PRO C CA 1
ATOM 2931 C C . PRO C 1 5 ? 58.05408 -5.75603 34.55385 1.000 41.84541 0 PRO C C 1
ATOM 2932 O O . PRO C 1 5 ? 57.47258 -6.50674 33.76279 1.000 44.58869 0 PRO C O 1
ATOM 2936 N N . MET C 1 6 ? 58.20462 -4.43720 34.38708 1.000 37.22246 1 MET C N 1
ATOM 2937 C CA . MET C 1 6 ? 57.65330 -3.59598 33.32053 1.000 37.72227 1 MET C CA 1
ATOM 2938 C C . MET C 1 6 ? 56.13425 -3.46298 33.40151 1.000 38.95426 1 MET C C 1
ATOM 2939 O O . MET C 1 6 ? 55.53729 -2.72536 32.59342 1.000 38.81332 1 MET C O 1
ATOM 2944 N N . ASN C 1 7 ? 55.48895 -4.13555 34.35487 1.000 35.14348 2 ASN C N 1
ATOM 2945 C CA . ASN C 1 7 ? 54.03535 -4.19466 34.41381 1.000 30.22407 2 ASN C CA 1
ATOM 2946 C C . ASN C 1 7 ? 53.42917 -2.83829 34.76951 1.000 25.83723 2 ASN C C 1
ATOM 2947 O O . ASN C 1 7 ? 52.22935 -2.62639 34.55264 1.000 27.77617 2 ASN C O 1
ATOM 2952 N N . GLU C 1 8 ? 54.24871 -1.90238 35.25705 1.000 21.81525 3 GLU C N 1
ATOM 2953 C CA . GLU C 1 8 ? 53.79752 -0.55545 35.59523 1.000 17.87119 3 GLU C CA 1
ATOM 2954 C C . GLU C 1 8 ? 53.65227 0.35583 34.37435 1.000 16.54473 3 GLU C C 1
ATOM 2955 O O . GLU C 1 8 ? 53.04514 1.42659 34.49365 1.000 15.95051 3 GLU C O 1
ATOM 2957 N N . PHE C 1 9 ? 54.24770 -0.00637 33.23093 1.000 16.27661 4 PHE C N 1
ATOM 2958 C CA . PHE C 1 9 ? 54.21943 0.78424 32.00006 1.000 15.24412 4 PHE C CA 1
ATOM 2959 C C . PHE C 1 9 ? 53.03070 0.48002 31.08425 1.000 20.76499 4 PHE C C 1
ATOM 2960 O O . PHE C 1 9 ? 52.85876 1.17398 30.07356 1.000 19.86963 4 PHE C O 1
ATOM 2968 N N . SER C 1 10 ? 52.21617 -0.53387 31.40468 1.000 20.17572 5 SER C N 1
ATOM 2969 C CA . SER C 1 10 ? 51.09391 -0.91704 30.54578 1.000 18.91161 5 SER C CA 1
ATOM 2970 C C . SER C 1 10 ? 50.15102 0.25799 30.27847 1.000 16.39275 5 SER C C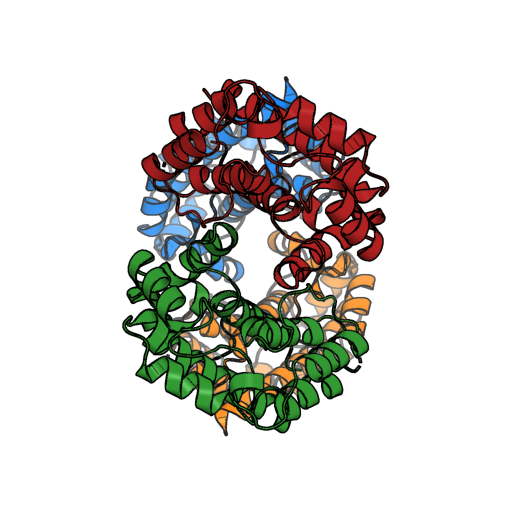 1
ATOM 2971 O O . SER C 1 10 ? 49.70959 0.46577 29.14116 1.000 14.62135 5 SER C O 1
ATOM 2974 N N . ILE C 1 11 ? 49.78742 1.00722 31.32019 1.000 14.84458 6 ILE C N 1
ATOM 2975 C CA . ILE C 1 11 ? 48.86705 2.12323 31.12262 1.000 20.61177 6 ILE C CA 1
ATOM 2976 C C . ILE C 1 11 ? 49.53426 3.22143 30.29931 1.000 18.29373 6 ILE C C 1
ATOM 2977 O O . ILE C 1 11 ? 48.90222 3.83430 29.43088 1.000 17.66322 6 ILE C O 1
ATOM 2982 N N . LEU C 1 12 ? 50.82819 3.45953 30.52406 1.000 17.98529 7 LEU C N 1
ATOM 2983 C CA . LEU C 1 12 ? 51.53258 4.47100 29.73939 1.000 17.51618 7 LEU C CA 1
ATOM 2984 C C . LEU C 1 12 ? 51.55836 4.10591 28.26379 1.000 12.41577 7 LEU C C 1
ATOM 2985 O O . LEU C 1 12 ? 51.28275 4.94830 27.40215 1.000 12.00677 7 LEU C O 1
ATOM 2990 N N . CYS C 1 13 ? 51.83673 2.84065 27.95820 1.000 12.94480 8 CYS C N 1
ATOM 2991 C CA . CYS C 1 13 ? 51.87492 2.39790 26.56926 1.000 13.11194 8 CYS C CA 1
ATOM 2992 C C . CYS C 1 13 ? 50.50419 2.49282 25.92253 1.000 13.15388 8 CYS C C 1
ATOM 2993 O O . CYS C 1 13 ? 50.39348 2.82486 24.73784 1.000 13.65133 8 CYS C O 1
ATOM 2996 N N . ARG C 1 14 ? 49.45137 2.18511 26.68328 1.000 13.44316 9 ARG C N 1
ATOM 2997 C CA . ARG C 1 14 ? 48.10213 2.28873 26.15125 1.000 18.76054 9 ARG C CA 1
ATOM 2998 C C . ARG C 1 14 ? 47.71242 3.74480 25.94315 1.000 16.82029 9 ARG C C 1
ATOM 2999 O O . ARG C 1 14 ? 47.08251 4.07488 24.93389 1.000 15.29428 9 ARG C O 1
ATOM 3001 N N . VAL C 1 15 ? 48.09381 4.63148 26.87576 1.000 19.03738 10 VAL C N 1
ATOM 3002 C CA . VAL C 1 15 ? 47.80849 6.05947 26.71441 1.000 19.07018 10 VAL C CA 1
ATOM 3003 C C . VAL C 1 15 ? 48.53551 6.61364 25.49576 1.000 17.78039 10 VAL C C 1
ATOM 3004 O O . VAL C 1 15 ? 47.93078 7.23848 24.61987 1.000 21.30784 10 VAL C O 1
ATOM 3008 N N . LEU C 1 16 ? 49.84711 6.38907 25.42030 1.000 20.36371 11 LEU C N 1
ATOM 3009 C CA . LEU C 1 16 ? 50.62851 6.91848 24.30487 1.000 17.84701 11 LEU C CA 1
ATOM 3010 C C . LEU C 1 16 ? 50.28543 6.21438 23.00000 1.000 15.80700 11 LEU C C 1
ATOM 3011 O O . LEU C 1 16 ? 50.18366 6.86190 21.95093 1.000 17.68817 11 LEU C O 1
ATOM 3016 N N . GLY C 1 17 ? 50.13711 4.88830 23.03634 1.000 12.46661 12 GLY C N 1
ATOM 3017 C CA . GLY C 1 17 ? 49.76729 4.16750 21.82906 1.000 14.45696 12 GLY C CA 1
ATOM 3018 C C . GLY C 1 17 ? 48.43912 4.62193 21.25445 1.000 18.80957 12 GLY C C 1
ATOM 3019 O O . GLY C 1 17 ? 48.27042 4.69278 20.03654 1.000 13.98125 12 GLY C O 1
ATOM 3020 N N . THR C 1 18 ? 47.48307 4.94970 22.12424 1.000 13.31115 13 THR C N 1
ATOM 3021 C CA . THR C 1 18 ? 46.17290 5.38044 21.65173 1.000 16.96728 13 THR C CA 1
ATOM 3022 C C . THR C 1 18 ? 46.23517 6.75405 20.99731 1.000 16.35664 13 THR C C 1
ATOM 3023 O O . THR C 1 18 ? 45.54063 7.00897 20.00735 1.000 17.03613 13 THR C O 1
ATOM 3027 N N . LEU C 1 19 ? 47.06792 7.64847 21.52694 1.000 17.40557 14 LEU C N 1
ATOM 3028 C CA . LEU C 1 19 ? 47.13305 9.00467 20.99084 1.000 15.11647 14 LEU C CA 1
ATOM 3029 C C . LEU C 1 19 ? 47.70956 9.03374 19.58135 1.000 13.10314 14 LEU C C 1
ATOM 3030 O O . LEU C 1 19 ? 47.35634 9.91900 18.79213 1.000 14.76671 14 LEU C O 1
ATOM 3035 N N . TYR C 1 20 ? 48.59105 8.08952 19.24132 1.000 13.24846 15 TYR C N 1
ATOM 3036 C CA . TYR C 1 20 ? 49.09194 7.99775 17.87391 1.000 15.79611 15 TYR C CA 1
ATOM 3037 C C . TYR C 1 20 ? 48.17872 7.18162 16.97567 1.000 18.94323 15 TYR C C 1
ATOM 3038 O O . TYR C 1 20 ? 48.20197 7.36657 15.75068 1.000 15.58074 15 TYR C O 1
ATOM 3047 N N . TYR C 1 21 ? 47.35232 6.31679 17.56871 1.000 21.65518 16 TYR C N 1
ATOM 3048 C CA . TYR C 1 21 ? 46.60032 5.31503 16.82287 1.000 23.83007 16 TYR C CA 1
ATOM 3049 C C . TYR C 1 21 ? 45.30026 5.85780 16.25658 1.000 24.04000 16 TYR C C 1
ATOM 3050 O O . TYR C 1 21 ? 44.87880 5.42577 15.18216 1.000 29.59608 16 TYR C O 1
ATOM 3059 N N . ARG C 1 22 ? 44.66064 6.79894 16.93951 1.000 23.08425 17 ARG C N 1
ATOM 3060 C CA . ARG C 1 22 ? 43.31501 7.21915 16.58584 1.000 22.73508 17 ARG C CA 1
ATOM 3061 C C . ARG C 1 22 ? 43.25985 8.72740 16.37402 1.000 23.83914 17 ARG C C 1
ATOM 3062 O O . ARG C 1 22 ? 44.06913 9.48219 16.92178 1.000 20.58408 17 ARG C O 1
ATOM 3070 N N . GLN C 1 23 ? 42.33884 9.14000 15.50464 1.000 23.61555 18 GLN C N 1
ATOM 3071 C CA . GLN C 1 23 ? 42.02676 10.54745 15.30872 1.000 25.01366 18 GLN C CA 1
ATOM 3072 C C . GLN C 1 23 ? 41.72786 11.20708 16.65447 1.000 24.73669 18 GLN C C 1
ATOM 3073 O O . GLN C 1 23 ? 40.90816 10.68638 17.41890 1.000 27.99118 18 GLN C O 1
ATOM 3079 N N . PRO C 1 24 ? 42.36797 12.33067 16.98769 1.000 23.19801 19 PRO C N 1
ATOM 3080 C CA . PRO C 1 24 ? 42.07694 12.96521 18.28898 1.000 23.96310 19 PRO C CA 1
ATOM 3081 C C . PRO C 1 24 ? 40.59948 13.27696 18.51899 1.000 26.54139 19 PRO C C 1
ATOM 3082 O O . PRO C 1 24 ? 40.14757 13.24624 19.67224 1.000 27.77772 19 PRO C O 1
ATOM 3086 N N . GLN C 1 25 ? 39.82923 13.57194 17.47072 1.000 27.61422 20 GLN C N 1
ATOM 3087 C CA . GLN C 1 25 ? 38.40630 13.86501 17.61195 1.000 34.11927 20 GLN C CA 1
ATOM 3088 C C . GLN C 1 25 ? 37.52136 12.61342 17.50413 1.000 33.13167 20 GLN C C 1
ATOM 3089 O O . GLN C 1 25 ? 36.32078 12.73041 17.23543 1.000 37.30187 20 GLN C O 1
ATOM 3095 N N . ASP C 1 26 ? 38.08989 11.43070 17.64731 1.000 30.96644 21 ASP C N 1
ATOM 3096 C CA . ASP C 1 26 ? 37.28015 10.22007 17.70858 1.000 33.91336 21 ASP C CA 1
ATOM 3097 C C . ASP C 1 26 ? 36.55457 10.17757 19.05386 1.000 32.52156 21 ASP C C 1
ATOM 3098 O O . ASP C 1 26 ? 37.19142 10.38033 20.09851 1.000 30.62312 21 ASP C O 1
ATOM 3103 N N . PRO C 1 27 ? 35.22895 9.96896 19.06984 1.000 29.12948 22 PRO C N 1
ATOM 3104 C CA . PRO C 1 27 ? 34.50037 9.88493 20.35098 1.000 28.13875 22 PRO C CA 1
ATOM 3105 C C . PRO C 1 27 ? 35.04158 8.84407 21.32073 1.000 27.07591 22 PRO C C 1
ATOM 3106 O O . PRO C 1 27 ? 34.78690 8.95908 22.52893 1.000 28.54694 22 PRO C O 1
ATOM 3110 N N . LEU C 1 28 ? 35.75293 7.82140 20.83310 1.000 24.75481 23 LEU C N 1
ATOM 3111 C CA . LEU C 1 28 ? 36.37919 6.85058 21.72564 1.000 25.15600 23 LEU C CA 1
ATOM 3112 C C . LEU C 1 28 ? 37.44164 7.46945 22.62113 1.000 21.83189 23 LEU C C 1
ATOM 3113 O O . LEU C 1 28 ? 37.70979 6.92840 23.69678 1.000 25.42137 23 LEU C O 1
ATOM 3118 N N . LEU C 1 29 ? 38.01213 8.61004 22.22968 1.000 20.89480 24 LEU C N 1
ATOM 3119 C CA . LEU C 1 29 ? 39.10675 9.24332 22.95209 1.000 21.42570 24 LEU C CA 1
ATOM 3120 C C . LEU C 1 29 ? 38.65092 10.33811 23.89358 1.000 22.49396 24 LEU C C 1
ATOM 3121 O O . LEU C 1 29 ? 39.49138 10.96497 24.54691 1.000 24.64543 24 LEU C O 1
ATOM 3126 N N . VAL C 1 30 ? 37.35005 10.58973 23.96888 1.000 23.90163 25 VAL C N 1
ATOM 3127 C CA . VAL C 1 30 ? 36.85684 11.69839 24.78235 1.000 22.68648 25 VAL C CA 1
ATOM 3128 C C . VAL C 1 30 ? 37.24944 11.57357 26.25121 1.000 22.11551 25 VAL C C 1
ATOM 3129 O O . VAL C 1 30 ? 37.77066 12.55114 26.81189 1.000 26.53085 25 VAL C O 1
ATOM 3133 N N . PRO C 1 31 ? 37.06627 10.43154 26.91964 1.000 22.98743 26 PRO C N 1
ATOM 3134 C CA . PRO C 1 31 ? 37.50707 10.36292 28.32326 1.000 22.10867 26 PRO C CA 1
ATOM 3135 C C . PRO C 1 31 ? 39.00933 10.52622 28.48719 1.000 22.83066 26 PRO C C 1
ATOM 3136 O O . PRO C 1 31 ? 39.46010 10.95726 29.55606 1.000 22.99457 26 PRO C O 1
ATOM 3140 N N . LEU C 1 32 ? 39.79524 10.17932 27.46003 1.000 23.21169 27 LEU C N 1
ATOM 3141 C CA . LEU C 1 32 ? 41.24651 10.32884 27.52877 1.000 19.02086 27 LEU C CA 1
ATOM 3142 C C . LEU C 1 32 ? 41.66567 11.79460 27.45419 1.000 19.41186 27 LEU C C 1
ATOM 3143 O O . LEU C 1 32 ? 42.54858 12.22825 28.20277 1.000 16.65494 27 LEU C O 1
ATOM 3148 N N . PHE C 1 33 ? 41.05602 12.57525 26.55558 1.000 17.17004 28 PHE C N 1
ATOM 3149 C CA . PHE C 1 33 ? 41.40930 13.98725 26.49095 1.000 17.52766 28 PHE C CA 1
ATOM 3150 C C . PHE C 1 33 ? 40.87892 14.75227 27.68764 1.000 19.54534 28 PHE C C 1
ATOM 3151 O O . PHE C 1 33 ? 41.46873 15.76085 28.08401 1.000 22.80094 28 PHE C O 1
ATOM 3159 N N . THR C 1 34 ? 39.79735 14.27255 28.29569 1.000 20.23559 29 THR C N 1
ATOM 3160 C CA . THR C 1 34 ? 39.32895 14.87930 29.53258 1.000 23.95512 29 THR C CA 1
ATOM 3161 C C . THR C 1 34 ? 40.32871 14.65895 30.66423 1.000 24.58082 29 THR C C 1
ATOM 3162 O O . THR C 1 34 ? 40.56472 15.56250 31.47506 1.000 29.33530 29 THR C O 1
ATOM 3166 N N . LEU C 1 35 ? 40.93042 13.46795 30.73266 1.000 23.33458 30 LEU C N 1
ATOM 3167 C CA . LEU C 1 35 ? 41.98075 13.22153 31.71796 1.000 24.46780 30 LEU C CA 1
ATOM 3168 C C . LEU C 1 35 ? 43.20444 14.09174 31.45605 1.000 24.91717 30 LEU C C 1
ATOM 3169 O O . LEU C 1 35 ? 43.85309 14.55573 32.40042 1.000 28.43521 30 LEU C O 1
ATOM 3174 N N . ILE C 1 36 ? 43.56330 14.29651 30.18831 1.000 23.30182 31 ILE C N 1
ATOM 3175 C CA . ILE C 1 36 ? 44.73715 15.11173 29.89787 1.000 21.91975 31 ILE C CA 1
ATOM 3176 C C . ILE C 1 36 ? 44.49148 16.55672 30.30973 1.000 27.78932 31 ILE C C 1
ATOM 3177 O O . ILE C 1 36 ? 45.26748 17.14328 31.07765 1.000 29.14834 31 ILE C O 1
ATOM 3182 N N . ARG C 1 37 ? 43.39154 17.14184 29.83405 1.000 28.57330 32 ARG C N 1
ATOM 3183 C CA . ARG C 1 37 ? 43.14992 18.55110 30.09744 1.000 30.90341 32 ARG C CA 1
ATOM 3184 C C . ARG C 1 37 ? 42.76647 18.81412 31.55008 1.000 26.52455 32 ARG C C 1
ATOM 3185 O O . ARG C 1 37 ? 42.97497 19.92903 32.03468 1.000 25.33467 32 ARG C O 1
ATOM 3193 N N . GLU C 1 38 ? 42.22876 17.83291 32.26680 1.000 25.65283 33 GLU C N 1
ATOM 3194 C CA . GLU C 1 38 ? 41.94119 18.05986 33.67984 1.000 26.77856 33 GLU C CA 1
ATOM 3195 C C . GLU C 1 38 ? 43.13269 17.77158 34.58024 1.000 28.58954 33 GLU C C 1
ATOM 3196 O O . GLU C 1 38 ? 43.00253 17.89351 35.80258 1.000 32.35817 33 GLU C O 1
ATOM 3202 N N . GLY C 1 39 ? 44.28008 17.39883 34.01102 1.000 25.20455 34 GLY C N 1
ATOM 3203 C CA . GLY C 1 39 ? 45.47325 17.12930 34.79020 1.000 24.29104 34 GLY C CA 1
ATOM 3204 C C . GLY C 1 39 ? 45.41089 15.92493 35.70107 1.000 23.25096 34 GLY C C 1
ATOM 3205 O O . GLY C 1 39 ? 46.18595 15.84552 36.65986 1.000 23.62372 34 GLY C O 1
ATOM 3206 N N . LYS C 1 40 ? 44.55865 14.95045 35.39831 1.000 22.50519 35 LYS C N 1
ATOM 3207 C CA . LYS C 1 40 ? 44.41629 13.77301 36.23960 1.000 23.38758 35 LYS C CA 1
ATOM 3208 C C . LYS C 1 40 ? 45.38123 12.66346 35.85523 1.000 21.75379 35 LYS C C 1
ATOM 3209 O O . LYS C 1 40 ? 45.39805 11.61780 36.50994 1.000 30.75804 35 LYS C O 1
ATOM 3211 N N . LEU C 1 41 ? 46.21308 12.88558 34.84443 1.000 20.11294 36 LEU C N 1
ATOM 3212 C CA . LEU C 1 41 ? 47.09518 11.84454 34.32780 1.000 18.62278 36 LEU C CA 1
ATOM 3213 C C . LEU C 1 41 ? 48.36001 11.71699 35.16155 1.000 20.59678 36 LEU C C 1
ATOM 3214 O O . LEU C 1 41 ? 48.94563 10.63027 35.23192 1.000 19.32974 36 LEU C O 1
ATOM 3219 N N . ALA C 1 42 ? 48.80455 12.81562 35.77886 1.000 24.05372 37 ALA C N 1
ATOM 3220 C CA . ALA C 1 42 ? 50.05297 12.80821 36.53093 1.000 22.20057 37 ALA C CA 1
ATOM 3221 C C . ALA C 1 42 ? 49.93812 12.09384 37.87552 1.000 28.15578 37 ALA C C 1
ATOM 3222 O O . ALA C 1 42 ? 50.96901 11.72811 38.45115 1.000 32.42227 37 ALA C O 1
ATOM 3224 N N . GLN C 1 43 ? 48.72771 11.91934 38.41962 1.000 31.64385 38 GLN C N 1
ATOM 3225 C CA . GLN C 1 43 ? 48.62447 11.20327 39.68830 1.000 36.33975 38 GLN C CA 1
ATOM 3226 C C . GLN C 1 43 ? 48.77352 9.69461 39.52474 1.000 32.23868 38 GLN C C 1
ATOM 3227 O O . GLN C 1 43 ? 49.08200 9.00667 40.50823 1.000 35.74048 38 GLN C O 1
ATOM 3233 N N . ASN C 1 44 ? 48.50085 9.16297 38.33147 1.000 26.41619 39 ASN C N 1
ATOM 3234 C CA . ASN C 1 44 ? 48.71494 7.74782 38.03034 1.000 25.64845 39 ASN C CA 1
ATOM 3235 C C . ASN C 1 44 ? 49.69246 7.57654 36.86636 1.000 25.53971 39 ASN C C 1
ATOM 3236 O O . ASN C 1 44 ? 49.34158 6.99967 35.83182 1.000 24.39787 39 ASN C O 1
ATOM 3241 N N . TRP C 1 45 ? 50.88694 8.15560 36.98197 1.000 25.73595 40 TRP C N 1
ATOM 3242 C CA . TRP C 1 45 ? 51.90042 8.07280 35.94316 1.000 21.04218 40 TRP C CA 1
ATOM 3243 C C . TRP C 1 45 ? 53.14454 7.38209 36.48820 1.000 16.10714 40 TRP C C 1
ATOM 3244 O O . TRP C 1 45 ? 53.62035 7.73938 37.57522 1.000 17.09604 40 TRP C O 1
ATOM 3255 N N . PRO C 1 46 ? 53.70007 6.39783 35.78116 1.000 15.76325 41 PRO C N 1
ATOM 3256 C CA . PRO C 1 46 ? 54.83934 5.64916 36.33243 1.000 19.29021 41 PRO C CA 1
ATOM 3257 C C . PRO C 1 46 ? 56.18304 6.36245 36.23991 1.000 21.08840 41 PRO C C 1
ATOM 3258 O O . PRO C 1 46 ? 57.15979 5.87669 36.82808 1.000 20.34782 41 PRO C O 1
ATOM 3262 N N . LEU C 1 47 ? 56.26534 7.49856 35.55812 1.000 21.06870 42 LEU C N 1
ATOM 3263 C CA . LEU C 1 47 ? 57.50013 8.25302 35.42161 1.000 19.65309 42 LEU C CA 1
ATOM 3264 C C . LEU C 1 47 ? 57.33372 9.62176 36.05691 1.000 22.71911 42 LEU C C 1
ATOM 3265 O O . LEU C 1 47 ? 56.23067 10.03187 36.41931 1.000 25.35348 42 LEU C O 1
ATOM 3270 N N . GLU C 1 48 ? 58.45661 10.32749 36.19720 1.000 24.49591 43 GLU C N 1
ATOM 3271 C CA . GLU C 1 48 ? 58.46097 11.69842 36.70454 1.000 20.76364 43 GLU C CA 1
ATOM 3272 C C . GLU C 1 48 ? 58.55358 12.63866 35.50167 1.000 18.76463 43 GLU C C 1
ATOM 3273 O O . GLU C 1 48 ? 59.61962 13.10592 35.11752 1.000 19.68941 43 GLU C O 1
ATOM 3275 N N . GLN C 1 49 ? 57.40057 12.89265 34.88443 1.000 16.88488 44 GLN C N 1
ATOM 3276 C CA . GLN C 1 49 ? 57.27896 13.76775 33.72154 1.000 18.01957 44 GLN C CA 1
ATOM 3277 C C . GLN C 1 49 ? 56.23184 14.84519 33.97693 1.000 18.28804 44 GLN C C 1
ATOM 3278 O O . GLN C 1 49 ? 55.39911 15.15300 33.11771 1.000 18.70787 44 GLN C O 1
ATOM 3284 N N . ASP C 1 50 ? 56.25854 15.43116 35.17335 1.000 20.90246 45 ASP C N 1
ATOM 3285 C CA . ASP C 1 50 ? 55.19354 16.34038 35.58353 1.000 26.43982 45 ASP C CA 1
ATOM 3286 C C . ASP C 1 50 ? 55.14278 17.57551 34.69529 1.000 26.90531 45 ASP C C 1
ATOM 3287 O O . ASP C 1 50 ? 54.06695 17.99790 34.25560 1.000 27.22358 45 ASP C O 1
ATOM 3292 N N . ASP C 1 51 ? 56.30011 18.16527 34.41242 1.000 28.52802 46 ASP C N 1
ATOM 3293 C CA . ASP C 1 51 ? 56.30842 19.39306 33.62999 1.000 31.27307 46 ASP C CA 1
ATOM 3294 C C . ASP C 1 51 ? 55.89373 19.14392 32.18446 1.000 30.24917 46 ASP C C 1
ATOM 3295 O O . ASP C 1 51 ? 55.35802 20.04848 31.53688 1.000 33.60597 46 ASP C O 1
ATOM 3300 N N . LEU C 1 52 ? 56.10764 17.93061 31.66363 1.000 24.36798 47 LEU C N 1
ATOM 3301 C CA . LEU C 1 52 ? 55.60888 17.62602 30.32834 1.000 20.94250 47 LEU C CA 1
ATOM 3302 C C . LEU C 1 52 ? 54.10612 17.37693 30.34889 1.000 21.12717 47 LEU C C 1
ATOM 3303 O O . LEU C 1 52 ? 53.38038 17.89383 29.49217 1.000 21.01966 47 LEU C O 1
ATOM 3308 N N . LEU C 1 53 ? 53.61631 16.63497 31.34968 1.000 19.00188 48 LEU C N 1
ATOM 3309 C CA . LEU C 1 53 ? 52.18189 16.39007 31.45070 1.000 17.51472 48 LEU C CA 1
ATOM 3310 C C . LEU C 1 53 ? 51.42994 17.67857 31.73565 1.000 23.27764 48 LEU C C 1
ATOM 3311 O O . LEU C 1 53 ? 50.27339 17.83568 31.32283 1.000 23.02600 48 LEU C O 1
ATOM 3316 N N . GLU C 1 54 ? 52.08600 18.61264 32.42362 1.000 24.41600 49 GLU C N 1
ATOM 3317 C CA . GLU C 1 54 ? 51.50846 19.92638 32.66158 1.000 23.08709 49 GLU C CA 1
ATOM 3318 C C . GLU C 1 54 ? 51.40773 20.71513 31.35935 1.000 20.82924 49 GLU C C 1
ATOM 3319 O O . GLU C 1 54 ? 50.39416 21.37663 31.10407 1.000 20.36373 49 GLU C O 1
ATOM 3325 N N . ARG C 1 55 ? 52.42180 20.60713 30.49414 1.000 18.90777 50 ARG C N 1
ATOM 3326 C CA . ARG C 1 55 ? 52.34944 21.26109 29.19345 1.000 19.00676 50 ARG C CA 1
ATOM 3327 C C . ARG C 1 55 ? 51.30515 20.59762 28.30287 1.000 22.41242 50 ARG C C 1
ATOM 3328 O O . ARG C 1 55 ? 50.67211 21.27450 27.48182 1.000 23.70693 50 ARG C O 1
ATOM 3336 N N . LEU C 1 56 ? 51.11774 19.27856 28.44109 1.000 19.26119 51 LEU C N 1
ATOM 3337 C CA . LEU C 1 56 ? 50.07689 18.59462 27.67395 1.000 19.82599 51 LEU C CA 1
ATOM 3338 C C . LEU C 1 56 ? 48.69162 19.06978 28.08121 1.000 19.45515 51 LEU C C 1
ATOM 3339 O O . LEU C 1 56 ? 47.80619 19.22610 27.23390 1.000 22.10485 51 LEU C O 1
ATOM 3344 N N . GLN C 1 57 ? 48.49572 19.32476 29.37226 1.000 19.32892 52 GLN C N 1
ATOM 3345 C CA . GLN C 1 57 ? 47.20423 19.79111 29.85782 1.000 19.43986 52 GLN C CA 1
ATOM 3346 C C . GLN C 1 57 ? 46.85380 21.17221 29.30764 1.000 20.98815 52 GLN C C 1
ATOM 3347 O O . GLN C 1 57 ? 45.69661 21.43253 28.95629 1.000 23.53168 52 GLN C O 1
ATOM 3353 N N . LYS C 1 58 ? 47.83297 22.06204 29.19476 1.000 21.67304 53 LYS C N 1
ATOM 3354 C CA . LYS C 1 58 ? 47.53963 23.43585 28.79842 1.000 25.56551 53 LYS C CA 1
ATOM 3355 C C . LYS C 1 58 ? 47.47453 23.63086 27.28933 1.000 25.99612 53 LYS C C 1
ATOM 3356 O O . LYS C 1 58 ? 47.05933 24.70340 26.83822 1.000 27.13344 53 LYS C O 1
ATOM 3362 N N . SER C 1 59 ? 47.84605 22.62617 26.49606 1.000 24.01427 54 SER C N 1
ATOM 3363 C CA . SER C 1 59 ? 47.78892 22.74220 25.04698 1.000 25.18000 54 SER C CA 1
ATOM 3364 C C . SER C 1 59 ? 46.70267 21.85437 24.46562 1.000 28.29516 54 SER C C 1
ATOM 3365 O O . SER C 1 59 ? 46.69334 21.59911 23.25848 1.000 28.96615 54 SER C O 1
ATOM 3368 N N . CYS C 1 60 ? 45.76491 21.41059 25.30497 1.000 33.20270 55 CYS C N 1
ATOM 3369 C CA . CYS C 1 60 ? 44.69159 20.50083 24.90072 1.000 34.38725 55 CYS C CA 1
ATOM 3370 C C . CYS C 1 60 ? 43.57107 21.29718 24.22736 1.000 35.04259 55 CYS C C 1
ATOM 3371 O O . CYS C 1 60 ? 42.44360 21.38992 24.71238 1.000 36.06791 55 CYS C O 1
ATOM 3374 N N . ASP C 1 61 ? 43.91111 21.87493 23.07467 1.000 34.22355 56 ASP C N 1
ATOM 3375 C CA . ASP C 1 61 ? 42.97151 22.57459 22.20487 1.000 31.94431 56 ASP C CA 1
ATOM 3376 C C . ASP C 1 61 ? 42.62037 21.62698 21.05939 1.000 27.90837 56 ASP C C 1
ATOM 3377 O O . ASP C 1 61 ? 43.45028 21.36931 20.18254 1.000 26.30072 56 ASP C O 1
ATOM 3382 N N . MET C 1 62 ? 41.38180 21.13177 21.05517 1.000 29.23864 57 MET C N 1
ATOM 3383 C CA . MET C 1 62 ? 41.04775 19.95562 20.24957 1.000 31.59284 57 MET C CA 1
ATOM 3384 C C . MET C 1 62 ? 41.15718 20.20825 18.74858 1.000 33.02240 57 MET C C 1
ATOM 3385 O O . MET C 1 62 ? 41.60199 19.32657 18.00354 1.000 34.84240 57 MET C O 1
ATOM 3390 N N . GLN C 1 63 ? 40.76958 21.39422 18.27777 1.000 32.27671 58 GLN C N 1
ATOM 3391 C CA . GLN C 1 63 ? 40.87801 21.66442 16.84646 1.000 32.12385 58 GLN C CA 1
ATOM 3392 C C . GLN C 1 63 ? 42.32832 21.83027 16.43112 1.000 29.13602 58 GLN C C 1
ATOM 3393 O O . GLN C 1 63 ? 42.71087 21.43593 15.32295 1.000 29.44250 58 GLN C O 1
ATOM 3399 N N . GLN C 1 64 ? 43.14351 22.40947 17.30822 1.000 27.25010 59 GLN C N 1
ATOM 3400 C CA . GLN C 1 64 ? 44.56751 22.53161 17.03430 1.000 26.45611 59 GLN C CA 1
ATOM 3401 C C . GLN C 1 64 ? 45.22353 21.15076 16.98477 1.000 23.55041 59 GLN C C 1
ATOM 3402 O O . GLN C 1 64 ? 45.97995 20.83949 16.05393 1.000 19.38742 59 GLN C O 1
ATOM 3408 N N . ILE C 1 65 ? 44.86442 20.28068 17.93021 1.000 21.51132 60 ILE C N 1
ATOM 3409 C CA . ILE C 1 65 ? 45.42184 18.93247 17.98116 1.000 20.84491 60 ILE C CA 1
ATOM 3410 C C . ILE C 1 65 ? 45.02023 18.13102 16.74834 1.000 25.23360 60 ILE C C 1
ATOM 3411 O O . ILE C 1 65 ? 45.84391 17.42415 16.15368 1.000 26.08160 60 ILE C O 1
ATOM 3416 N N . SER C 1 66 ? 43.74563 18.21712 16.35075 1.000 24.47174 61 SER C N 1
ATOM 3417 C CA . SER C 1 66 ? 43.25836 17.41587 15.23092 1.000 20.07234 61 SER C CA 1
ATOM 3418 C C . SER C 1 66 ? 43.89229 17.84522 13.90962 1.000 22.36997 61 SER C C 1
ATOM 3419 O O . SER C 1 66 ? 44.36183 17.00114 13.13410 1.000 22.24853 61 SER C O 1
ATOM 3422 N N . THR C 1 67 ? 43.94135 19.15704 13.64614 1.000 23.51098 62 THR C N 1
ATOM 3423 C CA . THR C 1 67 ? 44.57833 19.64231 12.42283 1.000 22.31865 62 THR C CA 1
ATOM 3424 C C . THR C 1 67 ? 46.03648 19.20928 12.35016 1.000 23.01189 62 THR C C 1
ATOM 3425 O O . THR C 1 67 ? 46.51488 18.77866 11.29183 1.000 27.52629 62 THR C O 1
ATOM 3429 N N . ASP C 1 68 ? 46.75976 19.31920 13.46331 1.000 18.67642 63 ASP C N 1
ATOM 3430 C CA . ASP C 1 68 ? 48.16639 18.94068 13.46358 1.000 20.41064 63 ASP C CA 1
ATOM 3431 C C . ASP C 1 68 ? 48.32014 17.43573 13.26531 1.000 22.21707 63 ASP C C 1
ATOM 3432 O O . ASP C 1 68 ? 49.12771 16.98790 12.43814 1.000 16.50046 63 ASP C O 1
ATOM 3437 N N . TYR C 1 69 ? 47.52308 16.64160 13.99299 1.000 20.53463 64 TYR C N 1
ATOM 3438 C CA . TYR C 1 69 ? 47.52531 15.19394 13.80115 1.000 18.59717 64 TYR C CA 1
ATOM 3439 C C . TYR C 1 69 ? 47.27860 14.84936 12.34119 1.000 17.53501 64 TYR C C 1
ATOM 3440 O O . TYR C 1 69 ? 47.99127 14.02424 11.75840 1.000 15.80964 64 TYR C O 1
ATOM 3449 N N . ASN C 1 70 ? 46.27372 15.48171 11.72691 1.000 17.50906 65 ASN C N 1
ATOM 3450 C CA . ASN C 1 70 ? 45.95190 15.13263 10.35007 1.000 18.71413 65 ASN C CA 1
ATOM 3451 C C . ASN C 1 70 ? 47.07450 15.53823 9.40975 1.000 19.04119 65 ASN C C 1
ATOM 3452 O O . ASN C 1 70 ? 47.43719 14.77587 8.50907 1.000 24.97763 65 ASN C O 1
ATOM 3457 N N . ALA C 1 71 ? 47.67224 16.71117 9.62608 1.000 19.21566 66 ALA C N 1
ATOM 3458 C CA . ALA C 1 71 ? 48.78879 17.11241 8.77624 1.000 19.94747 66 ALA C CA 1
ATOM 3459 C C . ALA C 1 71 ? 50.00687 16.23056 9.00285 1.000 18.59822 66 ALA C C 1
ATOM 3460 O O . ALA C 1 71 ? 50.76485 15.96858 8.06402 1.000 19.28205 66 ALA C O 1
ATOM 3462 N N . LEU C 1 72 ? 50.19755 15.74617 10.22841 1.000 19.69567 67 LEU C N 1
ATOM 3463 C CA . LEU C 1 72 ? 51.38882 14.96673 10.54230 1.000 19.45856 67 LEU C CA 1
ATOM 3464 C C . LEU C 1 72 ? 51.29053 13.52689 10.04009 1.000 21.56879 67 LEU C C 1
ATOM 3465 O O . LEU C 1 72 ? 52.24785 13.02012 9.44989 1.000 15.74827 67 LEU C O 1
ATOM 3470 N N . PHE C 1 73 ? 50.15030 12.84553 10.26178 1.000 19.48204 68 PHE C N 1
ATOM 3471 C CA . PHE C 1 73 ? 50.11540 11.38685 10.15604 1.000 25.57232 68 PHE C CA 1
ATOM 3472 C C . PHE C 1 73 ? 49.08056 10.78655 9.20111 1.000 26.38540 68 PHE C C 1
ATOM 3473 O O . PHE C 1 73 ? 49.08601 9.56155 9.00896 1.000 23.65441 68 PHE C O 1
ATOM 3481 N N . VAL C 1 74 ? 48.19703 11.57407 8.59916 1.000 25.83129 69 VAL C N 1
ATOM 3482 C CA . VAL C 1 74 ? 47.06213 11.02850 7.86004 1.000 26.38171 69 VAL C CA 1
ATOM 3483 C C . VAL C 1 74 ? 47.33798 11.16386 6.36840 1.000 26.79461 69 VAL C C 1
ATOM 3484 O O . VAL C 1 74 ? 47.85966 12.19132 5.91547 1.000 21.42188 69 VAL C O 1
ATOM 3488 N N . GLY C 1 75 ? 47.04895 10.09835 5.61900 1.000 28.85205 70 GLY C N 1
ATOM 3489 C CA . GLY C 1 75 ? 47.17503 10.10617 4.17734 1.000 30.87232 70 GLY C CA 1
ATOM 3490 C C . GLY C 1 75 ? 48.55554 9.70799 3.70983 1.000 37.72066 70 GLY C C 1
ATOM 3491 O O . GLY C 1 75 ? 49.48662 9.48490 4.48911 1.000 38.02886 70 GLY C O 1
ATOM 3492 N N . GLU C 1 76 ? 48.69457 9.65529 2.38253 1.000 43.34446 71 GLU C N 1
ATOM 3493 C CA . GLU C 1 76 ? 49.96631 9.28194 1.77858 1.000 45.65505 71 GLU C CA 1
ATOM 3494 C C . GLU C 1 76 ? 50.94865 10.44393 1.70004 1.000 47.14013 71 GLU C C 1
ATOM 3495 O O . GLU C 1 76 ? 52.16280 10.21023 1.65788 1.000 46.06696 71 GLU C O 1
ATOM 3497 N N . GLU C 1 77 ? 50.45829 11.68191 1.71242 1.000 47.64870 72 GLU C N 1
ATOM 3498 C CA . GLU C 1 77 ? 51.32642 12.84598 1.60196 1.000 48.53470 72 GLU C CA 1
ATOM 3499 C C . GLU C 1 77 ? 51.35862 13.62195 2.91619 1.000 47.66997 72 GLU C C 1
ATOM 3500 O O . GLU C 1 77 ? 51.26087 14.85309 2.92868 1.000 52.04720 72 GLU C O 1
ATOM 3506 N N . CYS C 1 78 ? 51.53346 12.90098 4.02488 1.000 40.13422 73 CYS C N 1
ATOM 3507 C CA . CYS C 1 78 ? 51.61549 13.48734 5.35294 1.000 35.64074 73 CYS C CA 1
ATOM 3508 C C . CYS C 1 78 ? 53.02839 13.99306 5.63243 1.000 32.05377 73 CYS C C 1
ATOM 3509 O O . CYS C 1 78 ? 53.97360 13.73755 4.87785 1.000 30.16278 73 CYS C O 1
ATOM 3512 N N . ARG C 1 79 ? 53.16570 14.73954 6.73381 1.000 27.67772 74 ARG C N 1
ATOM 3513 C CA . ARG C 1 79 ? 54.46087 15.34663 7.02537 1.000 26.25279 74 ARG C CA 1
ATOM 3514 C C . ARG C 1 79 ? 55.42834 14.33333 7.62617 1.000 27.74408 74 ARG C C 1
ATOM 3515 O O . ARG C 1 79 ? 56.62021 14.34339 7.28916 1.000 26.30825 74 ARG C O 1
ATOM 3523 N N . VAL C 1 80 ? 54.94398 13.45456 8.51555 1.000 23.46934 75 VAL C N 1
ATOM 3524 C CA . VAL C 1 80 ? 55.80347 12.45628 9.14474 1.000 20.80710 75 VAL C CA 1
ATOM 3525 C C . VAL C 1 80 ? 55.10713 11.10125 9.22935 1.000 17.86319 75 VAL C C 1
ATOM 3526 O O . VAL C 1 80 ? 54.33362 10.85188 10.15851 1.000 17.23719 75 VAL C O 1
ATOM 3530 N N . SER C 1 81 ? 55.45000 10.19068 8.32137 1.000 20.04753 76 SER C N 1
ATOM 3531 C CA . SER C 1 81 ? 54.80858 8.88081 8.27564 1.000 19.55596 76 SER C CA 1
ATOM 3532 C C . SER C 1 81 ? 54.99306 8.12458 9.59264 1.000 18.04253 76 SER C C 1
ATOM 3533 O O . SER C 1 81 ? 56.12021 8.03075 10.10249 1.000 17.20664 76 SER C O 1
ATOM 3536 N N . PRO C 1 82 ? 53.92866 7.57844 10.16982 1.000 16.61271 77 PRO C N 1
ATOM 3537 C CA . PRO C 1 82 ? 54.05142 6.92513 11.48001 1.000 17.73735 77 PRO C CA 1
ATOM 3538 C C . PRO C 1 82 ? 54.35915 5.43376 11.38428 1.000 18.06958 77 PRO C C 1
ATOM 3539 O O . PRO C 1 82 ? 54.16846 4.69275 12.35779 1.000 14.17142 77 PRO C O 1
ATOM 3543 N N . TYR C 1 83 ? 54.83367 4.98072 10.22071 1.000 18.41270 78 TYR C N 1
ATOM 3544 C CA . TYR C 1 83 ? 55.10946 3.56816 9.99703 1.000 18.35277 78 TYR C CA 1
ATOM 3545 C C . TYR C 1 83 ? 56.60568 3.28666 10.04711 1.000 17.69356 78 TYR C C 1
ATOM 3546 O O . TYR C 1 83 ? 57.41034 3.98277 9.41633 1.000 15.46310 78 TYR C O 1
ATOM 3555 N N . ARG C 1 84 ? 56.95204 2.20907 10.75538 1.000 19.80649 79 ARG C N 1
ATOM 3556 C CA . ARG C 1 84 ? 58.34214 1.79188 10.89397 1.000 23.80282 79 ARG C CA 1
ATOM 3557 C C . ARG C 1 84 ? 59.01351 1.64971 9.53800 1.000 23.30100 79 ARG C C 1
ATOM 3558 O O . ARG C 1 84 ? 60.14602 2.10564 9.34831 1.000 20.96952 79 ARG C O 1
ATOM 3566 N N . SER C 1 85 ? 58.30970 1.04869 8.57311 1.000 26.35015 80 SER C N 1
ATOM 3567 C CA . SER C 1 85 ? 58.86556 0.79581 7.24648 1.000 26.38555 80 SER C CA 1
ATOM 3568 C C . SER C 1 85 ? 59.23851 2.07392 6.50521 1.000 23.34950 80 SER C C 1
ATOM 3569 O O . SER C 1 85 ? 60.06732 2.02510 5.58972 1.000 25.67040 80 SER C O 1
ATOM 3572 N N . ALA C 1 86 ? 58.69167 3.22074 6.90072 1.000 23.90340 81 ALA C N 1
ATOM 3573 C CA . ALA C 1 86 ? 59.08872 4.47877 6.27961 1.000 23.59556 81 ALA C CA 1
ATOM 3574 C C . ALA C 1 86 ? 60.42869 4.98536 6.78919 1.000 24.25298 81 ALA C C 1
ATOM 3575 O O . ALA C 1 86 ? 60.99021 5.90869 6.19359 1.000 30.35225 81 ALA C O 1
ATOM 3577 N N . TRP C 1 87 ? 60.96189 4.39156 7.85448 1.000 24.18855 82 TRP C N 1
ATOM 3578 C CA . TRP C 1 87 ? 62.15232 4.89786 8.51563 1.000 25.65701 82 TRP C CA 1
ATOM 3579 C C . TRP C 1 87 ? 63.33529 3.93800 8.50574 1.000 30.22642 82 TRP C C 1
ATOM 3580 O O . TRP C 1 87 ? 64.47538 4.40306 8.48445 1.000 37.55346 82 TRP C O 1
ATOM 3591 N N . GLN C 1 88 ? 63.10748 2.63174 8.56594 1.000 27.88010 83 GLN C N 1
ATOM 3592 C CA . GLN C 1 88 ? 64.18323 1.64512 8.54287 1.000 28.23356 83 GLN C CA 1
ATOM 3593 C C . GLN C 1 88 ? 64.30284 1.02090 7.15448 1.000 25.86310 83 GLN C C 1
ATOM 3594 O O . GLN C 1 88 ? 63.31282 0.53493 6.59692 1.000 24.81899 83 GLN C O 1
ATOM 3600 N N . GLU C 1 89 ? 65.51526 1.01966 6.60982 1.000 28.08454 84 GLU C N 1
ATOM 3601 C CA . GLU C 1 89 ? 65.74371 0.44999 5.28819 1.000 32.73914 84 GLU C CA 1
ATOM 3602 C C . GLU C 1 89 ? 65.54662 -1.06143 5.30821 1.000 32.82820 84 GLU C C 1
ATOM 3603 O O . GLU C 1 89 ? 66.04967 -1.75605 6.19818 1.000 32.01295 84 GLU C O 1
ATOM 3605 N N . GLY C 1 90 ? 64.78020 -1.56562 4.33926 1.000 32.89723 85 GLY C N 1
ATOM 3606 C CA . GLY C 1 90 ? 64.49278 -2.97893 4.23816 1.000 37.97030 85 GLY C CA 1
ATOM 3607 C C . GLY C 1 90 ? 63.36421 -3.47110 5.11777 1.000 41.32476 85 GLY C C 1
ATOM 3608 O O . GLY C 1 90 ? 62.79614 -4.53820 4.83646 1.000 48.39906 85 GLY C O 1
ATOM 3609 N N . ALA C 1 91 ? 63.00728 -2.71866 6.15858 1.000 32.70150 86 ALA C N 1
ATOM 3610 C CA . ALA C 1 91 ? 61.96595 -3.13316 7.08879 1.000 28.21942 86 ALA C CA 1
ATOM 3611 C C . ALA C 1 91 ? 60.63180 -3.31775 6.37222 1.000 30.25373 86 ALA C C 1
ATOM 3612 O O . ALA C 1 91 ? 60.29437 -2.57509 5.44636 1.000 32.20032 86 ALA C O 1
ATOM 3614 N N . THR C 1 92 ? 59.87421 -4.33137 6.78918 1.000 30.94683 87 THR C N 1
ATOM 3615 C CA . THR C 1 92 ? 58.55535 -4.58482 6.22500 1.000 30.62955 87 THR C CA 1
ATOM 3616 C C . THR C 1 92 ? 57.50087 -4.64530 7.32524 1.000 29.36593 87 THR C C 1
ATOM 3617 O O . THR C 1 92 ? 57.79005 -4.94916 8.48813 1.000 24.55425 87 THR C O 1
ATOM 3621 N N . GLU C 1 93 ? 56.25698 -4.34373 6.93032 1.000 30.18706 88 GLU C N 1
ATOM 3622 C CA . GLU C 1 93 ? 55.13140 -4.50636 7.84112 1.000 26.18250 88 GLU C CA 1
ATOM 3623 C C . GLU C 1 93 ? 54.86380 -5.97799 8.09838 1.000 28.58280 88 GLU C C 1
ATOM 3624 O O . GLU C 1 93 ? 54.42717 -6.34451 9.19463 1.000 30.03173 88 GLU C O 1
ATOM 3630 N N . ALA C 1 94 ? 55.14779 -6.83028 7.10861 1.000 27.32187 89 ALA C N 1
ATOM 3631 C CA . ALA C 1 94 ? 54.85407 -8.25234 7.23436 1.000 31.19745 89 ALA C CA 1
ATOM 3632 C C . ALA C 1 94 ? 55.61885 -8.88489 8.39251 1.000 32.09043 89 ALA C C 1
ATOM 3633 O O . ALA C 1 94 ? 55.06689 -9.70961 9.13107 1.000 36.08245 89 ALA C O 1
ATOM 3635 N N . GLU C 1 95 ? 56.88849 -8.51813 8.57248 1.000 29.27256 90 GLU C N 1
ATOM 3636 C CA . GLU C 1 95 ? 57.65929 -9.13957 9.64558 1.000 32.53291 90 GLU C CA 1
ATOM 3637 C C . GLU C 1 95 ? 57.17737 -8.67203 11.01864 1.000 31.06450 90 GLU C C 1
ATOM 3638 O O . GLU C 1 95 ? 57.22684 -9.43814 11.98950 1.000 32.41621 90 GLU C O 1
ATOM 3644 N N . VAL C 1 96 ? 56.66979 -7.44338 11.11686 1.000 26.53125 91 VAL C N 1
ATOM 3645 C CA . VAL C 1 96 ? 56.12581 -6.99442 12.38999 1.000 23.77426 91 VAL C CA 1
ATOM 3646 C C . VAL C 1 96 ? 54.78881 -7.67334 12.65240 1.000 25.00678 91 VAL C C 1
ATOM 3647 O O . VAL C 1 96 ? 54.52083 -8.13293 13.76897 1.000 26.47431 91 VAL C O 1
ATOM 3651 N N . ARG C 1 97 ? 53.94645 -7.78276 11.62104 1.000 24.85459 92 ARG C N 1
ATOM 3652 C CA . ARG C 1 97 ? 52.72678 -8.57672 11.73619 1.000 25.88337 92 ARG C CA 1
ATOM 3653 C C . ARG C 1 97 ? 53.04402 -10.00095 12.18178 1.000 27.25669 92 ARG C C 1
ATOM 3654 O O . ARG C 1 97 ? 52.44479 -10.51277 13.13491 1.000 27.47860 92 ARG C O 1
ATOM 3662 N N . ALA C 1 98 ? 54.01338 -10.64359 11.52124 1.000 28.38843 93 ALA C N 1
ATOM 3663 C CA . ALA C 1 98 ? 54.35662 -12.02549 11.85028 1.000 30.07063 93 ALA C CA 1
ATOM 3664 C C . ALA C 1 98 ? 54.83878 -12.16101 13.28817 1.000 29.41869 93 ALA C C 1
ATOM 3665 O O . ALA C 1 98 ? 54.46189 -13.10497 13.99273 1.000 30.43346 93 ALA C O 1
ATOM 3667 N N . PHE C 1 99 ? 55.68086 -11.23176 13.73818 1.000 28.79720 94 PHE C N 1
ATOM 3668 C CA . PHE C 1 99 ? 56.16785 -11.27062 15.11325 1.000 31.17069 94 PHE C CA 1
ATOM 3669 C C . PHE C 1 99 ? 55.03333 -11.11536 16.11801 1.000 29.49393 94 PHE C C 1
ATOM 3670 O O . PHE C 1 99 ? 54.96015 -11.85565 17.10605 1.000 30.59072 94 PHE C O 1
ATOM 3678 N N . LEU C 1 100 ? 54.13120 -10.16563 15.87522 1.000 28.43715 95 LEU C N 1
ATOM 3679 C CA . LEU C 1 100 ? 53.03559 -9.92910 16.80621 1.000 28.99463 95 LEU C CA 1
ATOM 3680 C C . LEU C 1 100 ? 52.05020 -11.09150 16.81155 1.000 33.82605 95 LEU C C 1
ATOM 3681 O O . LEU C 1 100 ? 51.54986 -11.48389 17.87463 1.000 35.02898 95 LEU C O 1
ATOM 3686 N N . SER C 1 101 ? 51.75538 -11.65051 15.63432 1.000 32.47135 96 SER C N 1
ATOM 3687 C CA . SER C 1 101 ? 50.87957 -12.81556 15.56152 1.000 33.59363 96 SER C CA 1
ATOM 3688 C C . SER C 1 101 ? 51.48739 -14.01802 16.27530 1.000 37.48721 96 SER C C 1
ATOM 3689 O O . SER C 1 101 ? 50.79249 -14.72164 17.01839 1.000 39.65266 96 SER C O 1
ATOM 3692 N N . GLU C 1 102 ? 52.78434 -14.27349 16.06399 1.000 37.72699 97 GLU C N 1
ATOM 3693 C CA . GLU C 1 102 ? 53.40653 -15.44713 16.66894 1.000 40.01856 97 GLU C CA 1
ATOM 3694 C C . GLU C 1 102 ? 53.43776 -15.35223 18.18573 1.000 39.25436 97 GLU C C 1
ATOM 3695 O O . GLU C 1 102 ? 53.45151 -16.38675 18.85963 1.000 42.94742 97 GLU C O 1
ATOM 3697 N N . ARG C 1 103 ? 53.41221 -14.13854 18.73335 1.000 37.97649 98 ARG C N 1
ATOM 3698 C CA . ARG C 1 103 ? 53.24808 -13.94128 20.16608 1.000 36.24381 98 ARG C CA 1
ATOM 3699 C C . ARG C 1 103 ? 51.79916 -14.09674 20.60117 1.000 35.97470 98 ARG C C 1
ATOM 3700 O O . ARG C 1 103 ? 51.52233 -14.04536 21.80389 1.000 38.09787 98 ARG C O 1
ATOM 3708 N N . GLY C 1 104 ? 50.87563 -14.24521 19.65496 1.000 30.82287 99 GLY C N 1
ATOM 3709 C CA . GLY C 1 104 ? 49.47205 -14.42297 19.95350 1.000 31.73288 99 GLY C CA 1
ATOM 3710 C C . GLY C 1 104 ? 48.63759 -13.16323 19.96028 1.000 34.27184 99 GLY C C 1
ATOM 3711 O O . GLY C 1 104 ? 47.50593 -13.19725 20.45434 1.000 31.11990 99 GLY C O 1
ATOM 3712 N N . MET C 1 105 ? 49.14848 -12.04897 19.42390 1.000 34.41328 100 MET C N 1
ATOM 3713 C CA . MET C 1 105 ? 48.40255 -10.79822 19.52813 1.000 32.02307 100 MET C CA 1
ATOM 3714 C C . MET C 1 105 ? 47.39341 -10.68011 18.39068 1.000 33.58980 100 MET C C 1
ATOM 3715 O O . MET C 1 105 ? 47.77562 -10.79263 17.21759 1.000 28.46074 100 MET C O 1
ATOM 3720 N N . PRO C 1 106 ? 46.11460 -10.43746 18.69277 1.000 41.68351 101 PRO C N 1
ATOM 3721 C CA . PRO C 1 106 ? 45.13831 -10.18212 17.62299 1.000 40.91670 101 PRO C CA 1
ATOM 3722 C C . PRO C 1 106 ? 45.37984 -8.81386 17.00301 1.000 37.34909 101 PRO C C 1
ATOM 3723 O O . PRO C 1 106 ? 45.61214 -7.83004 17.71077 1.000 31.75397 101 PRO C O 1
ATOM 3727 N N . LEU C 1 107 ? 45.35259 -8.76785 15.67381 1.000 38.86663 102 LEU C N 1
ATOM 3728 C CA . LEU C 1 107 ? 45.54471 -7.54960 14.90449 1.000 33.66796 102 LEU C CA 1
ATOM 3729 C C . LEU C 1 107 ? 44.35484 -7.31025 13.98600 1.000 32.64781 102 LEU C C 1
ATOM 3730 O O . LEU C 1 107 ? 43.50252 -8.17899 13.78716 1.000 36.01583 102 LEU C O 1
ATOM 3735 N N . THR C 1 108 ? 44.30842 -6.10375 13.43305 1.000 33.88555 103 THR C N 1
ATOM 3736 C CA . THR C 1 108 ? 43.36307 -5.72665 12.39534 1.000 38.90819 103 THR C CA 1
ATOM 3737 C C . THR C 1 108 ? 44.12822 -5.67873 11.07126 1.000 42.89616 103 THR C C 1
ATOM 3738 O O . THR C 1 108 ? 45.31364 -6.02921 11.00265 1.000 42.57207 103 THR C O 1
ATOM 3740 N N . ASP C 1 109 ? 43.46874 -5.20699 10.01985 1.000 44.61163 104 ASP C N 1
ATOM 3741 C CA . ASP C 1 109 ? 44.13022 -5.13642 8.72323 1.000 45.43198 104 ASP C CA 1
ATOM 3742 C C . ASP C 1 109 ? 44.92324 -3.85624 8.50009 1.000 43.87641 104 ASP C C 1
ATOM 3743 O O . ASP C 1 109 ? 45.62117 -3.75186 7.48661 1.000 41.97481 104 ASP C O 1
ATOM 3748 N N . THR C 1 110 ? 44.86145 -2.89499 9.41280 1.000 43.23885 105 THR C N 1
ATOM 3749 C CA . THR C 1 110 ? 45.71697 -1.73282 9.27062 1.000 42.17342 105 THR C CA 1
ATOM 3750 C C . THR C 1 110 ? 47.15603 -2.13917 9.58178 1.000 42.52110 105 THR C C 1
ATOM 3751 O O . THR C 1 110 ? 47.38624 -3.04461 10.39148 1.000 42.32883 105 THR C O 1
ATOM 3755 N N . PRO C 1 111 ? 48.13705 -1.49954 8.94020 1.000 38.42215 106 PRO C N 1
ATOM 3756 C CA . PRO C 1 111 ? 49.52350 -1.97001 9.05401 1.000 33.01484 106 PRO C CA 1
ATOM 3757 C C . PRO C 1 111 ? 49.96584 -2.11808 10.49943 1.000 31.29278 106 PRO C C 1
ATOM 3758 O O . PRO C 1 111 ? 49.72626 -1.24811 11.34201 1.000 30.03546 106 PRO C O 1
ATOM 3762 N N . ALA C 1 112 ? 50.59687 -3.26106 10.77976 1.000 31.52685 107 ALA C N 1
ATOM 3763 C CA . ALA C 1 112 ? 50.99215 -3.62335 12.13433 1.000 25.07631 107 ALA C CA 1
ATOM 3764 C C . ALA C 1 112 ? 52.16891 -2.80694 12.65429 1.000 20.10968 107 ALA C C 1
ATOM 3765 O O . ALA C 1 112 ? 52.38344 -2.78283 13.87162 1.000 19.32872 107 ALA C O 1
ATOM 3767 N N . ASP C 1 113 ? 52.95146 -2.16822 11.77743 1.000 20.00855 108 ASP C N 1
ATOM 3768 C CA . ASP C 1 113 ? 54.11765 -1.40598 12.21004 1.000 22.52202 108 ASP C CA 1
ATOM 3769 C C . ASP C 1 113 ? 53.81625 0.08184 12.42019 1.000 25.80552 108 ASP C C 1
ATOM 3770 O O . ASP C 1 113 ? 54.75168 0.88871 12.49904 1.000 29.12554 108 ASP C O 1
ATOM 3775 N N . HIS C 1 114 ? 52.54154 0.45288 12.54927 1.000 22.40207 109 HIS C N 1
ATOM 3776 C CA . HIS C 1 114 ? 52.19102 1.80547 12.95828 1.000 20.97324 109 HIS C CA 1
ATOM 3777 C C . HIS C 1 114 ? 52.64725 2.02486 14.39357 1.000 24.01722 109 HIS C C 1
ATOM 3778 O O . HIS C 1 114 ? 52.55285 1.11983 15.22843 1.000 27.55671 109 HIS C O 1
ATOM 3785 N N . ILE C 1 115 ? 53.17175 3.22332 14.67422 1.000 22.29314 110 ILE C N 1
ATOM 3786 C CA . ILE C 1 115 ? 53.69100 3.50979 16.01398 1.000 22.87731 110 ILE C CA 1
ATOM 3787 C C . ILE C 1 115 ? 52.60834 3.29948 17.06571 1.000 15.11737 110 ILE C C 1
ATOM 3788 O O . ILE C 1 115 ? 52.88507 2.84242 18.17928 1.000 19.68165 110 ILE C O 1
ATOM 3793 N N . GLY C 1 116 ? 51.36587 3.64581 16.73934 1.000 15.58710 111 GLY C N 1
ATOM 3794 C CA . GLY C 1 116 ? 50.27208 3.39465 17.66311 1.000 15.84334 111 GLY C CA 1
ATOM 3795 C C . GLY C 1 116 ? 50.11644 1.91599 17.96616 1.000 16.25787 111 GLY C C 1
ATOM 3796 O O . GLY C 1 116 ? 49.92549 1.52365 19.11966 1.000 17.49280 111 GLY C O 1
ATOM 3797 N N . THR C 1 117 ? 50.14919 1.08065 16.92197 1.000 16.83447 112 THR C N 1
ATOM 3798 C CA . THR C 1 117 ? 50.03862 -0.36234 17.10935 1.000 22.67916 112 THR C CA 1
ATOM 3799 C C . THR C 1 117 ? 51.20271 -0.91423 17.92832 1.000 24.90051 112 THR C C 1
ATOM 3800 O O . THR C 1 117 ? 51.00980 -1.77142 18.80285 1.000 22.68969 112 THR C O 1
ATOM 3804 N N . LEU C 1 118 ? 52.42237 -0.44950 17.65205 1.000 16.31194 113 LEU C N 1
ATOM 3805 C CA . LEU C 1 118 ? 53.56243 -0.97687 18.38391 1.000 16.17696 113 LEU C CA 1
ATOM 3806 C C . LEU C 1 118 ? 53.44292 -0.69612 19.86893 1.000 19.70976 113 LEU C C 1
ATOM 3807 O O . LEU C 1 118 ? 53.64891 -1.59507 20.69202 1.000 21.64848 113 LEU C O 1
ATOM 3812 N N . LEU C 1 119 ? 53.02287 0.51667 20.22830 1.000 16.50545 114 LEU C N 1
ATOM 3813 C CA . LEU C 1 119 ? 52.92784 0.86574 21.63810 1.000 14.83705 114 LEU C CA 1
ATOM 3814 C C . LEU C 1 119 ? 51.80393 0.09968 22.31794 1.000 15.38114 114 LEU C C 1
ATOM 3815 O O . LEU C 1 119 ? 51.96743 -0.37559 23.44621 1.000 15.54759 114 LEU C O 1
ATOM 3820 N N . LEU C 1 120 ? 50.66595 -0.05945 21.63685 1.000 15.93222 115 LEU C N 1
ATOM 3821 C CA . LEU C 1 120 ? 49.59803 -0.89085 22.17891 1.000 17.98221 115 LEU C CA 1
ATOM 3822 C C . LEU C 1 120 ? 50.05280 -2.33240 22.32825 1.000 17.77408 115 LEU C C 1
ATOM 3823 O O . LEU C 1 120 ? 49.64971 -3.02156 23.26977 1.000 18.61121 115 LEU C O 1
ATOM 3828 N N . ALA C 1 121 ? 50.90525 -2.79867 21.41910 1.000 17.43048 116 ALA C N 1
ATOM 3829 C CA . ALA C 1 121 ? 51.43235 -4.14757 21.54158 1.000 20.82853 116 ALA C CA 1
ATOM 3830 C C . ALA C 1 121 ? 52.26310 -4.30009 22.80713 1.000 21.60112 116 ALA C C 1
ATOM 3831 O O . ALA C 1 121 ? 52.28589 -5.38573 23.40301 1.000 18.95903 116 ALA C O 1
ATOM 3833 N N . ALA C 1 122 ? 52.94193 -3.22406 23.23548 1.000 17.66559 117 ALA C N 1
ATOM 3834 C CA . ALA C 1 122 ? 53.79267 -3.29767 24.42268 1.000 17.15765 117 ALA C CA 1
ATOM 3835 C C . ALA C 1 122 ? 52.98295 -3.61831 25.67369 1.000 17.59517 117 ALA C C 1
ATOM 3836 O O . ALA C 1 122 ? 53.43272 -4.39390 26.52512 1.000 18.33697 117 ALA C O 1
ATOM 3838 N N . SER C 1 123 ? 51.79993 -3.01375 25.82217 1.000 17.38480 118 SER C N 1
ATOM 3839 C CA . SER C 1 123 ? 50.94396 -3.37147 26.95020 1.000 18.11159 118 SER C CA 1
ATOM 3840 C C . SER C 1 123 ? 50.26533 -4.71621 26.74461 1.000 21.87749 118 SER C C 1
ATOM 3841 O O . SER C 1 123 ? 50.00014 -5.43085 27.72146 1.000 24.19476 118 SER C O 1
ATOM 3844 N N . TRP C 1 124 ? 49.97592 -5.08073 25.49454 1.000 24.21779 119 TRP C N 1
ATOM 3845 C CA . TRP C 1 124 ? 49.37200 -6.38322 25.24460 1.000 24.90908 119 TRP C CA 1
ATOM 3846 C C . TRP C 1 124 ? 50.32212 -7.49639 25.65545 1.000 25.62374 119 TRP C C 1
ATOM 3847 O O . TRP C 1 124 ? 49.93576 -8.44000 26.35518 1.000 24.99063 119 TRP C O 1
ATOM 3858 N N . ILE C 1 125 ? 51.58720 -7.37243 25.26471 1.000 25.83323 120 ILE C N 1
ATOM 3859 C CA . ILE C 1 125 ? 52.58515 -8.36670 25.62868 1.000 23.45356 120 ILE C CA 1
ATOM 3860 C C . ILE C 1 125 ? 52.79211 -8.38194 27.13790 1.000 22.72630 120 ILE C C 1
ATOM 3861 O O . ILE C 1 125 ? 52.98089 -9.44508 27.74198 1.000 24.68088 120 ILE C O 1
ATOM 3866 N N . GLU C 1 126 ? 52.71750 -7.20992 27.77616 1.000 22.37901 121 GLU C N 1
ATOM 3867 C CA . GLU C 1 126 ? 52.94781 -7.12185 29.21801 1.000 24.29630 121 GLU C CA 1
ATOM 3868 C C . GLU C 1 126 ? 51.89119 -7.86772 30.02304 1.000 25.77669 121 GLU C C 1
ATOM 3869 O O . GLU C 1 126 ? 52.20283 -8.41880 31.08285 1.000 33.02583 121 GLU C O 1
ATOM 3875 N N . ASP C 1 127 ? 50.64880 -7.89580 29.54712 1.000 27.17561 122 ASP C N 1
ATOM 3876 C CA . ASP C 1 127 ? 49.54108 -8.49248 30.28710 1.000 30.96643 122 ASP C CA 1
ATOM 3877 C C . ASP C 1 127 ? 49.17590 -9.89402 29.81080 1.000 31.57690 122 ASP C C 1
ATOM 3878 O O . ASP C 1 127 ? 48.45749 -10.60419 30.52014 1.000 35.02162 122 ASP C O 1
ATOM 3883 N N . HIS C 1 128 ? 49.61438 -10.29539 28.61145 1.000 30.92221 123 HIS C N 1
ATOM 3884 C CA . HIS C 1 128 ? 49.16952 -11.53973 27.97953 1.000 34.00809 123 HIS C CA 1
ATOM 3885 C C . HIS C 1 128 ? 50.37030 -12.26831 27.36702 1.000 38.69046 123 HIS C C 1
ATOM 3886 O O . HIS C 1 128 ? 50.61598 -12.17706 26.16496 1.000 37.60356 123 HIS C O 1
ATOM 3893 N N . ALA C 1 129 ? 51.15236 -12.94659 28.21037 1.000 43.14477 124 ALA C N 1
ATOM 3894 C CA . ALA C 1 129 ? 52.23726 -13.80925 27.72898 1.000 39.27025 124 ALA C CA 1
ATOM 3895 C C . ALA C 1 129 ? 52.66673 -14.81118 28.79600 1.000 40.65447 124 ALA C C 1
ATOM 3896 O O . ALA C 1 129 ? 53.76560 -15.38416 28.73549 1.000 40.99673 124 ALA C O 1
ATOM 3898 N N . ASP C 1 132 ? 56.94119 -16.02969 28.84967 1.000 44.18068 127 ASP C N 1
ATOM 3899 C CA . ASP C 1 132 ? 57.29027 -15.47664 27.54053 1.000 44.78989 127 ASP C CA 1
ATOM 3900 C C . ASP C 1 132 ? 57.26231 -13.94101 27.50914 1.000 39.08601 127 ASP C C 1
ATOM 3901 O O . ASP C 1 132 ? 57.67929 -13.33003 26.52652 1.000 35.70937 127 ASP C O 1
ATOM 3906 N N . GLU C 1 133 ? 56.77804 -13.32894 28.59290 1.000 36.82907 128 GLU C N 1
ATOM 3907 C CA . GLU C 1 133 ? 56.62032 -11.87574 28.63560 1.000 36.52659 128 GLU C CA 1
ATOM 3908 C C . GLU C 1 133 ? 57.94340 -11.14546 28.39600 1.000 36.29302 128 GLU C C 1
ATOM 3909 O O . GLU C 1 133 ? 58.00835 -10.19786 27.60192 1.000 33.84332 128 GLU C O 1
ATOM 3915 N N . ASN C 1 134 ? 59.01854 -11.59188 29.04543 1.000 37.09567 129 ASN C N 1
ATOM 3916 C CA . ASN C 1 134 ? 60.26355 -10.82940 29.00728 1.000 33.87646 129 ASN C CA 1
ATOM 3917 C C . ASN C 1 134 ? 60.94739 -10.89417 27.64474 1.000 36.22894 129 ASN C C 1
ATOM 3918 O O . ASN C 1 134 ? 61.52223 -9.89510 27.19160 1.000 37.67556 129 ASN C O 1
ATOM 3923 N N . GLU C 1 135 ? 60.89520 -12.04715 26.97134 1.000 37.33566 130 GLU C N 1
ATOM 3924 C CA . GLU C 1 135 ? 61.57933 -12.17506 25.68564 1.000 28.70817 130 GLU C CA 1
ATOM 3925 C C . GLU C 1 135 ? 60.86819 -11.40772 24.57745 1.000 27.45617 130 GLU C C 1
ATOM 3926 O O . GLU C 1 135 ? 61.52011 -10.81545 23.70847 1.000 27.01178 130 GLU C O 1
ATOM 3928 N N . ALA C 1 136 ? 59.53490 -11.36976 24.60866 1.000 33.83904 131 ALA C N 1
ATOM 3929 C CA . ALA C 1 136 ? 58.79751 -10.68377 23.55042 1.000 26.04759 131 ALA C CA 1
ATOM 3930 C C . ALA C 1 136 ? 58.94695 -9.16534 23.63734 1.000 24.76397 131 ALA C C 1
ATOM 3931 O O . ALA C 1 136 ? 59.10500 -8.49631 22.61010 1.000 29.49516 131 ALA C O 1
ATOM 3933 N N . ILE C 1 137 ? 58.91654 -8.60348 24.84830 1.000 24.55086 132 ILE C N 1
ATOM 3934 C CA . ILE C 1 137 ? 59.02876 -7.15224 25.00090 1.000 24.24349 132 ILE C CA 1
ATOM 3935 C C . ILE C 1 137 ? 60.43366 -6.66902 24.63575 1.000 23.61648 132 ILE C C 1
ATOM 3936 O O . ILE C 1 137 ? 60.60273 -5.57628 24.08002 1.000 22.90319 132 ILE C O 1
ATOM 3941 N N . GLU C 1 138 ? 61.46332 -7.45296 24.97296 1.000 24.64524 133 GLU C N 1
ATOM 3942 C CA . GLU C 1 138 ? 62.82857 -7.07542 24.63293 1.000 25.02186 133 GLU C CA 1
ATOM 3943 C C . GLU C 1 138 ? 63.03112 -7.07509 23.12699 1.000 24.83206 133 GLU C C 1
ATOM 3944 O O . GLU C 1 138 ? 63.69406 -6.18662 22.58258 1.000 33.57277 133 GLU C O 1
ATOM 3946 N N . THR C 1 139 ? 62.46584 -8.06418 22.44137 1.000 25.09336 134 THR C N 1
ATOM 3947 C CA . THR C 1 139 ? 62.55856 -8.11449 20.98883 1.000 25.10583 134 THR C CA 1
ATOM 3948 C C . THR C 1 139 ? 61.75752 -6.98619 20.35575 1.000 27.37440 134 THR C C 1
ATOM 3949 O O . THR C 1 139 ? 62.21285 -6.35501 19.39290 1.000 30.01856 134 THR C O 1
ATOM 3953 N N . LEU C 1 140 ? 60.56643 -6.71265 20.89432 1.000 26.25498 135 LEU C N 1
ATOM 3954 C CA . LEU C 1 140 ? 59.76753 -5.59509 20.40407 1.000 23.74554 135 LEU C CA 1
ATOM 3955 C C . LEU C 1 140 ? 60.55532 -4.28618 20.45111 1.000 23.46070 135 LEU C C 1
ATOM 3956 O O . LEU C 1 140 ? 60.50686 -3.48862 19.50663 1.000 24.92630 135 LEU C O 1
ATOM 3961 N N . PHE C 1 141 ? 61.29125 -4.05003 21.53577 1.000 22.03943 136 PHE C N 1
ATOM 3962 C CA . PHE C 1 141 ? 62.05963 -2.81365 21.66229 1.000 25.88205 136 PHE C CA 1
ATOM 3963 C C . PHE C 1 141 ? 63.32311 -2.84914 20.80779 1.000 26.94975 136 PHE C C 1
ATOM 3964 O O . PHE C 1 141 ? 63.60491 -1.89997 20.06881 1.000 30.95944 136 PHE C O 1
ATOM 3972 N N . GLU C 1 142 ? 64.09070 -3.94122 20.89062 1.000 24.82112 137 GLU C N 1
ATOM 3973 C CA . GLU C 1 142 ? 65.37374 -4.01874 20.19250 1.000 26.25098 137 GLU C CA 1
ATOM 3974 C C . GLU C 1 142 ? 65.20604 -4.01757 18.67831 1.000 26.15410 137 GLU C C 1
ATOM 3975 O O . GLU C 1 142 ? 65.94939 -3.33265 17.97010 1.000 26.49975 137 GLU C O 1
ATOM 3981 N N . MET C 1 143 ? 64.23071 -4.76265 18.16185 1.000 26.08924 138 MET C N 1
ATOM 3982 C CA . MET C 1 143 ? 64.10588 -4.96509 16.72338 1.000 26.35290 138 MET C CA 1
ATOM 3983 C C . MET C 1 143 ? 63.14713 -4.00030 16.04662 1.000 23.61089 138 MET C C 1
ATOM 3984 O O . MET C 1 143 ? 63.36915 -3.62533 14.89099 1.000 26.31374 138 MET C O 1
ATOM 3989 N N . TYR C 1 144 ? 62.08872 -3.58716 16.72612 1.000 22.60986 139 TYR C N 1
ATOM 3990 C CA . TYR C 1 144 ? 61.00231 -2.89805 16.05288 1.000 25.36639 139 TYR C CA 1
ATOM 3991 C C . TYR C 1 144 ? 60.69798 -1.52805 16.63558 1.000 25.25220 139 TYR C C 1
ATOM 3992 O O . TYR C 1 144 ? 59.68105 -0.93285 16.26541 1.000 29.12993 139 TYR C O 1
ATOM 4001 N N . LEU C 1 145 ? 61.55388 -0.99452 17.50687 1.000 26.29241 140 LEU C N 1
ATOM 4002 C CA . LEU C 1 145 ? 61.25588 0.29335 18.12665 1.000 25.84818 140 LEU C CA 1
ATOM 4003 C C . LEU C 1 145 ? 62.49648 1.18709 18.19945 1.000 28.59960 140 LEU C C 1
ATOM 4004 O O . LEU C 1 145 ? 62.60223 2.18491 17.47697 1.000 26.04398 140 LEU C O 1
ATOM 4009 N N . LEU C 1 146 ? 63.44345 0.82797 19.06351 1.000 20.14913 141 LEU C N 1
ATOM 4010 C CA . LEU C 1 146 ? 64.65451 1.62608 19.24806 1.000 17.59771 141 LEU C CA 1
ATOM 4011 C C . LEU C 1 146 ? 65.42031 1.98989 17.97526 1.000 21.36751 141 LEU C C 1
ATOM 4012 O O . LEU C 1 146 ? 65.90430 3.13221 17.89448 1.000 30.18629 141 LEU C O 1
ATOM 4017 N N . PRO C 1 147 ? 65.59497 1.11599 16.98064 1.000 18.63295 142 PRO C N 1
ATOM 4018 C CA . PRO C 1 147 ? 66.40253 1.51841 15.81254 1.000 21.57633 142 PRO C CA 1
ATOM 4019 C C . PRO C 1 147 ? 65.88499 2.74792 15.08202 1.000 24.26463 142 PRO C C 1
ATOM 4020 O O . PRO C 1 147 ? 66.68539 3.50350 14.51999 1.000 26.30508 142 PRO C O 1
ATOM 4024 N N . TRP C 1 148 ? 64.57284 2.97039 15.05866 1.000 24.12634 143 TRP C N 1
ATOM 4025 C CA . TRP C 1 148 ? 63.99012 3.99399 14.20296 1.000 18.96995 143 TRP C CA 1
ATOM 4026 C C . TRP C 1 148 ? 63.12453 5.01234 14.92330 1.000 17.57871 143 TRP C C 1
ATOM 4027 O O . TRP C 1 148 ? 62.96707 6.12743 14.41063 1.000 16.44347 143 TRP C O 1
ATOM 4038 N N . VAL C 1 149 ? 62.55261 4.67538 16.07775 1.000 16.97370 144 VAL C N 1
ATOM 4039 C CA . VAL C 1 149 ? 61.53426 5.53286 16.66709 1.000 15.99069 144 VAL C CA 1
ATOM 4040 C C . VAL C 1 149 ? 62.12865 6.86414 17.13713 1.000 18.45790 144 VAL C C 1
ATOM 4041 O O . VAL C 1 149 ? 61.42196 7.87932 17.19115 1.000 17.31921 144 VAL C O 1
ATOM 4045 N N . GLY C 1 150 ? 63.41992 6.89916 17.47463 1.000 17.38668 145 GLY C N 1
ATOM 4046 C CA . GLY C 1 150 ? 64.01840 8.16129 17.88028 1.000 12.61551 145 GLY C CA 1
ATOM 4047 C C . GLY C 1 150 ? 64.05104 9.17793 16.75691 1.000 21.11209 145 GLY C C 1
ATOM 4048 O O . GLY C 1 150 ? 63.86538 10.37921 16.98208 1.000 18.53740 145 GLY C O 1
ATOM 4049 N N . THR C 1 151 ? 64.30576 8.71101 15.53126 1.000 21.29940 146 THR C N 1
ATOM 4050 C CA . THR C 1 151 ? 64.30972 9.59778 14.37802 1.000 19.33601 146 THR C CA 1
ATOM 4051 C C . THR C 1 151 ? 62.89816 10.06848 14.04790 1.000 18.89018 146 THR C C 1
ATOM 4052 O O . THR C 1 151 ? 62.67224 11.25729 13.79008 1.000 16.16692 146 THR C O 1
ATOM 4056 N N . PHE C 1 152 ? 61.93036 9.15398 14.07866 1.000 22.43011 147 PHE C N 1
ATOM 4057 C CA . PHE C 1 152 ? 60.55502 9.53454 13.79715 1.000 16.61277 147 PHE C CA 1
ATOM 4058 C C . PHE C 1 152 ? 60.08215 10.59291 14.78196 1.000 14.08373 147 PHE C C 1
ATOM 4059 O O . PHE C 1 152 ? 59.59891 11.65652 14.37893 1.000 16.77502 147 PHE C O 1
ATOM 4067 N N . LEU C 1 153 ? 60.27618 10.34376 16.08047 1.000 14.53958 148 LEU C N 1
ATOM 4068 C CA . LEU C 1 153 ? 59.81276 11.27599 17.10488 1.000 15.19018 148 LEU C CA 1
ATOM 4069 C C . LEU C 1 153 ? 60.49907 12.63383 16.98666 1.000 18.96255 148 LEU C C 1
ATOM 4070 O O . LEU C 1 153 ? 59.89261 13.66286 17.31071 1.000 21.26533 148 LEU C O 1
ATOM 4075 N N . GLY C 1 154 ? 61.75145 12.66393 16.52036 1.000 17.61282 149 GLY C N 1
ATOM 4076 C CA . GLY C 1 154 ? 62.41203 13.94149 16.29211 1.000 14.70337 149 GLY C CA 1
ATOM 4077 C C . GLY C 1 154 ? 61.82083 14.69763 15.11673 1.000 16.09416 149 GLY C C 1
ATOM 4078 O O . GLY C 1 154 ? 61.66907 15.92062 15.16454 1.000 22.15851 149 GLY C O 1
ATOM 4079 N N . LYS C 1 155 ? 61.44993 13.98107 14.05546 1.000 14.83065 150 LYS C N 1
ATOM 4080 C CA . LYS C 1 155 ? 60.80765 14.64585 12.92896 1.000 16.80767 150 LYS C CA 1
ATOM 4081 C C . LYS C 1 155 ? 59.40054 15.11168 13.29099 1.000 20.60689 150 LYS C C 1
ATOM 4082 O O . LYS C 1 155 ? 58.94416 16.14632 12.79105 1.000 19.57368 150 LYS C O 1
ATOM 4084 N N . VAL C 1 156 ? 58.71445 14.38159 14.17600 1.000 25.10442 151 VAL C N 1
ATOM 4085 C CA . VAL C 1 156 ? 57.40680 14.81642 14.65855 1.000 13.42579 151 VAL C CA 1
ATOM 4086 C C . VAL C 1 156 ? 57.52682 16.15741 15.36402 1.000 25.95181 151 VAL C C 1
ATOM 4087 O O . VAL C 1 156 ? 56.74104 17.08132 15.12428 1.000 26.07399 151 VAL C O 1
ATOM 4091 N N . GLU C 1 157 ? 58.51942 16.28288 16.24417 1.000 23.61222 152 GLU C N 1
ATOM 4092 C CA . GLU C 1 157 ? 58.70443 17.52638 16.98119 1.000 23.71612 152 GLU C CA 1
ATOM 4093 C C . GLU C 1 157 ? 59.00824 18.69072 16.04779 1.000 19.72959 152 GLU C C 1
ATOM 4094 O O . GLU C 1 157 ? 58.57194 19.81973 16.30436 1.000 19.75532 152 GLU C O 1
ATOM 4100 N N . ALA C 1 158 ? 59.72422 18.43143 14.95119 1.000 17.34317 153 ALA C N 1
ATOM 4101 C CA . ALA C 1 158 ? 60.13647 19.49390 14.03670 1.000 17.60371 153 ALA C CA 1
ATOM 4102 C C . ALA C 1 158 ? 59.02504 19.95006 13.09371 1.000 16.48993 153 ALA C C 1
ATOM 4103 O O . ALA C 1 158 ? 59.02505 21.11089 12.66561 1.000 14.25514 153 ALA C O 1
ATOM 4105 N N . HIS C 1 159 ? 58.10355 19.06151 12.72185 1.00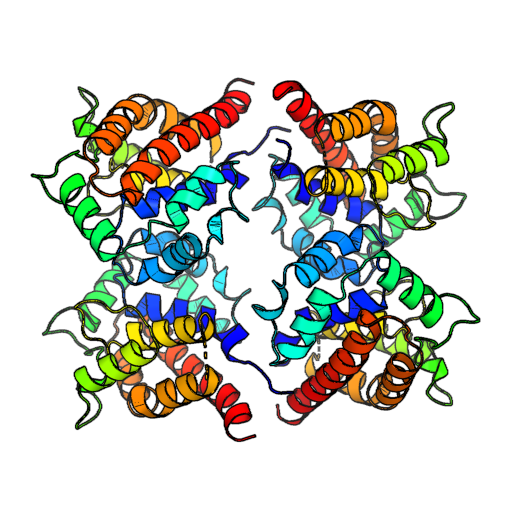0 16.49685 154 HIS C N 1
ATOM 4106 C CA . HIS C 1 159 ? 57.03824 19.39354 11.78358 1.000 17.06180 154 HIS C CA 1
ATOM 4107 C C . HIS C 1 159 ? 55.70448 19.70036 12.45252 1.000 19.75494 154 HIS C C 1
ATOM 4108 O O . HIS C 1 159 ? 54.78546 20.16735 11.77488 1.000 23.90934 154 HIS C O 1
ATOM 4115 N N . ALA C 1 160 ? 55.56174 19.42148 13.74426 1.000 21.41910 155 ALA C N 1
ATOM 4116 C CA . ALA C 1 160 ? 54.31114 19.69438 14.43720 1.000 20.57377 155 ALA C CA 1
ATOM 4117 C C . ALA C 1 160 ? 54.13318 21.19657 14.62605 1.000 24.32610 155 ALA C C 1
ATOM 4118 O O . ALA C 1 160 ? 55.06193 21.89328 15.04582 1.000 25.53134 155 ALA C O 1
ATOM 4120 N N . THR C 1 161 ? 52.93892 21.69943 14.29880 1.000 21.38077 156 THR C N 1
ATOM 4121 C CA . THR C 1 161 ? 52.64810 23.11305 14.46907 1.000 21.22530 156 THR C CA 1
ATOM 4122 C C . THR C 1 161 ? 51.99786 23.42989 15.81143 1.000 21.07993 156 THR C C 1
ATOM 4123 O O . THR C 1 161 ? 51.96704 24.60337 16.21234 1.000 20.96890 156 THR C O 1
ATOM 4127 N N . SER C 1 162 ? 51.46781 22.42478 16.50195 1.000 16.23692 157 SER C N 1
ATOM 4128 C CA . SER C 1 162 ? 50.75872 22.66359 17.74479 1.000 14.27248 157 SER C CA 1
ATOM 4129 C C . SER C 1 162 ? 51.65486 22.41104 18.95158 1.000 16.05243 157 SER C C 1
ATOM 4130 O O . SER C 1 162 ? 52.50789 21.51758 18.92048 1.000 19.49627 157 SER C O 1
ATOM 4133 N N . PRO C 1 163 ? 51.47546 23.15491 20.04892 1.000 16.77993 158 PRO C N 1
ATOM 4134 C CA . PRO C 1 163 ? 52.25473 22.85829 21.26176 1.000 16.35952 158 PRO C CA 1
ATOM 4135 C C . PRO C 1 163 ? 51.97603 21.48063 21.81265 1.000 20.75473 158 PRO C C 1
ATOM 4136 O O . PRO C 1 163 ? 52.84650 20.91355 22.48873 1.000 16.18643 158 PRO C O 1
ATOM 4140 N N . PHE C 1 164 ? 50.79711 20.91929 21.52377 1.000 18.16748 159 PHE C N 1
ATOM 4141 C CA . PHE C 1 164 ? 50.45203 19.58850 22.00886 1.000 15.93423 159 PHE C CA 1
ATOM 4142 C C . PHE C 1 164 ? 51.36260 18.52086 21.41359 1.000 15.69098 159 PHE C C 1
ATOM 4143 O O . PHE C 1 164 ? 51.96748 17.73316 22.14463 1.000 17.45738 159 PHE C O 1
ATOM 4151 N N . TRP C 1 165 ? 51.46212 18.46372 20.08805 1.000 15.52675 160 TRP C N 1
ATOM 4152 C CA . TRP C 1 165 ? 52.29502 17.44280 19.46760 1.000 15.30685 160 TRP C CA 1
ATOM 4153 C C . TRP C 1 165 ? 53.77842 17.75825 19.58690 1.000 20.42750 160 TRP C C 1
ATOM 4154 O O . TRP C 1 165 ? 54.60645 16.84188 19.49181 1.000 17.50048 160 TRP C O 1
ATOM 4165 N N . ARG C 1 166 ? 54.13004 19.02557 19.82320 1.000 20.26655 161 ARG C N 1
ATOM 4166 C CA . ARG C 1 166 ? 55.51275 19.36565 20.13092 1.000 19.52093 161 ARG C CA 1
ATOM 4167 C C . ARG C 1 166 ? 55.92504 18.88877 21.50916 1.000 19.70141 161 ARG C C 1
ATOM 4168 O O . ARG C 1 166 ? 57.12231 18.76712 21.76768 1.000 20.76196 161 ARG C O 1
ATOM 4176 N N . THR C 1 167 ? 54.95965 18.62233 22.39175 1.000 18.24994 162 THR C N 1
ATOM 4177 C CA . THR C 1 167 ? 55.20859 18.08653 23.72447 1.000 15.95455 162 THR C CA 1
ATOM 4178 C C . THR C 1 167 ? 55.10052 16.56900 23.76313 1.000 15.74568 162 THR C C 1
ATOM 4179 O O . THR C 1 167 ? 55.91106 15.91009 24.42326 1.000 15.77600 162 THR C O 1
ATOM 4183 N N . LEU C 1 168 ? 54.10023 16.00061 23.08452 1.000 15.56178 163 LEU C N 1
ATOM 4184 C CA . LEU C 1 168 ? 53.89938 14.55813 23.14604 1.000 15.39584 163 LEU C CA 1
ATOM 4185 C C . LEU C 1 168 ? 55.08598 13.81182 22.56325 1.000 15.24272 163 LEU C C 1
ATOM 4186 O O . LEU C 1 168 ? 55.50356 12.78857 23.11139 1.000 20.82295 163 LEU C O 1
ATOM 4191 N N . ALA C 1 169 ? 55.63128 14.30031 21.44618 1.000 15.15801 164 ALA C N 1
ATOM 4192 C CA . ALA C 1 169 ? 56.76764 13.63420 20.81146 1.000 17.76952 164 ALA C CA 1
ATOM 4193 C C . ALA C 1 169 ? 57.96551 13.48174 21.74462 1.000 20.21563 164 ALA C C 1
ATOM 4194 O O . ALA C 1 169 ? 58.47892 12.35535 21.86997 1.000 19.78310 164 ALA C O 1
ATOM 4196 N N . PRO C 1 170 ? 58.47354 14.52879 22.40877 1.000 21.95202 165 PRO C N 1
ATOM 4197 C CA . PRO C 1 170 ? 59.58391 14.28613 23.34090 1.000 23.97770 165 PRO C CA 1
ATOM 4198 C C . PRO C 1 170 ? 59.14676 13.53280 24.58257 1.000 20.39129 165 PRO C C 1
ATOM 4199 O O . PRO C 1 170 ? 59.95126 12.77938 25.14675 1.000 18.87933 165 PRO C O 1
ATOM 4203 N N . LEU C 1 171 ? 57.89585 13.69150 25.02055 1.000 15.66622 166 LEU C N 1
ATOM 4204 C CA . LEU C 1 171 ? 57.42249 12.86168 26.12211 1.000 15.97040 166 LEU C CA 1
ATOM 4205 C C . LEU C 1 171 ? 57.49788 11.38854 25.74926 1.000 15.52328 166 LEU C C 1
ATOM 4206 O O . LEU C 1 171 ? 58.00856 10.56912 26.52101 1.000 15.75540 166 LEU C O 1
ATOM 4211 N N . THR C 1 172 ? 57.04684 11.04830 24.54222 1.000 15.28818 167 THR C N 1
ATOM 4212 C CA . THR C 1 172 ? 57.11575 9.66976 24.07672 1.000 19.80625 167 THR C CA 1
ATOM 4213 C C . THR C 1 172 ? 58.56636 9.19743 23.99157 1.000 21.51570 167 THR C C 1
ATOM 4214 O O . THR C 1 172 ? 58.89436 8.08851 24.43533 1.000 17.41704 167 THR C O 1
ATOM 4218 N N . ARG C 1 173 ? 59.44928 10.03748 23.43681 1.000 20.74296 168 ARG C N 1
ATOM 4219 C CA . ARG C 1 173 ? 60.86330 9.68838 23.31330 1.000 18.98056 168 ARG C CA 1
ATOM 4220 C C . ARG C 1 173 ? 61.46872 9.34151 24.67218 1.000 15.37214 168 ARG C C 1
ATOM 4221 O O . ARG C 1 173 ? 62.09221 8.28668 24.83569 1.000 15.35628 168 ARG C O 1
ATOM 4229 N N . ASP C 1 174 ? 61.26186 10.20475 25.67103 1.000 16.22805 169 ASP C N 1
ATOM 4230 C CA . ASP C 1 174 ? 61.80229 9.95564 27.00762 1.000 15.84418 169 ASP C CA 1
ATOM 4231 C C . ASP C 1 174 ? 61.15570 8.73977 27.66817 1.000 17.77437 169 ASP C C 1
ATOM 4232 O O . ASP C 1 174 ? 61.82233 8.00760 28.40758 1.000 21.91815 169 ASP C O 1
ATOM 4234 N N . ALA C 1 175 ? 59.85559 8.51810 27.43580 1.000 15.73237 170 ALA C N 1
ATOM 4235 C CA . ALA C 1 175 ? 59.17803 7.38704 28.06196 1.000 15.66087 170 ALA C CA 1
ATOM 4236 C C . ALA C 1 175 ? 59.71182 6.06446 27.53034 1.000 15.78120 170 ALA C C 1
ATOM 4237 O O . ALA C 1 175 ? 59.89690 5.11078 28.29728 1.000 15.61709 170 ALA C O 1
ATOM 4239 N N . ILE C 1 176 ? 59.96969 5.99771 26.21919 1.000 15.38822 171 ILE C N 1
ATOM 4240 C CA . ILE C 1 176 ? 60.50713 4.78902 25.59935 1.000 18.65781 171 ILE C CA 1
ATOM 4241 C C . ILE C 1 176 ? 61.93085 4.52247 26.07738 1.000 19.71735 171 ILE C C 1
ATOM 4242 O O . ILE C 1 176 ? 62.31325 3.37000 26.31848 1.000 15.35578 171 ILE C O 1
ATOM 4247 N N . ALA C 1 177 ? 62.74021 5.58017 26.21003 1.000 15.45005 172 ALA C N 1
ATOM 4248 C CA . ALA C 1 177 ? 64.10675 5.40731 26.69280 1.000 17.22149 172 ALA C CA 1
ATOM 4249 C C . ALA C 1 177 ? 64.10720 4.98145 28.15170 1.000 17.54367 172 ALA C C 1
ATOM 4250 O O . ALA C 1 177 ? 64.93305 4.15742 28.56795 1.000 16.01117 172 ALA C O 1
ATOM 4252 N N . ALA C 1 178 ? 63.16466 5.50789 28.93542 1.000 18.31375 173 ALA C N 1
ATOM 4253 C CA . ALA C 1 178 ? 63.05940 5.08575 30.32360 1.000 16.24917 173 ALA C CA 1
ATOM 4254 C C . ALA C 1 178 ? 62.56883 3.64772 30.40988 1.000 16.16494 173 ALA C C 1
ATOM 4255 O O . ALA C 1 178 ? 63.00020 2.89891 31.29196 1.000 17.96086 173 ALA C O 1
ATOM 4257 N N . MET C 1 179 ? 61.68042 3.23663 29.50157 1.000 15.89310 174 MET C N 1
ATOM 4258 C CA . MET C 1 179 ? 61.26564 1.83822 29.48871 1.000 19.78878 174 MET C CA 1
ATOM 4259 C C . MET C 1 179 ? 62.42731 0.93540 29.09194 1.000 18.14739 174 MET C C 1
ATOM 4260 O O . MET C 1 179 ? 62.63654 -0.11983 29.70201 1.000 17.35192 174 MET C O 1
ATOM 4265 N N . TRP C 1 180 ? 63.20896 1.34003 28.09101 1.000 16.12512 175 TRP C N 1
ATOM 4266 C CA . TRP C 1 180 ? 64.37343 0.54305 27.72484 1.000 20.72631 175 TRP C CA 1
ATOM 4267 C C . TRP C 1 180 ? 65.34875 0.43291 28.89387 1.000 21.59326 175 TRP C C 1
ATOM 4268 O O . TRP C 1 180 ? 65.88851 -0.64845 29.16228 1.000 22.01375 175 TRP C O 1
ATOM 4279 N N . ASP C 1 181 ? 65.56783 1.53977 29.61342 1.000 19.21139 176 ASP C N 1
ATOM 4280 C CA . ASP C 1 181 ? 66.45399 1.52268 30.77703 1.000 18.39217 176 ASP C CA 1
ATOM 4281 C C . ASP C 1 181 ? 65.96375 0.54726 31.84697 1.000 16.71284 176 ASP C C 1
ATOM 4282 O O . ASP C 1 181 ? 66.76862 -0.10473 32.52035 1.000 16.95028 176 ASP C O 1
ATOM 4287 N N . GLU C 1 182 ? 64.64763 0.46072 32.04069 1.000 16.62623 177 GLU C N 1
ATOM 4288 C CA . GLU C 1 182 ? 64.09582 -0.43742 33.05134 1.000 18.06434 177 GLU C CA 1
ATOM 4289 C C . GLU C 1 182 ? 64.22488 -1.89766 32.63064 1.000 18.47778 177 GLU C C 1
ATOM 4290 O O . GLU C 1 182 ? 64.50103 -2.76472 33.46689 1.000 16.95293 177 GLU C O 1
ATOM 4296 N N . LEU C 1 183 ? 64.05981 -2.18502 31.33802 1.000 21.47002 178 LEU C N 1
ATOM 4297 C CA . LEU C 1 183 ? 64.28635 -3.54085 30.84612 1.000 23.29928 178 LEU C CA 1
ATOM 4298 C C . LEU C 1 183 ? 65.72957 -3.97410 31.08455 1.000 22.52501 178 LEU C C 1
ATOM 4299 O O . LEU C 1 183 ? 65.98341 -5.01731 31.69642 1.000 23.05378 178 LEU C O 1
ATOM 4304 N N . GLU C 1 184 ? 66.68954 -3.14874 30.65728 1.000 22.93330 179 GLU C N 1
ATOM 4305 C CA . GLU C 1 184 ? 68.09538 -3.53201 30.75261 1.000 27.36798 179 GLU C CA 1
ATOM 4306 C C . GLU C 1 184 ? 68.52546 -3.76732 32.19253 1.000 24.84647 179 GLU C C 1
ATOM 4307 O O . GLU C 1 184 ? 69.32126 -4.67220 32.46777 1.000 32.62707 179 GLU C O 1
ATOM 4313 N N . GLU C 1 185 ? 68.03312 -2.95651 33.12156 1.000 23.68478 180 GLU C N 1
ATOM 4314 C CA . GLU C 1 185 ? 68.43967 -3.09697 34.51668 1.000 25.42708 180 GLU C CA 1
ATOM 4315 C C . GLU C 1 185 ? 67.72899 -4.22980 35.27023 1.000 25.37661 180 GLU C C 1
ATOM 4316 O O . GLU C 1 185 ? 68.24884 -4.67936 36.29830 1.000 30.14663 180 GLU C O 1
ATOM 4322 N N . GLU C 1 186 ? 66.56451 -4.69517 34.81125 1.000 21.01397 181 GLU C N 1
ATOM 4323 C CA . GLU C 1 186 ? 65.89177 -5.84572 35.45850 1.000 21.21390 181 GLU C CA 1
ATOM 4324 C C . GLU C 1 186 ? 66.29087 -7.20647 34.85888 1.000 17.60287 181 GLU C C 1
ATOM 4325 O O . GLU C 1 186 ? 66.86231 -7.27942 33.75889 1.000 17.39369 181 GLU C O 1
ATOM 4331 N N . PRO D 1 5 ? 20.60509 13.43907 36.08730 1.000 32.76336 0 PRO D N 1
ATOM 4332 C CA . PRO D 1 5 ? 19.78661 12.34631 35.55716 1.000 26.72550 0 PRO D CA 1
ATOM 4333 C C . PRO D 1 5 ? 20.41071 11.72156 34.32814 1.000 32.07696 0 PRO D C 1
ATOM 4334 O O . PRO D 1 5 ? 20.95847 12.44801 33.49820 1.000 34.25496 0 PRO D O 1
ATOM 4338 N N . MET D 1 6 ? 20.30095 10.38781 34.23572 1.000 31.74382 1 MET D N 1
ATOM 4339 C CA . MET D 1 6 ? 20.89184 9.54639 33.19512 1.000 31.51346 1 MET D CA 1
ATOM 4340 C C . MET D 1 6 ? 22.41419 9.54137 33.30928 1.000 31.56875 1 MET D C 1
ATOM 4341 O O . MET D 1 6 ? 23.11043 8.94417 32.48223 1.000 32.15827 1 MET D O 1
ATOM 4346 N N . ASN D 1 7 ? 22.93772 10.19487 34.34383 1.000 29.16578 2 ASN D N 1
ATOM 4347 C CA . ASN D 1 7 ? 24.37955 10.25048 34.51646 1.000 30.83450 2 ASN D CA 1
ATOM 4348 C C . ASN D 1 7 ? 24.98838 8.87086 34.74430 1.000 28.48306 2 ASN D C 1
ATOM 4349 O O . ASN D 1 7 ? 26.14608 8.64833 34.37580 1.000 26.24493 2 ASN D O 1
ATOM 4354 N N . GLU D 1 8 ? 24.20642 7.91970 35.25748 1.000 31.82605 3 GLU D N 1
ATOM 4355 C CA . GLU D 1 8 ? 24.69691 6.57711 35.54776 1.000 20.34080 3 GLU D CA 1
ATOM 4356 C C . GLU D 1 8 ? 24.78790 5.68545 34.30889 1.000 19.08309 3 GLU D C 1
ATOM 4357 O O . GLU D 1 8 ? 25.41825 4.62110 34.37542 1.000 27.97319 3 GLU D O 1
ATOM 4359 N N . PHE D 1 9 ? 24.13003 6.05266 33.21014 1.000 18.88422 4 PHE D N 1
ATOM 4360 C CA . PHE D 1 9 ? 24.12375 5.25355 31.98804 1.000 17.88761 4 PHE D CA 1
ATOM 4361 C C . PHE D 1 9 ? 25.29045 5.58269 31.05859 1.000 18.32506 4 PHE D C 1
ATOM 4362 O O . PHE D 1 9 ? 25.45667 4.91313 30.02971 1.000 18.45505 4 PHE D O 1
ATOM 4370 N N . SER D 1 10 ? 26.09010 6.59948 31.40195 1.000 19.33773 5 SER D N 1
ATOM 4371 C CA . SER D 1 10 ? 27.20508 7.02885 30.56013 1.000 20.02643 5 SER D CA 1
ATOM 4372 C C . SER D 1 10 ? 28.19026 5.88754 30.28596 1.000 21.35622 5 SER D C 1
ATOM 4373 O O . SER D 1 10 ? 28.63185 5.70115 29.14826 1.000 17.42132 5 SER D O 1
ATOM 4376 N N . ILE D 1 11 ? 28.57587 5.13185 31.31737 1.000 18.98614 6 ILE D N 1
ATOM 4377 C CA . ILE D 1 11 ? 29.53542 4.04896 31.09855 1.000 21.32820 6 ILE D CA 1
ATOM 4378 C C . ILE D 1 11 ? 28.91483 2.94996 30.24582 1.000 16.20456 6 ILE D C 1
ATOM 4379 O O . ILE D 1 11 ? 29.56450 2.39795 29.35046 1.000 20.84227 6 ILE D O 1
ATOM 4384 N N . LEU D 1 12 ? 27.63649 2.65144 30.47486 1.000 24.59290 7 LEU D N 1
ATOM 4385 C CA . LEU D 1 12 ? 26.95747 1.61603 29.70096 1.000 15.22283 7 LEU D CA 1
ATOM 4386 C C . LEU D 1 12 ? 26.93319 1.96500 28.21741 1.000 15.86622 7 LEU D C 1
ATOM 4387 O O . LEU D 1 12 ? 27.17619 1.10431 27.36088 1.000 14.57636 7 LEU D O 1
ATOM 4392 N N . CYS D 1 13 ? 26.67207 3.23026 27.89479 1.000 15.61150 8 CYS D N 1
ATOM 4393 C CA . CYS D 1 13 ? 26.65841 3.63568 26.49535 1.000 15.71715 8 CYS D CA 1
ATOM 4394 C C . CYS D 1 13 ? 28.04051 3.52263 25.86660 1.000 19.03901 8 CYS D C 1
ATOM 4395 O O . CYS D 1 13 ? 28.16130 3.13353 24.69882 1.000 22.82895 8 CYS D O 1
ATOM 4398 N N . ARG D 1 14 ? 29.09633 3.85908 26.61748 1.000 15.98791 9 ARG D N 1
ATOM 4399 C CA . ARG D 1 14 ? 30.43849 3.75234 26.06163 1.000 18.94096 9 ARG D CA 1
ATOM 4400 C C . ARG D 1 14 ? 30.82834 2.29593 25.87198 1.000 16.26418 9 ARG D C 1
ATOM 4401 O O . ARG D 1 14 ? 31.42421 1.94220 24.84876 1.000 16.59139 9 ARG D O 1
ATOM 4409 N N . VAL D 1 15 ? 30.46328 1.42694 26.81975 1.000 15.11767 10 VAL D N 1
ATOM 4410 C CA . VAL D 1 15 ? 30.74126 0.00095 26.64991 1.000 15.17895 10 VAL D CA 1
ATOM 4411 C C . VAL D 1 15 ? 30.01190 -0.54402 25.42691 1.000 14.24901 10 VAL D C 1
ATOM 4412 O O . VAL D 1 15 ? 30.61288 -1.18699 24.55825 1.000 16.55381 10 VAL D O 1
ATOM 4416 N N . LEU D 1 16 ? 28.70329 -0.30006 25.34135 1.000 14.08326 11 LEU D N 1
ATOM 4417 C CA . LEU D 1 16 ? 27.93255 -0.84869 24.22974 1.000 19.46574 11 LEU D CA 1
ATOM 4418 C C . LEU D 1 16 ? 28.29209 -0.17464 22.91403 1.000 14.19652 11 LEU D C 1
ATOM 4419 O O . LEU D 1 16 ? 28.50991 -0.85183 21.90074 1.000 14.16728 11 LEU D O 1
ATOM 4424 N N . GLY D 1 17 ? 28.39345 1.15440 22.91860 1.000 14.70986 12 GLY D N 1
ATOM 4425 C CA . GLY D 1 17 ? 28.76208 1.85986 21.70406 1.000 15.27054 12 GLY D CA 1
ATOM 4426 C C . GLY D 1 17 ? 30.10546 1.42041 21.16259 1.000 15.32778 12 GLY D C 1
ATOM 4427 O O . GLY D 1 17 ? 30.29408 1.32970 19.94538 1.000 16.29511 12 GLY D O 1
ATOM 4428 N N . THR D 1 18 ? 31.04997 1.11485 22.05723 1.000 15.18968 13 THR D N 1
ATOM 4429 C CA . THR D 1 18 ? 32.36767 0.68083 21.60885 1.000 15.42069 13 THR D CA 1
ATOM 4430 C C . THR D 1 18 ? 32.31816 -0.70231 20.96194 1.000 15.14812 13 THR D C 1
ATOM 4431 O O . THR D 1 18 ? 33.01402 -0.95076 19.96917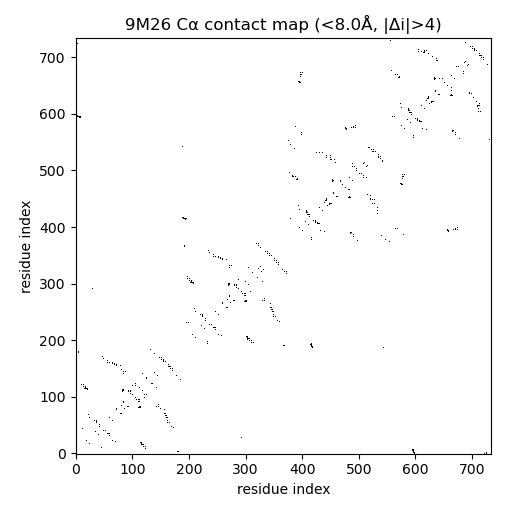 1.000 15.53078 13 THR D O 1
ATOM 4435 N N . LEU D 1 19 ? 31.48766 -1.60834 21.48561 1.000 14.61034 14 LEU D N 1
ATOM 4436 C CA . LEU D 1 19 ? 31.43181 -2.96009 20.92579 1.000 23.07192 14 LEU D CA 1
ATOM 4437 C C . LEU D 1 19 ? 30.83989 -2.96310 19.52543 1.000 14.67317 14 LEU D C 1
ATOM 4438 O O . LEU D 1 19 ? 31.13637 -3.86541 18.73674 1.000 14.87538 14 LEU D O 1
ATOM 4443 N N . TYR D 1 20 ? 29.97134 -2.00360 19.21158 1.000 14.73500 15 TYR D N 1
ATOM 4444 C CA . TYR D 1 20 ? 29.48365 -1.85255 17.84389 1.000 17.12235 15 TYR D CA 1
ATOM 4445 C C . TYR D 1 20 ? 30.40583 -1.00002 16.99195 1.000 18.58728 15 TYR D C 1
ATOM 4446 O O . TYR D 1 20 ? 30.41056 -1.14918 15.76618 1.000 23.16999 15 TYR D O 1
ATOM 4455 N N . TYR D 1 21 ? 31.20938 -0.13758 17.61714 1.000 18.20777 16 TYR D N 1
ATOM 4456 C CA . TYR D 1 21 ? 31.96000 0.87048 16.87748 1.000 20.81049 16 TYR D CA 1
ATOM 4457 C C . TYR D 1 21 ? 33.25698 0.31851 16.31315 1.000 18.32587 16 TYR D C 1
ATOM 4458 O O . TYR D 1 21 ? 33.70623 0.78388 15.26020 1.000 23.98441 16 TYR D O 1
ATOM 4467 N N . ARG D 1 22 ? 33.86970 -0.65722 16.98109 1.000 21.25457 17 ARG D N 1
ATOM 4468 C CA . ARG D 1 22 ? 35.21195 -1.10036 16.63924 1.000 21.24227 17 ARG D CA 1
ATOM 4469 C C . ARG D 1 22 ? 35.26394 -2.60855 16.40235 1.000 27.74948 17 ARG D C 1
ATOM 4470 O O . ARG D 1 22 ? 34.49771 -3.37857 16.98950 1.000 25.52319 17 ARG D O 1
ATOM 4472 N N . GLN D 1 23 ? 36.17394 -3.01057 15.51240 1.000 27.39200 18 GLN D N 1
ATOM 4473 C CA . GLN D 1 23 ? 36.49367 -4.41359 15.28139 1.000 26.58843 18 GLN D CA 1
ATOM 4474 C C . GLN D 1 23 ? 36.82684 -5.11628 16.60126 1.000 25.16897 18 GLN D C 1
ATOM 4475 O O . GLN D 1 23 ? 37.69692 -4.64560 17.34032 1.000 26.96539 18 GLN D O 1
ATOM 4481 N N . PRO D 1 24 ? 36.19066 -6.24618 16.91602 1.000 23.77663 19 PRO D N 1
ATOM 4482 C CA . PRO D 1 24 ? 36.48266 -6.90997 18.20116 1.000 23.38045 19 PRO D CA 1
ATOM 4483 C C . PRO D 1 24 ? 37.95853 -7.20373 18.44831 1.000 25.49958 19 PRO D C 1
ATOM 4484 O O . PRO D 1 24 ? 38.40139 -7.15507 19.60599 1.000 26.49740 19 PRO D O 1
ATOM 4488 N N . GLN D 1 25 ? 38.74302 -7.49467 17.41201 1.000 27.93626 20 GLN D N 1
ATOM 4489 C CA . GLN D 1 25 ? 40.16292 -7.76621 17.59221 1.000 31.62626 20 GLN D CA 1
ATOM 4490 C C . GLN D 1 25 ? 41.01947 -6.50032 17.49100 1.000 28.97378 20 GLN D C 1
ATOM 4491 O O . GLN D 1 25 ? 42.23287 -6.58777 17.27704 1.000 28.98679 20 GLN D O 1
ATOM 4497 N N . ASP D 1 26 ? 40.41573 -5.33461 17.60814 1.000 26.10978 21 ASP D N 1
ATOM 4498 C CA . ASP D 1 26 ? 41.19510 -4.11287 17.67362 1.000 29.58477 21 ASP D CA 1
ATOM 4499 C C . ASP D 1 26 ? 41.92143 -4.06510 19.01601 1.000 30.94493 21 ASP D C 1
ATOM 4500 O O . ASP D 1 26 ? 41.28443 -4.23325 20.06512 1.000 32.86554 21 ASP D O 1
ATOM 4505 N N . PRO D 1 27 ? 43.24996 -3.85960 19.02536 1.000 29.06572 22 PRO D N 1
ATOM 4506 C CA . PRO D 1 27 ? 43.99771 -3.78163 20.29155 1.000 28.09941 22 PRO D CA 1
ATOM 4507 C C . PRO D 1 27 ? 43.46785 -2.75931 21.28898 1.000 26.91427 22 PRO D C 1
ATOM 4508 O O . PRO D 1 27 ? 43.69771 -2.90929 22.49144 1.000 29.40081 22 PRO D O 1
ATOM 4512 N N . LEU D 1 28 ? 42.76438 -1.72410 20.81394 1.000 24.72344 23 LEU D N 1
ATOM 4513 C CA . LEU D 1 28 ? 42.15818 -0.76815 21.73270 1.000 24.38725 23 LEU D CA 1
ATOM 4514 C C . LEU D 1 28 ? 41.09855 -1.41231 22.61071 1.000 29.34991 23 LEU D C 1
ATOM 4515 O O . LEU D 1 28 ? 40.81585 -0.88873 23.69541 1.000 26.29723 23 LEU D O 1
ATOM 4520 N N . LEU D 1 29 ? 40.53638 -2.55485 22.18951 1.000 27.89172 24 LEU D N 1
ATOM 4521 C CA . LEU D 1 29 ? 39.43434 -3.19297 22.89709 1.000 21.37598 24 LEU D CA 1
ATOM 4522 C C . LEU D 1 29 ? 39.87083 -4.31213 23.82671 1.000 27.34502 24 LEU D C 1
ATOM 4523 O O . LEU D 1 29 ? 39.02223 -4.88803 24.51891 1.000 25.79142 24 LEU D O 1
ATOM 4528 N N . VAL D 1 30 ? 41.16611 -4.62807 23.87022 1.000 30.05683 25 VAL D N 1
ATOM 4529 C CA . VAL D 1 30 ? 41.62682 -5.73778 24.70686 1.000 28.52211 25 VAL D CA 1
ATOM 4530 C C . VAL D 1 30 ? 41.24403 -5.53816 26.16545 1.000 28.02748 25 VAL D C 1
ATOM 4531 O O . VAL D 1 30 ? 40.79111 -6.50328 26.79803 1.000 28.85601 25 VAL D O 1
ATOM 4535 N N . PRO D 1 31 ? 41.40841 -4.35752 26.77359 1.000 26.69060 26 PRO D N 1
ATOM 4536 C CA . PRO D 1 31 ? 40.97141 -4.21281 28.17029 1.000 29.21896 26 PRO D CA 1
ATOM 4537 C C . PRO D 1 31 ? 39.47316 -4.35403 28.35844 1.000 26.86674 26 PRO D C 1
ATOM 4538 O O . PRO D 1 31 ? 39.03527 -4.76294 29.44023 1.000 30.03427 26 PRO D O 1
ATOM 4542 N N . LEU D 1 32 ? 38.66921 -4.02307 27.34941 1.000 30.02780 27 LEU D N 1
ATOM 4543 C CA . LEU D 1 32 ? 37.22189 -4.15254 27.50014 1.000 27.05542 27 LEU D CA 1
ATOM 4544 C C . LEU D 1 32 ? 36.78618 -5.61492 27.44894 1.000 24.22481 27 LEU D C 1
ATOM 4545 O O . LEU D 1 32 ? 35.97932 -6.05590 28.27510 1.000 20.23359 27 LEU D O 1
ATOM 4550 N N . PHE D 1 33 ? 37.33210 -6.39223 26.51243 1.000 22.56606 28 PHE D N 1
ATOM 4551 C CA . PHE D 1 33 ? 36.97429 -7.80215 26.45186 1.000 23.15972 28 PHE D CA 1
ATOM 4552 C C . PHE D 1 33 ? 37.54215 -8.57691 27.63539 1.000 25.74410 28 PHE D C 1
ATOM 4553 O O . PHE D 1 33 ? 36.98975 -9.61641 28.00791 1.000 26.60221 28 PHE D O 1
ATOM 4561 N N . THR D 1 34 ? 38.62246 -8.08182 28.24000 1.000 27.33763 29 THR D N 1
ATOM 4562 C CA . THR D 1 34 ? 39.12383 -8.66673 29.47937 1.000 28.82578 29 THR D CA 1
ATOM 4563 C C . THR D 1 34 ? 38.13407 -8.46673 30.62625 1.000 24.82825 29 THR D C 1
ATOM 4564 O O . THR D 1 34 ? 37.93286 -9.37293 31.44354 1.000 23.91983 29 THR D O 1
ATOM 4568 N N . LEU D 1 35 ? 37.50316 -7.28951 30.70203 1.000 23.47779 30 LEU D N 1
ATOM 4569 C CA . LEU D 1 35 ? 36.45590 -7.07016 31.70139 1.000 26.18555 30 LEU D CA 1
ATOM 4570 C C . LEU D 1 35 ? 35.26591 -7.98688 31.46447 1.000 25.85913 30 LEU D C 1
ATOM 4571 O O . LEU D 1 35 ? 34.68617 -8.52749 32.41611 1.000 24.02943 30 LEU D O 1
ATOM 4576 N N . ILE D 1 36 ? 34.88544 -8.16956 30.19911 1.000 26.72509 31 ILE D N 1
ATOM 4577 C CA . ILE D 1 36 ? 33.74940 -9.02514 29.88302 1.000 28.04967 31 ILE D CA 1
ATOM 4578 C C . ILE D 1 36 ? 34.06340 -10.47040 30.24264 1.000 29.19453 31 ILE D C 1
ATOM 4579 O O . ILE D 1 36 ? 33.31252 -11.12297 30.97825 1.000 31.22952 31 ILE D O 1
ATOM 4584 N N . ARG D 1 37 ? 35.20474 -10.97488 29.77103 1.000 26.12116 32 ARG D N 1
ATOM 4585 C CA . ARG D 1 37 ? 35.50976 -12.38496 29.95310 1.000 23.07847 32 ARG D CA 1
ATOM 4586 C C . ARG D 1 37 ? 35.79679 -12.70853 31.40908 1.000 26.35411 32 ARG D C 1
ATOM 4587 O O . ARG D 1 37 ? 35.59284 -13.84822 31.83753 1.000 25.70830 32 ARG D O 1
ATOM 4589 N N . GLU D 1 38 ? 36.25372 -11.72701 32.18424 1.000 32.42938 33 GLU D N 1
ATOM 4590 C CA . GLU D 1 38 ? 36.50540 -11.92199 33.60705 1.000 32.64575 33 GLU D CA 1
ATOM 4591 C C . GLU D 1 38 ? 35.29183 -11.62445 34.47696 1.000 29.13326 33 GLU D C 1
ATOM 4592 O O . GLU D 1 38 ? 35.38977 -11.72976 35.70400 1.000 29.83990 33 GLU D O 1
ATOM 4598 N N . GLY D 1 39 ? 34.16026 -11.26057 33.87615 1.000 26.25215 34 GLY D N 1
ATOM 4599 C CA . GLY D 1 39 ? 32.95443 -10.97621 34.62834 1.000 27.75588 34 GLY D CA 1
ATOM 4600 C C . GLY D 1 39 ? 33.01572 -9.76318 35.52809 1.000 30.97955 34 GLY D C 1
ATOM 4601 O O . GLY D 1 39 ? 32.22960 -9.66900 36.47238 1.000 25.66985 34 GLY D O 1
ATOM 4602 N N . LYS D 1 40 ? 33.88615 -8.79922 35.23421 1.000 31.62817 35 LYS D N 1
ATOM 4603 C CA . LYS D 1 40 ? 34.02909 -7.62168 36.07929 1.000 31.49222 35 LYS D CA 1
ATOM 4604 C C . LYS D 1 40 ? 33.07712 -6.50934 35.68172 1.000 27.03186 35 LYS D C 1
ATOM 4605 O O . LYS D 1 40 ? 33.10699 -5.43687 36.28700 1.000 28.09688 35 LYS D O 1
ATOM 4611 N N . LEU D 1 41 ? 32.23135 -6.74795 34.68630 1.000 26.10442 36 LEU D N 1
ATOM 4612 C CA . LEU D 1 41 ? 31.35424 -5.71063 34.16758 1.000 22.26838 36 LEU D CA 1
ATOM 4613 C C . LEU D 1 41 ? 30.10535 -5.57963 35.02234 1.000 21.83674 36 LEU D C 1
ATOM 4614 O O . LEU D 1 41 ? 29.54023 -4.48807 35.13507 1.000 21.83879 36 LEU D O 1
ATOM 4619 N N . ALA D 1 42 ? 29.67119 -6.68509 35.63005 1.000 26.95882 37 ALA D N 1
ATOM 4620 C CA . ALA D 1 42 ? 28.43675 -6.70965 36.40474 1.000 27.74211 37 ALA D CA 1
ATOM 4621 C C . ALA D 1 42 ? 28.56921 -6.01207 37.75850 1.000 31.30346 37 ALA D C 1
ATOM 4622 O O . ALA D 1 42 ? 27.54496 -5.67624 38.36317 1.000 36.71601 37 ALA D O 1
ATOM 4624 N N . GLN D 1 43 ? 29.78913 -5.81482 38.27235 1.000 31.57165 38 GLN D N 1
ATOM 4625 C CA . GLN D 1 43 ? 29.92906 -5.11160 39.54760 1.000 34.90696 38 GLN D CA 1
ATOM 4626 C C . GLN D 1 43 ? 29.75545 -3.59557 39.42791 1.000 29.27648 38 GLN D C 1
ATOM 4627 O O . GLN D 1 43 ? 29.43728 -2.94665 40.43127 1.000 34.96294 38 GLN D O 1
ATOM 4633 N N . ASN D 1 44 ? 29.97815 -3.01238 38.25189 1.000 23.66533 39 ASN D N 1
ATOM 4634 C CA . ASN D 1 44 ? 29.69019 -1.59299 38.03420 1.000 23.95553 39 ASN D CA 1
ATOM 4635 C C . ASN D 1 44 ? 28.68018 -1.40591 36.90143 1.000 24.91996 39 ASN D C 1
ATOM 4636 O O . ASN D 1 44 ? 28.97018 -0.74097 35.90407 1.000 27.96710 39 ASN D O 1
ATOM 4641 N N . TRP D 1 45 ? 27.51690 -2.03689 37.00750 1.000 28.24832 40 TRP D N 1
ATOM 4642 C CA . TRP D 1 45 ? 26.50067 -1.96457 35.97464 1.000 21.31795 40 TRP D CA 1
ATOM 4643 C C . TRP D 1 45 ? 25.25674 -1.28052 36.52453 1.000 17.60125 40 TRP D C 1
ATOM 4644 O O . TRP D 1 45 ? 24.81091 -1.62086 37.62803 1.000 18.52526 40 TRP D O 1
ATOM 4655 N N . PRO D 1 46 ? 24.70555 -0.28071 35.82731 1.000 16.86549 41 PRO D N 1
ATOM 4656 C CA . PRO D 1 46 ? 23.54897 0.45671 36.36592 1.000 18.57453 41 PRO D CA 1
ATOM 4657 C C . PRO D 1 46 ? 22.21058 -0.25140 36.20207 1.000 21.46441 41 PRO D C 1
ATOM 4658 O O . PRO D 1 46 ? 21.20508 0.22300 36.75236 1.000 18.19990 41 PRO D O 1
ATOM 4662 N N . LEU D 1 47 ? 22.16128 -1.37092 35.49260 1.000 24.92855 42 LEU D N 1
ATOM 4663 C CA . LEU D 1 47 ? 20.93636 -2.13811 35.33061 1.000 28.24976 42 LEU D CA 1
ATOM 4664 C C . LEU D 1 47 ? 21.12273 -3.50919 35.96065 1.000 32.19543 42 LEU D C 1
ATOM 4665 O O . LEU D 1 47 ? 22.22966 -3.89824 36.34128 1.000 34.37546 42 LEU D O 1
ATOM 4670 N N . GLU D 1 48 ? 20.00890 -4.23308 36.07905 1.000 30.93640 43 GLU D N 1
ATOM 4671 C CA . GLU D 1 48 ? 20.00072 -5.60747 36.57211 1.000 27.28680 43 GLU D CA 1
ATOM 4672 C C . GLU D 1 48 ? 19.95822 -6.53172 35.35776 1.000 26.82957 43 GLU D C 1
ATOM 4673 O O . GLU D 1 48 ? 18.90194 -6.96012 34.90709 1.000 32.49743 43 GLU D O 1
ATOM 4679 N N . GLN D 1 49 ? 21.13046 -6.79360 34.78732 1.000 26.81449 44 GLN D N 1
ATOM 4680 C CA . GLN D 1 49 ? 21.26682 -7.68221 33.63390 1.000 25.23200 44 GLN D CA 1
ATOM 4681 C C . GLN D 1 49 ? 22.30653 -8.76235 33.90906 1.000 24.18099 44 GLN D C 1
ATOM 4682 O O . GLN D 1 49 ? 23.12517 -9.10638 33.04814 1.000 20.35021 44 GLN D O 1
ATOM 4688 N N . ASP D 1 50 ? 22.27739 -9.32812 35.11562 1.000 24.36280 45 ASP D N 1
ATOM 4689 C CA . ASP D 1 50 ? 23.34519 -10.23221 35.52819 1.000 28.58209 45 ASP D CA 1
ATOM 4690 C C . ASP D 1 50 ? 23.40202 -11.46910 34.63940 1.000 31.82997 45 ASP D C 1
ATOM 4691 O O . ASP D 1 50 ? 24.48666 -11.89581 34.22787 1.000 28.12600 45 ASP D O 1
ATOM 4696 N N . ASP D 1 51 ? 22.24491 -12.05373 34.31827 1.000 37.64157 46 ASP D N 1
ATOM 4697 C CA . ASP D 1 51 ? 22.25225 -13.27752 33.52413 1.000 39.55047 46 ASP D CA 1
ATOM 4698 C C . ASP D 1 51 ? 22.71780 -13.03349 32.09013 1.000 35.57663 46 ASP D C 1
ATOM 4699 O O . ASP D 1 51 ? 23.30912 -13.92795 31.47967 1.000 37.09029 46 ASP D O 1
ATOM 4704 N N . LEU D 1 52 ? 22.50847 -11.83234 31.54622 1.000 32.41594 47 LEU D N 1
ATOM 4705 C CA . LEU D 1 52 ? 23.02446 -11.53249 30.21158 1.000 25.58073 47 LEU D CA 1
ATOM 4706 C C . LEU D 1 52 ? 24.52698 -11.26839 30.23470 1.000 24.19956 47 LEU D C 1
ATOM 4707 O O . LEU D 1 52 ? 25.26266 -11.73976 29.35799 1.000 20.01876 47 LEU D O 1
ATOM 4712 N N . LEU D 1 53 ? 24.99949 -10.52714 31.23619 1.000 21.62053 48 LEU D N 1
ATOM 4713 C CA . LEU D 1 53 ? 26.43051 -10.28205 31.35636 1.000 19.73301 48 LEU D CA 1
ATOM 4714 C C . LEU D 1 53 ? 27.19206 -11.56264 31.68364 1.000 22.07258 48 LEU D C 1
ATOM 4715 O O . LEU D 1 53 ? 28.36749 -11.69560 31.31997 1.000 21.98670 48 LEU D O 1
ATOM 4720 N N . GLU D 1 54 ? 26.55791 -12.50284 32.39007 1.000 23.39576 49 GLU D N 1
ATOM 4721 C CA . GLU D 1 54 ? 27.19952 -13.79336 32.59925 1.000 26.83351 49 GLU D CA 1
ATOM 4722 C C . GLU D 1 54 ? 27.23820 -14.59410 31.30319 1.000 26.55712 49 GLU D C 1
ATOM 4723 O O . GLU D 1 54 ? 28.22167 -15.29046 31.03127 1.000 27.64022 49 GLU D O 1
ATOM 4729 N N . ARG D 1 55 ? 26.18770 -14.50261 30.47971 1.000 26.71207 50 ARG D N 1
ATOM 4730 C CA . ARG D 1 55 ? 26.23271 -15.16523 29.18022 1.000 27.41653 50 ARG D CA 1
ATOM 4731 C C . ARG D 1 55 ? 27.26068 -14.51736 28.25534 1.000 28.49445 50 ARG D C 1
ATOM 4732 O O . ARG D 1 55 ? 27.90432 -15.21149 27.45465 1.000 25.22823 50 ARG D O 1
ATOM 4740 N N . LEU D 1 56 ? 27.43795 -13.19899 28.35779 1.000 28.60171 51 LEU D N 1
ATOM 4741 C CA . LEU D 1 56 ? 28.47934 -12.53169 27.58212 1.000 26.21145 51 LEU D CA 1
ATOM 4742 C C . LEU D 1 56 ? 29.86250 -13.01093 28.01285 1.000 26.33938 51 LEU D C 1
ATOM 4743 O O . LEU D 1 56 ? 30.78051 -13.12846 27.19131 1.000 21.36618 51 LEU D O 1
ATOM 4748 N N . GLN D 1 57 ? 30.02664 -13.28211 29.30813 1.000 24.60879 52 GLN D N 1
ATOM 4749 C CA . GLN D 1 57 ? 31.31057 -13.72978 29.83156 1.000 24.84259 52 GLN D CA 1
ATOM 4750 C C . GLN D 1 57 ? 31.68627 -15.10095 29.28354 1.000 27.42386 52 GLN D C 1
ATOM 4751 O O . GLN D 1 57 ? 32.85528 -15.35502 28.97186 1.000 28.67285 52 GLN D O 1
ATOM 4757 N N . LYS D 1 58 ? 30.70816 -15.99108 29.14529 1.000 30.64954 53 LYS D N 1
ATOM 4758 C CA . LYS D 1 58 ? 30.95917 -17.37194 28.75338 1.000 29.03445 53 LYS D CA 1
ATOM 4759 C C . LYS D 1 58 ? 30.99147 -17.58548 27.24301 1.000 27.28198 53 LYS D C 1
ATOM 4760 O O . LYS D 1 58 ? 31.34863 -18.68149 26.79781 1.000 25.99500 53 LYS D O 1
ATOM 4764 N N . SER D 1 59 ? 30.64302 -16.57607 26.44389 1.000 27.45242 54 SER D N 1
ATOM 4765 C CA . SER D 1 59 ? 30.67098 -16.69449 24.99153 1.000 25.81136 54 SER D CA 1
ATOM 4766 C C . SER D 1 59 ? 31.75143 -15.81332 24.37546 1.000 28.37497 54 SER D C 1
ATOM 4767 O O . SER D 1 59 ? 31.72568 -15.55083 23.16739 1.000 25.33393 54 SER D O 1
ATOM 4770 N N . CYS D 1 60 ? 32.71283 -15.37092 25.19050 1.000 31.69437 55 CYS D N 1
ATOM 4771 C CA . CYS D 1 60 ? 33.77767 -14.46149 24.76600 1.000 32.17901 55 CYS D CA 1
ATOM 4772 C C . CYS D 1 60 ? 34.91683 -15.23387 24.09390 1.000 33.58377 55 CYS D C 1
ATOM 4773 O O . CYS D 1 60 ? 36.04139 -15.32145 24.58767 1.000 37.90936 55 CYS D O 1
ATOM 4776 N N . ASP D 1 61 ? 34.59917 -15.80373 22.93779 1.000 33.70563 56 ASP D N 1
ATOM 4777 C CA . ASP D 1 61 ? 35.57251 -16.44162 22.05617 1.000 33.30325 56 ASP D CA 1
ATOM 4778 C C . ASP D 1 61 ? 35.89242 -15.46297 20.93366 1.000 31.32459 56 ASP D C 1
ATOM 4779 O O . ASP D 1 61 ? 35.02903 -15.15917 20.10307 1.000 32.73064 56 ASP D O 1
ATOM 4784 N N . MET D 1 62 ? 37.12569 -14.95647 20.91926 1.000 26.59221 57 MET D N 1
ATOM 4785 C CA . MET D 1 62 ? 37.43797 -13.80472 20.07690 1.000 25.25596 57 MET D CA 1
ATOM 4786 C C . MET D 1 62 ? 37.29967 -14.09917 18.58935 1.000 23.68908 57 MET D C 1
ATOM 4787 O O . MET D 1 62 ? 36.83085 -13.24066 17.83300 1.000 22.41062 57 MET D O 1
ATOM 4792 N N . GLN D 1 63 ? 37.65373 -15.30379 18.14396 1.000 23.20263 58 GLN D N 1
ATOM 4793 C CA . GLN D 1 63 ? 37.57243 -15.54451 16.70703 1.000 29.31057 58 GLN D CA 1
ATOM 4794 C C . GLN D 1 63 ? 36.12920 -15.62918 16.21896 1.000 29.11139 58 GLN D C 1
ATOM 4795 O O . GLN D 1 63 ? 35.81534 -15.13583 15.12796 1.000 27.28172 58 GLN D O 1
ATOM 4801 N N . GLN D 1 64 ? 35.23231 -16.25099 16.99078 1.000 27.33610 59 GLN D N 1
ATOM 4802 C CA . GLN D 1 64 ? 33.83827 -16.25047 16.55821 1.000 28.48188 59 GLN D CA 1
ATOM 4803 C C . GLN D 1 64 ? 33.23384 -14.85466 16.68177 1.000 25.47866 59 GLN D C 1
ATOM 4804 O O . GLN D 1 64 ? 32.44757 -14.43596 15.82315 1.000 23.46273 59 GLN D O 1
ATOM 4810 N N . ILE D 1 65 ? 33.59468 -14.11221 17.73007 1.000 24.27331 60 ILE D N 1
ATOM 4811 C CA . ILE D 1 65 ? 33.10800 -12.73982 17.84570 1.000 21.72920 60 ILE D CA 1
ATOM 4812 C C . ILE D 1 65 ? 33.60446 -11.91521 16.66798 1.000 23.53262 60 ILE D C 1
ATOM 4813 O O . ILE D 1 65 ? 32.85566 -11.12507 16.08071 1.000 26.86486 60 ILE D O 1
ATOM 4818 N N . SER D 1 66 ? 34.87611 -12.08986 16.30436 1.000 22.82632 61 SER D N 1
ATOM 4819 C CA . SER D 1 66 ? 35.45454 -11.34009 15.19347 1.000 21.71279 61 SER D CA 1
ATOM 4820 C C . SER D 1 66 ? 34.81679 -11.73918 13.86704 1.000 19.61455 61 SER D C 1
ATOM 4821 O O . SER D 1 66 ? 34.47852 -10.87851 13.04740 1.000 21.41899 61 SER D O 1
ATOM 4824 N N . THR D 1 67 ? 34.66583 -13.04593 13.62923 1.000 18.23299 62 THR D N 1
ATOM 4825 C CA . THR D 1 67 ? 33.98909 -13.51068 12.42106 1.000 17.78706 62 THR D CA 1
ATOM 4826 C C . THR D 1 67 ? 32.53847 -13.04168 12.37946 1.000 16.10313 62 THR D C 1
ATOM 4827 O O . THR D 1 67 ? 32.04293 -12.61924 11.32799 1.000 17.75941 62 THR D O 1
ATOM 4831 N N . ASP D 1 68 ? 31.83699 -13.11805 13.51193 1.000 15.28247 63 ASP D N 1
ATOM 4832 C CA . ASP D 1 68 ? 30.42863 -12.73778 13.52897 1.000 17.16027 63 ASP D CA 1
ATOM 4833 C C . ASP D 1 68 ? 30.25738 -11.24392 13.26837 1.000 17.46563 63 ASP D C 1
ATOM 4834 O O . ASP D 1 68 ? 29.41535 -10.84043 12.45333 1.000 16.78278 63 ASP D O 1
ATOM 4839 N N . TYR D 1 69 ? 31.06984 -10.40960 13.92800 1.000 15.63567 64 TYR D N 1
ATOM 4840 C CA . TYR D 1 69 ? 31.01435 -8.96590 13.69582 1.000 14.84654 64 TYR D CA 1
ATOM 4841 C C . TYR D 1 69 ? 31.18050 -8.63845 12.21629 1.000 17.36271 64 TYR D C 1
ATOM 4842 O O . TYR D 1 69 ? 30.39557 -7.87080 11.64515 1.000 13.45891 64 TYR D O 1
ATOM 4851 N N . ASN D 1 70 ? 32.18865 -9.22840 11.57132 1.000 17.83335 65 ASN D N 1
ATOM 4852 C CA . ASN D 1 70 ? 32.45312 -8.89251 10.17767 1.000 17.54415 65 ASN D CA 1
ATOM 4853 C C . ASN D 1 70 ? 31.33149 -9.36531 9.26726 1.000 19.83574 65 ASN D C 1
ATOM 4854 O O . ASN D 1 70 ? 30.94556 -8.64600 8.33962 1.000 25.18267 65 ASN D O 1
ATOM 4859 N N . ALA D 1 71 ? 30.76996 -10.55022 9.52856 1.000 19.11088 66 ALA D N 1
ATOM 4860 C CA . ALA D 1 71 ? 29.65465 -11.01907 8.70521 1.000 20.66326 66 ALA D CA 1
ATOM 4861 C C . ALA D 1 71 ? 28.41224 -10.16371 8.91201 1.000 18.04314 66 ALA D C 1
ATOM 4862 O O . ALA D 1 71 ? 27.62466 -9.98101 7.97848 1.000 21.09336 66 ALA D O 1
ATOM 4864 N N . LEU D 1 72 ? 28.23539 -9.62646 10.11838 1.000 16.78169 67 LEU D N 1
ATOM 4865 C CA . LEU D 1 72 ? 27.04853 -8.85359 10.46894 1.000 16.59667 67 LEU D CA 1
ATOM 4866 C C . LEU D 1 72 ? 27.11065 -7.42389 9.93486 1.000 19.39210 67 LEU D C 1
ATOM 4867 O O . LEU D 1 72 ? 26.12826 -6.92927 9.37195 1.000 17.93182 67 LEU D O 1
ATOM 4872 N N . PHE D 1 73 ? 28.24966 -6.73434 10.10839 1.000 22.45349 68 PHE D N 1
ATOM 4873 C CA . PHE D 1 73 ? 28.27513 -5.27855 9.95889 1.000 24.09492 68 PHE D CA 1
ATOM 4874 C C . PHE D 1 73 ? 29.28976 -4.68841 8.97968 1.000 23.06008 68 PHE D C 1
ATOM 4875 O O . PHE D 1 73 ? 29.22349 -3.47903 8.73627 1.000 25.38506 68 PHE D O 1
ATOM 4883 N N . VAL D 1 74 ? 30.20867 -5.46277 8.41267 1.000 23.20766 69 VAL D N 1
ATOM 4884 C CA . VAL D 1 74 ? 31.32903 -4.89581 7.66509 1.000 25.83698 69 VAL D CA 1
ATOM 4885 C C . VAL D 1 74 ? 31.13253 -5.11571 6.17032 1.000 31.37503 69 VAL D C 1
ATOM 4886 O O . VAL D 1 74 ? 30.76098 -6.21120 5.73043 1.000 34.30054 69 VAL D O 1
ATOM 4890 N N . GLY D 1 75 ? 31.41612 -4.07223 5.39028 1.000 32.27390 70 GLY D N 1
ATOM 4891 C CA . GLY D 1 75 ? 31.34293 -4.12733 3.94412 1.000 36.94714 70 GLY D CA 1
ATOM 4892 C C . GLY D 1 75 ? 30.00646 -3.67533 3.39577 1.000 41.18435 70 GLY D C 1
ATOM 4893 O O . GLY D 1 75 ? 29.07237 -3.31662 4.12002 1.000 39.81613 70 GLY D O 1
ATOM 4894 N N . GLU D 1 76 ? 29.92300 -3.68868 2.06323 1.000 44.30514 71 GLU D N 1
ATOM 4895 C CA . GLU D 1 76 ? 28.70554 -3.25777 1.38931 1.000 46.34333 71 GLU D CA 1
ATOM 4896 C C . GLU D 1 76 ? 27.64204 -4.34181 1.34959 1.000 46.68953 71 GLU D C 1
ATOM 4897 O O . GLU D 1 76 ? 26.45968 -4.02530 1.18154 1.000 49.17409 71 GLU D O 1
ATOM 4899 N N . GLU D 1 77 ? 28.03735 -5.60462 1.47417 1.000 45.98684 72 GLU D N 1
ATOM 4900 C CA . GLU D 1 77 ? 27.09813 -6.71733 1.47678 1.000 47.53984 72 GLU D CA 1
ATOM 4901 C C . GLU D 1 77 ? 27.08230 -7.40457 2.83963 1.000 46.40982 72 GLU D C 1
ATOM 4902 O O . GLU D 1 77 ? 27.24437 -8.62702 2.92749 1.000 46.30093 72 GLU D O 1
ATOM 4905 N N . CYS D 1 78 ? 26.92703 -6.62878 3.91017 1.000 41.45420 73 CYS D N 1
ATOM 4906 C CA . CYS D 1 78 ? 26.83974 -7.22743 5.23014 1.000 35.68057 73 CYS D CA 1
ATOM 4907 C C . CYS D 1 78 ? 25.41312 -7.71368 5.50081 1.000 32.14750 73 CYS D C 1
ATOM 4908 O O . CYS D 1 78 ? 24.46275 -7.39699 4.77549 1.000 33.11418 73 CYS D O 1
ATOM 4911 N N . ARG D 1 79 ? 25.27015 -8.48595 6.58028 1.000 25.92885 74 ARG D N 1
ATOM 4912 C CA . ARG D 1 79 ? 23.99218 -9.11488 6.88657 1.000 23.31839 74 ARG D CA 1
ATOM 4913 C C . ARG D 1 79 ? 23.02779 -8.12259 7.51624 1.000 22.37454 74 ARG D C 1
ATOM 4914 O O . ARG D 1 79 ? 21.83539 -8.13102 7.19476 1.000 22.61108 74 ARG D O 1
ATOM 4922 N N . VAL D 1 80 ? 23.52035 -7.26253 8.41524 1.000 17.57961 75 VAL D N 1
ATOM 4923 C CA . VAL D 1 80 ? 22.67901 -6.28143 9.09692 1.000 22.80377 75 VAL D CA 1
ATOM 4924 C C . VAL D 1 80 ? 23.39046 -4.93168 9.19023 1.000 22.27793 75 VAL D C 1
ATOM 4925 O O . VAL D 1 80 ? 24.26998 -4.74212 10.03381 1.000 22.74199 75 VAL D O 1
ATOM 4929 N N . SER D 1 81 ? 23.00406 -3.98331 8.34167 1.000 23.87626 76 SER D N 1
ATOM 4930 C CA . SER D 1 81 ? 23.66158 -2.67685 8.30704 1.000 23.97257 76 SER D CA 1
ATOM 4931 C C . SER D 1 81 ? 23.53016 -1.94548 9.64383 1.000 20.85994 76 SER D C 1
ATOM 4932 O O . SER D 1 81 ? 22.42346 -1.85969 10.19722 1.000 21.55665 76 SER D O 1
ATOM 4935 N N . PRO D 1 82 ? 24.61828 -1.40990 10.19011 1.000 19.03969 77 PRO D N 1
ATOM 4936 C CA . PRO D 1 82 ? 24.54548 -0.77123 11.51032 1.000 17.73390 77 PRO D CA 1
ATOM 4937 C C . PRO D 1 82 ? 24.23355 0.72065 11.43503 1.000 19.90277 77 PRO D C 1
ATOM 4938 O O . PRO D 1 82 ? 24.48977 1.45642 12.39358 1.000 22.23578 77 PRO D O 1
ATOM 4942 N N . TYR D 1 83 ? 23.69847 1.17754 10.29904 1.000 18.77072 78 TYR D N 1
ATOM 4943 C CA . TYR D 1 83 ? 23.38225 2.58248 10.06625 1.000 16.89859 78 TYR D CA 1
ATOM 4944 C C . TYR D 1 83 ? 21.88383 2.85158 10.16328 1.000 22.91539 78 TYR D C 1
ATOM 4945 O O . TYR D 1 83 ? 21.06337 2.08366 9.64487 1.000 24.70442 78 TYR D O 1
ATOM 4954 N N . ARG D 1 84 ? 21.54077 3.96189 10.83084 1.000 22.53878 79 ARG D N 1
ATOM 4955 C CA . ARG D 1 84 ? 20.14681 4.38338 10.93852 1.000 20.84971 79 ARG D CA 1
ATOM 4956 C C . ARG D 1 84 ? 19.49776 4.52277 9.56512 1.000 20.83317 79 ARG D C 1
ATOM 4957 O O . ARG D 1 84 ? 18.35737 4.08628 9.35764 1.000 19.07542 79 ARG D O 1
ATOM 4965 N N . SER D 1 85 ? 20.21478 5.13152 8.61711 1.000 20.36535 80 SER D N 1
ATOM 4966 C CA . SER D 1 85 ? 19.68006 5.38810 7.28449 1.000 23.27478 80 SER D CA 1
ATOM 4967 C C . SER D 1 85 ? 19.34747 4.10522 6.52316 1.000 27.85843 80 SER D C 1
ATOM 4968 O O . SER D 1 85 ? 18.60321 4.15476 5.53559 1.000 32.67590 80 SER D O 1
ATOM 4971 N N . ALA D 1 86 ? 19.87461 2.95842 6.94510 1.000 23.61697 81 ALA D N 1
ATOM 4972 C CA . ALA D 1 86 ? 19.48515 1.72183 6.28600 1.000 22.77221 81 ALA D CA 1
ATOM 4973 C C . ALA D 1 86 ? 18.12760 1.21379 6.74978 1.000 21.55731 81 ALA D C 1
ATOM 4974 O O . ALA D 1 86 ? 17.53381 0.36814 6.07202 1.000 27.17189 81 ALA D O 1
ATOM 4976 N N . TRP D 1 87 ? 17.58763 1.76264 7.82993 1.000 21.04647 82 TRP D N 1
ATOM 4977 C CA . TRP D 1 87 ? 16.38955 1.22453 8.45196 1.000 20.72578 82 TRP D CA 1
ATOM 4978 C C . TRP D 1 87 ? 15.19637 2.16100 8.44662 1.000 26.74624 82 TRP D C 1
ATOM 4979 O O . TRP D 1 87 ? 14.07204 1.67888 8.33365 1.000 34.07019 82 TRP D O 1
ATOM 4990 N N . GLN D 1 88 ? 15.39892 3.46538 8.56713 1.000 27.26170 83 GLN D N 1
ATOM 4991 C CA . GLN D 1 88 ? 14.30934 4.43235 8.58703 1.000 27.98110 83 GLN D CA 1
ATOM 4992 C C . GLN D 1 88 ? 14.15149 5.10325 7.23067 1.000 34.91522 83 GLN D C 1
ATOM 4993 O O . GLN D 1 88 ? 15.13030 5.59479 6.65816 1.000 34.39433 83 GLN D O 1
ATOM 4999 N N . GLU D 1 89 ? 12.91474 5.13219 6.73233 1.000 41.48593 84 GLU D N 1
ATOM 5000 C CA . GLU D 1 89 ? 12.61834 5.77597 5.45801 1.000 44.18156 84 GLU D CA 1
ATOM 5001 C C . GLU D 1 89 ? 12.85856 7.27657 5.56480 1.000 37.19824 84 GLU D C 1
ATOM 5002 O O . GLU D 1 89 ? 12.39299 7.92570 6.50476 1.000 34.38971 84 GLU D O 1
ATOM 5008 N N . GLY D 1 90 ? 13.59553 7.82707 4.60347 1.000 37.95075 85 GLY D N 1
ATOM 5009 C CA . GLY D 1 90 ? 13.91716 9.23940 4.59526 1.000 37.91290 85 GLY D CA 1
ATOM 5010 C C . GLY D 1 90 ? 15.11999 9.64562 5.42014 1.000 31.91618 85 GLY D C 1
ATOM 5011 O O . GLY D 1 90 ? 15.65947 10.74168 5.20693 1.000 31.39789 85 GLY D O 1
ATOM 5012 N N . ALA D 1 91 ? 15.55774 8.80715 6.35394 1.000 27.76703 86 ALA D N 1
ATOM 5013 C CA . ALA D 1 91 ? 16.68454 9.14869 7.21229 1.000 27.68246 86 ALA D CA 1
ATOM 5014 C C . ALA D 1 91 ? 17.95168 9.38434 6.39567 1.000 33.14299 86 ALA D C 1
ATOM 5015 O O . ALA D 1 91 ? 18.20814 8.70275 5.39973 1.000 37.50410 86 ALA D O 1
ATOM 5017 N N . THR D 1 92 ? 18.73088 10.38591 6.80082 1.000 33.66483 87 THR D N 1
ATOM 5018 C CA . THR D 1 92 ? 20.01781 10.66346 6.18524 1.000 26.96439 87 THR D CA 1
ATOM 5019 C C . THR D 1 92 ? 21.07899 10.73299 7.26890 1.000 30.25917 87 THR D C 1
ATOM 5020 O O . THR D 1 92 ? 20.79153 11.05662 8.42490 1.000 30.84832 87 THR D O 1
ATOM 5024 N N . GLU D 1 93 ? 22.31860 10.45368 6.87320 1.000 28.26340 88 GLU D N 1
ATOM 5025 C CA . GLU D 1 93 ? 23.44172 10.62886 7.78512 1.000 27.69539 88 GLU D CA 1
ATOM 5026 C C . GLU D 1 93 ? 23.69012 12.11118 8.07232 1.000 28.67922 88 GLU D C 1
ATOM 5027 O O . GLU D 1 93 ? 24.17660 12.45955 9.15675 1.000 26.11138 88 GLU D O 1
ATOM 5033 N N . ALA D 1 94 ? 23.36115 12.99015 7.11471 1.000 27.95653 89 ALA D N 1
ATOM 5034 C CA . ALA D 1 94 ? 23.64278 14.41731 7.26571 1.000 31.79689 89 ALA D CA 1
ATOM 5035 C C . ALA D 1 94 ? 22.89931 15.02694 8.44867 1.000 33.02410 89 ALA D C 1
ATOM 5036 O O . ALA D 1 94 ? 23.46796 15.83110 9.19746 1.000 36.51598 89 ALA D O 1
ATOM 5038 N N . GLU D 1 95 ? 21.62912 14.66277 8.63423 1.000 29.42679 90 GLU D N 1
ATOM 5039 C CA . GLU D 1 95 ? 20.84518 15.28306 9.69681 1.000 31.85575 90 GLU D CA 1
ATOM 5040 C C . GLU D 1 95 ? 21.30970 14.82663 11.07556 1.000 30.66781 90 GLU D C 1
ATOM 5041 O O . GLU D 1 95 ? 21.20041 15.58248 12.04892 1.000 35.71303 90 GLU D O 1
ATOM 5047 N N . VAL D 1 96 ? 21.83838 13.60869 11.18129 1.000 26.68010 91 VAL D N 1
ATOM 5048 C CA . VAL D 1 96 ? 22.39045 13.16543 12.45400 1.000 25.62160 91 VAL D CA 1
ATOM 5049 C C . VAL D 1 96 ? 23.72452 13.85716 12.70682 1.000 28.76775 91 VAL D C 1
ATOM 5050 O O . VAL D 1 96 ? 24.01077 14.29376 13.82796 1.000 29.90545 91 VAL D O 1
ATOM 5054 N N . ARG D 1 97 ? 24.55644 13.97700 11.66398 1.000 28.37173 92 ARG D N 1
ATOM 5055 C CA . ARG D 1 97 ? 25.77556 14.77694 11.75187 1.000 28.41250 92 ARG D CA 1
ATOM 5056 C C . ARG D 1 97 ? 25.46324 16.19555 12.20068 1.000 33.34828 92 ARG D C 1
ATOM 5057 O O . ARG D 1 97 ? 26.11210 16.72940 13.10749 1.000 34.85758 92 ARG D O 1
ATOM 5065 N N . ALA D 1 98 ? 24.47787 16.82793 11.55105 1.000 31.37740 93 ALA D N 1
ATOM 5066 C CA . ALA D 1 98 ? 24.10164 18.19581 11.89613 1.000 36.40935 93 ALA D CA 1
ATOM 5067 C C . ALA D 1 98 ? 23.59465 18.27880 13.32902 1.000 35.59644 93 ALA D C 1
ATOM 5068 O O . ALA D 1 98 ? 23.94634 19.20433 14.07158 1.000 34.73841 93 ALA D O 1
ATOM 5070 N N . PHE D 1 99 ? 22.77880 17.30992 13.74276 1.000 33.08970 94 PHE D N 1
ATOM 5071 C CA . PHE D 1 99 ? 22.29569 17.30227 15.11813 1.000 33.66356 94 PHE D CA 1
ATOM 5072 C C . PHE D 1 99 ? 23.45044 17.20761 16.11245 1.000 32.48936 94 PHE D C 1
ATOM 5073 O O . PHE D 1 99 ? 23.46401 17.90973 17.13015 1.000 32.33685 94 PHE D O 1
ATOM 5081 N N . LEU D 1 100 ? 24.42496 16.33767 15.83923 1.000 31.59925 95 LEU D N 1
ATOM 5082 C CA . LEU D 1 100 ? 25.54789 16.17346 16.75496 1.000 29.44110 95 LEU D CA 1
ATOM 5083 C C . LEU D 1 100 ? 26.47221 17.38966 16.73959 1.000 36.18747 95 LEU D C 1
ATOM 5084 O O . LEU D 1 100 ? 26.93958 17.83487 17.79530 1.000 36.08453 95 LEU D O 1
ATOM 5089 N N . SER D 1 101 ? 26.73807 17.94656 15.55468 1.000 36.20107 96 SER D N 1
ATOM 5090 C CA . SER D 1 101 ? 27.58728 19.13178 15.45054 1.000 38.28480 96 SER D CA 1
ATOM 5091 C C . SER D 1 101 ? 26.97404 20.32627 16.17353 1.000 42.86557 96 SER D C 1
ATOM 5092 O O . SER D 1 101 ? 27.66321 21.04114 16.91016 1.000 46.06553 96 SER D O 1
ATOM 5095 N N . GLU D 1 102 ? 25.67327 20.56141 15.97191 1.000 42.72355 97 GLU D N 1
ATOM 5096 C CA . GLU D 1 102 ? 25.03910 21.73053 16.57177 1.000 42.91828 97 GLU D CA 1
ATOM 5097 C C . GLU D 1 102 ? 25.01295 21.62922 18.09017 1.000 44.68126 97 GLU D C 1
ATOM 5098 O O . GLU D 1 102 ? 24.96762 22.65276 18.78082 1.000 50.93626 97 GLU D O 1
ATOM 5100 N N . ARG D 1 103 ? 25.03821 20.41434 18.62799 1.000 43.72493 98 ARG D N 1
ATOM 5101 C CA . ARG D 1 103 ? 25.23963 20.23798 20.05658 1.000 41.99717 98 ARG D CA 1
ATOM 5102 C C . ARG D 1 103 ? 26.70804 20.32311 20.44742 1.000 39.03121 98 ARG D C 1
ATOM 5103 O O . ARG D 1 103 ? 27.01110 20.31816 21.64416 1.000 41.16389 98 ARG D O 1
ATOM 5111 N N . GLY D 1 104 ? 27.61348 20.39233 19.47539 1.000 36.86611 99 GLY D N 1
ATOM 5112 C CA . GLY D 1 104 ? 29.03093 20.53379 19.73960 1.000 37.85931 99 GLY D CA 1
ATOM 5113 C C . GLY D 1 104 ? 29.86285 19.26867 19.76148 1.000 37.24861 99 GLY D C 1
ATOM 5114 O O . GLY D 1 104 ? 30.99164 19.30989 20.26029 1.000 36.50649 99 GLY D O 1
ATOM 5115 N N . MET D 1 105 ? 29.35319 18.15159 19.23702 1.000 36.46645 100 MET D N 1
ATOM 5116 C CA . MET D 1 105 ? 30.09257 16.89706 19.36056 1.000 34.45140 100 MET D CA 1
ATOM 5117 C C . MET D 1 105 ? 31.10114 16.74146 18.23041 1.000 37.26162 100 MET D C 1
ATOM 5118 O O . MET D 1 105 ? 30.73084 16.85227 17.05560 1.000 35.17813 100 MET D O 1
ATOM 5123 N N . PRO D 1 106 ? 32.36754 16.47465 18.54350 1.000 45.51074 101 PRO D N 1
ATOM 5124 C CA . PRO D 1 106 ? 33.33117 16.15661 17.48478 1.000 43.55902 101 PRO D CA 1
ATOM 5125 C C . PRO D 1 106 ? 33.05247 14.78087 16.89847 1.000 37.04184 101 PRO D C 1
ATOM 5126 O O . PRO D 1 106 ? 32.74788 13.82507 17.61627 1.000 30.57116 101 PRO D O 1
ATOM 5130 N N . LEU D 1 107 ? 33.10274 14.70888 15.57388 1.000 39.94324 102 LEU D N 1
ATOM 5131 C CA . LEU D 1 107 ? 32.89678 13.48266 14.82446 1.000 37.29463 102 LEU D CA 1
ATOM 5132 C C . LEU D 1 107 ? 34.10145 13.22559 13.93153 1.000 37.51332 102 LEU D C 1
ATOM 5133 O O . LEU D 1 107 ? 34.95825 14.09003 13.73790 1.000 41.88909 102 LEU D O 1
ATOM 5138 N N . THR D 1 108 ? 34.15021 12.02301 13.37891 1.000 38.00805 103 THR D N 1
ATOM 5139 C CA . THR D 1 108 ? 35.13585 11.66853 12.37570 1.000 40.40713 103 THR D CA 1
ATOM 5140 C C . THR D 1 108 ? 34.42554 11.68434 11.02301 1.000 42.51642 103 THR D C 1
ATOM 5141 O O . THR D 1 108 ? 33.26221 12.08997 10.92171 1.000 42.19222 103 THR D O 1
ATOM 5143 N N . ASP D 1 109 ? 35.10253 11.23039 9.97157 1.000 43.43121 104 ASP D N 1
ATOM 5144 C CA . ASP D 1 109 ? 34.47783 11.21563 8.65473 1.000 45.33802 104 ASP D CA 1
ATOM 5145 C C . ASP D 1 109 ? 33.65786 9.96163 8.38654 1.000 45.95686 104 ASP D C 1
ATOM 5146 O O . ASP D 1 109 ? 32.95959 9.90322 7.36785 1.000 48.11865 104 ASP D O 1
ATOM 5151 N N . THR D 1 110 ? 33.69566 8.97937 9.27960 1.000 43.54302 105 THR D N 1
ATOM 5152 C CA . THR D 1 110 ? 32.84504 7.81206 9.12972 1.000 40.88095 105 THR D CA 1
ATOM 5153 C C . THR D 1 110 ? 31.39702 8.19441 9.43823 1.000 43.86547 105 THR D C 1
ATOM 5154 O O . THR D 1 110 ? 31.15263 9.15607 10.17266 1.000 50.99297 105 THR D O 1
ATOM 5158 N N . PRO D 1 111 ? 30.42393 7.51528 8.82494 1.000 38.60384 106 PRO D N 1
ATOM 5159 C CA . PRO D 1 111 ? 29.02963 7.96349 8.93713 1.000 36.85648 106 PRO D CA 1
ATOM 5160 C C . PRO D 1 111 ? 28.57538 8.09620 10.38017 1.000 34.89385 106 PRO D C 1
ATOM 5161 O O . PRO D 1 111 ? 28.73547 7.18152 11.19229 1.000 35.42349 106 PRO D O 1
ATOM 5165 N N . ALA D 1 112 ? 27.96455 9.24583 10.67970 1.000 35.71552 107 ALA D N 1
ATOM 5166 C CA . ALA D 1 112 ? 27.56630 9.58263 12.04186 1.000 30.54773 107 ALA D CA 1
ATOM 5167 C C . ALA D 1 112 ? 26.36272 8.78460 12.52906 1.000 23.02619 107 ALA D C 1
ATOM 5168 O O . ALA D 1 112 ? 26.12898 8.73206 13.74036 1.000 22.99853 107 ALA D O 1
ATOM 5170 N N . ASP D 1 113 ? 25.58306 8.18002 11.63257 1.000 20.95629 108 ASP D N 1
ATOM 5171 C CA . ASP D 1 113 ? 24.38595 7.46509 12.05318 1.000 20.86775 108 ASP D CA 1
ATOM 5172 C C . ASP D 1 113 ? 24.66142 5.98621 12.32775 1.000 20.91047 108 ASP D C 1
ATOM 5173 O O . ASP D 1 113 ? 23.71966 5.19076 12.42941 1.000 20.64000 108 ASP D O 1
ATOM 5178 N N . HIS D 1 114 ? 25.92935 5.62409 12.50242 1.000 21.54702 109 HIS D N 1
ATOM 5179 C CA . HIS D 1 114 ? 26.30512 4.28808 12.93827 1.000 20.75689 109 HIS D CA 1
ATOM 5180 C C . HIS D 1 114 ? 25.82618 4.05788 14.36247 1.000 21.48655 109 HIS D C 1
ATOM 5181 O O . HIS D 1 114 ? 25.86352 4.96639 15.20092 1.000 24.69627 109 HIS D O 1
ATOM 5188 N N . ILE D 1 115 ? 25.35566 2.83670 14.62635 1.000 12.85289 110 ILE D N 1
ATOM 5189 C CA . ILE D 1 115 ? 24.84844 2.49930 15.95538 1.000 14.79587 110 ILE D CA 1
ATOM 5190 C C . ILE D 1 115 ? 25.90652 2.76837 17.01954 1.000 14.53188 110 ILE D C 1
ATOM 5191 O O . ILE D 1 115 ? 25.58910 3.17954 18.14184 1.000 15.10416 110 ILE D O 1
ATOM 5196 N N . GLY D 1 116 ? 27.17505 2.51351 16.69769 1.000 19.17802 111 GLY D N 1
ATOM 5197 C CA . GLY D 1 116 ? 28.24015 2.80874 17.64306 1.000 17.10912 111 GLY D CA 1
ATOM 5198 C C . GLY D 1 116 ? 28.33450 4.28612 17.97373 1.000 16.27931 111 GLY D C 1
ATOM 5199 O O . GLY D 1 116 ? 28.38027 4.67171 19.14752 1.000 13.12564 111 GLY D O 1
ATOM 5200 N N . THR D 1 117 ? 28.34974 5.13435 16.94097 1.000 13.32691 112 THR D N 1
ATOM 5201 C CA . THR D 1 117 ? 28.43670 6.57765 17.15895 1.000 18.59933 112 THR D CA 1
ATOM 5202 C C . THR D 1 117 ? 27.25148 7.09509 17.96435 1.000 18.71679 112 THR D C 1
ATOM 5203 O O . THR D 1 117 ? 27.41385 7.95339 18.84152 1.000 18.64886 112 THR D O 1
ATOM 5207 N N . LEU D 1 118 ? 26.04848 6.59722 17.67026 1.000 17.64250 113 LEU D N 1
ATOM 5208 C CA . LEU D 1 118 ? 24.86490 7.06737 18.37999 1.000 20.51635 113 LEU D CA 1
ATOM 5209 C C . LEU D 1 118 ? 24.95182 6.76877 19.87360 1.000 22.10466 113 LEU D C 1
ATOM 5210 O O . LEU D 1 118 ? 24.60001 7.61885 20.70170 1.000 24.61438 113 LEU D O 1
ATOM 5215 N N . LEU D 1 119 ? 25.42787 5.57042 20.23839 1.000 17.77857 114 LEU D N 1
ATOM 5216 C CA . LEU D 1 119 ? 25.56718 5.22658 21.65235 1.000 16.26331 114 LEU D CA 1
ATOM 5217 C C . LEU D 1 119 ? 26.70039 6.00482 22.31057 1.000 14.32013 114 LEU D C 1
ATOM 5218 O O . LEU D 1 119 ? 26.55139 6.48470 23.43892 1.000 19.83137 114 LEU D O 1
ATOM 5223 N N . LEU D 1 120 ? 27.83584 6.15322 21.62383 1.000 14.19332 115 LEU D N 1
ATOM 5224 C CA . LEU D 1 120 ? 28.91086 6.97343 22.17249 1.000 15.85143 115 LEU D CA 1
ATOM 5225 C C . LEU D 1 120 ? 28.46912 8.41837 22.31677 1.000 17.72674 115 LEU D C 1
ATOM 5226 O O . LEU D 1 120 ? 28.92214 9.11580 23.22679 1.000 24.63647 115 LEU D O 1
ATOM 5231 N N . ALA D 1 121 ? 27.59960 8.88844 21.41849 1.000 18.71241 116 ALA D N 1
ATOM 5232 C CA . ALA D 1 121 ? 27.05637 10.23340 21.54251 1.000 16.56560 116 ALA D CA 1
ATOM 5233 C C . ALA D 1 121 ? 26.20807 10.37757 22.79688 1.000 23.92140 116 ALA D C 1
ATOM 5234 O O . ALA D 1 121 ? 26.20431 11.44757 23.42368 1.000 19.31475 116 ALA D O 1
ATOM 5236 N N . ALA D 1 122 ? 25.50782 9.30584 23.19794 1.000 16.41855 117 ALA D N 1
ATOM 5237 C CA . ALA D 1 122 ? 24.65264 9.38068 24.38084 1.000 18.36076 117 ALA D CA 1
ATOM 5238 C C . ALA D 1 122 ? 25.45816 9.69474 25.63119 1.000 22.97813 117 ALA D C 1
ATOM 5239 O O . ALA D 1 122 ? 25.05378 10.53687 26.44274 1.000 26.13422 117 ALA D O 1
ATOM 5241 N N . SER D 1 123 ? 26.61749 9.04936 25.79461 1.000 23.77976 118 SER D N 1
ATOM 5242 C CA . SER D 1 123 ? 27.44952 9.36721 26.94898 1.000 25.86105 118 SER D CA 1
ATOM 5243 C C . SER D 1 123 ? 28.12967 10.71031 26.77709 1.000 20.77651 118 SER D C 1
ATOM 5244 O O . SER D 1 123 ? 28.36649 11.41193 27.76202 1.000 20.23382 118 SER D O 1
ATOM 5247 N N . TRP D 1 124 ? 28.43089 11.09345 25.53818 1.000 22.73565 119 TRP D N 1
ATOM 5248 C CA . TRP D 1 124 ? 29.01852 12.40567 25.31089 1.000 22.71838 119 TRP D CA 1
ATOM 5249 C C . TRP D 1 124 ? 28.05284 13.50870 25.72525 1.000 24.77883 119 TRP D C 1
ATOM 5250 O O . TRP D 1 124 ? 28.44087 14.46254 26.41002 1.000 21.94806 119 TRP D O 1
ATOM 5261 N N . ILE D 1 125 ? 26.77726 13.36688 25.36252 1.000 29.43205 120 ILE D N 1
ATOM 5262 C CA . ILE D 1 125 ? 25.78403 14.36975 25.73038 1.000 24.91380 120 ILE D CA 1
ATOM 5263 C C . ILE D 1 125 ? 25.61174 14.42428 27.24107 1.000 23.67801 120 ILE D C 1
ATOM 5264 O O . ILE D 1 125 ? 25.49237 15.50680 27.82335 1.000 26.45505 120 ILE D O 1
ATOM 5269 N N . GLU D 1 126 ? 25.65259 13.26783 27.90691 1.000 21.54264 121 GLU D N 1
ATOM 5270 C CA . GLU D 1 126 ? 25.45264 13.24872 29.35436 1.000 22.59053 121 GLU D CA 1
ATOM 5271 C C . GLU D 1 126 ? 26.56950 13.96472 30.10083 1.000 23.70088 121 GLU D C 1
ATOM 5272 O O . GLU D 1 126 ? 26.32499 14.54040 31.16787 1.000 27.88397 121 GLU D O 1
ATOM 5278 N N . ASP D 1 127 ? 27.79638 13.92171 29.57664 1.000 23.77420 122 ASP D N 1
ATOM 5279 C CA . ASP D 1 127 ? 28.95662 14.48539 30.25837 1.000 27.89877 122 ASP D CA 1
ATOM 5280 C C . ASP D 1 127 ? 29.40208 15.84628 29.72227 1.000 29.45906 122 ASP D C 1
ATOM 5281 O O . ASP D 1 127 ? 30.14495 16.54923 30.41700 1.000 27.53881 122 ASP D O 1
ATOM 5286 N N . HIS D 1 128 ? 29.01371 16.22698 28.48806 1.000 30.69890 123 HIS D N 1
ATOM 5287 C CA . HIS D 1 128 ? 29.52460 17.45027 27.84960 1.000 37.88458 123 HIS D CA 1
ATOM 5288 C C . HIS D 1 128 ? 28.40508 18.23743 27.16408 1.000 41.98160 123 HIS D C 1
ATOM 5289 O O . HIS D 1 128 ? 28.27461 18.25105 25.94118 1.000 41.60375 123 HIS D O 1
ATOM 5296 N N . ALA D 1 129 ? 27.59560 18.91857 27.96759 1.000 46.17620 124 ALA D N 1
ATOM 5297 C CA . ALA D 1 129 ? 26.57850 19.82327 27.44573 1.000 43.70671 124 ALA D CA 1
ATOM 5298 C C . ALA D 1 129 ? 26.15587 20.80905 28.51988 1.000 40.15051 124 ALA D C 1
ATOM 5299 O O . ALA D 1 129 ? 24.96602 21.03570 28.72595 1.000 41.14790 124 ALA D O 1
ATOM 5301 N N . GLU D 1 133 ? 21.08068 19.72727 27.73480 1.000 29.48779 128 GLU D N 1
ATOM 5302 C CA . GLU D 1 133 ? 21.52655 18.37251 28.01377 1.000 33.03728 128 GLU D CA 1
ATOM 5303 C C . GLU D 1 133 ? 20.30715 17.44410 28.08322 1.000 33.20414 128 GLU D C 1
ATOM 5304 O O . GLU D 1 133 ? 20.33816 16.32390 27.57016 1.000 27.02077 128 GLU D O 1
ATOM 5310 N N . ASN D 1 134 ? 19.24651 17.88922 28.76304 1.000 35.33507 129 ASN D N 1
ATOM 5311 C CA . ASN D 1 134 ? 18.05803 17.05040 28.86055 1.000 33.93631 129 ASN D CA 1
ATOM 5312 C C . ASN D 1 134 ? 17.32944 17.00123 27.52292 1.000 35.02335 129 ASN D C 1
ATOM 5313 O O . ASN D 1 134 ? 16.78884 15.95780 27.13882 1.000 35.03163 129 ASN D O 1
ATOM 5318 N N . GLU D 1 135 ? 17.30478 18.12714 26.80182 1.000 36.03958 130 GLU D N 1
ATOM 5319 C CA . GLU D 1 135 ? 16.64922 18.16654 25.49973 1.000 34.72274 130 GLU D CA 1
ATOM 5320 C C . GLU D 1 135 ? 17.46140 17.43179 24.44095 1.000 28.24053 130 GLU D C 1
ATOM 5321 O O . GLU D 1 135 ? 16.88790 16.77363 23.56567 1.000 27.87845 130 GLU D O 1
ATOM 5323 N N . ALA D 1 136 ? 18.78950 17.48200 24.53233 1.000 27.20521 131 ALA D N 1
ATOM 5324 C CA . ALA D 1 136 ? 19.60957 16.80330 23.53609 1.000 29.80354 131 ALA D CA 1
ATOM 5325 C C . ALA D 1 136 ? 19.50291 15.28481 23.65940 1.000 30.72612 131 ALA D C 1
ATOM 5326 O O . ALA D 1 136 ? 19.38997 14.58514 22.64677 1.000 33.90216 131 ALA D O 1
ATOM 5328 N N . ILE D 1 137 ? 19.51466 14.75526 24.88369 1.000 23.81649 132 ILE D N 1
ATOM 5329 C CA . ILE D 1 137 ? 19.38437 13.31142 25.04804 1.000 24.83878 132 ILE D CA 1
ATOM 5330 C C . ILE D 1 137 ? 17.97149 12.85855 24.68835 1.000 25.27476 132 ILE D C 1
ATOM 5331 O O . ILE D 1 137 ? 17.77963 11.77378 24.12643 1.000 22.39788 132 ILE D O 1
ATOM 5336 N N . GLU D 1 138 ? 16.95902 13.66723 25.02058 1.000 25.00272 133 GLU D N 1
ATOM 5337 C CA . GLU D 1 138 ? 15.59166 13.30652 24.66484 1.000 30.17482 133 GLU D CA 1
ATOM 5338 C C . GLU D 1 138 ? 15.42315 13.25214 23.15351 1.000 25.75945 133 GLU D C 1
ATOM 5339 O O . GLU D 1 138 ? 14.75955 12.35342 22.62964 1.000 30.87137 133 GLU D O 1
ATOM 5345 N N . THR D 1 139 ? 16.03004 14.19726 22.43596 1.000 25.87992 134 THR D N 1
ATOM 5346 C CA . THR D 1 139 ? 15.96375 14.18421 20.97799 1.000 31.28104 134 THR D CA 1
ATOM 5347 C C . THR D 1 139 ? 16.75907 13.01929 20.39390 1.000 26.79601 134 THR D C 1
ATOM 5348 O O . THR D 1 139 ? 16.29237 12.34958 19.46635 1.000 23.88976 134 THR D O 1
ATOM 5352 N N . LEU D 1 140 ? 17.95291 12.75269 20.93518 1.000 28.32554 135 LEU D N 1
ATOM 5353 C CA . LEU D 1 140 ? 18.74771 11.61685 20.47302 1.000 25.65794 135 LEU D CA 1
ATOM 5354 C C . LEU D 1 140 ? 17.95999 10.31242 20.57128 1.000 23.20888 135 LEU D C 1
ATOM 5355 O O . LEU D 1 140 ? 18.05580 9.45249 19.68722 1.000 25.00299 135 LEU D O 1
ATOM 5360 N N . PHE D 1 141 ? 17.20602 10.12868 21.65494 1.000 24.02260 136 PHE D N 1
ATOM 5361 C CA . PHE D 1 141 ? 16.38846 8.92354 21.79520 1.000 28.20359 136 PHE D CA 1
ATOM 5362 C C . PHE D 1 141 ? 15.11636 8.99944 20.95153 1.000 28.53928 136 PHE D C 1
ATOM 5363 O O . PHE D 1 141 ? 14.78888 8.05349 20.22866 1.000 31.02219 136 PHE D O 1
ATOM 5371 N N . GLU D 1 142 ? 14.38776 10.11580 21.03073 1.000 28.19791 137 GLU D N 1
ATOM 5372 C CA . GLU D 1 142 ? 13.10238 10.21915 20.34254 1.000 30.74966 137 GLU D CA 1
ATOM 5373 C C . GLU D 1 142 ? 13.25668 10.18930 18.82671 1.000 32.34973 137 GLU D C 1
ATOM 5374 O O . GLU D 1 142 ? 12.47488 9.52910 18.13478 1.000 36.31696 137 GLU D O 1
ATOM 5380 N N . MET D 1 143 ? 14.25187 10.88750 18.28728 1.000 30.41319 138 MET D N 1
ATOM 5381 C CA . MET D 1 143 ? 14.33685 11.06244 16.84239 1.000 32.29556 138 MET D CA 1
ATOM 5382 C C . MET D 1 143 ? 15.27093 10.08479 16.14362 1.000 27.28227 138 MET D C 1
ATOM 5383 O O . MET D 1 143 ? 14.97658 9.66410 15.02174 1.000 30.95021 138 MET D O 1
ATOM 5388 N N . TYR D 1 144 ? 16.36720 9.67941 16.77629 1.000 24.24369 139 TYR D N 1
ATOM 5389 C CA . TYR D 1 144 ? 17.43329 8.97802 16.06963 1.000 25.87562 139 TYR D CA 1
ATOM 5390 C C . TYR D 1 144 ? 17.72779 7.59843 16.64132 1.000 27.23666 139 TYR D C 1
ATOM 5391 O O . TYR D 1 144 ? 18.74888 7.00081 16.28337 1.000 27.45658 139 TYR D O 1
ATOM 5400 N N . LEU D 1 145 ? 16.86322 7.06448 17.50370 1.000 26.95068 140 LEU D N 1
ATOM 5401 C CA . LEU D 1 145 ? 17.16551 5.77869 18.11873 1.000 26.66811 140 LEU D CA 1
ATOM 5402 C C . LEU D 1 145 ? 15.91733 4.89405 18.18099 1.000 24.83150 140 LEU D C 1
ATOM 5403 O O . LEU D 1 145 ? 15.80636 3.90637 17.44752 1.000 23.72361 140 LEU D O 1
ATOM 5408 N N . LEU D 1 146 ? 14.96624 5.25745 19.03649 1.000 22.52080 141 LEU D N 1
ATOM 5409 C CA . LEU D 1 146 ? 13.74532 4.47170 19.20334 1.000 21.37336 141 LEU D CA 1
ATOM 5410 C C . LEU D 1 146 ? 13.00777 4.11476 17.91548 1.000 22.15635 141 LEU D C 1
ATOM 5411 O O . LEU D 1 146 ? 12.46566 2.99886 17.84638 1.000 23.64649 141 LEU D O 1
ATOM 5416 N N . PRO D 1 147 ? 12.88416 4.98389 16.91040 1.000 21.52344 142 PRO D N 1
ATOM 5417 C CA . PRO D 1 147 ? 12.12616 4.57617 15.71563 1.000 23.07970 142 PRO D CA 1
ATOM 5418 C C . PRO D 1 147 ? 12.67408 3.33564 15.01923 1.000 27.73873 142 PRO D C 1
ATOM 5419 O O . PRO D 1 147 ? 11.89781 2.57818 14.42319 1.000 28.79069 142 PRO D O 1
ATOM 5423 N N . TRP D 1 148 ? 13.98100 3.09217 15.06612 1.000 27.40348 143 TRP D N 1
ATOM 5424 C CA . TRP D 1 148 ? 14.51071 2.03321 14.21721 1.000 24.47886 143 TRP D CA 1
ATOM 5425 C C . TRP D 1 148 ? 15.31691 0.96639 14.95226 1.000 19.12191 143 TRP D C 1
ATOM 5426 O O . TRP D 1 148 ? 15.33265 -0.19457 14.52745 1.000 17.25417 143 TRP D O 1
ATOM 5437 N N . VAL D 1 149 ? 15.91984 1.33053 16.08880 1.000 16.37497 144 VAL D N 1
ATOM 5438 C CA . VAL D 1 149 ? 16.93741 0.48040 16.70591 1.000 17.64259 144 VAL D CA 1
ATOM 5439 C C . VAL D 1 149 ? 16.35561 -0.84110 17.19988 1.000 20.12576 144 VAL D C 1
ATOM 5440 O O . VAL D 1 149 ? 17.05700 -1.86187 17.22082 1.000 21.27513 144 VAL D O 1
ATOM 5444 N N . GLY D 1 150 ? 15.07603 -0.86935 17.57055 1.000 18.90274 145 GLY D N 1
ATOM 5445 C CA . GLY D 1 150 ? 14.47187 -2.13694 17.94633 1.000 18.24364 145 GLY D CA 1
ATOM 5446 C C . GLY D 1 150 ? 14.42687 -3.10486 16.78148 1.000 19.76889 145 GLY D C 1
ATOM 5447 O O . GLY D 1 150 ? 14.56450 -4.31750 16.96112 1.000 22.59609 145 GLY D O 1
ATOM 5448 N N . THR D 1 151 ? 14.20907 -2.57916 15.57124 1.000 18.54319 146 THR D N 1
ATOM 5449 C CA . THR D 1 151 ? 14.20939 -3.41125 14.37492 1.000 18.98231 146 THR D CA 1
ATOM 5450 C C . THR D 1 151 ? 15.61696 -3.89062 14.03901 1.000 19.99445 146 THR D C 1
ATOM 5451 O O . THR D 1 151 ? 15.81889 -5.06216 13.69592 1.000 19.80442 146 THR D O 1
ATOM 5455 N N . PHE D 1 152 ? 16.60068 -2.99231 14.12695 1.000 18.83979 147 PHE D N 1
ATOM 5456 C CA . PHE D 1 152 ? 17.98045 -3.35395 13.82780 1.000 16.17066 147 PHE D CA 1
ATOM 5457 C C . PHE D 1 152 ? 18.47701 -4.44526 14.76318 1.000 15.98472 147 PHE D C 1
ATOM 5458 O O . PHE D 1 152 ? 19.01249 -5.46558 14.31784 1.000 16.20368 147 PHE D O 1
ATOM 5466 N N . LEU D 1 153 ? 18.29596 -4.24525 16.06984 1.000 15.83434 148 LEU D N 1
ATOM 5467 C CA . LEU D 1 153 ? 18.78242 -5.20217 17.05451 1.000 15.62952 148 LEU D CA 1
ATOM 5468 C C . LEU D 1 153 ? 18.09284 -6.55272 16.92073 1.000 17.32252 148 LEU D C 1
ATOM 5469 O O . LEU D 1 153 ? 18.69763 -7.59268 17.21687 1.000 17.89552 148 LEU D O 1
ATOM 5474 N N . GLY D 1 154 ? 16.83027 -6.56205 16.49232 1.000 16.62804 149 GLY D N 1
ATOM 5475 C CA . GLY D 1 154 ? 16.14526 -7.82981 16.29027 1.000 19.32188 149 GLY D CA 1
ATOM 5476 C C . GLY D 1 154 ? 16.72184 -8.61317 15.12702 1.000 17.80011 149 GLY D C 1
ATOM 5477 O O . GLY D 1 154 ? 16.83222 -9.84203 15.18285 1.000 17.95448 149 GLY D O 1
ATOM 5478 N N . LYS D 1 155 ? 17.11350 -7.91195 14.06594 1.000 17.40182 150 LYS D N 1
ATOM 5479 C CA . LYS D 1 155 ? 17.75877 -8.57463 12.94688 1.000 17.89164 150 LYS D CA 1
ATOM 5480 C C . LYS D 1 155 ? 19.16327 -9.04593 13.30554 1.000 23.71204 150 LYS D C 1
ATOM 5481 O O . LYS D 1 155 ? 19.60597 -10.09365 12.81150 1.000 23.49982 150 LYS D O 1
ATOM 5487 N N . VAL D 1 156 ? 19.86554 -8.31203 14.17862 1.000 24.13844 151 VAL D N 1
ATOM 5488 C CA . VAL D 1 156 ? 21.18359 -8.75251 14.62540 1.000 16.62218 151 VAL D CA 1
ATOM 5489 C C . VAL D 1 156 ? 21.07623 -10.09168 15.32773 1.000 18.43753 151 VAL D C 1
ATOM 5490 O O . VAL D 1 156 ? 21.83172 -11.02619 15.04364 1.000 24.08664 151 VAL D O 1
ATOM 5494 N N . GLU D 1 157 ? 20.11637 -10.20614 16.24307 1.000 17.01026 152 GLU D N 1
ATOM 5495 C CA . GLU D 1 157 ? 19.93747 -11.44168 16.99072 1.000 19.16024 152 GLU D CA 1
ATOM 5496 C C . GLU D 1 157 ? 19.57743 -12.60083 16.06587 1.000 18.66298 152 GLU D C 1
ATOM 5497 O O . GLU D 1 157 ? 20.02444 -13.73288 16.27794 1.000 20.31194 152 GLU D O 1
ATOM 5503 N N . ALA D 1 158 ? 18.80953 -12.33128 15.00895 1.000 18.52664 153 ALA D N 1
ATOM 5504 C CA . ALA D 1 158 ? 18.36874 -13.40465 14.12379 1.000 19.98090 153 ALA D CA 1
ATOM 5505 C C . ALA D 1 158 ? 19.46052 -13.84863 13.15801 1.000 20.78046 153 ALA D C 1
ATOM 5506 O O . ALA D 1 158 ? 19.48752 -15.01914 12.75995 1.000 23.12641 153 ALA D O 1
ATOM 5508 N N . HIS D 1 159 ? 20.35619 -12.94269 12.76754 1.000 19.01474 154 HIS D N 1
ATOM 5509 C CA . HIS D 1 159 ? 21.41781 -13.24248 11.81477 1.000 19.88428 154 HIS D CA 1
ATOM 5510 C C . HIS D 1 159 ? 22.75820 -13.54565 12.46955 1.000 18.90010 154 HIS D C 1
ATOM 5511 O O . HIS D 1 159 ? 23.68265 -13.96427 11.77033 1.000 21.14933 154 HIS D O 1
ATOM 5518 N N . ALA D 1 160 ? 22.91022 -13.30738 13.76822 1.000 18.36438 155 ALA D N 1
ATOM 5519 C CA . ALA D 1 160 ? 24.18326 -13.59394 14.41612 1.000 22.81187 155 ALA D CA 1
ATOM 5520 C C . ALA D 1 160 ? 24.38265 -15.10261 14.53597 1.000 23.33074 155 ALA D C 1
ATOM 5521 O O . ALA D 1 160 ? 23.46177 -15.83509 14.91374 1.000 23.85512 155 ALA D O 1
ATOM 5523 N N . THR D 1 161 ? 25.57743 -15.57158 14.16686 1.000 22.34327 156 THR D N 1
ATOM 5524 C CA . THR D 1 161 ? 25.91165 -16.98056 14.30299 1.000 21.15835 156 THR D CA 1
ATOM 5525 C C . THR D 1 161 ? 26.61414 -17.29698 15.61556 1.000 21.73517 156 THR D C 1
ATOM 5526 O O . THR D 1 161 ? 26.66939 -18.46872 16.00233 1.000 24.05500 156 THR D O 1
ATOM 5530 N N . SER D 1 162 ? 27.14422 -16.28064 16.31870 1.000 21.56050 157 SER D N 1
ATOM 5531 C CA . SER D 1 162 ? 27.87803 -16.52997 17.54835 1.000 20.58024 157 SER D CA 1
ATOM 5532 C C . SER D 1 162 ? 26.99042 -16.32700 18.77155 1.000 20.66630 157 SER D C 1
ATOM 5533 O O . SER D 1 162 ? 26.09921 -15.47586 18.76440 1.000 18.41298 157 SER D O 1
ATOM 5536 N N . PRO D 1 163 ? 27.21178 -17.08274 19.85000 1.000 16.51033 158 PRO D N 1
ATOM 5537 C CA . PRO D 1 163 ? 26.45134 -16.82431 21.08517 1.000 16.06372 158 PRO D CA 1
ATOM 5538 C C . PRO D 1 163 ? 26.70883 -15.44891 21.67063 1.000 20.18250 158 PRO D C 1
ATOM 5539 O O . PRO D 1 163 ? 25.86473 -14.94458 22.42144 1.000 22.30690 158 PRO D O 1
ATOM 5543 N N . PHE D 1 164 ? 27.85037 -14.83234 21.36584 1.000 21.74900 159 PHE D N 1
ATOM 5544 C CA . PHE D 1 164 ? 28.14774 -13.50296 21.88816 1.000 18.35174 159 PHE D CA 1
ATOM 5545 C C . PHE D 1 164 ? 27.19650 -12.45259 21.33086 1.000 13.96766 159 PHE D C 1
ATOM 5546 O O . PHE D 1 164 ? 26.54986 -11.72232 22.09005 1.000 13.94464 159 PHE D O 1
ATOM 5554 N N . TRP D 1 165 ? 27.09647 -12.36011 20.00459 1.000 13.90994 160 TRP D N 1
ATOM 5555 C CA . TRP D 1 165 ? 26.26185 -11.33232 19.39030 1.000 13.84812 160 TRP D CA 1
ATOM 5556 C C . TRP D 1 165 ? 24.78395 -11.66514 19.51632 1.000 17.62027 160 TRP D C 1
ATOM 5557 O O . TRP D 1 165 ? 23.94350 -10.75801 19.44341 1.000 13.96756 160 TRP D O 1
ATOM 5568 N N . ARG D 1 166 ? 24.45339 -12.94338 19.73469 1.000 14.09715 161 ARG D N 1
ATOM 5569 C CA . ARG D 1 166 ? 23.09423 -13.32407 20.08078 1.000 14.31868 161 ARG D CA 1
ATOM 5570 C C . ARG D 1 166 ? 22.73077 -12.89311 21.48877 1.000 23.22321 161 ARG D C 1
ATOM 5571 O O . ARG D 1 166 ? 21.54870 -12.90987 21.83981 1.000 26.65030 161 ARG D O 1
ATOM 5579 N N . THR D 1 167 ? 23.72554 -12.56567 22.31606 1.000 22.19353 162 THR D N 1
ATOM 5580 C CA . THR D 1 167 ? 23.49715 -12.02220 23.64923 1.000 19.55762 162 THR D CA 1
ATOM 5581 C C . THR D 1 167 ? 23.52008 -10.49615 23.66249 1.000 18.60794 162 THR D C 1
ATOM 5582 O O . THR D 1 167 ? 22.65791 -9.87167 24.29241 1.000 18.57337 162 THR D O 1
ATOM 5586 N N . LEU D 1 168 ? 24.48482 -9.88832 22.96137 1.000 19.76274 163 LEU D N 1
ATOM 5587 C CA . LEU D 1 168 ? 24.65916 -8.43725 23.01622 1.000 17.58853 163 LEU D CA 1
ATOM 5588 C C . LEU D 1 168 ? 23.44877 -7.70163 22.46458 1.000 16.55868 163 LEU D C 1
ATOM 5589 O O . LEU D 1 168 ? 23.00006 -6.71245 23.05485 1.000 16.72852 163 LEU D O 1
ATOM 5594 N N . ALA D 1 169 ? 22.90595 -8.17310 21.33935 1.000 17.55231 164 ALA D N 1
ATOM 5595 C CA . ALA D 1 169 ? 21.75642 -7.51105 20.72254 1.000 18.26484 164 ALA D CA 1
ATOM 5596 C C . ALA D 1 169 ? 20.56702 -7.37741 21.67062 1.000 17.70837 164 ALA D C 1
ATOM 5597 O O . ALA D 1 169 ? 20.03703 -6.25868 21.79882 1.000 16.47380 164 ALA D O 1
ATOM 5599 N N . PRO D 1 170 ? 20.08093 -8.43438 22.33735 1.000 15.66685 165 PRO D N 1
ATOM 5600 C CA . PRO D 1 170 ? 18.97279 -8.22034 23.27648 1.000 19.93516 165 PRO D CA 1
ATOM 5601 C C . PRO D 1 170 ? 19.39568 -7.48555 24.53614 1.000 25.55425 165 PRO D C 1
ATOM 5602 O O . PRO D 1 170 ? 18.57897 -6.74900 25.10243 1.000 27.80994 165 PRO D O 1
ATOM 5606 N N . LEU D 1 171 ? 20.63941 -7.64192 24.99811 1.000 22.46825 166 LEU D N 1
ATOM 5607 C CA . LEU D 1 171 ? 21.08747 -6.79361 26.10022 1.000 22.29792 166 LEU D CA 1
ATOM 5608 C C . LEU D 1 171 ? 21.00053 -5.31727 25.72162 1.000 19.68568 166 LEU D C 1
ATOM 5609 O O . LEU D 1 171 ? 20.50182 -4.50266 26.50398 1.000 14.47219 166 LEU D O 1
ATOM 5614 N N . THR D 1 172 ? 21.44693 -4.96296 24.51128 1.000 14.13531 167 THR D N 1
ATOM 5615 C CA . THR D 1 172 ? 21.37105 -3.57690 24.05653 1.000 14.12511 167 THR D CA 1
ATOM 5616 C C . THR D 1 172 ? 19.92054 -3.10880 23.97216 1.000 24.02414 167 THR D C 1
ATOM 5617 O O . THR D 1 172 ? 19.58954 -1.99277 24.40132 1.000 20.98183 167 THR D O 1
ATOM 5621 N N . ARG D 1 173 ? 19.04150 -3.94915 23.40149 1.000 19.84465 168 ARG D N 1
ATOM 5622 C CA . ARG D 1 173 ? 17.62890 -3.59203 23.26860 1.000 15.83020 168 ARG D CA 1
ATOM 5623 C C . ARG D 1 173 ? 17.00645 -3.27255 24.62281 1.000 15.17476 168 ARG D C 1
ATOM 5624 O O . ARG D 1 173 ? 16.38650 -2.21883 24.80650 1.000 15.38197 168 ARG D O 1
ATOM 5632 N N . ASP D 1 174 ? 17.18386 -4.16362 25.59124 1.000 15.19500 169 ASP D N 1
ATOM 5633 C CA . ASP D 1 174 ? 16.62891 -3.93547 26.91598 1.000 20.10701 169 ASP D CA 1
ATOM 5634 C C . ASP D 1 174 ? 17.29247 -2.74478 27.60080 1.000 21.22234 169 ASP D C 1
ATOM 5635 O O . ASP D 1 174 ? 16.63630 -2.04198 28.37779 1.000 15.61170 169 ASP D O 1
ATOM 5640 N N . ALA D 1 175 ? 18.58745 -2.50875 27.33669 1.000 21.55319 170 ALA D N 1
ATOM 5641 C CA . ALA D 1 175 ? 19.27471 -1.36230 27.92869 1.000 18.37997 170 ALA D CA 1
ATOM 5642 C C . ALA D 1 175 ? 18.73403 -0.04841 27.37626 1.000 19.15237 170 ALA D C 1
ATOM 5643 O O . ALA D 1 175 ? 18.53733 0.91220 28.13130 1.000 21.08596 170 ALA D O 1
ATOM 5645 N N . ILE D 1 176 ? 18.47957 0.01137 26.06486 1.000 17.55797 171 ILE D N 1
ATOM 5646 C CA . ILE D 1 176 ? 17.91585 1.22199 25.46847 1.000 20.40162 171 ILE D CA 1
ATOM 5647 C C . ILE D 1 176 ? 16.49029 1.45451 25.96976 1.000 20.94246 171 ILE D C 1
ATOM 5648 O O . ILE D 1 176 ? 16.09558 2.59188 26.26457 1.000 18.80647 171 ILE D O 1
ATOM 5653 N N . ALA D 1 177 ? 15.70164 0.38532 26.10058 1.000 18.90733 172 ALA D N 1
ATOM 5654 C CA . ALA D 1 177 ? 14.35233 0.55648 26.62063 1.000 19.72650 172 ALA D CA 1
ATOM 5655 C C . ALA D 1 177 ? 14.39397 0.98802 28.07735 1.000 20.52447 172 ALA D C 1
ATOM 5656 O O . ALA D 1 177 ? 13.54373 1.76966 28.52292 1.000 19.66040 172 ALA D O 1
ATOM 5658 N N . ALA D 1 178 ? 15.38278 0.50186 28.82857 1.000 16.67131 173 ALA D N 1
ATOM 5659 C CA . ALA D 1 178 ? 15.50069 0.90322 30.22361 1.000 16.23107 173 ALA D CA 1
ATOM 5660 C C . ALA D 1 178 ? 15.94419 2.35595 30.33939 1.000 20.13819 173 ALA D C 1
ATOM 5661 O O . ALA D 1 178 ? 15.45843 3.08590 31.21159 1.000 16.45408 173 ALA D O 1
ATOM 5663 N N . MET D 1 179 ? 16.84200 2.80255 29.45248 1.000 15.75491 174 MET D N 1
ATOM 5664 C CA . MET D 1 179 ? 17.24437 4.20636 29.46211 1.000 17.12891 174 MET D CA 1
ATOM 5665 C C . MET D 1 179 ? 16.08456 5.11028 29.05163 1.000 21.97540 174 MET D C 1
ATOM 5666 O O . MET D 1 179 ? 15.86807 6.16746 29.66147 1.000 21.83436 174 MET D O 1
ATOM 5671 N N . TRP D 1 180 ? 15.31986 4.71347 28.02779 1.000 20.65093 175 TRP D N 1
ATOM 5672 C CA . TRP D 1 180 ? 14.16015 5.51589 27.65372 1.000 20.50122 175 TRP D CA 1
ATOM 5673 C C . TRP D 1 180 ? 13.17443 5.60919 28.81083 1.000 21.26017 175 TRP D C 1
ATOM 5674 O O . TRP D 1 180 ? 12.65492 6.69094 29.10604 1.000 24.11453 175 TRP D O 1
ATOM 5685 N N . ASP D 1 181 ? 12.94125 4.48920 29.50373 1.000 19.20725 176 ASP D N 1
ATOM 5686 C CA . ASP D 1 181 ? 12.05366 4.48581 30.66354 1.000 17.74294 176 ASP D CA 1
ATOM 5687 C C . ASP D 1 181 ? 12.54217 5.43179 31.75369 1.000 19.71215 176 ASP D C 1
ATOM 5688 O O . ASP D 1 181 ? 11.73405 6.04827 32.45930 1.000 19.55190 176 ASP D O 1
ATOM 5693 N N . GLU D 1 182 ? 13.85789 5.51722 31.94873 1.000 19.65450 177 GLU D N 1
ATOM 5694 C CA . GLU D 1 182 ? 14.38176 6.39501 32.99018 1.000 19.89727 177 GLU D CA 1
ATOM 5695 C C . GLU D 1 182 ? 14.25654 7.85993 32.59948 1.000 17.43083 177 GLU D C 1
ATOM 5696 O O . GLU D 1 182 ? 13.91919 8.69851 33.43951 1.000 17.78568 177 GLU D O 1
ATOM 5702 N N . LEU D 1 183 ? 14.47504 8.18222 31.32483 1.000 17.21891 178 LEU D N 1
ATOM 5703 C CA . LEU D 1 183 ? 14.32086 9.56688 30.89008 1.000 20.56087 178 LEU D CA 1
ATOM 5704 C C . LEU D 1 183 ? 12.89245 10.04405 31.11674 1.000 18.39841 178 LEU D C 1
ATOM 5705 O O . LEU D 1 183 ? 12.66551 11.08770 31.73626 1.000 19.12436 178 LEU D O 1
ATOM 5707 N N . GLU D 1 184 ? 11.91427 9.26568 30.65622 1.000 18.28703 179 GLU D N 1
ATOM 5708 C CA . GLU D 1 184 ? 10.51793 9.65696 30.81078 1.000 21.84464 179 GLU D CA 1
ATOM 5709 C C . GLU D 1 184 ? 10.13173 9.76942 32.28200 1.000 24.22724 179 GLU D C 1
ATOM 5710 O O . GLU D 1 184 ? 9.40030 10.68387 32.67276 1.000 30.20020 179 GLU D O 1
ATOM 5712 N N . GLU D 1 185 ? 10.66140 8.87793 33.11922 1.000 25.01659 180 GLU D N 1
ATOM 5713 C CA . GLU D 1 185 ? 10.30871 8.85078 34.53488 1.000 22.34347 180 GLU D CA 1
ATOM 5714 C C . GLU D 1 185 ? 10.87617 10.04017 35.30373 1.000 24.41104 180 GLU D C 1
ATOM 5715 O O . GLU D 1 185 ? 10.27310 10.47604 36.29253 1.000 24.28133 180 GLU D O 1
ATOM 5721 N N . GLU D 1 186 ? 11.99853 10.60723 34.85624 1.000 25.83943 181 GLU D N 1
ATOM 5722 C CA . GLU D 1 186 ? 12.53359 11.79443 35.51404 1.000 26.66244 181 GLU D CA 1
ATOM 5723 C C . GLU D 1 186 ? 12.04844 13.09684 34.89335 1.000 28.63939 181 GLU D C 1
ATOM 5724 O O . GLU D 1 186 ? 12.13250 14.14040 35.54904 1.000 19.65327 181 GLU D O 1
ATOM 5730 N N . ASN D 1 187 ? 11.54041 13.06010 33.66217 1.000 30.16927 182 ASN D N 1
ATOM 5731 C CA . ASN D 1 187 ? 11.05062 14.25675 32.98027 1.000 32.74675 182 ASN D CA 1
ATOM 5732 C C . ASN D 1 187 ? 9.87982 14.88288 33.72305 1.000 34.91074 182 ASN D C 1
ATOM 5733 O O . ASN D 1 187 ? 10.04902 15.88521 34.41315 1.000 39.00275 182 ASN D O 1
#

Organism: NCBI:txid1296536

Nearest PDB structures (foldseek):
  1s9u-assembly1_A  TM=8.708E-01  e=6.022E-09  Salmonella enterica subsp. enterica serovar Typhimurium str. LT2
  3efp-assembly1_A  TM=8.582E-01  e=3.282E-08  Escherichia coli K-12
  2yjm-assembly1_A  TM=4.611E-01  e=1.335E-02  Archaeoglobus fulgidus
  1n1c-assembly1_B  TM=3.970E-01  e=1.801E-02  Shewanella massilia
  2yjm-assembly1_A  TM=5.518E-01  e=1.513E-02  Archaeoglobus fulgidus

Foldseek 3Di:
DFDDLLVLCLVVLLLLLVLLPDQCPDPVCVVVLVCLLVVVACVSHSDNPNVLSVLLNVQPPNVLSRVLSCQADNDPNHQFHQFLPVFDPPDDLVVLVVLLVVLPHDDDPPRCRGPSNLSNSLSVLVVDHVSLCSNCCSCPPRDVVGPVVRLVSQLVRGPGSNSVSSSVVVVVSSVVSVVSSVVRVVD/DFDDLLVLCLVVLLLLLVLLPDQCPDPVCVVVLVCLLVVVPCVSHPDDPSVLSVLLNVQSPSVLSRVLSCQADNDPNHQFHQFQPVFDPPDDLVVLVVLLVVLVHDDDPPRCRGSSNLSNSSSVLSVDHVSLVSNCCSPPPRNVVGLVVRLVSQLVRGPGSNSVSSSVVVVVSSVVSVVSSVVRVVD/DLLLCLVVLLLLLVLLPDQLPDPVCVVVLVCQLVVVVVVSHPDPPSVLSVLLNVQSDNVLSRVLSCQADNDDNHQFHQFQPVFDPPDDLVVLVVLLVVQPHDDDPDRCRGSSNLSNSLSVLSVDGVSLVSNLCSCPPRNVVGLLVRLVSQLVRGPTSNSVSSSVVVVVSSVVSVVVSVVD/DCLLCLVVLLLLLVLQPDQLPDPVCVVVLVCQLVVVAVVSHPDPPSVLSVLLNVQSDNVLSNVQSCQADNDPPHQFHQFLPVFDPPDDLVVLVVLLVVQPHDDDPPRCRGNSNLSNSLSVASVPGHLVSNVCSLPPRDVVGLLVRLVSQLVRGPTSNSVSSSVVVVVSSVVSVVVSVVVD

Sequence (734 aa):
SAKDPMNEFSILCRVLGTLYYRQPQDPLLVPLFTLIREGKLAQNWPLEQDDLLERLQKSCDMQQISTDYNALFVGEECRVSPYRSAWQEGATEAEVRAFLSERGMPLTDTPADHIGTLLLAASWIEDHADENEAIETLFEMYLLPWVGTFLGKVEAHATSPFWRTLAPLTRDAIAAMWDELEEENEESAKDPMNEFSILCRVLGTLYYRQPQDPLLVPLFTLIREGKLAQNWPLEQDDLLERLQKSCDMQQISTDYNALFVGEECRVSPYRSAWQEGATEAEVRAFLSERGMPLTDTPADHIGTLLLAASWIEDHADENEAIETLFEMYLLPWVGTFLGKVEAHATSPFWRTLAPLTRDAIAAMWDELEEENEEPMNEFSILCRVLGTLYYRQPQDPLLVPLFTLIREGKLAQNWPLEQDDLLERLQKSCDMQQISTDYNALFVGEECRVSPYRSAWQEGATEAEVRAFLSERGMPLTDTPADHIGTLLLAASWIEDHADENEAIETLFEMYLLPWVGTFLGKVEAHATSPFWRTLAPLTRDAIAAMWDELEEEPMNEFSILCRVLGTLYYRQPQDPLLVPLFTLIREGKLAQNWPLEQDDLLERLQKSCDMQQISTDYNALFVGEECRVSPYRSAWQEGATEAEVRAFLSERGMPLTDTPADHIGTLLLAASWIEDHAENEAIETLFEMYLLPWVGTFLGKVEAHATSPFWRTLAPLTRDAIAAMWDELEEEN

InterPro domains:
  IPR020945 DMSO/Nitrate reductase chaperone [PF02613] (37-147)
  IPR026269 Tat proofreading chaperone DmsD-type [PIRSF004690] (1-183)
  IPR036411 TorD-like superfamily [SSF89155] (2-180)
  IPR050289 TorD/DmsD family chaperones [PTHR34227] (2-182)

Radius of gyration: 27.92 Å; Cα contacts (8 Å, |Δi|>4): 964; chains: 4; bounding box: 64×44×76 Å

Solvent-accessible surface area: 30681 Å² total; per-residue (Å²): 65,52,23,20,5,0,31,38,13,28,84,0,0,108,16,1,0,11,7,1,33,41,62,6,95,10,35,25,6,32,41,26,13,28,75,3,63,101,30,38,12,36,150,62,19,34,33,105,16,95,108,28,10,80,123,2,64,160,13,27,75,64,127,82,1,10,82,2,9,52,34,0,12,67,55,109,169,28,130,2,35,1,58,10,51,60,81,50,183,73,17,68,44,67,70,0,69,61,21,0,60,86,82,48,22,67,50,39,108,69,55,1,1,12,0,0,17,0,1,19,0,0,10,36,0,25,64,59,75,96,30,49,125,4,2,48,48,0,0,73,106,20,1,54,72,4,7,43,87,0,3,41,22,0,70,84,80,1,80,1,65,1,3,120,3,0,0,12,0,0,113,62,0,4,64,42,0,38,70,26,6,38,42,38,50,119,149,75,48,27,33,12,3,33,46,16,23,81,0,0,105,14,1,0,12,7,0,31,43,64,7,99,9,37,23,8,28,41,21,9,24,74,4,124,105,32,33,16,35,116,73,19,21,34,104,17,95,107,30,12,82,122,2,58,156,15,9,71,46,130,82,0,12,84,2,8,50,30,0,12,66,58,105,170,29,123,2,35,2,59,9,50,56,86,48,182,73,16,64,45,68,68,0,70,61,18,0,62,83,87,49,22,65,48,33,152,62,52,1,1,13,0,0,13,0,1,19,0,0,10,38,1,22,68,58,77,95,36,83,118,2,3,47,48,0,0,71,107,21,1,54,74,4,7,40,87,0,3,37,22,0,71,83,86,2,82,1,63,1,2,121,2,0,0,13,1,0,108,59,0,5,65,44,0,38,70,25,10,40,44,37,48,122,152,95,15,87,23,4,18,93,0,4,33,18,2,0,16,4,1,28,66,59,5,31,7,7,15,6,28,50,21,13,46,81,4,134,126,33,31,16,43,143,77,4,4,4,52,8,87,109,36,11,83,123,2,58,156,12,5,76,64,127,82,0,12,86,1,10,52,31,0,13,65,57,112,177,30,119,2,32,1,68,5,52,58,85,52,105,74,17,63,46,65,67,0,66,62,12,0,59,80,81,50,6,34,22,25,144,82,54,0,1,21,0,0,6,0,0,9,0,3,12,27,1,12,84,64,69,110,46,96,65,1,8,30,42,0,0,100,97,19,0,60,79,5,6,39,84,0,3,40,23,0,74,84,86,2,79,1,64,0,2,110,2,0,0,18,0,0,117,20,0,4,52,9,1,51,90,8,26,122,74,92,109,20,92,24,4,14,95,0,3,69,14,2,0,10,3,2,44,6,62,4,44,4,10,33,5,30,84,22,13,47,73,3,46,92,30,60,17,43,136,77,3,2,4,66,8,80,106,29,9,89,118,2,69,124,12,29,76,59,135,67,0,16,85,1,11,51,30,0,13,66,58,115,133,32,124,2,31,2,63,9,51,59,78,48,179,71,16,65,48,64,69,0,71,58,16,0,62,85,100,48,7,38,23,27,148,83,54,1,1,22,0,0,7,0,0,4,0,4,3,26,1,16,76,63,84,80,106,75,7,12,76,42,0,4,81,106,20,0,60,74,5,6,39,74,0,3,38,91,0,72,77,74,2,81,1,65,0,2,112,3,0,0,16,0,0,98,44,0,4,52,10,2,68,89,9,21,63,61,63,118